Protein AF-A0A7J9WUA8-F1 (afdb_monomer)

Secondary structure (DSSP, 8-state):
------SPPP--HHHHHHHHHTT--SHHHHHHHHHHHHHHHTSTTTT---GGG-EEEEEEE---SSS--EEEEEESS---HHHHHGGG-TT-TTTT-SS-S-------TTHHHHHHHHSBSS-EEEEEEETTEEEEEEE-SSTT-TTTTS-EESS-HHHHSSEE-S-HHHHHHHHHGGGT--TTTS-HHHHHHHHHHT-EEEEEEESBTT-GGG---HHHHHHHHHT-TTTHHHHHHSEEEEEETTEESGGGSPP-PPP-PPPTT--SPEEEEPPSEEE-TTS-EEESSTTTTSPPPEEEEEE-SS-TTT-TTTTGGG-EEEEEETTEEEEEEEGGGTSTT-TTGGGEEEEEE-GGGTTTTPPTT-SSPPPSHHHHHHHHHHHHHHHHHHHHHHHHHHHHHHHHHHHHHHHHHHHHHHHHTTTSPPSS--------------------PPPPPPPEEEEE----TT-EEEETT--EEHHHHTT-EEEETTSPBPSS--EEEEES-TTTEEEETTEEEE-SSEEEEEEEEETTSS-B---EEEEEE-EEEEEEE-SEEEEETT-EEEPEEEEEETT--EES-EE-EEEE--SSTTSEEE-TT-EEEE-SSEEEEEEEEETTEE-SS-EEEEEEPPS--PPPPSSSPEEEETTTSBPTTTSSB----TTS-SEE--HHHHHTTEEEE-TTSHHHHHHHHTTTT-HHHHHHHHHHHHHHHHHHHHHHHHHHHHTTT--GGGHHHHHHHHHHHHHHHHHHHHHHHHHHHHHS-PPP-

Sequence (773 aa):
MTIERTQPIQWHNEGTLRAATRWISGHDDGLAELLKNVRRAYQTDRLDVAVEQRASVLLFQDGNDTSAGRIAVLDVGGAMIDDVEAWSVWHDPSASHRSSGLDEEQTQGQGGKAYLFAMFDDQCRFLGVNDRKRNCKGFEGPPGSEDRGTPGWIPNEAEGREVSISSTTAELNAALEPYGIDLNDLPTVVRDAIVAREAFTLVEGVAPTEMYKQRIPADDLVWKLLRHDQTAMVIEQVEIYAIHNGKSMNGGKHLQLPEIPPYPSLEKPEVHVIPEELPLSNDQLISTNEGGKKDAGRLTLFTSRDNMHWAYKLLRPRWRMNYRAGKQPIGSKSIAEFAPGNSGAQFVYGIVELPALDPGYVETGRKRPKDGPLVEAVDAFAAEKIAQIAKRINDLRRQELDERSLDQVHEENRKLDAFKNNFLPSAQGGSGSGEGGDDLSKKRRKRTEKPKAGFPSELEYAVPDGGLHVGRGVDLNLAYQLGVSVLDGDGNRIPSPRLEWFSSDPKVGSVDGEWLKPVGKGKCDVWVRVKGTALESEHVPVRVWLVEHVFLAPRELSVEVGKKALITAEVTDDDGDRSTDVLLDWRHDAADQALVRIGSVGWVTGNKEGRTDVFAGADGLWARRPVEVTILPSKDKEKRGGGFPELKLTDRDVDPATGRVREGNPDAPALWQETVDYVNNIFWLNLQSPAAAYAFKQSSETPRLWRLFHIERLMEMVELVWMDEEFTRRGENEPPDLWASHRIALENRRVQTIQNMWTKLRAYVEGGKLEAG

pLDDT: mean 79.08, std 17.13, range [24.59, 98.44]

Mean predicted aligned error: 20.22 Å

Structure (mmCIF, N/CA/C/O backbone):
data_AF-A0A7J9WUA8-F1
#
_entry.id   AF-A0A7J9WUA8-F1
#
loop_
_atom_site.group_PDB
_atom_site.id
_atom_site.type_symbol
_atom_site.label_atom_id
_atom_site.label_alt_id
_atom_site.label_comp_id
_atom_site.label_asym_id
_atom_site.label_entity_id
_atom_site.label_seq_id
_atom_site.pdbx_PDB_ins_code
_atom_site.Cartn_x
_atom_site.Cartn_y
_atom_site.Cartn_z
_atom_site.occupancy
_atom_site.B_iso_or_equiv
_atom_site.auth_seq_id
_atom_site.auth_comp_id
_atom_site.auth_asym_id
_atom_site.auth_atom_id
_atom_site.pdbx_PDB_model_num
ATOM 1 N N . MET A 1 1 ? -60.532 10.996 6.899 1.00 44.34 1 MET A N 1
ATOM 2 C CA . MET A 1 1 ? -60.521 9.615 7.425 1.00 44.34 1 MET A CA 1
ATOM 3 C C . MET A 1 1 ? -59.844 9.644 8.779 1.00 44.34 1 MET A C 1
ATOM 5 O O . MET A 1 1 ? -58.716 10.112 8.859 1.00 44.34 1 MET A O 1
ATOM 9 N N . THR A 1 2 ? -60.537 9.219 9.826 1.00 55.50 2 THR A N 1
ATOM 10 C CA . THR A 1 2 ? -60.006 9.093 11.188 1.00 55.50 2 THR A CA 1
ATOM 11 C C . THR A 1 2 ? -59.793 7.609 11.452 1.00 55.50 2 THR A C 1
ATOM 13 O O . THR A 1 2 ? -60.723 6.822 11.312 1.00 55.50 2 THR A O 1
ATOM 16 N N . ILE A 1 3 ? -58.553 7.219 11.742 1.00 70.12 3 ILE A N 1
ATOM 17 C CA . ILE A 1 3 ? -58.205 5.824 12.018 1.00 70.12 3 ILE A CA 1
ATOM 18 C C . ILE A 1 3 ? -58.677 5.493 13.435 1.00 70.12 3 ILE A C 1
ATOM 20 O O . ILE A 1 3 ? -58.242 6.132 14.393 1.00 70.12 3 ILE A O 1
ATOM 24 N N . GLU A 1 4 ? -59.547 4.494 13.562 1.00 75.31 4 GLU A N 1
ATOM 25 C CA . GLU A 1 4 ? -59.926 3.913 14.848 1.00 75.31 4 GLU A CA 1
ATOM 26 C C . GLU A 1 4 ? -58.771 3.039 15.356 1.00 75.31 4 GLU A C 1
ATOM 28 O O . GLU A 1 4 ? -58.384 2.056 14.724 1.00 75.31 4 GLU A O 1
ATOM 33 N N . ARG A 1 5 ? -58.155 3.446 16.470 1.00 81.19 5 ARG A N 1
ATOM 34 C CA . ARG A 1 5 ? -57.036 2.726 17.089 1.00 81.19 5 ARG A CA 1
ATOM 35 C C . ARG A 1 5 ? -57.592 1.762 18.129 1.00 81.19 5 ARG A C 1
ATOM 37 O O . ARG A 1 5 ? -58.256 2.195 19.063 1.00 81.19 5 ARG A O 1
ATOM 44 N N . THR A 1 6 ? -57.307 0.475 17.974 1.00 74.88 6 THR A N 1
ATOM 45 C CA . THR A 1 6 ? -57.883 -0.588 18.808 1.00 74.88 6 THR A CA 1
ATOM 46 C C . THR A 1 6 ? -57.040 -0.908 20.040 1.00 74.88 6 THR A C 1
ATOM 48 O O . THR A 1 6 ? -57.612 -1.159 21.096 1.00 74.88 6 THR A O 1
ATOM 51 N N . GLN A 1 7 ? -55.702 -0.873 19.948 1.00 79.25 7 GLN A N 1
ATOM 52 C CA . GLN A 1 7 ? -54.792 -1.105 21.081 1.00 79.25 7 GLN A CA 1
ATOM 53 C C . GLN A 1 7 ? -53.468 -0.322 20.943 1.00 79.25 7 GLN A C 1
ATOM 55 O O . GLN A 1 7 ? -53.053 -0.024 19.818 1.00 79.25 7 GLN A O 1
ATOM 60 N N . PRO A 1 8 ? -52.791 0.018 22.061 1.00 82.12 8 PRO A N 1
ATOM 61 C CA . PRO A 1 8 ? -51.423 0.534 22.044 1.00 82.12 8 PRO A CA 1
ATOM 62 C C . PRO A 1 8 ? -50.437 -0.493 21.472 1.00 82.12 8 PRO A C 1
ATOM 64 O O . PRO A 1 8 ? -50.645 -1.700 21.589 1.00 82.12 8 PRO A O 1
ATOM 67 N N . ILE A 1 9 ? -49.338 -0.010 20.892 1.00 79.25 9 ILE A N 1
ATOM 68 C CA . ILE A 1 9 ? -48.224 -0.862 20.455 1.00 79.25 9 ILE A CA 1
ATOM 69 C C . ILE A 1 9 ? -47.658 -1.602 21.675 1.00 79.25 9 ILE A C 1
ATOM 71 O O . ILE A 1 9 ? -47.371 -0.978 22.697 1.00 79.25 9 ILE A O 1
ATOM 75 N N . GLN A 1 10 ? -47.488 -2.919 21.555 1.00 81.00 10 GLN A N 1
ATOM 76 C CA . GLN A 1 10 ? -46.819 -3.751 22.555 1.00 81.00 10 GLN A CA 1
ATOM 77 C C . GLN A 1 10 ? -45.356 -3.967 22.160 1.00 81.00 10 GLN A C 1
ATOM 79 O O . GLN A 1 10 ? -45.057 -4.233 20.996 1.00 81.00 10 GLN A O 1
ATOM 84 N N . TRP A 1 11 ? -44.456 -3.876 23.136 1.00 78.31 11 TRP A N 1
ATOM 85 C CA . TRP A 1 11 ? -43.024 -4.101 22.956 1.00 78.31 11 TRP A CA 1
ATOM 86 C C . TRP A 1 11 ? -42.613 -5.397 23.653 1.00 78.31 11 TRP A C 1
ATOM 88 O O . TRP A 1 11 ? -43.051 -5.668 24.767 1.00 78.31 11 TRP A O 1
ATOM 98 N N . HIS A 1 12 ? -41.770 -6.197 23.003 1.00 82.31 12 HIS A N 1
ATOM 99 C CA . HIS A 1 12 ? -41.188 -7.392 23.610 1.00 82.31 12 HIS A CA 1
ATOM 100 C C . HIS A 1 12 ? -39.904 -7.002 24.349 1.00 82.31 12 HIS A C 1
ATOM 102 O O . HIS A 1 12 ? -38.896 -6.747 23.692 1.00 82.31 12 HIS A O 1
ATOM 108 N N . ASN A 1 13 ? -39.926 -6.948 25.684 1.00 80.81 13 ASN A N 1
ATOM 109 C CA . ASN A 1 13 ? -38.844 -6.379 26.505 1.00 80.81 13 ASN A CA 1
ATOM 110 C C . ASN A 1 13 ? -37.461 -6.967 26.176 1.00 80.81 13 ASN A C 1
ATOM 112 O O . ASN A 1 13 ? -36.552 -6.224 25.808 1.00 80.81 13 ASN A O 1
ATOM 116 N N . GLU A 1 14 ? -37.319 -8.295 26.182 1.00 78.81 14 GLU A N 1
ATOM 117 C CA . GLU A 1 14 ? -36.058 -8.970 25.832 1.00 78.81 14 GLU A CA 1
ATOM 118 C C . GLU A 1 14 ? -35.617 -8.681 24.384 1.00 78.81 14 GLU A C 1
ATOM 120 O O . GLU A 1 14 ? -34.436 -8.494 24.093 1.00 78.81 14 GLU A O 1
ATOM 125 N N . GLY A 1 15 ? -36.578 -8.606 23.460 1.00 78.88 15 GLY A N 1
ATOM 126 C CA . GLY A 1 15 ? -36.307 -8.369 22.040 1.00 78.88 15 GLY A CA 1
ATOM 127 C C . GLY A 1 15 ? -35.825 -6.942 21.795 1.00 78.88 15 GLY A C 1
ATOM 128 O O . GLY A 1 15 ? -34.883 -6.726 21.034 1.00 78.88 15 GLY A O 1
ATOM 129 N N . THR A 1 16 ? -36.433 -5.983 22.494 1.00 82.19 16 THR A N 1
ATOM 130 C CA . THR A 1 16 ? -36.045 -4.573 22.492 1.00 82.19 16 THR A CA 1
ATOM 131 C C . THR A 1 16 ? -34.661 -4.389 23.103 1.00 82.19 16 THR A C 1
ATOM 133 O O . THR A 1 16 ? -33.827 -3.743 22.480 1.00 82.19 16 THR A O 1
ATOM 136 N N . LEU A 1 17 ? -34.374 -5.005 24.258 1.00 80.88 17 LEU A N 1
ATOM 137 C CA . LEU A 1 17 ? -33.053 -4.943 24.896 1.00 80.88 17 LEU A CA 1
ATOM 138 C C . LEU A 1 17 ? -31.965 -5.511 23.981 1.00 80.88 17 LEU A C 1
ATOM 140 O O . LEU A 1 17 ? -30.971 -4.839 23.724 1.00 80.88 17 LEU A O 1
ATOM 144 N N . ARG A 1 18 ? -32.175 -6.698 23.399 1.00 79.56 18 ARG A N 1
ATOM 145 C CA . ARG A 1 18 ? -31.226 -7.274 22.432 1.00 79.56 18 ARG A CA 1
ATOM 146 C C . ARG A 1 18 ? -31.035 -6.378 21.211 1.00 79.56 18 ARG A C 1
ATOM 148 O O . ARG A 1 18 ? -29.911 -6.211 20.755 1.00 79.56 18 ARG A O 1
ATOM 155 N N . ALA A 1 19 ? -32.104 -5.791 20.672 1.00 79.88 19 ALA A N 1
ATOM 156 C CA . ALA A 1 19 ? -32.004 -4.876 19.535 1.00 79.88 19 ALA A CA 1
ATOM 157 C C . ALA A 1 19 ? -31.241 -3.586 19.888 1.00 79.88 19 ALA A C 1
ATOM 159 O O . ALA A 1 19 ? -30.443 -3.113 19.079 1.00 79.88 19 ALA A O 1
ATOM 160 N N . ALA A 1 20 ? -31.448 -3.056 21.096 1.00 77.62 20 ALA A N 1
ATOM 161 C CA . ALA A 1 20 ? -30.807 -1.848 21.608 1.00 77.62 20 ALA A CA 1
ATOM 162 C C . ALA A 1 20 ? -29.297 -2.008 21.824 1.00 77.62 20 ALA A C 1
ATOM 164 O O . ALA A 1 20 ? -28.551 -1.035 21.708 1.00 77.62 20 ALA A O 1
ATOM 165 N N . THR A 1 21 ? -28.848 -3.226 22.139 1.00 82.50 21 THR A N 1
ATOM 166 C CA . THR A 1 21 ? -27.457 -3.511 22.516 1.00 82.50 21 THR A CA 1
ATOM 167 C C . THR A 1 21 ? -26.647 -4.223 21.436 1.00 82.50 21 THR A C 1
ATOM 169 O O . THR A 1 21 ? -25.424 -4.223 21.511 1.00 82.50 21 THR A O 1
ATOM 172 N N . ARG A 1 22 ? -27.296 -4.747 20.384 1.00 81.44 22 ARG A N 1
ATOM 173 C CA . ARG A 1 22 ? -26.679 -5.548 19.305 1.00 81.44 22 ARG A CA 1
ATOM 174 C C . ARG A 1 22 ? -25.475 -4.905 18.608 1.00 81.44 22 ARG A C 1
ATOM 176 O O . ARG A 1 22 ? -24.694 -5.610 17.978 1.00 81.44 22 ARG A O 1
ATOM 183 N N . TRP A 1 23 ? -25.375 -3.582 18.627 1.00 79.25 23 TRP A N 1
ATOM 184 C CA . TRP A 1 23 ? -24.301 -2.859 17.950 1.00 79.25 23 TRP A CA 1
ATOM 185 C C . TRP A 1 23 ? -22.975 -2.874 18.724 1.00 79.25 23 TRP A C 1
ATOM 187 O O . TRP A 1 23 ? -21.950 -2.598 18.113 1.00 79.25 23 TRP A O 1
ATOM 197 N N . ILE A 1 24 ? -22.981 -3.210 20.022 1.00 84.94 24 ILE A N 1
ATOM 198 C CA . ILE A 1 24 ? -21.756 -3.492 20.778 1.00 84.94 24 ILE A CA 1
ATOM 199 C C . ILE A 1 24 ? -21.307 -4.901 20.403 1.00 84.94 24 ILE A C 1
ATOM 201 O O . ILE A 1 24 ? -21.976 -5.877 20.741 1.00 84.94 24 ILE A O 1
ATOM 205 N N . SER A 1 25 ? -20.203 -4.996 19.665 1.00 82.38 25 SER A N 1
ATOM 206 C CA . SER A 1 25 ? -19.703 -6.261 19.118 1.00 82.38 25 SER A CA 1
ATOM 207 C C . SER A 1 25 ? -18.463 -6.792 19.834 1.00 82.38 25 SER A C 1
ATOM 209 O O . SER A 1 25 ? -18.107 -7.952 19.651 1.00 82.38 25 SER A O 1
ATOM 211 N N . GLY A 1 26 ? -17.826 -5.958 20.658 1.00 90.44 26 GLY A N 1
ATOM 212 C CA . GLY A 1 26 ? -16.641 -6.304 21.428 1.00 90.44 26 GLY A CA 1
ATOM 213 C C . GLY A 1 26 ? -16.434 -5.390 22.635 1.00 90.44 26 GLY A C 1
ATOM 214 O O . GLY A 1 26 ? -17.081 -4.351 22.794 1.00 90.44 26 GLY A O 1
ATOM 215 N N . HIS A 1 27 ? -15.502 -5.779 23.507 1.00 94.06 27 HIS A N 1
ATOM 216 C CA . HIS A 1 27 ? -15.142 -4.990 24.688 1.00 94.06 27 HIS A CA 1
ATOM 217 C C . HIS A 1 27 ? -14.513 -3.635 24.338 1.00 94.06 27 HIS A C 1
ATOM 219 O O . HIS A 1 27 ? -14.638 -2.686 25.106 1.00 94.06 27 HIS A O 1
ATOM 225 N N . ASP A 1 28 ? -13.860 -3.518 23.185 1.00 90.50 28 ASP A N 1
ATOM 226 C CA . ASP A 1 28 ? -13.303 -2.271 22.667 1.00 90.50 28 ASP A CA 1
ATOM 227 C C . ASP A 1 28 ? -14.382 -1.241 22.300 1.00 90.50 28 ASP A C 1
ATOM 229 O O . ASP A 1 28 ? -14.249 -0.085 22.707 1.00 90.50 28 ASP A O 1
ATOM 233 N N . ASP A 1 29 ? -15.474 -1.655 21.641 1.00 87.12 29 ASP A N 1
ATOM 234 C CA . ASP A 1 29 ? -16.633 -0.785 21.367 1.00 87.12 29 ASP A CA 1
ATOM 235 C C . ASP A 1 29 ? -17.213 -0.237 22.682 1.00 87.12 29 ASP A C 1
ATOM 237 O O . ASP A 1 29 ? -17.468 0.958 22.845 1.00 87.12 29 ASP A O 1
ATOM 241 N N . GLY A 1 30 ? -17.384 -1.126 23.660 1.00 90.56 30 GLY A N 1
ATOM 242 C CA . GLY A 1 30 ? -17.956 -0.786 24.954 1.00 90.56 30 GLY A CA 1
ATOM 243 C C . GLY A 1 30 ? -17.079 0.126 25.809 1.00 90.56 30 GLY A C 1
ATOM 244 O O . GLY A 1 30 ? -17.561 1.110 26.375 1.00 90.56 30 GLY A O 1
ATOM 245 N N . LEU A 1 31 ? -15.775 -0.156 25.873 1.00 94.12 31 LEU A N 1
ATOM 246 C CA . LEU A 1 31 ? -14.799 0.703 26.545 1.00 94.12 31 LEU A CA 1
ATOM 247 C C . LEU A 1 31 ? -14.722 2.085 25.891 1.00 94.12 31 LEU A C 1
ATOM 249 O O . LEU A 1 31 ? -14.598 3.083 26.603 1.00 94.12 31 LEU A O 1
ATOM 253 N N . ALA A 1 32 ? -14.837 2.169 24.562 1.00 89.81 32 ALA A N 1
ATOM 254 C CA . ALA A 1 32 ? -14.881 3.448 23.866 1.00 89.81 32 ALA A CA 1
ATOM 255 C C . ALA A 1 32 ? -16.090 4.284 24.303 1.00 89.81 32 ALA A C 1
ATOM 257 O O . ALA A 1 32 ? -15.946 5.479 24.555 1.00 89.81 32 ALA A O 1
ATOM 258 N N . GLU A 1 33 ? -17.260 3.664 24.465 1.00 89.56 33 GLU A N 1
ATOM 259 C CA . GLU A 1 33 ? -18.456 4.351 24.959 1.00 89.56 33 GLU A CA 1
ATOM 260 C C . GLU A 1 33 ? -18.327 4.821 26.411 1.00 89.56 33 GLU A C 1
ATOM 262 O O . GLU A 1 33 ? -18.742 5.938 26.732 1.00 89.56 33 GLU A O 1
ATOM 267 N N . LEU A 1 34 ? -17.700 4.029 27.285 1.00 91.88 34 LEU A N 1
ATOM 268 C CA . LEU A 1 34 ? -17.401 4.477 28.648 1.00 91.88 34 LEU A CA 1
ATOM 269 C C . LEU A 1 34 ? -16.449 5.679 28.644 1.00 91.88 34 LEU A C 1
ATOM 271 O O . LEU A 1 34 ? -16.720 6.675 29.310 1.00 91.88 34 LEU A O 1
ATOM 275 N N . LEU A 1 35 ? -15.387 5.644 27.839 1.00 92.06 35 LEU A N 1
ATOM 276 C CA . LEU A 1 35 ? -14.432 6.748 27.722 1.00 92.06 35 LEU A CA 1
ATOM 277 C C . LEU A 1 35 ? -15.045 8.030 27.133 1.00 92.06 35 LEU A C 1
ATOM 279 O O . LEU A 1 35 ? -14.685 9.134 27.548 1.00 92.06 35 LEU A O 1
ATOM 283 N N . LYS A 1 36 ? -16.009 7.925 26.211 1.00 87.94 36 LYS A N 1
ATOM 284 C CA . LYS A 1 36 ? -16.793 9.092 25.766 1.00 87.94 36 LYS A CA 1
ATOM 285 C C . LYS A 1 36 ? -17.574 9.710 26.921 1.00 87.94 36 LYS A C 1
ATOM 287 O O . LYS A 1 36 ? -17.595 10.934 27.041 1.00 87.94 36 LYS A O 1
ATOM 292 N N . ASN A 1 37 ? -18.191 8.884 27.770 1.00 88.12 37 ASN A N 1
ATOM 293 C CA . ASN A 1 37 ? -18.923 9.366 28.942 1.00 88.12 37 ASN A CA 1
ATOM 294 C C . ASN A 1 37 ? -17.986 10.067 29.930 1.00 88.12 37 ASN A C 1
ATOM 296 O O . ASN A 1 37 ? -18.334 11.148 30.400 1.00 88.12 37 ASN A O 1
ATOM 300 N N . VAL A 1 38 ? -16.780 9.529 30.154 1.00 92.00 38 VAL A N 1
ATOM 301 C CA . VAL A 1 38 ? -15.724 10.197 30.937 1.00 92.00 38 VAL A CA 1
ATOM 302 C C . VAL A 1 38 ? -15.433 11.590 30.369 1.00 92.00 38 VAL A C 1
ATOM 304 O O . VAL A 1 38 ? -15.528 12.593 31.075 1.00 92.00 38 VAL A O 1
ATOM 307 N N . ARG A 1 39 ? -15.150 11.686 29.061 1.00 89.50 39 ARG A N 1
ATOM 308 C CA . ARG A 1 39 ? -14.873 12.974 28.399 1.00 89.50 39 ARG A CA 1
ATOM 309 C C . ARG A 1 39 ? -16.038 13.954 28.534 1.00 89.50 39 ARG A C 1
ATOM 311 O O . ARG A 1 39 ? -15.809 15.147 28.736 1.00 89.50 39 ARG A O 1
ATOM 318 N N . ARG A 1 40 ? -17.279 13.475 28.384 1.00 85.31 40 ARG A N 1
ATOM 319 C CA . ARG A 1 40 ? -18.491 14.302 28.475 1.00 85.31 40 ARG A CA 1
ATOM 320 C C . ARG A 1 40 ? -18.720 14.806 29.898 1.00 85.31 40 ARG A C 1
ATOM 322 O O . ARG A 1 40 ? -19.089 15.965 30.058 1.00 85.31 40 ARG A O 1
ATOM 329 N N . ALA A 1 41 ? -18.458 13.977 30.908 1.00 87.06 41 ALA A N 1
ATOM 330 C CA . ALA A 1 41 ? -18.573 14.354 32.313 1.00 87.06 41 ALA A CA 1
ATOM 331 C C . ALA A 1 41 ? -17.647 15.531 32.668 1.00 87.06 41 ALA A C 1
ATOM 333 O O . ALA A 1 41 ? -18.012 16.376 33.480 1.00 87.06 41 ALA A O 1
ATOM 334 N N . TYR A 1 42 ? -16.485 15.633 32.014 1.00 90.50 42 TYR A N 1
ATOM 335 C CA . TYR A 1 42 ? -15.483 16.670 32.284 1.00 90.50 42 TYR A CA 1
ATOM 336 C C . TYR A 1 42 ? -15.751 18.039 31.652 1.00 90.50 42 TYR A C 1
ATOM 338 O O . TYR A 1 42 ? -14.989 18.975 31.896 1.00 90.50 42 TYR A O 1
ATOM 346 N N . GLN A 1 43 ? -16.793 18.168 30.831 1.00 83.69 43 GLN A N 1
ATOM 347 C CA . GLN A 1 43 ? -17.102 19.424 30.148 1.00 83.69 43 GLN A CA 1
ATOM 348 C C . GLN A 1 43 ? -17.635 20.492 31.117 1.00 83.69 43 GLN A C 1
ATOM 350 O O . GLN A 1 43 ? -18.112 20.188 32.213 1.00 83.69 43 GLN A O 1
ATOM 355 N N . THR A 1 44 ? -17.542 21.753 30.694 1.00 75.50 44 THR A N 1
ATOM 356 C CA . THR A 1 44 ? -17.877 22.948 31.489 1.00 75.50 44 THR A CA 1
ATOM 357 C C . THR A 1 44 ? -19.350 23.019 31.894 1.00 75.50 44 THR A C 1
ATOM 359 O O . THR A 1 44 ? -19.684 23.601 32.917 1.00 75.50 44 THR A O 1
ATOM 362 N N . ASP A 1 45 ? -20.244 22.412 31.113 1.00 71.81 45 ASP A N 1
ATOM 363 C CA . ASP A 1 45 ? -21.681 22.307 31.389 1.00 71.81 45 ASP A CA 1
ATOM 364 C C . ASP A 1 45 ? -22.045 21.113 32.294 1.00 71.81 45 ASP A C 1
ATOM 366 O O . ASP A 1 45 ? -23.223 20.855 32.543 1.00 71.81 45 ASP A O 1
ATOM 370 N N . ARG A 1 46 ? -21.043 20.363 32.772 1.00 80.19 46 ARG A N 1
ATOM 371 C CA . ARG A 1 46 ? -21.191 19.212 33.672 1.00 80.19 46 ARG A CA 1
ATOM 372 C C . ARG A 1 46 ? -20.356 19.404 34.937 1.00 80.19 46 ARG A C 1
ATOM 374 O O . ARG A 1 46 ? -20.729 20.206 35.785 1.00 80.19 46 ARG A O 1
ATOM 381 N N . LEU A 1 47 ? -19.262 18.657 35.095 1.00 85.44 47 LEU A N 1
ATOM 382 C CA . LEU A 1 47 ? -18.429 18.700 36.301 1.00 85.44 47 LEU A CA 1
ATOM 383 C C . LEU A 1 47 ? -17.312 19.747 36.234 1.00 85.44 47 LEU A C 1
ATOM 385 O O . LEU A 1 47 ? -16.591 19.894 37.221 1.00 85.44 47 LEU A O 1
ATOM 389 N N . ASP A 1 48 ? -17.136 20.392 35.074 1.00 85.69 48 ASP A N 1
ATOM 390 C CA . ASP A 1 48 ? -16.124 21.420 34.808 1.00 85.69 48 ASP A CA 1
ATOM 391 C C . ASP A 1 48 ? -14.732 21.044 35.347 1.00 85.69 48 ASP A C 1
ATOM 393 O O . ASP A 1 48 ? -14.123 21.728 36.169 1.00 85.69 48 ASP A O 1
ATOM 397 N N . VAL A 1 49 ? -14.242 19.867 34.940 1.00 89.19 49 VAL A N 1
ATOM 398 C CA . VAL A 1 49 ? -12.952 19.362 35.422 1.00 89.19 49 VAL A CA 1
ATOM 399 C C . VAL A 1 49 ? -11.822 20.134 34.744 1.00 89.19 49 VAL A C 1
ATOM 401 O O . VAL A 1 49 ? -11.758 20.196 33.507 1.00 89.19 49 VAL A O 1
ATOM 404 N N . ALA A 1 50 ? -10.913 20.688 35.553 1.00 88.31 50 ALA A N 1
ATOM 405 C CA . ALA A 1 50 ? -9.720 21.392 35.088 1.00 88.31 50 ALA A CA 1
ATOM 406 C C . ALA A 1 50 ? -8.895 20.501 34.148 1.00 88.31 50 ALA A C 1
ATOM 408 O O . ALA A 1 50 ? -8.767 19.302 34.388 1.00 88.31 50 ALA A O 1
ATOM 409 N N . VAL A 1 51 ? -8.350 21.071 33.069 1.00 86.56 51 VAL A N 1
ATOM 410 C CA . VAL A 1 51 ? -7.717 20.309 31.974 1.00 86.56 51 VAL A CA 1
ATOM 411 C C . VAL A 1 51 ? -6.589 19.412 32.486 1.00 86.56 51 VAL A C 1
ATOM 413 O O . VAL A 1 51 ? -6.517 18.248 32.111 1.00 86.56 51 VAL A O 1
ATOM 416 N N . GLU A 1 52 ? -5.771 19.924 33.397 1.00 90.50 52 GLU A N 1
ATOM 417 C CA . GLU A 1 52 ? -4.664 19.229 34.055 1.00 90.50 52 GLU A CA 1
ATOM 418 C C . GLU A 1 52 ? -5.095 18.077 34.979 1.00 90.50 52 GLU A C 1
ATOM 420 O O . GLU A 1 52 ? -4.271 17.245 35.345 1.00 90.50 52 GLU A O 1
ATOM 425 N N . GLN A 1 53 ? -6.376 18.011 35.351 1.00 93.31 53 GLN A N 1
ATOM 426 C CA . GLN A 1 53 ? -6.950 16.939 36.169 1.00 93.31 53 GLN A CA 1
ATOM 427 C C . GLN A 1 53 ? -7.710 15.900 35.332 1.00 93.31 53 GLN A C 1
ATOM 429 O O . GLN A 1 53 ? -8.168 14.897 35.878 1.00 93.31 53 GLN A O 1
ATOM 434 N N . ARG A 1 54 ? -7.882 16.110 34.019 1.00 94.62 54 ARG A N 1
ATOM 435 C CA . ARG A 1 54 ? -8.660 15.208 33.155 1.00 94.62 54 ARG A CA 1
ATOM 436 C C . ARG A 1 54 ? -7.889 13.921 32.893 1.00 94.62 54 ARG A C 1
ATOM 438 O O . ARG A 1 54 ? -7.161 13.814 31.911 1.00 94.62 54 ARG A O 1
ATOM 445 N N . ALA A 1 55 ? -8.102 12.926 33.744 1.00 96.56 55 ALA A N 1
ATOM 446 C CA . ALA A 1 55 ? -7.475 11.618 33.616 1.00 96.56 55 ALA A CA 1
ATOM 447 C C . ALA A 1 55 ? -8.457 10.465 33.875 1.00 96.56 55 ALA A C 1
ATOM 449 O O . ALA A 1 55 ? -9.520 10.656 34.467 1.00 96.56 55 ALA A O 1
ATOM 450 N N . SER A 1 56 ? -8.116 9.266 33.406 1.00 97.44 56 SER A N 1
ATOM 451 C CA . SER A 1 56 ? -8.881 8.032 33.624 1.00 97.44 56 SER A CA 1
ATOM 452 C C . SER A 1 56 ? -7.966 6.808 33.579 1.00 97.44 56 SER A C 1
ATOM 454 O O . SER A 1 56 ? -6.891 6.858 32.985 1.00 97.44 56 SER A O 1
ATOM 456 N N . VAL A 1 57 ? -8.373 5.702 34.202 1.00 98.31 57 VAL A N 1
ATOM 457 C CA . VAL A 1 57 ? -7.620 4.444 34.242 1.00 98.31 57 VAL A CA 1
ATOM 458 C C . VAL A 1 57 ? -8.503 3.294 33.774 1.00 98.31 57 VAL A C 1
ATOM 460 O O . VAL A 1 57 ? -9.576 3.055 34.322 1.00 98.31 57 VAL A O 1
ATOM 463 N N . LEU A 1 58 ? -8.021 2.548 32.785 1.00 98.25 58 LEU A N 1
ATOM 464 C CA . LEU A 1 58 ? -8.547 1.242 32.410 1.00 98.25 58 LEU A CA 1
ATOM 465 C C . LEU A 1 58 ? -7.964 0.189 33.353 1.00 98.25 58 LEU A C 1
ATOM 467 O O . LEU A 1 58 ? -6.744 0.073 33.487 1.00 98.25 58 LEU A O 1
ATOM 471 N N . LEU A 1 59 ? -8.824 -0.586 33.997 1.00 98.38 59 LEU A N 1
ATOM 472 C CA . LEU A 1 59 ? -8.434 -1.621 34.944 1.00 98.38 59 LEU A CA 1
ATOM 473 C C . LEU A 1 59 ? -8.791 -2.988 34.368 1.00 98.38 59 LEU A C 1
ATOM 475 O O . LEU A 1 59 ? -9.949 -3.252 34.045 1.00 98.38 59 LEU A O 1
ATOM 479 N N . PHE A 1 60 ? -7.796 -3.862 34.257 1.00 98.00 60 PHE A N 1
ATOM 480 C CA . PHE A 1 60 ? -7.954 -5.232 33.784 1.00 98.00 60 PHE A CA 1
ATOM 481 C C . PHE A 1 60 ? -7.452 -6.205 34.852 1.00 98.00 60 PHE A C 1
ATOM 483 O O . PHE A 1 60 ? -6.317 -6.096 35.318 1.00 98.00 60 PHE A O 1
ATOM 490 N N . GLN A 1 61 ? -8.266 -7.194 35.206 1.00 97.62 61 GLN A N 1
ATOM 491 C CA . GLN A 1 61 ? -7.877 -8.271 36.113 1.00 97.62 61 GLN A CA 1
ATOM 492 C C . GLN A 1 61 ? -8.242 -9.614 35.491 1.00 97.62 61 GLN A C 1
ATOM 494 O O . GLN A 1 61 ? -9.414 -9.889 35.240 1.00 97.62 61 GLN A O 1
ATOM 499 N N . ASP A 1 62 ? -7.245 -10.459 35.248 1.00 96.50 62 ASP A N 1
ATOM 500 C CA . ASP A 1 62 ? -7.474 -11.815 34.760 1.00 96.50 62 ASP A CA 1
ATOM 501 C C . ASP A 1 62 ? -8.178 -12.656 35.822 1.00 96.50 62 ASP A C 1
ATOM 503 O O . ASP A 1 62 ? -7.894 -12.553 37.021 1.00 96.50 62 ASP A O 1
ATOM 507 N N . GLY A 1 63 ? -9.044 -13.549 35.351 1.00 93.00 63 GLY A N 1
ATOM 508 C CA . GLY A 1 63 ? -9.610 -14.586 36.189 1.00 93.00 63 GLY A CA 1
ATOM 509 C C . GLY A 1 63 ? -8.639 -15.742 36.426 1.00 93.00 63 GLY A C 1
ATOM 510 O O . GLY A 1 63 ? -7.638 -15.937 35.729 1.00 93.00 63 GLY A O 1
ATOM 511 N N . ASN A 1 64 ? -8.968 -16.537 37.432 1.00 87.75 64 ASN A N 1
ATOM 512 C CA . ASN A 1 64 ? -8.320 -17.794 37.779 1.00 87.75 64 ASN A CA 1
ATOM 513 C C . ASN A 1 64 ? -9.396 -18.812 38.197 1.00 87.75 64 ASN A C 1
ATOM 515 O O . ASN A 1 64 ? -10.589 -18.541 38.081 1.00 87.75 64 ASN A O 1
ATOM 519 N N . ASP A 1 65 ? -8.984 -19.975 38.699 1.00 81.19 65 ASP A N 1
ATOM 520 C CA . ASP A 1 65 ? -9.909 -21.053 39.078 1.00 81.19 65 ASP A CA 1
ATOM 521 C C . ASP A 1 65 ? -10.889 -20.666 40.208 1.00 81.19 65 ASP A C 1
ATOM 523 O O . ASP A 1 65 ? -11.897 -21.338 40.406 1.00 81.19 65 ASP A O 1
ATOM 527 N N . THR A 1 66 ? -10.604 -19.593 40.953 1.00 82.06 66 THR A N 1
ATOM 528 C CA . THR A 1 66 ? -11.373 -19.146 42.128 1.00 82.06 66 THR A CA 1
ATOM 529 C C . THR A 1 66 ? -12.010 -17.762 41.991 1.00 82.06 66 THR A C 1
ATOM 531 O O . THR A 1 66 ? -12.842 -17.399 42.817 1.00 82.06 66 THR A O 1
ATOM 534 N N . SER A 1 67 ? -11.646 -16.979 40.975 1.00 88.31 67 SER A N 1
ATOM 535 C CA . SER A 1 67 ? -12.159 -15.622 40.764 1.00 88.31 67 SER A CA 1
ATOM 536 C C . SER A 1 67 ? -12.341 -15.328 39.280 1.00 88.31 67 SER A C 1
ATOM 538 O O . SER A 1 67 ? -11.423 -15.552 38.491 1.00 88.31 67 SER A O 1
ATOM 540 N N . ALA A 1 68 ? -13.495 -14.777 38.906 1.00 92.88 68 ALA A N 1
ATOM 541 C CA . ALA A 1 68 ? -13.764 -14.336 37.540 1.00 92.88 68 ALA A CA 1
ATOM 542 C C . ALA A 1 68 ? -12.906 -13.122 37.144 1.00 92.88 68 ALA A C 1
ATOM 544 O O . ALA A 1 68 ? -12.493 -12.334 38.001 1.00 92.88 68 ALA A O 1
ATOM 545 N N . GLY A 1 69 ? -12.657 -12.964 35.839 1.00 95.25 69 GLY A N 1
ATOM 546 C CA . GLY A 1 69 ? -11.980 -11.777 35.313 1.00 95.25 69 GLY A CA 1
ATOM 547 C C . GLY A 1 69 ? -12.820 -10.507 35.481 1.00 95.25 69 GLY A C 1
ATOM 548 O O . GLY A 1 69 ? -14.039 -10.580 35.653 1.00 95.25 69 GLY A O 1
ATOM 549 N N . ARG A 1 70 ? -12.180 -9.334 35.432 1.00 97.25 70 ARG A N 1
ATOM 550 C CA . ARG A 1 70 ? -12.832 -8.025 35.614 1.00 97.25 70 ARG A CA 1
ATOM 551 C C . ARG A 1 70 ? -12.275 -6.977 34.661 1.00 97.25 70 ARG A C 1
ATOM 553 O O . ARG A 1 70 ? -11.069 -6.937 34.411 1.00 97.25 70 ARG A O 1
ATOM 560 N N . ILE A 1 71 ? -13.157 -6.109 34.173 1.00 98.12 71 ILE A N 1
ATOM 561 C CA . ILE A 1 71 ? -12.804 -4.925 33.383 1.00 98.12 71 ILE A CA 1
ATOM 562 C C . ILE A 1 71 ? -13.496 -3.715 34.000 1.00 98.12 71 ILE A C 1
ATOM 564 O O . ILE A 1 71 ? -14.706 -3.763 34.225 1.00 98.12 71 ILE A O 1
ATOM 568 N N . ALA A 1 72 ? -12.759 -2.627 34.219 1.00 97.94 72 ALA A N 1
ATOM 569 C CA . ALA A 1 72 ? -13.339 -1.364 34.654 1.00 97.94 72 ALA A CA 1
ATOM 570 C C . ALA A 1 72 ? -12.711 -0.129 34.014 1.00 97.94 72 ALA A C 1
ATOM 572 O O . ALA A 1 72 ? -11.586 -0.156 33.513 1.00 97.94 72 ALA A O 1
ATOM 573 N N . VAL A 1 73 ? -13.458 0.970 34.083 1.00 98.12 73 VAL A N 1
ATOM 574 C CA . VAL A 1 73 ? -12.993 2.330 33.812 1.00 98.12 73 VAL A CA 1
ATOM 575 C C . VAL A 1 73 ? -13.156 3.139 35.094 1.00 98.12 73 VAL A C 1
ATOM 577 O O . VAL A 1 73 ? -14.269 3.278 35.600 1.00 98.12 73 VAL A O 1
ATOM 580 N N . LEU A 1 74 ? -12.041 3.642 35.618 1.00 98.44 74 LEU A N 1
ATOM 581 C CA . LEU A 1 74 ? -11.982 4.575 36.739 1.00 98.44 74 LEU A CA 1
ATOM 582 C C . LEU A 1 74 ? -11.760 5.990 36.200 1.00 98.44 74 LEU A C 1
ATOM 584 O O . LEU A 1 74 ? -10.867 6.215 35.382 1.00 98.44 74 LEU A O 1
ATOM 588 N N . ASP A 1 75 ? -12.536 6.953 36.673 1.00 97.31 75 ASP A N 1
ATOM 589 C CA . ASP A 1 75 ? -12.405 8.367 36.333 1.00 97.31 75 ASP A CA 1
ATOM 590 C C . ASP A 1 75 ? -12.420 9.257 37.586 1.00 97.31 75 ASP A C 1
ATOM 592 O O . ASP A 1 75 ? -12.716 8.797 38.691 1.00 97.31 75 ASP A O 1
ATOM 596 N N . VAL A 1 76 ? -12.077 10.535 37.415 1.00 96.38 76 VAL A N 1
ATOM 597 C CA . VAL A 1 76 ? -11.948 11.520 38.506 1.00 96.38 76 VAL A CA 1
ATOM 598 C C . VAL A 1 76 ? -13.192 12.405 38.668 1.00 96.38 76 VAL A C 1
ATOM 600 O O . VAL A 1 76 ? -13.168 13.420 39.365 1.00 96.38 76 VAL A O 1
ATOM 603 N N . GLY A 1 77 ? -14.278 12.078 37.967 1.00 88.19 77 GLY A N 1
ATOM 604 C CA . GLY A 1 77 ? -15.482 12.892 37.885 1.00 88.19 77 GLY A CA 1
ATOM 605 C C . GLY A 1 77 ? -16.305 12.850 39.168 1.00 88.19 77 GLY A C 1
ATOM 606 O O . GLY A 1 77 ? -16.595 13.905 39.735 1.00 88.19 77 GLY A O 1
ATOM 607 N N . GLY A 1 78 ? -16.644 11.641 39.623 1.00 90.75 78 GLY A N 1
ATOM 608 C CA . GLY A 1 78 ? -17.579 11.420 40.724 1.00 90.75 78 GLY A CA 1
ATOM 609 C C . GLY A 1 78 ? -19.022 11.624 40.297 1.00 90.75 78 GLY A C 1
ATOM 610 O O . GLY A 1 78 ? -19.616 12.663 40.579 1.00 90.75 78 GLY A O 1
ATOM 611 N N . ALA A 1 79 ? -19.591 10.644 39.602 1.00 89.06 79 ALA A N 1
ATOM 612 C CA . ALA A 1 79 ? -20.968 10.732 39.138 1.00 89.06 79 ALA A CA 1
ATOM 613 C C . ALA A 1 79 ? -21.973 10.903 40.295 1.00 89.06 79 ALA A C 1
ATOM 615 O O . ALA A 1 79 ? -21.901 10.214 41.319 1.00 89.06 79 ALA A O 1
ATOM 616 N N . MET A 1 80 ? -22.917 11.830 40.123 1.00 88.50 80 MET A N 1
ATOM 617 C CA . MET A 1 80 ? -23.914 12.181 41.135 1.00 88.50 80 MET A CA 1
ATOM 618 C C . MET A 1 80 ? -25.152 11.284 41.035 1.00 88.50 80 MET A C 1
ATOM 620 O O . MET A 1 80 ? -25.319 10.528 40.078 1.00 88.50 80 MET A O 1
ATOM 624 N N . ILE A 1 81 ? -26.055 11.383 42.018 1.00 88.50 81 ILE A N 1
ATOM 625 C CA . ILE A 1 81 ? -27.296 10.593 42.062 1.00 88.50 81 ILE A CA 1
ATOM 626 C C . ILE A 1 81 ? -28.087 10.675 40.749 1.00 88.50 81 ILE A C 1
ATOM 628 O O . ILE A 1 81 ? -28.491 9.651 40.205 1.00 88.50 81 ILE A O 1
ATOM 632 N N . ASP A 1 82 ? -28.199 11.875 40.187 1.00 85.75 82 ASP A N 1
ATOM 633 C CA . ASP A 1 82 ? -28.901 12.155 38.936 1.00 85.75 82 ASP A CA 1
ATOM 634 C C . ASP A 1 82 ? -28.300 11.438 37.719 1.00 85.75 82 ASP A C 1
ATOM 636 O O . ASP A 1 82 ? -29.031 11.124 36.772 1.00 85.75 82 ASP A O 1
ATOM 640 N N . ASP A 1 83 ? -26.986 11.196 37.725 1.00 83.50 83 ASP A N 1
ATOM 641 C CA . ASP A 1 83 ? -26.277 10.463 36.675 1.00 83.50 83 ASP A CA 1
ATOM 642 C C . ASP A 1 83 ? -26.518 8.954 36.822 1.00 83.50 83 ASP A C 1
ATOM 644 O O . ASP A 1 83 ? -26.794 8.262 35.838 1.00 83.50 83 ASP A O 1
ATOM 648 N N . VAL A 1 84 ? -26.483 8.447 38.061 1.00 84.31 84 VAL A N 1
ATOM 649 C CA . VAL A 1 84 ? -26.720 7.026 38.364 1.00 84.31 84 VAL A CA 1
ATOM 650 C C . VAL A 1 84 ? -28.187 6.642 38.132 1.00 84.31 84 VAL A C 1
ATOM 652 O O . VAL A 1 84 ? -28.482 5.573 37.596 1.00 84.31 84 VAL A O 1
ATOM 655 N N . GLU A 1 85 ? -29.136 7.511 38.482 1.00 84.12 85 GLU A N 1
ATOM 656 C CA . GLU A 1 85 ? -30.569 7.270 38.276 1.00 84.12 85 GLU A CA 1
ATOM 657 C C . GLU A 1 85 ? -30.945 7.258 36.796 1.00 84.12 85 GLU A C 1
ATOM 659 O O . GLU A 1 85 ? -31.717 6.387 36.370 1.00 84.12 85 GLU A O 1
ATOM 664 N N . ALA A 1 86 ? -30.332 8.139 35.996 1.00 76.94 86 ALA A N 1
ATOM 665 C CA . ALA A 1 86 ? -30.488 8.157 34.544 1.00 76.94 86 ALA A CA 1
ATOM 666 C C . ALA A 1 86 ? -30.074 6.825 33.898 1.00 76.94 86 ALA A C 1
ATOM 668 O O . ALA A 1 86 ? -30.504 6.516 32.781 1.00 76.94 86 ALA A O 1
ATOM 669 N N . TRP A 1 87 ? -29.313 5.974 34.599 1.00 73.56 87 TRP A N 1
ATOM 670 C CA . TRP A 1 87 ? -28.977 4.637 34.124 1.00 73.56 87 TRP A CA 1
ATOM 671 C C . TRP A 1 87 ? -30.191 3.705 33.993 1.00 73.56 87 TRP A C 1
ATOM 673 O O . TRP A 1 87 ? -30.167 2.791 33.171 1.00 73.56 87 TRP A O 1
ATOM 683 N N . SER A 1 88 ? -31.295 4.008 34.676 1.00 73.25 88 SER A N 1
ATOM 684 C CA . SER A 1 88 ? -32.492 3.157 34.750 1.00 73.25 88 SER A CA 1
ATOM 685 C C . SER A 1 88 ? -33.403 3.195 33.521 1.00 73.25 88 SER A C 1
ATOM 687 O O . SER A 1 88 ? -34.291 2.357 33.405 1.00 73.25 88 SER A O 1
ATOM 689 N N . VAL A 1 89 ? -33.200 4.145 32.601 1.00 72.88 89 VAL A N 1
ATOM 690 C CA . VAL A 1 89 ? -34.095 4.341 31.447 1.00 72.88 89 VAL A CA 1
ATOM 691 C C . VAL A 1 89 ? -33.419 3.939 30.132 1.00 72.88 89 VAL A C 1
ATOM 693 O O . VAL A 1 89 ? -32.434 4.550 29.700 1.00 72.88 89 VAL A O 1
ATOM 696 N N . TRP A 1 90 ? -33.940 2.906 29.471 1.00 73.75 90 TRP A N 1
ATOM 697 C CA . TRP A 1 90 ? -33.537 2.530 28.112 1.00 73.75 90 TRP A CA 1
ATOM 698 C C . TRP A 1 90 ? -34.219 3.440 27.081 1.00 73.75 90 TRP A C 1
ATOM 700 O O . TRP A 1 90 ? -35.365 3.838 27.254 1.00 73.75 90 TRP A O 1
ATOM 710 N N . HIS A 1 91 ? -33.498 3.788 26.017 1.00 67.06 91 HIS A N 1
ATOM 711 C CA . HIS A 1 91 ? -33.924 4.707 24.952 1.00 67.06 91 HIS A CA 1
ATOM 712 C C . HIS A 1 91 ? -34.480 6.076 25.391 1.00 67.06 91 HIS A C 1
ATOM 714 O O . HIS A 1 91 ? -35.316 6.632 24.687 1.00 67.06 91 HIS A O 1
ATOM 720 N N . ASP A 1 92 ? -34.013 6.656 26.502 1.00 62.62 92 ASP A N 1
ATOM 721 C CA . ASP A 1 92 ? -34.411 8.015 26.903 1.00 62.62 92 ASP A CA 1
ATOM 722 C C . ASP A 1 92 ? -33.805 9.083 25.963 1.00 62.62 92 ASP A C 1
ATOM 724 O O . ASP A 1 92 ? -32.583 9.279 25.986 1.00 62.62 92 ASP A O 1
ATOM 728 N N . PRO A 1 93 ? -34.612 9.796 25.151 1.00 52.59 93 PRO A N 1
ATOM 729 C CA . PRO A 1 93 ? -34.112 10.851 24.275 1.00 52.59 93 PRO A CA 1
ATOM 730 C C . PRO A 1 93 ? -33.800 12.151 25.033 1.00 52.59 93 PRO A C 1
ATOM 732 O O . PRO A 1 93 ? -33.155 13.037 24.483 1.00 52.59 93 PRO A O 1
ATOM 735 N N . SER A 1 94 ? -34.237 12.284 26.291 1.00 53.53 94 SER A N 1
ATOM 736 C CA . SER A 1 94 ? -33.987 13.457 27.136 1.00 53.53 94 SER A CA 1
ATOM 737 C C . SER A 1 94 ? -32.678 13.371 27.929 1.00 53.53 94 SER A C 1
ATOM 739 O O . SER A 1 94 ? -32.190 14.395 28.412 1.00 53.53 94 SER A O 1
ATOM 741 N N . ALA A 1 95 ? -32.054 12.188 27.998 1.00 51.75 95 ALA A N 1
ATOM 742 C CA . ALA A 1 95 ? -30.787 11.970 28.700 1.00 51.75 95 ALA A CA 1
ATOM 743 C C . ALA A 1 95 ? -29.631 12.849 28.170 1.00 51.75 95 ALA A C 1
ATOM 745 O O . ALA A 1 95 ? -28.709 13.177 28.920 1.00 51.75 95 ALA A O 1
ATOM 746 N N . SER A 1 96 ? -29.704 13.284 26.907 1.00 45.09 96 SER A N 1
ATOM 747 C CA . SER A 1 96 ? -28.741 14.190 26.266 1.00 45.09 96 SER A CA 1
ATOM 748 C C . SER A 1 96 ? -28.984 15.680 26.546 1.00 45.09 96 SER A C 1
ATOM 750 O O . SER A 1 96 ? -28.076 16.481 26.350 1.00 45.09 96 SER A O 1
ATOM 752 N N . HIS A 1 97 ? -30.178 16.079 27.005 1.00 43.66 97 HIS A N 1
ATOM 753 C CA . HIS A 1 97 ? -30.642 17.478 27.003 1.00 43.66 97 HIS A CA 1
ATOM 754 C C . HIS A 1 97 ? -30.569 18.204 28.354 1.00 43.66 97 HIS A C 1
ATOM 756 O O . HIS A 1 97 ? -31.185 19.259 28.527 1.00 43.66 97 HIS A O 1
ATOM 762 N N . ARG A 1 98 ? -29.806 17.694 29.327 1.00 42.44 98 ARG A N 1
ATOM 763 C CA . ARG A 1 98 ? -29.597 18.424 30.585 1.00 42.44 98 ARG A CA 1
ATOM 764 C C . ARG A 1 98 ? -28.666 19.627 30.345 1.00 42.44 98 ARG A C 1
ATOM 766 O O . ARG A 1 98 ? -27.451 19.500 30.380 1.00 42.44 98 ARG A O 1
ATOM 773 N N . SER A 1 99 ? -29.313 20.760 30.050 1.00 36.88 99 SER A N 1
ATOM 774 C CA . SER A 1 99 ? -28.860 22.159 30.128 1.00 36.88 99 SER A CA 1
ATOM 775 C C . SER A 1 99 ? -27.648 22.599 29.297 1.00 36.88 99 SER A C 1
ATOM 777 O O . SER A 1 99 ? -26.569 22.823 29.826 1.00 36.88 99 SER A O 1
ATOM 779 N N . SER A 1 100 ? -27.868 22.889 28.015 1.00 34.78 100 SER A N 1
ATOM 780 C CA . SER A 1 100 ? -27.475 24.154 27.361 1.00 34.78 100 SER A CA 1
ATOM 781 C C . SER A 1 100 ? -27.948 24.123 25.903 1.00 34.78 100 SER A C 1
ATOM 783 O O . SER A 1 100 ? -28.077 23.057 25.312 1.00 34.78 100 SER A O 1
ATOM 785 N N . GLY A 1 101 ? -28.260 25.283 25.317 1.00 36.81 101 GLY A N 1
ATOM 786 C CA . GLY A 1 101 ? -28.667 25.422 23.908 1.00 36.81 101 GLY A CA 1
ATOM 787 C C . GLY A 1 101 ? -27.532 25.187 22.901 1.00 36.81 101 GLY A C 1
ATOM 788 O O . GLY A 1 101 ? -27.514 25.826 21.854 1.00 36.81 101 GLY A O 1
ATOM 789 N N . LEU A 1 102 ? -26.573 24.327 23.242 1.00 37.41 102 LEU A N 1
ATOM 790 C CA . LEU A 1 102 ? -25.467 23.906 22.397 1.00 37.41 102 LEU A CA 1
ATOM 791 C C . LEU A 1 102 ? -25.772 22.487 21.917 1.00 37.41 102 LEU A C 1
ATOM 793 O O . LEU A 1 102 ? -25.774 21.530 22.687 1.00 37.41 102 LEU A O 1
ATOM 797 N N . ASP A 1 103 ? -26.052 22.374 20.624 1.00 35.91 103 ASP A N 1
ATOM 798 C CA . ASP A 1 103 ? -26.437 21.152 19.907 1.00 35.91 103 ASP A CA 1
ATOM 799 C C . ASP A 1 103 ? -25.237 20.190 19.702 1.00 35.91 103 ASP A C 1
ATOM 801 O O . ASP A 1 103 ? -25.120 19.509 18.684 1.00 35.91 103 ASP A O 1
ATOM 805 N N . GLU A 1 104 ? -24.264 20.190 20.623 1.00 39.09 104 GLU A N 1
ATOM 806 C CA . GLU A 1 104 ? -22.900 19.732 20.323 1.00 39.09 104 GLU A CA 1
ATOM 807 C C . GLU A 1 104 ? -22.622 18.250 20.590 1.00 39.09 104 GLU A C 1
ATOM 809 O O . GLU A 1 104 ? -21.664 17.718 20.030 1.00 39.09 104 GLU A O 1
ATOM 814 N N . GLU A 1 105 ? -23.439 17.522 21.355 1.00 42.44 105 GLU A N 1
ATOM 815 C CA . GLU A 1 105 ? -23.231 16.075 21.491 1.00 42.44 105 GLU A CA 1
ATOM 816 C C . GLU A 1 105 ? -24.478 15.358 22.021 1.00 42.44 105 GLU A C 1
ATOM 818 O O . GLU A 1 105 ? -24.706 15.268 23.228 1.00 42.44 105 GLU A O 1
ATOM 823 N N . GLN A 1 106 ? -25.302 14.808 21.122 1.00 39.94 106 GLN A N 1
ATOM 824 C CA . GLN A 1 106 ? -26.330 13.839 21.511 1.00 39.94 106 GLN A CA 1
ATOM 825 C C . GLN A 1 106 ? -25.653 12.521 21.913 1.00 39.94 106 GLN A C 1
ATOM 827 O O . GLN A 1 106 ? -25.583 11.571 21.134 1.00 39.94 106 GLN A O 1
ATOM 832 N N . THR A 1 107 ? -25.146 12.433 23.141 1.00 43.72 107 THR A N 1
ATOM 833 C CA . THR A 1 107 ? -24.872 11.133 23.751 1.00 43.72 107 THR A CA 1
ATOM 834 C C . THR A 1 107 ? -26.216 10.539 24.157 1.00 43.72 107 THR A C 1
ATOM 836 O O . THR A 1 107 ? -26.771 10.829 25.215 1.00 43.72 107 THR A O 1
ATOM 839 N N . GLN A 1 108 ? -26.793 9.701 23.294 1.00 49.66 108 GLN A N 1
ATOM 840 C CA . GLN A 1 108 ? -27.805 8.761 23.761 1.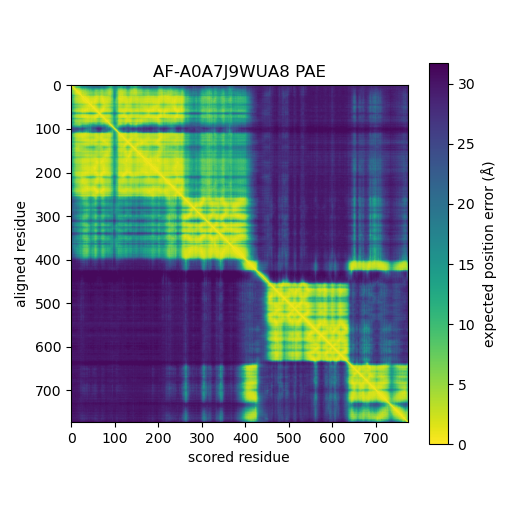00 49.66 108 GLN A CA 1
ATOM 841 C C . GLN A 1 108 ? -27.092 7.922 24.821 1.00 49.66 108 GLN A C 1
ATOM 843 O O . GLN A 1 108 ? -26.203 7.148 24.475 1.00 49.66 108 GLN A O 1
ATOM 848 N N . GLY A 1 109 ? -27.408 8.105 26.106 1.00 59.03 109 GLY A N 1
ATOM 849 C CA . GLY A 1 109 ? -26.744 7.445 27.241 1.00 59.03 109 GLY A CA 1
ATOM 850 C C . GLY A 1 109 ? -26.895 5.916 27.273 1.00 59.03 109 GLY A C 1
ATOM 851 O O . GLY A 1 109 ? -26.875 5.328 28.342 1.00 59.03 109 GLY A O 1
ATOM 852 N N . GLN A 1 110 ? -27.101 5.276 26.122 1.00 71.25 110 GLN A N 1
ATOM 853 C CA . GLN A 1 110 ? -27.325 3.859 25.890 1.00 71.25 110 GLN A CA 1
ATOM 854 C C . GLN A 1 110 ? -26.020 3.066 25.761 1.00 71.25 110 GLN A C 1
ATOM 856 O O . GLN A 1 110 ? -25.993 1.925 26.200 1.00 71.25 110 GLN A O 1
ATOM 861 N N . GLY A 1 111 ? -24.938 3.644 25.219 1.00 81.44 111 GLY A N 1
ATOM 862 C CA . GLY A 1 111 ? -23.709 2.900 24.887 1.00 81.44 111 GLY A CA 1
ATOM 863 C C . GLY A 1 111 ? -23.060 2.188 26.073 1.00 81.44 111 GLY A C 1
ATOM 864 O O . GLY A 1 111 ? -22.878 0.974 26.047 1.00 81.44 111 GLY A O 1
ATOM 865 N N . GLY A 1 112 ? -22.810 2.915 27.166 1.00 85.38 112 GLY A N 1
ATOM 866 C CA . GLY A 1 112 ? -22.251 2.324 28.387 1.00 85.38 112 GLY A CA 1
ATOM 867 C C . GLY A 1 112 ? -23.162 1.269 29.030 1.00 85.38 112 GLY A C 1
ATOM 868 O O . GLY A 1 112 ? -22.671 0.259 29.525 1.00 85.38 112 GLY A O 1
ATOM 869 N N . LYS A 1 113 ? -24.493 1.451 28.985 1.00 87.19 113 LYS A N 1
ATOM 870 C CA . LYS A 1 113 ? -25.449 0.447 29.499 1.00 87.19 113 LYS A CA 1
ATOM 871 C C . LYS A 1 113 ? -25.457 -0.803 28.627 1.00 87.19 113 LYS A C 1
ATOM 873 O O . LYS A 1 113 ? -25.416 -1.914 29.144 1.00 87.19 113 LYS A O 1
ATOM 878 N N . ALA A 1 114 ? -25.491 -0.604 27.310 1.00 88.25 114 ALA A N 1
ATOM 879 C CA . ALA A 1 114 ? -25.459 -1.670 26.325 1.00 88.25 114 ALA A CA 1
ATOM 880 C C . ALA A 1 114 ? -24.214 -2.535 26.497 1.00 88.25 114 ALA A C 1
ATOM 882 O O . ALA A 1 114 ? -24.325 -3.757 26.483 1.00 88.25 114 ALA A O 1
ATOM 883 N N . TYR A 1 115 ? -23.066 -1.903 26.748 1.00 91.44 115 TYR A N 1
ATOM 884 C CA . TYR A 1 115 ? -21.826 -2.609 27.021 1.00 91.44 115 TYR A CA 1
ATOM 885 C C . TYR A 1 115 ? -21.920 -3.529 28.243 1.00 91.44 115 TYR A C 1
ATOM 887 O O . TYR A 1 115 ? -21.657 -4.725 28.128 1.00 91.44 115 TYR A O 1
ATOM 895 N N . LEU A 1 116 ? -22.333 -2.998 29.396 1.00 90.50 116 LEU A N 1
ATOM 896 C CA . LEU A 1 116 ? -22.407 -3.795 30.623 1.00 90.50 116 LEU A CA 1
ATOM 897 C C . LEU A 1 116 ? -23.471 -4.896 30.562 1.00 90.50 116 LEU A C 1
ATOM 899 O O . LEU A 1 116 ? -23.276 -5.984 31.099 1.00 90.50 116 LEU A O 1
ATOM 903 N N . PHE A 1 117 ? -24.583 -4.634 29.875 1.00 89.12 117 PHE A N 1
ATOM 904 C CA . PHE A 1 117 ? -25.618 -5.636 29.654 1.00 89.12 117 PHE A CA 1
ATOM 905 C C . PHE A 1 117 ? -25.129 -6.784 28.759 1.00 89.12 117 PHE A C 1
ATOM 907 O O . PHE A 1 117 ? -25.381 -7.944 29.079 1.00 89.12 117 PHE A O 1
ATOM 914 N N . ALA A 1 118 ? -24.460 -6.463 27.644 1.00 88.38 118 ALA A N 1
ATOM 915 C CA . ALA A 1 118 ? -24.176 -7.421 26.576 1.00 88.38 118 ALA A CA 1
ATOM 916 C C . ALA A 1 118 ? -22.859 -8.193 26.742 1.00 88.38 118 ALA A C 1
ATOM 918 O O . ALA A 1 118 ? -22.787 -9.332 26.292 1.00 88.38 118 ALA A O 1
ATOM 919 N N . MET A 1 119 ? -21.831 -7.592 27.352 1.00 92.69 119 MET A N 1
ATOM 920 C CA . MET A 1 119 ? -20.455 -8.107 27.261 1.00 92.69 119 MET A CA 1
ATOM 921 C C . MET A 1 119 ? -19.930 -8.768 28.540 1.00 92.69 119 MET A C 1
ATOM 923 O O . MET A 1 119 ? -18.748 -9.104 28.617 1.00 92.69 119 MET A O 1
ATOM 927 N N . PHE A 1 120 ? -20.774 -8.972 29.545 1.00 93.12 120 PHE A N 1
ATOM 928 C CA . PHE A 1 120 ? -20.393 -9.588 30.815 1.00 93.12 120 PHE A CA 1
ATOM 929 C C . PHE A 1 120 ? -21.394 -10.680 31.188 1.00 93.12 120 PHE A C 1
ATOM 931 O O . PHE A 1 120 ? -22.576 -10.567 30.863 1.00 93.12 120 PHE A O 1
ATOM 938 N N . ASP A 1 121 ? -20.922 -11.723 31.870 1.00 91.12 121 ASP A N 1
ATOM 939 C CA . ASP A 1 121 ? -21.754 -12.850 32.309 1.00 91.12 121 ASP A CA 1
ATOM 940 C C . ASP A 1 121 ? -22.193 -12.736 33.773 1.00 91.12 121 ASP A C 1
ATOM 942 O O . ASP A 1 121 ? -23.158 -13.374 34.188 1.00 91.12 121 ASP A O 1
ATOM 946 N N . ASP A 1 122 ? -21.535 -11.879 34.550 1.00 92.00 122 ASP A N 1
ATOM 947 C CA . ASP A 1 122 ? -21.763 -11.710 35.986 1.00 92.00 122 ASP A CA 1
ATOM 948 C C . ASP A 1 122 ? -22.064 -10.233 36.310 1.00 92.00 122 ASP A C 1
ATOM 950 O O . ASP A 1 122 ? -22.372 -9.451 35.404 1.00 92.00 122 ASP A O 1
ATOM 954 N N . GLN A 1 123 ? -22.041 -9.856 37.587 1.00 93.12 123 GLN A N 1
ATOM 955 C CA . GLN A 1 123 ? -22.405 -8.531 38.073 1.00 93.12 123 GLN A CA 1
ATOM 956 C C . GLN A 1 123 ? -21.623 -7.407 37.369 1.00 93.12 123 GLN A C 1
ATOM 958 O O . GLN A 1 123 ? -20.406 -7.468 37.179 1.00 93.12 123 GLN A O 1
ATOM 963 N N . CYS A 1 124 ? -22.329 -6.331 37.032 1.00 94.31 124 CYS A N 1
ATOM 964 C CA . CYS A 1 124 ? -21.743 -5.068 36.586 1.00 94.31 124 CYS A CA 1
ATOM 965 C C . CYS A 1 124 ? -22.209 -3.939 37.496 1.00 94.31 124 CYS A C 1
ATOM 967 O O . CYS A 1 124 ? -23.368 -3.955 37.903 1.00 94.31 124 CYS A O 1
ATOM 969 N N . ARG A 1 125 ? -21.368 -2.935 37.772 1.00 93.75 125 ARG A N 1
ATOM 970 C CA . ARG A 1 125 ? -21.750 -1.784 38.609 1.00 93.75 125 ARG A CA 1
ATOM 971 C C . ARG A 1 125 ? -21.229 -0.445 38.086 1.00 93.75 125 ARG A C 1
ATOM 973 O O . ARG A 1 125 ? -20.150 -0.367 37.508 1.00 93.75 125 ARG A O 1
ATOM 980 N N . PHE A 1 126 ? -22.001 0.602 38.343 1.00 93.88 126 PHE A N 1
ATOM 981 C CA . PHE A 1 126 ? -21.600 2.002 38.426 1.00 93.88 126 PHE A CA 1
ATOM 982 C C . PHE A 1 126 ? -21.377 2.295 39.891 1.00 93.88 126 PHE A C 1
ATOM 984 O O . PHE A 1 126 ? -22.283 2.067 40.690 1.00 93.88 126 PHE A O 1
ATOM 991 N N . LEU A 1 127 ? -20.252 2.884 40.230 1.00 96.12 127 LEU A N 1
ATOM 992 C CA . LEU A 1 127 ? -19.996 3.427 41.546 1.00 96.12 127 LEU A CA 1
ATOM 993 C C . LEU A 1 127 ? -19.594 4.885 41.368 1.00 96.12 127 LEU A C 1
ATOM 995 O O . LEU A 1 127 ? -18.534 5.169 40.824 1.00 96.12 127 LEU A O 1
ATOM 999 N N . GLY A 1 128 ? -20.452 5.799 41.807 1.00 96.12 128 GLY A N 1
ATOM 1000 C CA . GLY A 1 128 ? -20.157 7.225 41.871 1.00 96.12 128 GLY A CA 1
ATOM 1001 C C . GLY A 1 128 ? -19.925 7.647 43.315 1.00 96.12 128 GLY A C 1
ATOM 1002 O O . GLY A 1 128 ? -20.775 7.399 44.175 1.00 96.12 128 GLY A O 1
ATOM 1003 N N . VAL A 1 129 ? -18.784 8.281 43.578 1.00 96.81 129 VAL A N 1
ATOM 1004 C CA . VAL A 1 129 ? -18.488 8.928 44.857 1.00 96.81 129 VAL A CA 1
ATOM 1005 C C . VAL A 1 129 ? -18.243 10.406 44.614 1.00 96.81 129 VAL A C 1
ATOM 1007 O O . VAL A 1 129 ? -17.326 10.778 43.883 1.00 96.81 129 VAL A O 1
ATOM 1010 N N . ASN A 1 130 ? -19.073 11.243 45.227 1.00 93.88 130 ASN A N 1
ATOM 1011 C CA . ASN A 1 130 ? -18.968 12.696 45.170 1.00 93.88 130 ASN A CA 1
ATOM 1012 C C . ASN A 1 130 ? -19.660 13.295 46.397 1.00 93.88 130 ASN A C 1
ATOM 1014 O O . ASN A 1 130 ? -20.622 12.716 46.898 1.00 93.88 130 ASN A O 1
ATOM 1018 N N . ASP A 1 131 ? -19.165 14.426 46.894 1.00 91.06 131 ASP A N 1
ATOM 1019 C CA . ASP A 1 131 ? -19.726 15.137 48.051 1.00 91.06 131 ASP A CA 1
ATOM 1020 C C . ASP A 1 131 ? -19.960 14.219 49.269 1.00 91.06 131 ASP A C 1
ATOM 1022 O O . ASP A 1 131 ? -20.991 14.256 49.942 1.00 91.06 131 ASP A O 1
ATOM 1026 N N . ARG A 1 132 ? -19.008 13.301 49.508 1.00 92.69 132 ARG A N 1
ATOM 1027 C CA . ARG A 1 132 ? -19.069 12.263 50.560 1.00 92.69 132 ARG A CA 1
ATOM 1028 C C . ARG A 1 132 ? -20.336 11.405 50.532 1.00 92.69 132 ARG A C 1
ATOM 1030 O O . ARG A 1 132 ? -20.707 10.810 51.546 1.00 92.69 132 ARG A O 1
ATOM 1037 N N . LYS A 1 133 ? -20.969 11.300 49.369 1.00 95.50 133 LYS A N 1
ATOM 1038 C CA . LYS A 1 133 ? -22.058 10.375 49.087 1.00 95.50 133 LYS A CA 1
ATOM 1039 C C . LYS A 1 133 ? -21.596 9.328 48.091 1.00 95.50 133 LYS A C 1
ATOM 1041 O O . LYS A 1 133 ? -20.908 9.627 47.116 1.00 95.50 133 LYS A O 1
ATOM 1046 N N . ARG A 1 134 ? -22.027 8.098 48.332 1.00 95.88 134 ARG A N 1
ATOM 1047 C CA . ARG A 1 134 ? -21.803 6.942 47.479 1.00 95.88 134 ARG A CA 1
ATOM 1048 C C . ARG A 1 134 ? -23.114 6.511 46.840 1.00 95.88 134 ARG A C 1
ATOM 1050 O O . ARG A 1 134 ? -24.098 6.274 47.539 1.00 95.88 134 ARG A O 1
ATOM 1057 N N . ASN A 1 135 ? -23.096 6.369 45.520 1.00 95.88 135 ASN A N 1
ATOM 1058 C CA . ASN A 1 135 ? -24.204 5.862 44.722 1.00 95.88 135 ASN A CA 1
ATOM 1059 C C . ASN A 1 135 ? -23.727 4.656 43.909 1.00 95.88 135 ASN A C 1
ATOM 1061 O O . ASN A 1 135 ? -22.778 4.778 43.136 1.00 95.88 135 ASN A O 1
ATOM 1065 N N . CYS A 1 136 ? -24.372 3.503 44.076 1.00 94.69 136 CYS A N 1
ATOM 1066 C CA . CYS A 1 136 ? -23.996 2.259 43.420 1.00 94.69 136 CYS A CA 1
ATOM 1067 C C . CYS A 1 136 ? -25.210 1.562 42.797 1.00 94.69 136 CYS A C 1
ATOM 1069 O O . CYS A 1 136 ? -26.100 1.088 43.508 1.00 94.69 136 CYS A O 1
ATOM 1071 N N . LYS A 1 137 ? -25.238 1.472 41.464 1.00 93.00 137 LYS A N 1
ATOM 1072 C CA . LYS A 1 137 ? -26.244 0.704 40.710 1.00 93.00 137 LYS A CA 1
ATOM 1073 C C . LYS A 1 137 ? -25.582 -0.260 39.756 1.00 93.00 137 LYS A C 1
ATOM 1075 O O . LYS A 1 137 ? -24.424 -0.077 39.411 1.00 93.00 137 LYS A O 1
ATOM 1080 N N . GLY A 1 138 ? -26.318 -1.248 39.274 1.00 91.06 138 GLY A N 1
ATOM 1081 C CA . GLY A 1 138 ? -25.751 -2.205 38.346 1.00 91.06 138 GLY A CA 1
ATOM 1082 C C . GLY A 1 138 ? -26.731 -3.209 37.783 1.00 91.06 138 GLY A C 1
ATOM 1083 O O . GLY A 1 138 ? -27.933 -3.119 38.019 1.00 91.06 138 GLY A O 1
ATOM 1084 N N . PHE A 1 139 ? -26.180 -4.157 37.036 1.00 89.94 139 PHE A N 1
ATOM 1085 C CA . PHE A 1 139 ? -26.904 -5.256 36.412 1.00 89.94 139 PHE A CA 1
ATOM 1086 C C . PHE A 1 139 ? -26.440 -6.578 37.017 1.00 89.94 139 PHE A C 1
ATOM 1088 O O . PHE A 1 139 ? -25.245 -6.777 37.238 1.00 89.94 139 PHE A O 1
ATOM 1095 N N . GLU A 1 140 ? -27.381 -7.486 37.249 1.00 88.88 140 GLU A N 1
ATOM 1096 C CA . GLU A 1 140 ? -27.118 -8.848 37.706 1.00 88.88 140 GLU A CA 1
ATOM 1097 C C . GLU A 1 140 ? -28.158 -9.788 37.090 1.00 88.88 140 GLU A C 1
ATOM 1099 O O . GLU A 1 140 ? -29.274 -9.376 36.777 1.00 88.88 140 GLU A O 1
ATOM 1104 N N . GLY A 1 141 ? -27.788 -11.049 36.890 1.00 85.44 141 GLY A N 1
ATOM 1105 C CA . GLY A 1 141 ? -28.675 -12.075 36.354 1.00 85.44 141 GLY A CA 1
ATOM 1106 C C . GLY A 1 141 ? -28.148 -12.727 35.073 1.00 85.44 141 GLY A C 1
ATOM 1107 O O . GLY A 1 141 ? -27.118 -12.309 34.530 1.00 85.44 141 GLY A O 1
ATOM 1108 N N . PRO A 1 142 ? -28.843 -13.773 34.585 1.00 83.81 142 PRO A N 1
ATOM 1109 C CA . PRO A 1 142 ? -28.382 -14.560 33.447 1.00 83.81 142 PRO A CA 1
ATOM 1110 C C . PRO A 1 142 ? -28.172 -13.711 32.178 1.00 83.81 142 PRO A C 1
ATOM 1112 O O . PRO A 1 142 ? -28.968 -12.803 31.921 1.00 83.81 142 PRO A O 1
ATOM 1115 N N . PRO A 1 143 ? -27.154 -14.007 31.349 1.00 81.62 143 PRO A N 1
ATOM 1116 C CA . PRO A 1 143 ? -26.907 -13.287 30.101 1.00 81.62 143 PRO A CA 1
ATOM 1117 C C . PRO A 1 143 ? -28.145 -13.216 29.201 1.00 81.62 143 PRO A C 1
ATOM 1119 O O . PRO A 1 143 ? -28.793 -14.224 28.915 1.00 81.62 143 PRO A O 1
ATOM 1122 N N . GLY A 1 144 ? -28.471 -12.007 28.738 1.00 75.19 144 GLY A N 1
ATOM 1123 C CA . GLY A 1 144 ? -29.582 -11.763 27.816 1.00 75.19 144 GLY A CA 1
ATOM 1124 C C . GLY A 1 144 ? -30.991 -11.892 28.408 1.00 75.19 144 GLY A C 1
ATOM 1125 O O . GLY A 1 144 ? -31.934 -11.945 27.620 1.00 75.19 144 GLY A O 1
ATOM 1126 N N . SER A 1 145 ? -31.147 -11.947 29.737 1.00 84.19 145 SER A N 1
ATOM 1127 C CA . SER A 1 145 ? -32.454 -11.961 30.407 1.00 84.19 145 SER A CA 1
ATOM 1128 C C . SER A 1 145 ? -33.036 -10.554 30.615 1.00 84.19 145 SER A C 1
ATOM 1130 O O . SER A 1 145 ? -32.319 -9.552 30.607 1.00 84.19 145 SER A O 1
ATOM 1132 N N . GLU A 1 146 ? -34.353 -10.478 30.830 1.00 83.88 146 GLU A N 1
ATOM 1133 C CA . GLU A 1 146 ? -35.038 -9.236 31.218 1.00 83.88 146 GLU A CA 1
ATOM 1134 C C . GLU A 1 146 ? -34.575 -8.727 32.594 1.00 83.88 146 GLU A C 1
ATOM 1136 O O . GLU A 1 146 ? -34.364 -7.524 32.764 1.00 83.88 146 GLU A O 1
ATOM 1141 N N . ASP A 1 147 ? -34.321 -9.642 33.537 1.00 84.19 147 ASP A N 1
ATOM 1142 C CA . ASP A 1 147 ? -33.802 -9.317 34.872 1.00 84.19 147 ASP A CA 1
ATOM 1143 C C . ASP A 1 147 ? -32.446 -8.605 34.779 1.00 84.19 147 ASP A C 1
ATOM 1145 O O . ASP A 1 147 ? -32.270 -7.532 35.352 1.00 84.19 147 ASP A O 1
ATOM 1149 N N . ARG A 1 148 ? -31.522 -9.121 33.952 1.00 85.75 148 ARG A N 1
ATOM 1150 C CA . ARG A 1 148 ? -30.222 -8.479 33.701 1.00 85.75 148 ARG A CA 1
ATOM 1151 C C . ARG A 1 148 ? -30.370 -7.118 33.025 1.00 85.75 148 ARG A C 1
ATOM 1153 O O . ARG A 1 148 ? -29.504 -6.268 33.174 1.00 85.75 148 ARG A O 1
ATOM 1160 N N . GLY A 1 149 ? -31.449 -6.889 32.279 1.00 83.12 149 GLY A N 1
ATOM 1161 C CA . GLY A 1 149 ? -31.748 -5.603 31.643 1.00 83.12 149 GLY A CA 1
ATOM 1162 C C . GLY A 1 149 ? -32.280 -4.539 32.604 1.00 83.12 149 GLY A C 1
ATOM 1163 O O . GLY A 1 149 ? -32.383 -3.371 32.217 1.00 83.12 149 GLY A O 1
ATOM 1164 N N . THR A 1 150 ? -32.601 -4.922 33.841 1.00 87.25 150 THR A N 1
ATOM 1165 C CA . THR A 1 150 ? -33.241 -4.068 34.843 1.00 87.25 150 THR A CA 1
ATOM 1166 C C . THR A 1 150 ? -32.222 -3.649 35.910 1.00 87.25 150 THR A C 1
ATOM 1168 O O . THR A 1 150 ? -31.882 -4.447 36.780 1.00 87.25 150 THR A O 1
ATOM 1171 N N . PRO A 1 151 ? -31.706 -2.405 35.885 1.00 87.56 151 PRO A N 1
ATOM 1172 C CA . PRO A 1 151 ? -30.644 -2.003 36.799 1.00 87.56 151 PRO A CA 1
ATOM 1173 C C . PRO A 1 151 ? -31.151 -1.785 38.232 1.00 87.56 151 PRO A C 1
ATOM 1175 O O . PRO A 1 151 ? -32.057 -0.979 38.476 1.00 87.56 151 PRO A O 1
ATOM 1178 N N . GLY A 1 152 ? -30.502 -2.442 39.192 1.00 90.50 152 GLY A N 1
ATOM 1179 C CA . GLY A 1 152 ? -30.795 -2.373 40.626 1.00 90.50 152 GLY A CA 1
ATOM 1180 C C . GLY A 1 152 ? -29.777 -1.547 41.414 1.00 90.50 152 GLY A C 1
ATOM 1181 O O . GLY A 1 152 ? -28.700 -1.231 40.914 1.00 90.50 152 GLY A O 1
ATOM 1182 N N . TRP A 1 153 ? -30.124 -1.177 42.649 1.00 93.44 153 TRP A N 1
ATOM 1183 C CA . TRP A 1 153 ? -29.182 -0.609 43.622 1.00 93.44 153 TRP A CA 1
ATOM 1184 C C . TRP A 1 153 ? -28.365 -1.724 44.276 1.00 93.44 153 TRP A C 1
ATOM 1186 O O . TRP A 1 153 ? -28.938 -2.741 44.659 1.00 93.44 153 TRP A O 1
ATOM 1196 N N . ILE A 1 154 ? -27.053 -1.528 44.424 1.00 91.44 154 ILE A N 1
ATOM 1197 C CA . ILE A 1 154 ? -26.136 -2.542 44.962 1.00 91.44 154 ILE A CA 1
ATOM 1198 C C . ILE A 1 154 ? -25.628 -2.104 46.348 1.00 91.44 154 ILE A C 1
ATOM 1200 O O . ILE A 1 154 ? -25.062 -1.014 46.455 1.00 91.44 154 ILE A O 1
ATOM 1204 N N . PRO A 1 155 ? -25.762 -2.938 47.402 1.00 90.12 155 PRO A N 1
ATOM 1205 C CA . PRO A 1 155 ? -26.424 -4.252 47.413 1.00 90.12 155 PRO A CA 1
ATOM 1206 C C . PRO A 1 155 ? -27.961 -4.165 47.456 1.00 90.12 155 PRO A C 1
ATOM 1208 O O . PRO A 1 155 ? -28.645 -5.141 47.171 1.00 90.12 155 PRO A O 1
ATOM 1211 N N . ASN A 1 156 ? -28.503 -3.013 47.850 1.00 92.81 156 ASN A N 1
ATOM 1212 C CA . ASN A 1 156 ? -29.932 -2.711 47.897 1.00 92.81 156 ASN A CA 1
ATOM 1213 C C . ASN A 1 156 ? -30.128 -1.183 47.873 1.00 92.81 156 ASN A C 1
ATOM 1215 O O . ASN A 1 156 ? -29.155 -0.437 47.920 1.00 92.81 156 ASN A O 1
ATOM 1219 N N . GLU A 1 157 ? -31.368 -0.691 47.801 1.00 91.94 157 GLU A N 1
ATOM 1220 C CA . GLU A 1 157 ? -31.634 0.756 47.728 1.00 91.94 157 GLU A CA 1
ATOM 1221 C C . GLU A 1 157 ? -31.129 1.529 48.956 1.00 91.94 157 GLU A C 1
ATOM 1223 O O . GLU A 1 157 ? -30.535 2.590 48.796 1.00 91.94 157 GLU A O 1
ATOM 1228 N N . ALA A 1 158 ? -31.294 0.987 50.165 1.00 92.88 158 ALA A N 1
ATOM 1229 C CA . ALA A 1 158 ? -30.894 1.664 51.400 1.00 92.88 158 ALA A CA 1
ATOM 1230 C C . ALA A 1 158 ? -29.368 1.803 51.544 1.00 92.88 158 ALA A C 1
ATOM 1232 O O . ALA A 1 158 ? -28.886 2.770 52.127 1.00 92.88 158 ALA A O 1
ATOM 1233 N N . GLU A 1 159 ? -28.612 0.843 51.013 1.00 91.75 159 GLU A N 1
ATOM 1234 C CA . GLU A 1 159 ? -27.148 0.794 51.104 1.00 91.75 159 GLU A CA 1
ATOM 1235 C C . GLU A 1 159 ? -26.440 1.189 49.797 1.00 91.75 159 GLU A C 1
ATOM 1237 O O . GLU A 1 159 ? -25.216 1.333 49.767 1.00 91.75 159 GLU A O 1
ATOM 1242 N N . GLY A 1 160 ? -27.186 1.365 48.709 1.00 91.00 160 GLY A N 1
ATOM 1243 C CA . GLY A 1 160 ? -26.665 1.717 47.390 1.00 91.00 160 GLY A CA 1
ATOM 1244 C C . GLY A 1 160 ? -26.974 3.149 46.958 1.00 91.00 160 GLY A C 1
ATOM 1245 O O . GLY A 1 160 ? -26.310 3.640 46.050 1.00 91.00 160 GLY A O 1
ATOM 1246 N N . ARG A 1 161 ? -27.948 3.831 47.574 1.00 95.12 161 ARG A N 1
ATOM 1247 C CA . ARG A 1 161 ? -28.421 5.162 47.157 1.00 95.12 161 ARG A CA 1
ATOM 1248 C C . ARG A 1 161 ? -28.076 6.233 48.189 1.00 95.12 161 ARG A C 1
ATOM 1250 O O . ARG A 1 161 ? -28.480 6.129 49.340 1.00 95.12 161 ARG A O 1
ATOM 1257 N N . GLU A 1 162 ? -27.362 7.274 47.760 1.00 95.06 162 GLU A N 1
ATOM 1258 C CA . GLU A 1 162 ? -26.960 8.437 48.568 1.00 95.06 162 GLU A CA 1
ATOM 1259 C C . GLU A 1 162 ? -26.346 8.092 49.938 1.00 95.06 162 GLU A C 1
ATOM 1261 O O . GLU A 1 162 ? -26.588 8.769 50.940 1.00 95.06 162 GLU A O 1
ATOM 1266 N N . VAL A 1 163 ? -25.526 7.042 50.000 1.00 95.81 163 VAL A N 1
ATOM 1267 C CA . VAL A 1 163 ? -24.936 6.588 51.263 1.00 95.81 163 VAL A CA 1
ATOM 1268 C C . VAL A 1 163 ? -23.803 7.509 51.686 1.00 95.81 163 VAL A C 1
ATOM 1270 O O . VAL A 1 163 ? -22.826 7.669 50.959 1.00 95.81 163 VAL A O 1
ATOM 1273 N N . SER A 1 164 ? -23.906 8.088 52.880 1.00 95.81 164 SER A N 1
ATOM 1274 C CA . SER A 1 164 ? -22.843 8.910 53.459 1.00 95.81 164 SER A CA 1
ATOM 1275 C C . SER A 1 164 ? -21.606 8.074 53.782 1.00 95.81 164 SER A C 1
ATOM 1277 O O . SER A 1 164 ? -21.698 7.068 54.486 1.00 95.81 164 SER A O 1
ATOM 1279 N N . ILE A 1 165 ? -20.440 8.532 53.331 1.00 95.00 165 ILE A N 1
ATOM 1280 C CA . ILE A 1 165 ? -19.150 7.873 53.564 1.00 95.00 165 ILE A CA 1
ATOM 1281 C C . ILE A 1 165 ? -18.234 8.739 54.430 1.00 95.00 165 ILE A C 1
ATOM 1283 O O . ILE A 1 165 ? -18.317 9.968 54.437 1.00 95.00 165 ILE A O 1
ATOM 1287 N N . SER A 1 166 ? -17.337 8.095 55.175 1.00 91.50 166 SER A N 1
ATOM 1288 C CA . SER A 1 166 ? -16.368 8.781 56.040 1.00 91.50 166 SER A CA 1
ATOM 1289 C C . SER A 1 166 ? -15.066 9.143 55.322 1.00 91.50 166 SER A C 1
ATOM 1291 O O . SER A 1 166 ? -14.370 10.061 55.754 1.00 91.50 166 SER A O 1
ATOM 1293 N N . SER A 1 167 ? -14.720 8.434 54.242 1.00 94.56 167 SER A N 1
ATOM 1294 C CA . SER A 1 167 ? -13.481 8.642 53.493 1.00 94.56 167 SER A CA 1
ATOM 1295 C C . SER A 1 167 ? -13.617 8.183 52.042 1.00 94.56 167 SER A C 1
ATOM 1297 O O . SER A 1 167 ? -13.813 6.997 51.782 1.00 94.56 167 SER A O 1
ATOM 1299 N N . THR A 1 168 ? -13.422 9.107 51.097 1.00 94.81 168 THR A N 1
ATOM 1300 C CA . THR A 1 168 ? -13.331 8.787 49.662 1.00 94.81 168 THR A CA 1
ATOM 1301 C C . THR A 1 168 ? -12.185 7.815 49.378 1.00 94.81 168 THR A C 1
ATOM 1303 O O . THR A 1 168 ? -12.341 6.887 48.591 1.00 94.81 168 THR A O 1
ATOM 1306 N N . THR A 1 169 ? -11.042 7.976 50.053 1.00 95.38 169 THR A N 1
ATOM 1307 C CA . THR A 1 169 ? -9.888 7.077 49.909 1.00 95.38 169 THR A CA 1
ATOM 1308 C C . THR A 1 169 ? -10.210 5.649 50.337 1.00 95.38 169 THR A C 1
ATOM 1310 O O . THR A 1 169 ? -9.802 4.711 49.659 1.00 95.38 169 THR A O 1
ATOM 1313 N N . ALA A 1 170 ? -10.944 5.470 51.440 1.00 95.88 170 ALA A N 1
ATOM 1314 C CA . ALA A 1 170 ? -11.334 4.139 51.896 1.00 95.88 170 ALA A CA 1
ATOM 1315 C C . ALA A 1 170 ? -12.263 3.447 50.886 1.00 95.88 170 ALA A C 1
ATOM 1317 O O . ALA A 1 170 ? -12.040 2.283 50.563 1.00 95.88 170 ALA A O 1
ATOM 1318 N N . GLU A 1 171 ? -13.243 4.175 50.340 1.00 96.88 171 GLU A N 1
ATOM 1319 C CA . GLU A 1 171 ? -14.135 3.648 49.298 1.00 96.88 171 GLU A CA 1
ATOM 1320 C C . GLU A 1 171 ? -13.379 3.297 48.014 1.00 96.88 171 GLU A C 1
ATOM 1322 O O . GLU A 1 171 ? -13.612 2.237 47.436 1.00 96.88 171 GLU A O 1
ATOM 1327 N N . LEU A 1 172 ? -12.443 4.148 47.579 1.00 97.69 172 LEU A N 1
ATOM 1328 C CA . LEU A 1 172 ? -11.635 3.859 46.397 1.00 97.69 172 LEU A CA 1
ATOM 1329 C C . LEU A 1 172 ? -10.769 2.614 46.609 1.00 97.69 172 LEU A C 1
ATOM 1331 O O . LEU A 1 172 ? -10.763 1.733 45.757 1.00 97.69 172 LEU A O 1
ATOM 1335 N N . ASN A 1 173 ? -10.071 2.509 47.741 1.00 98.00 173 ASN A N 1
ATOM 1336 C CA . ASN A 1 173 ? -9.230 1.347 48.032 1.00 98.00 173 ASN A CA 1
ATOM 1337 C C . ASN A 1 173 ? -10.055 0.052 48.091 1.00 98.00 173 ASN A C 1
ATOM 1339 O O . ASN A 1 173 ? -9.627 -0.961 47.547 1.00 98.00 173 ASN A O 1
ATOM 1343 N N . ALA A 1 174 ? -11.261 0.089 48.669 1.00 97.12 174 ALA A N 1
ATOM 1344 C CA . ALA A 1 174 ? -12.178 -1.051 48.650 1.00 97.12 174 ALA A CA 1
ATOM 1345 C C . ALA A 1 174 ? -12.635 -1.410 47.223 1.00 97.12 174 ALA A C 1
ATOM 1347 O O . ALA A 1 174 ? -12.786 -2.582 46.883 1.00 97.12 174 ALA A O 1
ATOM 1348 N N . ALA A 1 175 ? -12.837 -0.412 46.361 1.00 96.94 175 ALA A N 1
ATOM 1349 C CA . ALA A 1 175 ? -13.201 -0.634 44.966 1.00 96.94 175 ALA A CA 1
ATOM 1350 C C . ALA A 1 175 ? -12.032 -1.180 44.117 1.00 96.94 175 ALA A C 1
ATOM 1352 O O . ALA A 1 175 ? -12.269 -1.906 43.150 1.00 96.94 175 ALA A O 1
ATOM 1353 N N . LEU A 1 176 ? -10.789 -0.856 44.488 1.00 98.06 176 LEU A N 1
ATOM 1354 C CA . LEU A 1 176 ? -9.560 -1.268 43.804 1.00 98.06 176 LEU A CA 1
ATOM 1355 C C . LEU A 1 176 ? -8.979 -2.604 44.294 1.00 98.06 176 LEU A C 1
ATOM 1357 O O . LEU A 1 176 ? -8.267 -3.257 43.529 1.00 98.06 176 LEU A O 1
ATOM 1361 N N . GLU A 1 177 ? -9.326 -3.051 45.506 1.00 97.12 177 GLU A N 1
ATOM 1362 C CA . GLU A 1 177 ? -8.872 -4.322 46.094 1.00 97.12 177 GLU A CA 1
ATOM 1363 C C . GLU A 1 177 ? -8.963 -5.521 45.122 1.00 97.12 177 GLU A C 1
ATOM 1365 O O . GLU A 1 177 ? -7.976 -6.255 45.006 1.00 97.12 177 GLU A O 1
ATOM 1370 N N . PRO A 1 178 ? -10.051 -5.717 44.339 1.00 95.88 178 PRO A N 1
ATOM 1371 C CA . PRO A 1 178 ? -10.141 -6.835 43.397 1.00 95.88 178 PRO A CA 1
ATOM 1372 C C . PRO A 1 178 ? -9.098 -6.818 42.268 1.00 95.88 178 PRO A C 1
ATOM 1374 O O . PRO A 1 178 ? -8.885 -7.849 41.637 1.00 95.88 178 PRO A O 1
ATOM 1377 N N . TYR A 1 179 ? -8.469 -5.672 42.000 1.00 96.44 179 TYR A N 1
ATOM 1378 C CA . TYR A 1 179 ? -7.409 -5.495 40.999 1.00 96.44 179 TYR A CA 1
ATOM 1379 C C . TYR A 1 179 ? -6.002 -5.596 41.610 1.00 96.44 179 TYR A C 1
ATOM 1381 O O . TYR A 1 179 ? -5.008 -5.462 40.892 1.00 96.44 179 TYR A O 1
ATOM 1389 N N . GLY A 1 180 ? -5.912 -5.824 42.927 1.00 95.12 180 GLY A N 1
ATOM 1390 C CA . GLY A 1 180 ? -4.655 -5.950 43.661 1.00 95.12 180 GLY A CA 1
ATOM 1391 C C . GLY A 1 180 ? -3.862 -4.647 43.765 1.00 95.12 180 GLY A C 1
ATOM 1392 O O . GLY A 1 180 ? -2.636 -4.711 43.816 1.00 95.12 180 GLY A O 1
ATOM 1393 N N . ILE A 1 181 ? -4.544 -3.497 43.750 1.00 97.62 181 ILE A N 1
ATOM 1394 C CA . ILE A 1 181 ? -3.936 -2.160 43.823 1.00 97.62 181 ILE A CA 1
ATOM 1395 C C . ILE A 1 181 ? -4.670 -1.270 44.825 1.00 97.62 181 ILE A C 1
ATOM 1397 O O . ILE A 1 181 ? -5.822 -1.536 45.172 1.00 97.62 181 ILE A O 1
ATOM 1401 N N . ASP A 1 182 ? -4.021 -0.186 45.241 1.00 97.69 182 ASP A N 1
ATOM 1402 C CA . ASP A 1 182 ? -4.623 0.889 46.029 1.00 97.69 182 ASP A CA 1
ATOM 1403 C C . ASP A 1 182 ? -4.404 2.283 45.399 1.00 97.69 182 ASP A C 1
ATOM 1405 O O . ASP A 1 182 ? -3.859 2.422 44.301 1.00 97.69 182 ASP A O 1
ATOM 1409 N N . LEU A 1 183 ? -4.868 3.342 46.073 1.00 96.50 183 LEU A N 1
ATOM 1410 C CA . LEU A 1 183 ? -4.718 4.736 45.632 1.00 96.50 183 LEU A CA 1
ATOM 1411 C C . LEU A 1 183 ? -3.264 5.120 45.270 1.00 96.50 183 LEU A C 1
ATOM 1413 O O . LEU A 1 183 ? -3.060 5.961 44.393 1.00 96.50 183 LEU A O 1
ATOM 1417 N N . ASN A 1 184 ? -2.255 4.558 45.938 1.00 95.81 184 ASN A N 1
ATOM 1418 C CA . ASN A 1 184 ? -0.843 4.891 45.722 1.00 95.81 184 ASN A CA 1
ATOM 1419 C C . ASN A 1 184 ? -0.255 4.240 44.470 1.00 95.81 184 ASN A C 1
ATOM 1421 O O . ASN A 1 184 ? 0.726 4.760 43.937 1.00 95.81 184 ASN A O 1
ATOM 1425 N N . ASP A 1 185 ? -0.848 3.142 44.007 1.00 96.56 185 ASP A N 1
ATOM 1426 C CA . ASP A 1 185 ? -0.444 2.454 42.780 1.00 96.56 185 ASP A CA 1
ATOM 1427 C C . ASP A 1 185 ? -0.987 3.149 41.519 1.00 96.56 185 ASP A C 1
ATOM 1429 O O . ASP A 1 185 ? -0.528 2.884 40.403 1.00 96.56 185 ASP A O 1
ATOM 1433 N N . LEU A 1 186 ? -1.964 4.052 41.675 1.00 97.44 186 LEU A N 1
ATOM 1434 C CA . LEU A 1 186 ? -2.509 4.829 40.567 1.00 97.44 186 LEU A CA 1
ATOM 1435 C C . LEU A 1 186 ? -1.482 5.836 40.014 1.00 97.44 186 LEU A C 1
ATOM 1437 O O . LEU A 1 186 ? -0.653 6.373 40.757 1.00 97.44 186 LEU A O 1
ATOM 1441 N N . PRO A 1 187 ? -1.568 6.175 38.713 1.00 96.81 187 PRO A N 1
ATOM 1442 C CA . PRO A 1 187 ? -0.791 7.263 38.129 1.00 96.81 187 PRO A CA 1
ATOM 1443 C C . PRO A 1 187 ? -0.947 8.560 38.925 1.00 96.81 187 PRO A C 1
ATOM 1445 O O . PRO A 1 187 ? -2.051 8.903 39.351 1.00 96.81 187 PRO A O 1
ATOM 1448 N N . THR A 1 188 ? 0.145 9.314 39.081 1.00 95.44 188 THR A N 1
ATOM 1449 C CA . THR A 1 188 ? 0.180 10.510 39.941 1.00 95.44 188 THR A CA 1
ATOM 1450 C C . THR A 1 188 ? -0.900 11.523 39.578 1.00 95.44 188 THR A C 1
ATOM 1452 O O . THR A 1 188 ? -1.567 12.028 40.469 1.00 95.44 188 THR A O 1
ATOM 1455 N N . VAL A 1 189 ? -1.140 11.753 38.283 1.00 95.75 189 VAL A N 1
ATOM 1456 C CA . VAL A 1 189 ? -2.181 12.677 37.798 1.00 95.75 189 VAL A CA 1
ATOM 1457 C C . VAL A 1 189 ? -3.575 12.247 38.264 1.00 95.75 189 VAL A C 1
ATOM 1459 O O . VAL A 1 189 ? -4.344 13.068 38.751 1.00 95.75 189 VAL A O 1
ATOM 1462 N N . VAL A 1 190 ? -3.888 10.950 38.175 1.00 97.12 190 VAL A N 1
ATOM 1463 C CA . VAL A 1 190 ? -5.183 10.395 38.599 1.00 97.12 190 VAL A CA 1
ATOM 1464 C C . VAL A 1 190 ? -5.325 10.480 40.114 1.00 97.12 190 VAL A C 1
ATOM 1466 O O . VAL A 1 190 ? -6.339 10.960 40.615 1.00 97.12 190 VAL A O 1
ATOM 1469 N N . ARG A 1 191 ? -4.299 10.042 40.849 1.00 97.12 191 ARG A N 1
ATOM 1470 C CA . ARG A 1 191 ? -4.275 10.072 42.313 1.00 97.12 191 ARG A CA 1
ATOM 1471 C C . ARG A 1 191 ? -4.478 11.490 42.840 1.00 97.12 191 ARG A C 1
ATOM 1473 O O . ARG A 1 191 ? -5.346 11.714 43.680 1.00 97.12 191 ARG A O 1
ATOM 1480 N N . ASP A 1 192 ? -3.692 12.436 42.339 1.00 96.94 192 ASP A N 1
ATOM 1481 C CA . ASP A 1 192 ? -3.707 13.819 42.806 1.00 96.94 192 ASP A CA 1
ATOM 1482 C C . ASP A 1 192 ? -5.048 14.491 42.450 1.00 96.94 192 ASP A C 1
ATOM 1484 O O . ASP A 1 192 ? -5.597 15.226 43.270 1.00 96.94 192 ASP A O 1
ATOM 1488 N N . ALA A 1 193 ? -5.633 14.173 41.288 1.00 96.69 193 ALA A N 1
ATOM 1489 C CA . ALA A 1 193 ? -6.962 14.645 40.901 1.00 96.69 193 ALA A CA 1
ATOM 1490 C C . ALA A 1 193 ? -8.085 14.078 41.791 1.00 96.69 193 ALA A C 1
ATOM 1492 O O . ALA A 1 193 ? -8.931 14.848 42.244 1.00 96.69 193 ALA A O 1
ATOM 1493 N N . ILE A 1 194 ? -8.085 12.773 42.098 1.00 96.81 194 ILE A N 1
ATOM 1494 C CA . ILE A 1 194 ? -9.086 12.165 42.996 1.00 96.81 194 ILE A CA 1
ATOM 1495 C C . ILE A 1 194 ? -8.974 12.748 44.408 1.00 96.81 194 ILE A C 1
ATOM 1497 O O . ILE A 1 194 ? -9.991 13.069 45.020 1.00 96.81 194 ILE A O 1
ATOM 1501 N N . VAL A 1 195 ? -7.753 12.918 44.925 1.00 95.56 195 VAL A N 1
ATOM 1502 C CA . VAL A 1 195 ? -7.526 13.515 46.251 1.00 95.56 195 VAL A CA 1
ATOM 1503 C C . VAL A 1 195 ? -7.991 14.970 46.280 1.00 95.56 195 VAL A C 1
ATOM 1505 O O . VAL A 1 195 ? -8.673 15.366 47.219 1.00 95.56 195 VAL A O 1
ATOM 1508 N N . ALA A 1 196 ? -7.667 15.760 45.252 1.00 95.06 196 ALA A N 1
ATOM 1509 C CA . ALA A 1 196 ? -8.061 17.166 45.183 1.00 95.06 196 ALA A CA 1
ATOM 1510 C C . ALA A 1 196 ? -9.579 17.355 45.056 1.00 95.06 196 ALA A C 1
ATOM 1512 O O . ALA A 1 196 ? -10.122 18.326 45.579 1.00 95.06 196 ALA A O 1
ATOM 1513 N N . ARG A 1 197 ? -10.259 16.447 44.349 1.00 93.75 197 ARG A N 1
ATOM 1514 C CA . ARG A 1 197 ? -11.706 16.520 44.103 1.00 93.75 197 ARG A CA 1
ATOM 1515 C C . ARG A 1 197 ? -12.541 15.789 45.155 1.00 93.75 197 ARG A C 1
ATOM 1517 O O . ARG A 1 197 ? -13.752 15.967 45.172 1.00 93.75 197 ARG A O 1
ATOM 1524 N N . GLU A 1 198 ? -11.918 14.955 45.990 1.00 95.75 198 GLU A N 1
ATOM 1525 C CA . GLU A 1 198 ? -12.584 13.993 46.883 1.00 95.75 198 GLU A CA 1
ATOM 1526 C C . GLU A 1 198 ? -13.660 13.146 46.167 1.00 95.75 198 GLU A C 1
ATOM 1528 O O . GLU A 1 198 ? -14.651 12.736 46.779 1.00 95.75 198 GLU A O 1
ATOM 1533 N N . ALA A 1 199 ? -13.455 12.848 44.878 1.00 96.00 199 ALA A N 1
ATOM 1534 C CA . ALA A 1 199 ? -14.472 12.273 44.000 1.00 96.00 199 ALA A CA 1
ATOM 1535 C C . ALA A 1 199 ? -13.884 11.292 42.970 1.00 96.00 199 ALA A C 1
ATOM 1537 O O . ALA A 1 199 ? -12.774 11.495 42.475 1.00 96.00 199 ALA A O 1
ATOM 1538 N N . PHE A 1 200 ? -14.635 10.238 42.633 1.00 97.81 200 PHE A N 1
ATOM 1539 C CA . PHE A 1 200 ? -14.294 9.293 41.561 1.00 97.81 200 PHE A CA 1
ATOM 1540 C C . PHE A 1 200 ? -15.532 8.559 41.031 1.00 97.81 200 PHE A C 1
ATOM 1542 O O . PHE A 1 200 ? -16.513 8.367 41.756 1.00 97.81 200 PHE A O 1
ATOM 1549 N N . THR A 1 201 ? -15.469 8.104 39.780 1.00 97.50 201 THR A N 1
ATOM 1550 C CA . THR A 1 201 ? -16.460 7.175 39.212 1.00 97.50 201 THR A CA 1
ATOM 1551 C C . THR A 1 201 ? -15.765 5.891 38.791 1.00 97.50 201 THR A C 1
ATOM 1553 O O . THR A 1 201 ? -14.760 5.942 38.090 1.00 97.50 201 THR A O 1
ATOM 1556 N N . LEU A 1 202 ? -16.297 4.735 39.181 1.00 97.75 202 LEU A N 1
ATOM 1557 C CA . LEU A 1 202 ? -15.847 3.428 38.713 1.00 97.75 202 LEU A CA 1
ATOM 1558 C C . LEU A 1 202 ? -17.001 2.716 38.010 1.00 97.75 202 LEU A C 1
ATOM 1560 O O . LEU A 1 202 ? -18.048 2.480 38.608 1.00 97.75 202 LEU A O 1
ATOM 1564 N N . VAL A 1 203 ? -16.797 2.338 36.752 1.00 96.81 203 VAL A N 1
ATOM 1565 C CA . VAL A 1 203 ? -17.735 1.494 36.005 1.00 96.81 203 VAL A CA 1
ATOM 1566 C C . VAL A 1 203 ? -17.066 0.158 35.734 1.00 96.81 203 VAL A C 1
ATOM 1568 O O . VAL A 1 203 ? -16.051 0.130 35.044 1.00 96.81 203 VAL A O 1
ATOM 1571 N N . GLU A 1 204 ? -17.613 -0.936 36.266 1.00 96.44 204 GLU A N 1
ATOM 1572 C CA . GLU A 1 204 ? -17.006 -2.269 36.179 1.00 96.44 204 GLU A CA 1
ATOM 1573 C C . GLU A 1 204 ? -17.977 -3.349 35.705 1.00 96.44 204 GLU A C 1
ATOM 1575 O O . GLU A 1 204 ? -19.184 -3.276 35.945 1.00 96.44 204 GLU A O 1
ATOM 1580 N N . GLY A 1 205 ? -17.417 -4.392 35.095 1.00 96.00 205 GLY A N 1
ATOM 1581 C CA . GLY A 1 205 ? -18.099 -5.651 34.831 1.00 96.00 205 GLY A CA 1
ATOM 1582 C C . GLY A 1 205 ? -17.239 -6.858 35.207 1.00 96.00 205 GLY A C 1
ATOM 1583 O O . GLY A 1 205 ? -16.017 -6.861 35.016 1.00 96.00 205 GLY A O 1
ATOM 1584 N N . VAL A 1 206 ? -17.894 -7.884 35.750 1.00 95.44 206 VAL A N 1
ATOM 1585 C CA . VAL A 1 206 ? -17.303 -9.159 36.174 1.00 95.44 206 VAL A CA 1
ATOM 1586 C C . VAL A 1 206 ? -17.635 -10.254 35.157 1.00 95.44 206 VAL A C 1
ATOM 1588 O O . VAL A 1 206 ? -18.689 -10.229 34.526 1.00 95.44 206 VAL A O 1
ATOM 1591 N N . ALA A 1 207 ? -16.719 -11.211 34.993 1.00 93.88 207 ALA A N 1
ATOM 1592 C CA . ALA A 1 207 ? -16.799 -12.287 34.005 1.00 93.88 207 ALA A CA 1
ATOM 1593 C C . ALA A 1 207 ? -17.010 -11.745 32.574 1.00 93.88 207 ALA A C 1
ATOM 1595 O O . ALA A 1 207 ? -18.062 -11.971 31.976 1.00 93.88 207 ALA A O 1
ATOM 1596 N N . PRO A 1 208 ? -16.037 -10.993 32.022 1.00 94.56 208 PRO A N 1
ATOM 1597 C CA . PRO A 1 208 ? -16.109 -10.528 30.642 1.00 94.56 208 PRO A CA 1
ATOM 1598 C C . PRO A 1 208 ? -16.275 -11.706 29.674 1.00 94.56 208 PRO A C 1
ATOM 1600 O O . PRO A 1 208 ? -15.573 -12.719 29.771 1.00 94.56 208 PRO A O 1
ATOM 1603 N N . THR A 1 209 ? -17.219 -11.554 28.750 1.00 90.38 209 THR A N 1
ATOM 1604 C CA . THR A 1 209 ? -17.534 -12.549 27.719 1.00 90.38 209 THR A CA 1
ATOM 1605 C C . THR A 1 209 ? -16.395 -12.682 26.705 1.00 90.38 209 THR A C 1
ATOM 1607 O O . THR A 1 209 ? -15.471 -11.873 26.653 1.00 90.38 209 THR A O 1
ATOM 1610 N N . GLU A 1 210 ? -16.423 -13.751 25.907 1.00 86.38 210 GLU A N 1
ATOM 1611 C CA . GLU A 1 210 ? -15.448 -13.995 24.827 1.00 86.38 210 GLU A CA 1
ATOM 1612 C C . GLU A 1 210 ? -13.974 -14.123 25.278 1.00 86.38 210 GLU A C 1
ATOM 1614 O O . GLU A 1 210 ? -13.050 -14.058 24.464 1.00 86.38 210 GLU A O 1
ATOM 1619 N N . MET A 1 211 ? -13.727 -14.391 26.565 1.00 86.56 211 MET A N 1
ATOM 1620 C CA . MET A 1 211 ? -12.375 -14.571 27.101 1.00 86.56 211 MET A CA 1
ATOM 1621 C C . MET A 1 211 ? -11.919 -16.031 27.073 1.00 86.56 211 MET A C 1
ATOM 1623 O O . MET A 1 211 ? -12.483 -16.909 27.732 1.00 86.56 211 MET A O 1
ATOM 1627 N N . TYR A 1 212 ? -10.808 -16.305 26.385 1.00 83.69 212 TYR A N 1
ATOM 1628 C CA . TYR A 1 212 ? -10.178 -17.623 26.442 1.00 83.69 212 TYR A CA 1
ATOM 1629 C C . TYR A 1 212 ? -9.547 -17.852 27.822 1.00 83.69 212 TYR A C 1
ATOM 1631 O O . TYR A 1 212 ? -8.604 -17.163 28.210 1.00 83.69 212 TYR A O 1
ATOM 1639 N N . LYS A 1 213 ? -10.055 -18.845 28.564 1.00 83.25 213 LYS A N 1
ATOM 1640 C CA . LYS A 1 213 ? -9.590 -19.195 29.921 1.00 83.25 213 LYS A CA 1
ATOM 1641 C C . LYS A 1 213 ? -9.591 -18.007 30.899 1.00 83.25 213 LYS A C 1
ATOM 1643 O O . LYS A 1 213 ? -8.678 -17.904 31.712 1.00 83.25 213 LYS A O 1
ATOM 1648 N N . GLN A 1 214 ? -10.580 -17.110 30.799 1.00 85.88 214 GLN A N 1
ATOM 1649 C CA . GLN A 1 214 ? -10.700 -15.927 31.672 1.00 85.88 214 GLN A CA 1
ATOM 1650 C C . GLN A 1 214 ? -9.477 -14.982 31.621 1.00 85.88 214 GLN A C 1
ATOM 1652 O O . GLN A 1 214 ? -9.264 -14.180 32.530 1.00 85.88 214 GLN A O 1
ATOM 1657 N N . ARG A 1 215 ? -8.656 -15.070 30.564 1.00 92.50 215 ARG A N 1
ATOM 1658 C CA . ARG A 1 215 ? -7.518 -14.176 30.332 1.00 92.50 215 ARG A CA 1
ATOM 1659 C C . ARG A 1 215 ? -7.946 -13.010 29.464 1.00 92.50 215 ARG A C 1
ATOM 1661 O O . ARG A 1 215 ? -8.432 -13.223 28.354 1.00 92.50 215 ARG A O 1
ATOM 1668 N N . ILE A 1 216 ? -7.715 -11.800 29.956 1.00 94.62 216 ILE A N 1
ATOM 1669 C CA . ILE A 1 216 ? -8.051 -10.574 29.247 1.00 94.62 216 ILE A CA 1
ATOM 1670 C C . ILE A 1 216 ? -6.867 -10.215 28.345 1.00 94.62 216 ILE A C 1
ATOM 1672 O O . ILE A 1 216 ? -5.751 -10.033 28.840 1.00 94.62 216 ILE A O 1
ATOM 1676 N N . PRO A 1 217 ? -7.067 -10.084 27.022 1.00 93.44 217 PRO A N 1
ATOM 1677 C CA . PRO A 1 217 ? -6.019 -9.645 26.111 1.00 93.44 217 PRO A CA 1
ATOM 1678 C C . PRO A 1 217 ? -5.850 -8.119 26.213 1.00 93.44 217 PRO A C 1
ATOM 1680 O O . PRO A 1 217 ? -6.140 -7.391 25.267 1.00 93.44 217 PRO A O 1
ATOM 1683 N N . ALA A 1 218 ? -5.409 -7.632 27.379 1.00 93.06 218 ALA A N 1
ATOM 1684 C CA . ALA A 1 218 ? -5.375 -6.210 27.727 1.00 93.06 218 ALA A CA 1
ATOM 1685 C C . ALA A 1 218 ? -4.587 -5.371 26.711 1.00 93.06 218 ALA A C 1
ATOM 1687 O O . ALA A 1 218 ? -5.068 -4.322 26.292 1.00 93.06 218 ALA A O 1
ATOM 1688 N N . ASP A 1 219 ? -3.430 -5.861 26.250 1.00 89.62 219 ASP A N 1
ATOM 1689 C CA . ASP A 1 219 ? -2.664 -5.196 25.192 1.00 89.62 219 ASP A CA 1
ATOM 1690 C C . ASP A 1 219 ? -3.507 -5.020 23.921 1.00 89.62 219 ASP A C 1
ATOM 1692 O O . ASP A 1 219 ? -3.613 -3.913 23.403 1.00 89.62 219 ASP A O 1
ATOM 1696 N N . ASP A 1 220 ? -4.147 -6.085 23.426 1.00 88.50 220 ASP A N 1
ATOM 1697 C CA . ASP A 1 220 ? -4.964 -6.033 22.204 1.00 88.50 220 ASP A CA 1
ATOM 1698 C C . ASP A 1 220 ? -6.185 -5.115 22.364 1.00 88.50 220 ASP A C 1
ATOM 1700 O O . ASP A 1 220 ? -6.490 -4.346 21.453 1.00 88.50 220 ASP A O 1
ATOM 1704 N N . LEU A 1 221 ? -6.843 -5.137 23.529 1.00 91.00 221 LEU A N 1
ATOM 1705 C CA . LEU A 1 221 ? -7.967 -4.248 23.834 1.00 91.00 221 LEU A CA 1
ATOM 1706 C C . LEU A 1 221 ? -7.539 -2.784 23.863 1.00 91.00 221 LEU A C 1
ATOM 1708 O O . LEU A 1 221 ? -8.160 -1.963 23.195 1.00 91.00 221 LEU A O 1
ATOM 1712 N N . VAL A 1 222 ? -6.455 -2.456 24.571 1.00 90.50 222 VAL A N 1
ATOM 1713 C CA . VAL A 1 222 ? -5.880 -1.104 24.580 1.00 90.50 222 VAL A CA 1
ATOM 1714 C C . VAL A 1 222 ? -5.520 -0.667 23.159 1.00 90.50 222 VAL A C 1
ATOM 1716 O O . VAL A 1 222 ? -5.826 0.455 22.755 1.00 90.50 222 VAL A O 1
ATOM 1719 N N . TRP A 1 223 ? -4.930 -1.559 22.360 1.00 83.81 223 TRP A N 1
ATOM 1720 C CA . TRP A 1 223 ? -4.586 -1.276 20.968 1.00 83.81 223 TRP A CA 1
ATOM 1721 C C . TRP A 1 223 ? -5.796 -1.006 20.078 1.00 83.81 223 TRP A C 1
ATOM 1723 O O . TRP A 1 223 ? -5.738 -0.098 19.244 1.00 83.81 223 TRP A O 1
ATOM 1733 N N . LYS A 1 224 ? -6.867 -1.792 20.212 1.00 85.12 224 LYS A N 1
ATOM 1734 C CA . LYS A 1 224 ? -8.129 -1.578 19.492 1.00 85.12 224 LYS A CA 1
ATOM 1735 C C . LYS A 1 224 ? -8.784 -0.273 19.924 1.00 85.12 224 LYS A C 1
ATOM 1737 O O . LYS A 1 224 ? -9.146 0.536 19.075 1.00 85.12 224 LYS A O 1
ATOM 1742 N N . LEU A 1 225 ? -8.816 -0.021 21.229 1.00 86.25 225 LEU A N 1
ATOM 1743 C CA . LEU A 1 225 ? -9.400 1.168 21.827 1.00 86.25 225 LEU A CA 1
ATOM 1744 C C . LEU A 1 225 ? -8.704 2.451 21.372 1.00 86.25 225 LEU A C 1
ATOM 1746 O O . LEU A 1 225 ? -9.384 3.391 20.982 1.00 86.25 225 LEU A O 1
ATOM 1750 N N . LEU A 1 226 ? -7.367 2.486 21.332 1.00 81.81 226 LEU A N 1
ATOM 1751 C CA . LEU A 1 226 ? -6.604 3.635 20.822 1.00 81.81 226 LEU A CA 1
ATOM 1752 C C . LEU A 1 226 ? -6.883 3.947 19.339 1.00 81.81 226 LEU A C 1
ATOM 1754 O O . LEU A 1 226 ? -6.605 5.052 18.881 1.00 81.81 226 LEU A O 1
ATOM 1758 N N . ARG A 1 227 ? -7.401 2.978 18.575 1.00 74.81 227 ARG A N 1
ATOM 1759 C CA . ARG A 1 227 ? -7.715 3.107 17.140 1.00 74.81 227 ARG A CA 1
ATOM 1760 C C . ARG A 1 227 ? -9.203 3.286 16.863 1.00 74.81 227 ARG A C 1
ATOM 1762 O O . ARG A 1 227 ? -9.575 3.452 15.703 1.00 74.81 227 ARG A O 1
ATOM 1769 N N . HIS A 1 228 ? -10.036 3.206 17.891 1.00 76.38 228 HIS A N 1
ATOM 1770 C CA . HIS A 1 228 ? -11.474 3.295 17.751 1.00 76.38 228 HIS A CA 1
ATOM 1771 C C . HIS A 1 228 ? -11.872 4.734 17.387 1.00 76.38 228 HIS A C 1
ATOM 1773 O O . HIS A 1 228 ? -11.432 5.690 18.021 1.00 76.38 228 HIS A O 1
ATOM 1779 N N . ASP A 1 229 ? -12.725 4.927 16.378 1.00 65.88 229 ASP A N 1
ATOM 1780 C CA . ASP A 1 229 ? -13.054 6.279 15.891 1.00 65.88 229 ASP A CA 1
ATOM 1781 C C . ASP A 1 229 ? -13.670 7.168 16.983 1.00 65.88 229 ASP A C 1
ATOM 1783 O O . ASP A 1 229 ? -13.507 8.385 16.973 1.00 65.88 229 ASP A O 1
ATOM 1787 N N . GLN A 1 230 ? -14.360 6.564 17.953 1.00 69.75 230 GLN A N 1
ATOM 1788 C CA . GLN A 1 230 ? -14.984 7.305 19.046 1.00 69.75 230 GLN A CA 1
ATOM 1789 C C . GLN A 1 230 ? -14.023 7.728 20.173 1.00 69.75 230 GLN A C 1
ATOM 1791 O O . GLN A 1 230 ? -14.402 8.555 21.001 1.00 69.75 230 GLN A O 1
ATOM 1796 N N . THR A 1 231 ? -12.802 7.187 20.240 1.00 74.50 231 THR A N 1
ATOM 1797 C CA . THR A 1 231 ? -11.840 7.517 21.310 1.00 74.50 231 THR A CA 1
ATOM 1798 C C . THR A 1 231 ? -10.849 8.601 20.911 1.00 74.50 231 THR A C 1
ATOM 1800 O O . THR A 1 231 ? -10.210 9.167 21.795 1.00 74.50 231 THR A O 1
ATOM 1803 N N . ALA A 1 232 ? -10.756 8.952 19.623 1.00 71.56 232 ALA A N 1
ATOM 1804 C CA . ALA A 1 232 ? -9.806 9.945 19.116 1.00 71.56 232 ALA A CA 1
ATOM 1805 C C . ALA A 1 232 ? -9.882 11.275 19.889 1.00 71.56 232 ALA A C 1
ATOM 1807 O O . ALA A 1 232 ? -8.893 11.716 20.467 1.00 71.56 232 ALA A O 1
ATOM 1808 N N . MET A 1 233 ? -11.084 11.853 20.002 1.00 70.69 233 MET A N 1
ATOM 1809 C CA . MET A 1 233 ? -11.305 13.078 20.783 1.00 70.69 233 MET A CA 1
ATOM 1810 C C . MET A 1 233 ? -11.077 12.894 22.287 1.00 70.69 233 MET A C 1
ATOM 1812 O O . MET A 1 233 ? -10.780 13.860 22.983 1.00 70.69 233 MET A O 1
ATOM 1816 N N . VAL A 1 234 ? -11.274 11.681 22.813 1.00 83.06 234 VAL A N 1
ATOM 1817 C CA . VAL A 1 234 ? -11.067 11.412 24.240 1.00 83.06 234 VAL A CA 1
ATOM 1818 C C . VAL A 1 234 ? -9.578 11.448 24.558 1.00 83.06 234 VAL A C 1
ATOM 1820 O O . VAL A 1 234 ? -9.187 12.157 25.473 1.00 83.06 234 VAL A O 1
ATOM 1823 N N . ILE A 1 235 ? -8.752 10.754 23.773 1.00 83.56 235 ILE A N 1
ATOM 1824 C CA . ILE A 1 235 ? -7.295 10.670 23.972 1.00 83.56 235 ILE A CA 1
ATOM 1825 C C . ILE A 1 235 ? -6.628 12.051 23.837 1.00 83.56 235 ILE A C 1
ATOM 1827 O O . ILE A 1 235 ? -5.614 12.309 24.475 1.00 83.56 235 ILE A O 1
ATOM 1831 N N . GLU A 1 236 ? -7.202 12.961 23.043 1.00 78.12 236 GLU A N 1
ATOM 1832 C CA . GLU A 1 236 ? -6.724 14.348 22.933 1.00 78.12 236 GLU A CA 1
ATOM 1833 C C . GLU A 1 236 ? -7.060 15.226 24.152 1.00 78.12 236 GLU A C 1
ATOM 1835 O O . GLU A 1 236 ? -6.395 16.237 24.377 1.00 78.12 236 GLU A O 1
ATOM 1840 N N . GLN A 1 237 ? -8.103 14.889 24.917 1.00 83.62 237 GLN A N 1
ATOM 1841 C CA . GLN A 1 237 ? -8.642 15.739 25.991 1.00 83.62 237 GLN A CA 1
ATOM 1842 C C . GLN A 1 237 ? -8.532 15.128 27.393 1.00 83.62 237 GLN A C 1
ATOM 1844 O O . GLN A 1 237 ? -8.778 15.832 28.374 1.00 83.62 237 GLN A O 1
ATOM 1849 N N . VAL A 1 238 ? -8.232 13.833 27.486 1.00 90.75 238 VAL A N 1
ATOM 1850 C CA . VAL A 1 238 ? -8.184 13.054 28.723 1.00 90.75 238 VAL A CA 1
ATOM 1851 C C . VAL A 1 238 ? -6.950 12.161 28.700 1.00 90.75 238 VAL A C 1
ATOM 1853 O O . VAL A 1 238 ? -6.759 11.370 27.777 1.00 90.75 238 VAL A O 1
ATOM 1856 N N . GLU A 1 239 ? -6.140 12.233 29.752 1.00 94.62 239 GLU A N 1
ATOM 1857 C CA . GLU A 1 239 ? -5.025 11.312 29.946 1.00 94.62 239 GLU A CA 1
ATOM 1858 C C . GLU A 1 239 ? -5.543 9.942 30.399 1.00 94.62 239 GLU A C 1
ATOM 1860 O O . GLU A 1 239 ? -5.954 9.752 31.545 1.00 94.62 239 GLU A O 1
ATOM 1865 N N . ILE A 1 240 ? -5.537 8.966 29.493 1.00 95.69 240 ILE A N 1
ATOM 1866 C CA . ILE A 1 240 ? -5.990 7.603 29.790 1.00 95.69 240 ILE A CA 1
ATOM 1867 C C . ILE A 1 240 ? -4.786 6.752 30.178 1.00 95.69 240 ILE A C 1
ATOM 1869 O O . ILE A 1 240 ? -3.800 6.719 29.458 1.00 95.69 240 ILE A O 1
ATOM 1873 N N . TYR A 1 241 ? -4.873 6.007 31.268 1.00 97.19 241 TYR A N 1
ATOM 1874 C CA . TYR A 1 241 ? -3.865 5.052 31.722 1.00 97.19 241 TYR A CA 1
ATOM 1875 C C . TYR A 1 241 ? -4.446 3.636 31.709 1.00 97.19 241 TYR A C 1
ATOM 1877 O O . TYR A 1 241 ? -5.659 3.465 31.607 1.00 97.19 241 TYR A O 1
ATOM 1885 N N . ALA A 1 242 ? -3.606 2.606 31.817 1.00 97.31 242 ALA A N 1
ATOM 1886 C CA . ALA A 1 242 ? -4.081 1.233 31.966 1.00 97.31 242 ALA A CA 1
ATOM 1887 C C . ALA A 1 242 ? -3.254 0.447 32.985 1.00 97.31 242 ALA A C 1
ATOM 1889 O O . ALA A 1 242 ? -2.034 0.606 33.064 1.00 97.31 242 ALA A O 1
ATOM 1890 N N . ILE A 1 243 ? -3.926 -0.417 33.741 1.00 98.12 243 ILE A N 1
ATOM 1891 C CA . ILE A 1 243 ? -3.333 -1.338 34.710 1.00 98.12 243 ILE A CA 1
ATOM 1892 C C . ILE A 1 243 ? -3.890 -2.734 34.426 1.00 98.12 243 ILE A C 1
ATOM 1894 O O . ILE A 1 243 ? -5.101 -2.907 34.303 1.00 98.12 243 ILE A O 1
ATOM 1898 N N . HIS A 1 244 ? -3.011 -3.733 34.331 1.00 97.81 244 HIS A N 1
ATOM 1899 C CA . HIS A 1 244 ? -3.388 -5.135 34.141 1.00 97.81 244 HIS A CA 1
ATOM 1900 C C . HIS A 1 244 ? -2.746 -6.007 35.217 1.00 97.81 244 HIS A C 1
ATOM 1902 O O . HIS A 1 244 ? -1.523 -5.998 35.370 1.00 97.81 244 HIS A O 1
ATOM 1908 N N . ASN A 1 245 ? -3.560 -6.763 35.962 1.00 96.44 245 ASN A N 1
ATOM 1909 C CA . ASN A 1 245 ? -3.112 -7.645 37.049 1.00 96.44 245 ASN A CA 1
ATOM 1910 C C . ASN A 1 245 ? -2.204 -6.922 38.066 1.00 96.44 245 ASN A C 1
ATOM 1912 O O . ASN A 1 245 ? -1.101 -7.385 38.375 1.00 96.44 245 ASN A O 1
ATOM 1916 N N . GLY A 1 246 ? -2.636 -5.738 38.501 1.00 95.25 246 GLY A N 1
ATOM 1917 C CA . GLY A 1 246 ? -1.911 -4.873 39.431 1.00 95.25 246 GLY A CA 1
ATOM 1918 C C . GLY A 1 246 ? -0.633 -4.220 38.899 1.00 95.25 246 GLY A C 1
ATOM 1919 O O . GLY A 1 246 ? 0.124 -3.634 39.666 1.00 95.25 246 GLY A O 1
ATOM 1920 N N . LYS A 1 247 ? -0.356 -4.307 37.593 1.00 96.31 247 LYS A N 1
ATOM 1921 C CA . LYS A 1 247 ? 0.831 -3.699 36.977 1.00 96.31 247 LYS A CA 1
ATOM 1922 C C . LYS A 1 247 ? 0.447 -2.639 35.961 1.00 96.31 247 LYS A C 1
ATOM 1924 O O . LYS A 1 247 ? -0.342 -2.899 35.053 1.00 96.31 247 LYS A O 1
ATOM 1929 N N . SER A 1 248 ? 1.060 -1.465 36.070 1.00 94.50 248 SER A N 1
ATOM 1930 C CA . SER A 1 248 ? 0.882 -0.388 35.099 1.00 94.50 248 SER A CA 1
ATOM 1931 C C . SER A 1 248 ? 1.363 -0.812 33.713 1.00 94.50 248 SER A C 1
ATOM 1933 O O . SER A 1 248 ? 2.493 -1.273 33.532 1.00 94.50 248 SER A O 1
ATOM 1935 N N . MET A 1 249 ? 0.503 -0.624 32.719 1.00 94.00 249 MET A N 1
ATOM 1936 C CA . MET A 1 249 ? 0.831 -0.810 31.311 1.00 94.00 249 MET A CA 1
ATOM 1937 C C . MET A 1 249 ? 1.575 0.420 30.773 1.00 94.00 249 MET A C 1
ATOM 1939 O O . MET A 1 249 ? 1.639 1.463 31.426 1.00 94.00 249 MET A O 1
ATOM 1943 N N . ASN A 1 250 ? 2.173 0.299 29.583 1.00 89.81 250 ASN A N 1
ATOM 1944 C CA . ASN A 1 250 ? 2.896 1.390 28.910 1.00 89.81 250 ASN A CA 1
ATOM 1945 C C . ASN A 1 250 ? 3.961 2.091 29.793 1.00 89.81 250 ASN A C 1
ATOM 1947 O O . ASN A 1 250 ? 4.195 3.296 29.691 1.00 89.81 250 ASN A O 1
ATOM 1951 N N . GLY A 1 251 ? 4.581 1.350 30.721 1.00 87.19 251 GLY A N 1
ATOM 1952 C CA . GLY A 1 251 ? 5.564 1.897 31.662 1.00 87.19 251 GLY A CA 1
ATOM 1953 C C . GLY A 1 251 ? 5.009 2.977 32.600 1.00 87.19 251 GLY A C 1
ATOM 1954 O O . GLY A 1 251 ? 5.771 3.834 33.037 1.00 87.19 251 GLY A O 1
ATOM 1955 N N . GLY A 1 252 ? 3.696 2.978 32.862 1.00 88.31 252 GLY A N 1
ATOM 1956 C CA . GLY A 1 252 ? 3.026 3.975 33.704 1.00 88.31 252 GLY A CA 1
ATOM 1957 C C . GLY A 1 252 ? 2.754 5.315 33.016 1.00 88.31 252 GLY A C 1
ATOM 1958 O O . GLY A 1 252 ? 2.264 6.238 33.660 1.00 88.31 252 GLY A O 1
ATOM 1959 N N . LYS A 1 253 ? 3.050 5.438 31.717 1.00 91.62 253 LYS A N 1
ATOM 1960 C CA . LYS A 1 253 ? 2.703 6.618 30.919 1.00 91.62 253 LYS A CA 1
ATOM 1961 C C . LYS A 1 253 ? 1.279 6.491 30.389 1.00 91.62 253 LYS A C 1
ATOM 1963 O O . LYS A 1 253 ? 0.830 5.381 30.091 1.00 91.62 253 LYS A O 1
ATOM 1968 N N . HIS A 1 254 ? 0.596 7.620 30.210 1.00 91.94 254 HIS A N 1
ATOM 1969 C CA . HIS A 1 254 ? -0.720 7.606 29.581 1.00 91.94 254 HIS A CA 1
ATOM 1970 C C . HIS A 1 254 ? -0.636 7.021 28.164 1.00 91.94 254 HIS A C 1
ATOM 1972 O O . HIS A 1 254 ? 0.391 7.082 27.480 1.00 91.94 254 HIS A O 1
ATOM 1978 N N . LEU A 1 255 ? -1.719 6.377 27.758 1.00 89.31 255 LEU A N 1
ATOM 1979 C CA . LEU A 1 255 ? -1.881 5.709 26.487 1.00 89.31 255 LEU A CA 1
ATOM 1980 C C . LEU A 1 255 ? -1.905 6.769 25.389 1.00 89.31 255 LEU A C 1
ATOM 1982 O O . LEU A 1 255 ? -2.790 7.619 25.337 1.00 89.31 255 LEU A O 1
ATOM 1986 N N . GLN A 1 256 ? -0.921 6.697 24.505 1.00 80.69 256 GLN A N 1
ATOM 1987 C CA . GLN A 1 256 ? -0.838 7.527 23.316 1.00 80.69 256 GLN A CA 1
ATOM 1988 C C . GLN A 1 256 ? -0.782 6.628 22.090 1.00 80.69 256 GLN A C 1
ATOM 1990 O O . GLN A 1 256 ? -0.256 5.511 22.130 1.00 80.69 256 GLN A O 1
ATOM 1995 N N . LEU A 1 257 ? -1.290 7.137 20.971 1.00 74.88 257 LEU A N 1
ATOM 1996 C CA . LEU A 1 257 ? -0.995 6.525 19.688 1.00 74.88 257 LEU A CA 1
ATOM 1997 C C . LEU A 1 257 ? 0.525 6.578 19.460 1.00 74.88 257 LEU A C 1
ATOM 1999 O O . LEU A 1 257 ? 1.109 7.651 19.612 1.00 74.88 257 LEU A O 1
ATOM 2003 N N . PRO A 1 258 ? 1.170 5.465 19.066 1.00 72.56 258 PRO A N 1
ATOM 2004 C CA . PRO A 1 258 ? 2.600 5.457 18.785 1.00 72.56 258 PRO A CA 1
ATOM 2005 C C . PRO A 1 258 ? 2.966 6.533 17.773 1.00 72.56 258 PRO A C 1
ATOM 2007 O O . PRO A 1 258 ? 2.204 6.785 16.835 1.00 72.56 258 PRO A O 1
ATOM 2010 N N . GLU A 1 259 ? 4.142 7.131 17.910 1.00 78.38 259 GLU A N 1
ATOM 2011 C CA . GLU A 1 259 ? 4.661 7.996 16.857 1.00 78.38 259 GLU A CA 1
ATOM 2012 C C . GLU A 1 259 ? 4.775 7.211 15.546 1.00 78.38 259 GLU A C 1
ATOM 2014 O O . GLU A 1 259 ? 5.144 6.034 15.537 1.00 78.38 259 GLU A O 1
ATOM 2019 N N . ILE A 1 260 ? 4.408 7.855 14.437 1.00 85.12 260 ILE A N 1
ATOM 2020 C CA . ILE A 1 260 ? 4.597 7.281 13.108 1.00 85.12 260 ILE A CA 1
ATOM 2021 C C . ILE A 1 260 ? 6.004 7.687 12.674 1.00 85.12 260 ILE A C 1
ATOM 2023 O O . ILE A 1 260 ? 6.234 8.884 12.500 1.00 85.12 260 ILE A O 1
ATOM 2027 N N . PRO A 1 261 ? 6.949 6.741 12.513 1.00 87.44 261 PRO A N 1
ATOM 2028 C CA . PRO A 1 261 ? 8.270 7.075 12.003 1.00 87.44 261 PRO A CA 1
ATOM 2029 C C . PRO A 1 261 ? 8.109 7.711 10.622 1.00 87.44 261 PRO A C 1
ATOM 2031 O O . PRO A 1 261 ? 7.408 7.114 9.799 1.00 87.44 261 PRO A O 1
ATOM 2034 N N . PRO A 1 262 ? 8.706 8.881 10.351 1.00 91.06 262 PRO A N 1
ATOM 2035 C CA . PRO A 1 262 ? 8.515 9.551 9.077 1.00 91.06 262 PRO A CA 1
ATOM 2036 C C . PRO A 1 262 ? 9.283 8.862 7.948 1.00 91.06 262 PRO A C 1
ATOM 2038 O O . PRO A 1 262 ? 10.164 8.031 8.190 1.00 91.06 262 PRO A O 1
ATOM 2041 N N . TYR A 1 263 ? 8.933 9.192 6.706 1.00 89.50 263 TYR A N 1
ATOM 2042 C CA . TYR A 1 263 ? 9.620 8.657 5.536 1.00 89.50 263 TYR A CA 1
ATOM 2043 C C . TYR A 1 263 ? 11.080 9.163 5.515 1.00 89.50 263 TYR A C 1
ATOM 2045 O O . TYR A 1 263 ? 11.291 10.365 5.704 1.00 89.50 263 TYR A O 1
ATOM 2053 N N . PRO A 1 264 ? 12.093 8.296 5.304 1.00 83.88 264 PRO A N 1
ATOM 2054 C CA . PRO A 1 264 ? 13.495 8.720 5.273 1.00 83.88 264 PRO A CA 1
ATOM 2055 C C . PRO A 1 264 ? 13.744 9.820 4.235 1.00 83.88 264 PRO A C 1
ATOM 2057 O O . PRO A 1 264 ? 13.279 9.724 3.102 1.00 83.88 264 PRO A O 1
ATOM 2060 N N . SER A 1 265 ? 14.506 10.850 4.596 1.00 86.12 265 SER A N 1
ATOM 2061 C CA . SER A 1 265 ? 14.725 12.081 3.812 1.00 86.12 265 SER A CA 1
ATOM 2062 C C . SER A 1 265 ? 13.520 13.032 3.717 1.00 86.12 265 SER A C 1
ATOM 2064 O O . SER A 1 265 ? 13.599 14.057 3.036 1.00 86.12 265 SER A O 1
ATOM 2066 N N . LEU A 1 266 ? 12.407 12.720 4.390 1.00 89.69 266 LEU A N 1
ATOM 2067 C CA . LEU A 1 266 ? 11.210 13.558 4.524 1.00 89.69 266 LEU A CA 1
ATOM 2068 C C . LEU A 1 266 ? 10.732 13.591 5.987 1.00 89.69 266 LEU A C 1
ATOM 2070 O O . LEU A 1 266 ? 9.543 13.443 6.272 1.00 89.69 266 LEU A O 1
ATOM 2074 N N . GLU A 1 267 ? 11.662 13.771 6.928 1.00 93.06 267 GLU A N 1
ATOM 2075 C CA . GLU A 1 267 ? 11.399 13.669 8.369 1.00 93.06 267 GLU A CA 1
ATOM 2076 C C . GLU A 1 267 ? 10.588 14.839 8.928 1.00 93.06 267 GLU A C 1
ATOM 2078 O O . GLU A 1 267 ? 9.880 14.698 9.927 1.00 93.06 267 GLU A O 1
ATOM 2083 N N . LYS A 1 268 ? 10.718 16.016 8.312 1.00 94.06 268 LYS A N 1
ATOM 2084 C CA . LYS A 1 268 ? 10.046 17.233 8.770 1.00 94.06 268 LYS A CA 1
ATOM 2085 C C . LYS A 1 268 ? 8.651 17.331 8.147 1.00 94.06 268 LYS A C 1
ATOM 2087 O O . LYS A 1 268 ? 8.556 17.250 6.923 1.00 94.06 268 LYS A O 1
ATOM 2092 N N . PRO A 1 269 ? 7.596 17.573 8.949 1.00 93.81 269 PRO A N 1
ATOM 2093 C CA . PRO A 1 269 ? 6.266 17.841 8.418 1.00 93.81 269 PRO A CA 1
ATOM 2094 C C . PRO A 1 269 ? 6.276 19.065 7.502 1.00 93.81 269 PRO A C 1
ATOM 2096 O O . PRO A 1 269 ? 6.888 20.087 7.827 1.00 93.81 269 PRO A O 1
ATOM 2099 N N . GLU A 1 270 ? 5.577 18.976 6.375 1.00 95.19 270 GLU A N 1
ATOM 2100 C CA . GLU A 1 270 ? 5.422 20.098 5.458 1.00 95.19 270 GLU A CA 1
ATOM 2101 C C . GLU A 1 270 ? 4.198 20.921 5.842 1.00 95.19 270 GLU A C 1
ATOM 2103 O O . GLU A 1 270 ? 3.066 20.434 5.817 1.00 95.19 270 GLU A O 1
ATOM 2108 N N . VAL A 1 271 ? 4.435 22.181 6.200 1.00 96.62 271 VAL A N 1
ATOM 2109 C C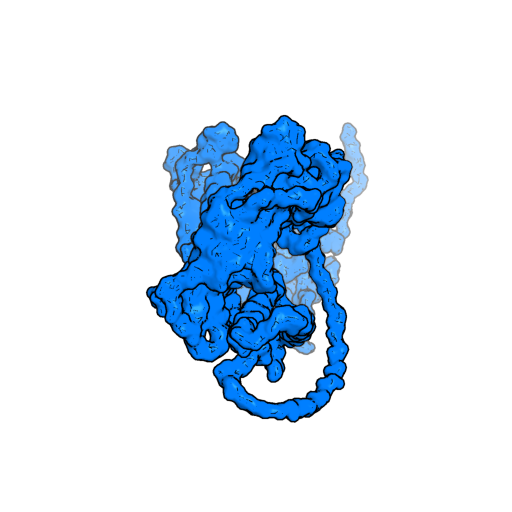A . VAL A 1 271 ? 3.388 23.125 6.589 1.00 96.62 271 VAL A CA 1
ATOM 2110 C C . VAL A 1 271 ? 3.123 24.074 5.428 1.00 96.62 271 VAL A C 1
ATOM 2112 O O . VAL A 1 271 ? 4.004 24.823 5.010 1.00 96.62 271 VAL A O 1
ATOM 2115 N N . HIS A 1 272 ? 1.887 24.066 4.948 1.00 96.56 272 HIS A N 1
ATOM 2116 C CA . HIS A 1 272 ? 1.392 24.901 3.862 1.00 96.56 272 HIS A CA 1
ATOM 2117 C C . HIS A 1 272 ? 0.353 25.873 4.416 1.00 96.56 272 HIS A C 1
ATOM 2119 O O . HIS A 1 272 ? -0.632 25.462 5.031 1.00 96.56 272 HIS A O 1
ATOM 2125 N N . VAL A 1 273 ? 0.563 27.172 4.215 1.00 96.31 273 VAL A N 1
ATOM 2126 C CA . VAL A 1 273 ? -0.450 28.181 4.555 1.00 96.31 273 VAL A CA 1
ATOM 2127 C C . VAL A 1 273 ? -1.586 28.064 3.546 1.00 96.31 273 VAL A C 1
ATOM 2129 O O . VAL A 1 273 ? -1.335 28.057 2.341 1.00 96.31 273 VAL A O 1
ATOM 2132 N N . ILE A 1 274 ? -2.820 27.949 4.035 1.00 96.38 274 ILE A N 1
ATOM 2133 C CA . ILE A 1 274 ? -4.005 27.931 3.180 1.00 96.38 274 ILE A CA 1
ATOM 2134 C C . ILE A 1 274 ? -4.222 29.368 2.678 1.00 96.38 274 ILE A C 1
ATOM 2136 O O . ILE A 1 274 ? -4.367 30.266 3.513 1.00 96.38 274 ILE A O 1
ATOM 2140 N N . PRO A 1 275 ? -4.216 29.611 1.353 1.00 95.31 275 PRO A N 1
ATOM 2141 C CA . PRO A 1 275 ? -4.451 30.936 0.783 1.00 95.31 275 PRO A CA 1
ATOM 2142 C C . PRO A 1 275 ? -5.779 31.539 1.246 1.00 95.31 275 PRO A C 1
ATOM 2144 O O . PRO A 1 275 ? -6.743 30.805 1.454 1.00 95.31 275 PRO A O 1
ATOM 2147 N N . GLU A 1 276 ? -5.848 32.869 1.361 1.00 93.44 276 GLU A N 1
ATOM 2148 C CA . GLU A 1 276 ? -7.066 33.584 1.788 1.00 93.44 276 GLU A CA 1
ATOM 2149 C C . GLU A 1 276 ? -8.258 33.359 0.848 1.00 93.44 276 GLU A C 1
ATOM 2151 O O . GLU A 1 276 ? -9.411 33.450 1.274 1.00 93.44 276 GLU A O 1
ATOM 2156 N N . GLU A 1 277 ? -7.972 33.020 -0.409 1.00 94.06 277 GLU A N 1
ATOM 2157 C CA . GLU A 1 277 ? -8.942 32.657 -1.433 1.00 94.06 277 GLU A CA 1
ATOM 2158 C C . GLU A 1 277 ? -8.488 31.384 -2.152 1.00 94.06 277 GLU A C 1
ATOM 2160 O O . GLU A 1 277 ? -7.329 31.267 -2.555 1.00 94.06 277 GLU A O 1
ATOM 2165 N N . LEU A 1 278 ? -9.403 30.429 -2.322 1.00 95.62 278 LEU A N 1
ATOM 2166 C CA . LEU A 1 278 ? -9.169 29.196 -3.073 1.00 95.62 278 LEU A CA 1
ATOM 2167 C C . LEU A 1 278 ? -10.146 29.079 -4.249 1.00 95.62 278 LEU A C 1
ATOM 2169 O O . LEU A 1 278 ? -11.294 29.509 -4.123 1.00 95.62 278 LEU A O 1
ATOM 2173 N N . PRO A 1 279 ? -9.724 28.489 -5.381 1.00 93.44 279 PRO A N 1
ATOM 2174 C CA . PRO A 1 279 ? -10.608 28.248 -6.511 1.00 93.44 279 PRO A CA 1
ATOM 2175 C C . PRO A 1 279 ? -11.551 27.068 -6.245 1.00 93.44 279 PRO A C 1
ATOM 2177 O O . PRO A 1 279 ? -11.155 26.032 -5.710 1.00 93.44 279 PRO A O 1
ATOM 2180 N N . LEU A 1 280 ? -12.803 27.228 -6.659 1.00 90.69 280 LEU A N 1
ATOM 2181 C CA . LEU A 1 280 ? -13.795 26.166 -6.783 1.00 90.69 280 LEU A CA 1
ATOM 2182 C C . LEU A 1 280 ? -13.672 25.472 -8.146 1.00 90.69 280 LEU A C 1
ATOM 2184 O O . LEU A 1 280 ? -13.004 25.955 -9.056 1.00 90.69 280 LEU A O 1
ATOM 2188 N N . SER A 1 281 ? -14.384 24.356 -8.318 1.00 80.25 281 SER A N 1
ATOM 2189 C CA . SER A 1 281 ? -14.426 23.587 -9.575 1.00 80.25 281 SER A CA 1
ATOM 2190 C C . SER A 1 281 ? -14.942 24.375 -10.789 1.00 80.25 281 SER A C 1
ATOM 2192 O O . SER A 1 281 ? -14.730 23.964 -11.926 1.00 80.25 281 SER A O 1
ATOM 2194 N N . ASN A 1 282 ? -15.618 25.500 -10.557 1.00 84.81 282 ASN A N 1
ATOM 2195 C CA . ASN A 1 282 ? -16.118 26.426 -11.572 1.00 84.81 282 ASN A CA 1
ATOM 2196 C C . ASN A 1 282 ? -15.246 27.694 -11.722 1.00 84.81 282 ASN A C 1
ATOM 2198 O O . ASN A 1 282 ? -15.744 28.705 -12.218 1.00 84.81 282 ASN A O 1
ATOM 2202 N N . ASP A 1 283 ? -13.999 27.661 -11.237 1.00 84.44 283 ASP A N 1
ATOM 2203 C CA . ASP A 1 283 ? -13.026 28.766 -11.206 1.00 84.44 283 ASP A CA 1
ATOM 2204 C C . ASP A 1 283 ? -13.443 30.002 -10.381 1.00 84.44 283 ASP A C 1
ATOM 2206 O O . ASP A 1 283 ? -12.745 31.019 -10.374 1.00 84.44 283 ASP A O 1
ATOM 2210 N N . GLN A 1 284 ? -14.556 29.948 -9.640 1.00 89.88 284 GLN A N 1
ATOM 2211 C CA . GLN A 1 284 ? -14.909 31.008 -8.693 1.00 89.88 284 GLN A CA 1
ATOM 2212 C C . GLN A 1 284 ? -14.042 30.921 -7.437 1.00 89.88 284 GLN A C 1
ATOM 2214 O O . GLN A 1 284 ? -13.742 29.833 -6.953 1.00 89.88 284 GLN A O 1
ATOM 2219 N N . LEU A 1 285 ? -13.676 32.071 -6.874 1.00 91.75 285 LEU A N 1
ATOM 2220 C CA . LEU A 1 285 ? -12.903 32.131 -5.637 1.00 91.75 285 LEU A CA 1
ATOM 2221 C C . LEU A 1 285 ? -13.823 32.090 -4.414 1.00 91.75 285 LEU A C 1
ATOM 2223 O O . LEU A 1 285 ? -14.833 32.795 -4.356 1.00 91.75 285 LEU A O 1
ATOM 2227 N N . ILE A 1 286 ? -13.450 31.282 -3.422 1.00 93.81 286 ILE A N 1
ATOM 2228 C CA . ILE A 1 286 ? -14.076 31.251 -2.100 1.00 93.81 286 ILE A CA 1
ATOM 2229 C C . ILE A 1 286 ? -13.079 31.692 -1.032 1.00 93.81 286 ILE A C 1
ATOM 2231 O O . ILE A 1 286 ? -11.931 31.250 -1.013 1.00 93.81 286 ILE A O 1
ATOM 2235 N N . SER A 1 287 ? -13.528 32.560 -0.124 1.00 93.69 287 SER A N 1
ATOM 2236 C CA . SER A 1 287 ? -12.701 33.013 0.994 1.00 93.69 287 SER A CA 1
ATOM 2237 C C . SER A 1 287 ? -12.543 31.916 2.047 1.00 93.69 287 SER A C 1
ATOM 2239 O O . SER A 1 287 ? -13.523 31.304 2.474 1.00 93.69 287 SER A O 1
ATOM 2241 N N . THR A 1 288 ? -11.313 31.716 2.513 1.00 93.06 288 THR A N 1
ATOM 2242 C CA . THR A 1 288 ? -10.958 30.745 3.559 1.00 93.06 288 THR A CA 1
ATOM 2243 C C . THR A 1 288 ? -10.831 31.382 4.946 1.00 93.06 288 THR A C 1
ATOM 2245 O O . THR A 1 288 ? -10.703 30.678 5.942 1.00 93.06 288 THR A O 1
ATOM 2248 N N . ASN A 1 289 ? -10.905 32.711 5.039 1.00 91.50 289 ASN A N 1
ATOM 2249 C CA . ASN A 1 289 ? -10.750 33.481 6.277 1.00 91.50 289 ASN A CA 1
ATOM 2250 C C . ASN A 1 289 ? -11.921 34.455 6.533 1.00 91.50 289 ASN A C 1
ATOM 2252 O O . ASN A 1 289 ? -11.810 35.369 7.353 1.00 91.50 289 ASN A O 1
ATOM 2256 N N . GLU A 1 290 ? -13.039 34.274 5.820 1.00 86.88 290 GLU A N 1
ATOM 2257 C CA . GLU A 1 290 ? -14.230 35.139 5.863 1.00 86.88 290 GLU A CA 1
ATOM 2258 C C . GLU A 1 290 ? -13.931 36.624 5.569 1.00 86.88 290 GLU A C 1
ATOM 2260 O O . GLU A 1 290 ? -14.482 37.529 6.204 1.00 86.88 290 GLU A O 1
ATOM 2265 N N . GLY A 1 291 ? -13.044 36.886 4.606 1.00 80.69 291 GLY A N 1
ATOM 2266 C CA . GLY A 1 291 ? -12.607 38.237 4.244 1.00 80.69 291 GLY A CA 1
ATOM 2267 C C . GLY A 1 291 ? -11.743 38.888 5.328 1.00 80.69 291 GLY A C 1
ATOM 2268 O O . GLY A 1 291 ? -11.914 40.069 5.626 1.00 80.69 291 GLY A O 1
ATOM 2269 N N . GLY A 1 292 ? -10.868 38.100 5.959 1.00 83.00 292 GLY A N 1
ATOM 2270 C CA . GLY A 1 292 ? -9.934 38.543 7.002 1.00 83.00 292 GLY A CA 1
ATOM 2271 C C . GLY A 1 292 ? -10.512 38.614 8.419 1.00 83.00 292 GLY A C 1
ATOM 2272 O O . GLY A 1 292 ? -9.856 39.131 9.320 1.00 83.00 292 GLY A O 1
ATOM 2273 N N . LYS A 1 293 ? -11.733 38.114 8.647 1.00 86.94 293 LYS A N 1
ATOM 2274 C CA . LYS A 1 293 ? -12.355 38.079 9.986 1.00 86.94 293 LYS A CA 1
ATOM 2275 C C . LYS A 1 293 ? -11.823 36.955 10.870 1.00 86.94 293 LYS A C 1
ATOM 2277 O O . LYS A 1 293 ? -11.966 37.024 12.089 1.00 86.94 293 LYS A O 1
ATOM 2282 N N . LYS A 1 294 ? -11.262 35.914 10.259 1.00 88.94 294 LYS A N 1
ATOM 2283 C CA . LYS A 1 294 ? -10.682 34.757 10.938 1.00 88.94 294 LYS A CA 1
ATOM 2284 C C . LYS A 1 294 ? -9.210 34.608 10.579 1.00 88.94 294 LYS A C 1
ATOM 2286 O O . LYS A 1 294 ? -8.766 35.088 9.539 1.00 88.94 294 LYS A O 1
ATOM 2291 N N . ASP A 1 295 ? -8.468 33.922 11.439 1.00 89.88 295 ASP A N 1
ATOM 2292 C CA . ASP A 1 295 ? -7.058 33.632 11.192 1.00 89.88 295 ASP A CA 1
ATOM 2293 C C . ASP A 1 295 ? -6.876 32.750 9.949 1.00 89.88 295 ASP A C 1
ATOM 2295 O O . ASP A 1 295 ? -7.721 31.907 9.628 1.00 89.88 295 ASP A O 1
ATOM 2299 N N . ALA A 1 296 ? -5.736 32.919 9.275 1.00 90.94 296 ALA A N 1
ATOM 2300 C CA . ALA A 1 296 ? -5.361 32.103 8.127 1.00 90.94 296 ALA A CA 1
ATOM 2301 C C . ALA A 1 296 ? -5.238 30.617 8.502 1.00 90.94 296 ALA A C 1
ATOM 2303 O O . ALA A 1 296 ? -4.681 30.253 9.546 1.00 90.94 296 ALA A O 1
ATOM 2304 N N . GLY A 1 297 ? -5.731 29.754 7.615 1.00 93.88 297 GLY A N 1
ATOM 2305 C CA . GLY A 1 297 ? -5.653 28.312 7.796 1.00 93.88 297 GLY A CA 1
ATOM 2306 C C . GLY A 1 297 ? -4.277 27.730 7.484 1.00 93.88 297 GLY A C 1
ATOM 2307 O O . GLY A 1 297 ? -3.440 28.347 6.821 1.00 93.88 297 GLY A O 1
ATOM 2308 N N . ARG A 1 298 ? -4.040 26.503 7.946 1.00 97.06 298 ARG A N 1
ATOM 2309 C CA . ARG A 1 298 ? -2.809 25.745 7.697 1.00 97.06 298 ARG A CA 1
ATOM 2310 C C . ARG A 1 298 ? -3.126 24.295 7.362 1.00 97.06 298 ARG A C 1
ATOM 2312 O O . ARG A 1 298 ? -3.920 23.656 8.042 1.00 97.06 298 ARG A O 1
ATOM 2319 N N . LEU A 1 299 ? -2.457 23.769 6.346 1.00 97.25 299 LEU A N 1
ATOM 2320 C CA . LEU A 1 299 ? -2.390 22.349 6.034 1.00 97.25 299 LEU A CA 1
ATOM 2321 C C . LEU A 1 299 ? -1.021 21.833 6.478 1.00 97.25 299 LEU A C 1
ATOM 2323 O O . LEU A 1 299 ? 0.002 22.317 6.006 1.00 97.25 299 LEU A O 1
ATOM 2327 N N . THR A 1 300 ? -0.993 20.839 7.357 1.00 97.12 300 THR A N 1
ATOM 2328 C CA . THR A 1 300 ? 0.241 20.153 7.752 1.00 97.12 300 THR A CA 1
ATOM 2329 C C . THR A 1 300 ? 0.212 18.728 7.229 1.00 97.12 300 THR A C 1
ATOM 2331 O O . THR A 1 300 ? -0.668 17.951 7.603 1.00 97.12 300 THR A O 1
ATOM 2334 N N . LEU A 1 301 ? 1.173 18.383 6.376 1.00 96.69 301 LEU A N 1
ATOM 2335 C CA . LEU A 1 301 ? 1.348 17.043 5.830 1.00 96.69 301 LEU A CA 1
ATOM 2336 C C . LEU A 1 301 ? 2.520 16.345 6.513 1.00 96.69 301 LEU A C 1
ATOM 2338 O O . LEU A 1 301 ? 3.607 16.900 6.666 1.00 96.69 301 LEU A O 1
ATOM 2342 N N . PHE A 1 302 ? 2.287 15.102 6.898 1.00 95.19 302 PHE A N 1
ATOM 2343 C CA . PHE A 1 302 ? 3.260 14.217 7.508 1.00 95.19 302 PHE A CA 1
ATOM 2344 C C . PHE A 1 302 ? 3.510 13.035 6.582 1.00 95.19 302 PHE A C 1
ATOM 2346 O O . PHE A 1 302 ? 2.622 12.610 5.836 1.00 95.19 302 PHE A O 1
ATOM 2353 N N . THR A 1 303 ? 4.713 12.481 6.665 1.00 93.75 303 THR A N 1
ATOM 2354 C CA . THR A 1 303 ? 5.080 11.260 5.956 1.00 93.75 303 THR A CA 1
ATOM 2355 C C . THR A 1 303 ? 5.221 10.100 6.937 1.00 93.75 303 THR A C 1
ATOM 2357 O O . THR A 1 303 ? 5.376 10.305 8.141 1.00 93.75 303 THR A O 1
ATOM 2360 N N . SER A 1 304 ? 5.167 8.874 6.433 1.00 90.00 304 SER A N 1
ATOM 2361 C CA . SER A 1 304 ? 5.417 7.655 7.192 1.00 90.00 304 SER A CA 1
ATOM 2362 C C . SER A 1 304 ? 6.457 6.800 6.488 1.00 90.00 304 SER A C 1
ATOM 2364 O O . SER A 1 304 ? 6.465 6.710 5.270 1.00 90.00 304 SER A O 1
ATOM 2366 N N . ARG A 1 305 ? 7.320 6.123 7.241 1.00 87.06 305 ARG A N 1
ATOM 2367 C CA . ARG A 1 305 ? 8.275 5.142 6.711 1.00 87.06 305 ARG A CA 1
ATOM 2368 C C . ARG A 1 305 ? 7.558 3.944 6.104 1.00 87.06 305 ARG A C 1
ATOM 2370 O O . ARG A 1 305 ? 7.943 3.434 5.059 1.00 87.06 305 ARG A O 1
ATOM 2377 N N . ASP A 1 306 ? 6.526 3.487 6.798 1.00 82.50 306 ASP A N 1
ATOM 2378 C CA . ASP A 1 306 ? 5.769 2.302 6.438 1.00 82.50 306 ASP A CA 1
ATOM 2379 C C . ASP A 1 306 ? 4.506 2.698 5.666 1.00 82.50 306 ASP A C 1
ATOM 2381 O O . ASP A 1 306 ? 3.908 3.747 5.912 1.00 82.50 306 ASP A O 1
ATOM 2385 N N . ASN A 1 307 ? 4.089 1.841 4.736 1.00 80.38 307 ASN A N 1
ATOM 2386 C CA . ASN A 1 307 ? 2.881 2.048 3.948 1.00 80.38 307 ASN A CA 1
ATOM 2387 C C . ASN A 1 307 ? 1.641 2.065 4.854 1.00 80.38 307 ASN A C 1
ATOM 2389 O O . ASN A 1 307 ? 1.260 1.036 5.420 1.00 80.38 307 ASN A O 1
ATOM 2393 N N . MET A 1 308 ? 0.992 3.223 4.962 1.00 77.06 308 MET A N 1
ATOM 2394 C CA . MET A 1 308 ? -0.147 3.438 5.849 1.00 77.06 308 MET A CA 1
ATOM 2395 C C . MET A 1 308 ? -1.352 2.586 5.452 1.00 77.06 308 MET A C 1
ATOM 2397 O O . MET A 1 308 ? -2.062 2.099 6.326 1.00 77.06 308 MET A O 1
ATOM 2401 N N . HIS A 1 309 ? -1.582 2.371 4.154 1.00 65.62 309 HIS A N 1
ATOM 2402 C CA . HIS A 1 309 ? -2.728 1.606 3.666 1.00 65.62 309 HIS A CA 1
ATOM 2403 C C . HIS A 1 309 ? -2.606 0.102 3.974 1.00 65.62 309 HIS A C 1
ATOM 2405 O O . HIS A 1 309 ? -3.569 -0.520 4.435 1.00 65.62 309 HIS A O 1
ATOM 2411 N N . TRP A 1 310 ? -1.423 -0.484 3.762 1.00 57.59 310 TRP A N 1
ATOM 2412 C CA . TRP A 1 310 ? -1.182 -1.926 3.925 1.00 57.59 310 TRP A CA 1
ATOM 2413 C C . TRP A 1 310 ? -0.722 -2.343 5.324 1.00 57.59 310 TRP A C 1
ATOM 2415 O O . TRP A 1 310 ? -0.855 -3.514 5.689 1.00 57.59 310 TRP A O 1
ATOM 2425 N N . ALA A 1 311 ? -0.259 -1.409 6.157 1.00 66.31 311 ALA A N 1
ATOM 2426 C CA . ALA A 1 311 ? 0.011 -1.666 7.569 1.00 66.31 311 ALA A CA 1
ATOM 2427 C C . ALA A 1 311 ? -1.308 -1.759 8.368 1.00 66.31 311 ALA A C 1
ATOM 2429 O O . ALA A 1 311 ? -1.719 -0.839 9.082 1.00 66.31 311 ALA A O 1
ATOM 2430 N N . TYR A 1 312 ? -1.965 -2.920 8.238 1.00 50.22 312 TYR A N 1
ATOM 2431 C CA . TYR A 1 312 ? -3.344 -3.189 8.671 1.00 50.22 312 TYR A CA 1
ATOM 2432 C C . TYR A 1 312 ? -3.603 -2.933 10.162 1.00 50.22 312 TYR A C 1
ATOM 2434 O O . TYR A 1 312 ? -4.702 -2.508 10.511 1.00 50.22 312 TYR A O 1
ATOM 2442 N N . LYS A 1 313 ? -2.614 -3.160 11.038 1.00 55.03 313 LYS A N 1
ATOM 2443 C CA . LYS A 1 313 ? -2.799 -2.967 12.482 1.00 55.03 313 LYS A CA 1
ATOM 2444 C C . LYS A 1 313 ? -2.558 -1.511 12.890 1.00 55.03 313 LYS A C 1
ATOM 2446 O O . LYS A 1 313 ? -3.467 -0.887 13.407 1.00 55.03 313 LYS A O 1
ATOM 2451 N N . LEU A 1 314 ? -1.373 -0.946 12.653 1.00 61.75 314 LEU A N 1
ATOM 2452 C CA . LEU A 1 314 ? -0.945 0.305 13.308 1.00 61.75 314 LEU A CA 1
ATOM 2453 C C . LEU A 1 314 ? -1.319 1.600 12.577 1.00 61.75 314 LEU A C 1
ATOM 2455 O O . LEU A 1 314 ? -1.586 2.603 13.237 1.00 61.75 314 LEU A O 1
ATOM 2459 N N . LEU A 1 315 ? -1.315 1.596 11.244 1.00 68.88 315 LEU A N 1
ATOM 2460 C CA . LEU A 1 315 ? -1.252 2.839 10.470 1.00 68.88 315 LEU A CA 1
ATOM 2461 C C . LEU A 1 315 ? -2.494 3.096 9.620 1.00 68.88 315 LEU A C 1
ATOM 2463 O O . LEU A 1 315 ? -2.871 4.253 9.444 1.00 68.88 315 LEU A O 1
ATOM 2467 N N . ARG A 1 316 ? -3.186 2.042 9.173 1.00 70.12 316 ARG A N 1
ATOM 2468 C CA . ARG A 1 316 ? -4.380 2.168 8.324 1.00 70.12 316 ARG A CA 1
ATOM 2469 C C . ARG A 1 316 ? -5.474 3.060 8.920 1.00 70.12 316 ARG A C 1
ATOM 2471 O O . ARG A 1 316 ? -5.957 3.925 8.193 1.00 70.12 316 ARG A O 1
ATOM 2478 N N . PRO A 1 317 ? -5.836 2.952 10.216 1.00 72.12 317 PRO A N 1
ATOM 2479 C CA . PRO A 1 317 ? -6.813 3.862 10.807 1.00 72.12 317 PRO A CA 1
ATOM 2480 C C . PRO A 1 317 ? -6.343 5.316 10.812 1.00 72.12 317 PRO A C 1
ATOM 2482 O O . PRO A 1 317 ? -7.174 6.204 10.862 1.00 72.12 317 PRO A O 1
ATOM 2485 N N . ARG A 1 318 ? -5.039 5.586 10.742 1.00 79.25 318 ARG A N 1
ATOM 2486 C CA . ARG A 1 318 ? -4.462 6.938 10.758 1.00 79.25 318 ARG A CA 1
ATOM 2487 C C . ARG A 1 318 ? -4.183 7.487 9.360 1.00 79.25 318 ARG A C 1
ATOM 2489 O O . ARG A 1 318 ? -3.701 8.608 9.236 1.00 79.25 318 ARG A O 1
ATOM 2496 N N . TRP A 1 319 ? -4.522 6.733 8.315 1.00 86.56 319 TRP A N 1
ATOM 2497 C CA . TRP A 1 319 ? -4.416 7.159 6.922 1.00 86.56 319 TRP A CA 1
ATOM 2498 C C . TRP A 1 319 ? -5.591 8.064 6.520 1.00 86.56 319 TRP A C 1
ATOM 2500 O O . TRP A 1 319 ? -6.433 7.731 5.678 1.00 86.56 319 TRP A O 1
ATOM 2510 N N . ARG A 1 320 ? -5.679 9.209 7.197 1.00 88.81 320 ARG A N 1
ATOM 2511 C CA . ARG A 1 320 ? -6.760 10.184 7.064 1.00 88.81 320 ARG A CA 1
ATOM 2512 C C . ARG A 1 320 ? -6.229 11.618 7.113 1.00 88.81 320 ARG A C 1
ATOM 2514 O O . ARG A 1 320 ? -5.162 11.878 7.667 1.00 88.81 320 ARG A O 1
ATOM 2521 N N . MET A 1 321 ? -6.994 12.524 6.522 1.00 93.50 321 MET A N 1
ATOM 2522 C CA . MET A 1 321 ? -6.891 13.966 6.690 1.00 93.50 321 MET A CA 1
ATOM 2523 C C . MET A 1 321 ? -7.831 14.384 7.821 1.00 93.50 321 MET A C 1
ATOM 2525 O O . MET A 1 321 ? -9.036 14.140 7.729 1.00 93.50 321 MET A O 1
ATOM 2529 N N . ASN A 1 322 ? -7.298 14.985 8.884 1.00 90.94 322 ASN A N 1
ATOM 2530 C CA . ASN A 1 322 ? -8.090 15.462 10.022 1.00 90.94 322 ASN A CA 1
ATOM 2531 C C . ASN A 1 322 ? -8.353 16.966 9.906 1.00 90.94 322 ASN A C 1
ATOM 2533 O O . ASN A 1 322 ? -7.424 17.726 9.664 1.00 90.94 322 ASN A O 1
ATOM 2537 N N . TYR A 1 323 ? -9.587 17.404 10.133 1.00 93.00 323 TYR A N 1
ATOM 2538 C CA . TYR A 1 323 ? -10.003 18.804 10.054 1.00 93.00 323 TYR A CA 1
ATOM 2539 C C . TYR A 1 323 ? -10.299 19.333 11.452 1.00 93.00 323 TYR A C 1
ATOM 2541 O O . TYR A 1 323 ? -11.042 18.701 12.209 1.00 93.00 323 TYR A O 1
ATOM 2549 N N . ARG A 1 324 ? -9.763 20.509 11.783 1.00 88.38 324 ARG A N 1
ATOM 2550 C CA . ARG A 1 324 ? -10.027 21.201 13.050 1.00 88.38 324 ARG A CA 1
ATOM 2551 C C . ARG A 1 324 ? -10.138 22.717 12.883 1.00 88.38 324 ARG A C 1
ATOM 2553 O O . ARG A 1 324 ? -9.506 23.306 12.010 1.00 88.38 324 ARG A O 1
ATOM 2560 N N . ALA A 1 325 ? -10.901 23.348 13.768 1.00 86.00 325 ALA A N 1
ATOM 2561 C CA . ALA A 1 325 ? -10.958 24.791 13.969 1.00 86.00 325 ALA A CA 1
ATOM 2562 C C . ALA A 1 325 ? -10.413 25.103 15.373 1.00 86.00 325 ALA A C 1
ATOM 2564 O O . ALA A 1 325 ? -11.091 24.931 16.387 1.00 86.00 325 ALA A O 1
ATOM 2565 N N . GLY A 1 326 ? -9.138 25.488 15.458 1.00 79.88 326 GLY A N 1
ATOM 2566 C CA . GLY A 1 326 ? -8.446 25.602 16.745 1.00 79.88 326 GLY A CA 1
ATOM 2567 C C . GLY A 1 326 ? -8.403 24.254 17.477 1.00 79.88 326 GLY A C 1
ATOM 2568 O O . GLY A 1 326 ? -7.891 23.274 16.941 1.00 79.88 326 G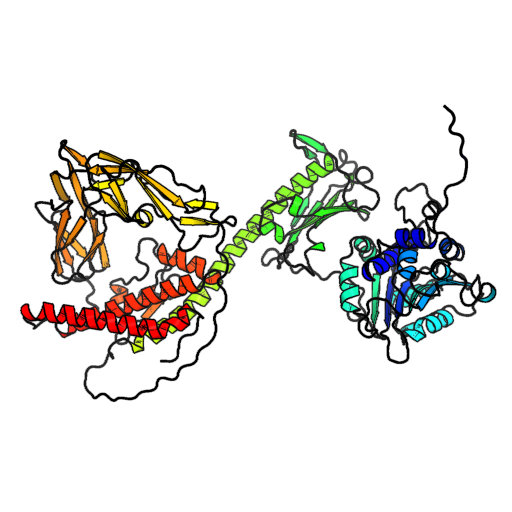LY A O 1
ATOM 2569 N N . LYS A 1 327 ? -8.953 24.195 18.697 1.00 67.81 327 LYS A N 1
ATOM 2570 C CA . LYS A 1 327 ? -9.063 22.948 19.484 1.00 67.81 327 LYS A CA 1
ATOM 2571 C C . LYS A 1 327 ? -10.307 22.113 19.149 1.00 67.81 327 LYS A C 1
ATOM 2573 O O . LYS A 1 327 ? -10.455 21.024 19.694 1.00 67.81 327 LYS A O 1
ATOM 2578 N N . GLN A 1 328 ? -11.205 22.616 18.300 1.00 70.00 328 GLN A N 1
ATOM 2579 C CA . GLN A 1 328 ? -12.446 21.926 17.956 1.00 70.00 328 GLN A CA 1
ATOM 2580 C C . GLN A 1 328 ? -12.238 21.018 16.735 1.00 70.00 328 GLN A C 1
ATOM 2582 O O . GLN A 1 328 ? -11.916 21.522 15.657 1.00 70.00 328 GLN A O 1
ATOM 2587 N N . PRO A 1 329 ? -12.418 19.692 16.853 1.00 76.69 329 PRO A N 1
ATOM 2588 C CA . PRO A 1 329 ? -12.412 18.802 15.698 1.00 76.69 329 PRO A CA 1
ATOM 2589 C C . PRO A 1 329 ? -13.678 19.003 14.861 1.00 76.69 329 PRO A C 1
ATOM 2591 O O . PRO A 1 329 ? -14.776 19.114 15.402 1.00 76.69 329 PRO A O 1
ATOM 2594 N N . ILE A 1 330 ? -13.517 19.020 13.540 1.00 84.56 330 ILE A N 1
ATOM 2595 C CA . ILE A 1 330 ? -14.606 19.160 12.561 1.00 84.56 330 ILE A CA 1
ATOM 2596 C C . ILE A 1 330 ? -14.964 17.789 11.970 1.00 84.56 330 ILE A C 1
ATOM 2598 O O . ILE A 1 330 ? -16.137 17.445 11.848 1.00 84.56 330 ILE A O 1
ATOM 2602 N N . GLY A 1 331 ? -13.950 16.985 11.638 1.00 82.31 331 GLY A N 1
ATOM 2603 C CA . GLY A 1 331 ? -14.104 15.616 11.150 1.00 82.31 331 GLY A CA 1
ATOM 2604 C C . GLY A 1 331 ? -12.872 15.111 10.412 1.00 82.31 331 GLY A C 1
ATOM 2605 O O . GLY A 1 331 ? -11.820 15.746 10.446 1.00 82.31 331 GLY A O 1
ATOM 2606 N N . SER A 1 332 ? -12.981 13.967 9.735 1.00 88.06 332 SER A N 1
ATOM 2607 C CA . SER A 1 332 ? -11.874 13.406 8.953 1.00 88.06 332 SER A CA 1
ATOM 2608 C C . SER A 1 332 ? -12.321 12.808 7.617 1.00 88.06 332 SER A C 1
ATOM 2610 O O . SER A 1 332 ? -13.473 12.405 7.464 1.00 88.06 332 SER A O 1
ATOM 2612 N N . LYS A 1 333 ? -11.404 12.755 6.645 1.00 90.69 333 LYS A N 1
ATOM 2613 C CA . LYS A 1 333 ? -11.586 12.108 5.330 1.00 90.69 333 LYS A CA 1
ATOM 2614 C C . LYS A 1 333 ? -10.422 11.161 5.050 1.00 90.69 333 LYS A C 1
ATOM 2616 O O . LYS A 1 333 ? -9.313 11.409 5.519 1.00 90.69 333 LYS A O 1
ATOM 2621 N N . SER A 1 334 ? -10.630 10.072 4.313 1.00 87.88 334 SER A N 1
ATOM 2622 C CA . SER A 1 334 ? -9.526 9.153 3.996 1.00 87.88 334 SER A CA 1
ATOM 2623 C C . SER A 1 334 ? -8.555 9.791 3.002 1.00 87.88 334 SER A C 1
ATOM 2625 O O . SER A 1 334 ? -8.988 10.446 2.062 1.00 87.88 334 SER A O 1
ATOM 2627 N N . ILE A 1 335 ? -7.246 9.547 3.147 1.00 89.44 335 ILE A N 1
ATOM 2628 C CA . ILE A 1 335 ? -6.246 10.038 2.178 1.00 89.44 335 ILE A CA 1
ATOM 2629 C C . ILE A 1 335 ? -6.496 9.482 0.763 1.00 89.44 335 ILE A C 1
ATOM 2631 O O . ILE A 1 335 ? -6.198 10.154 -0.223 1.00 89.44 335 ILE A O 1
ATOM 2635 N N . ALA A 1 336 ? -7.127 8.307 0.652 1.00 80.00 336 ALA A N 1
ATOM 2636 C CA . ALA A 1 336 ? -7.552 7.730 -0.624 1.00 80.00 336 ALA A CA 1
ATOM 2637 C C . ALA A 1 336 ? -8.476 8.652 -1.440 1.00 80.00 336 ALA A C 1
ATOM 2639 O O . ALA A 1 336 ? -8.493 8.555 -2.664 1.00 80.00 336 ALA A O 1
ATOM 2640 N N . GLU A 1 337 ? -9.228 9.535 -0.780 1.00 87.06 337 GLU A N 1
ATOM 2641 C CA . GLU A 1 337 ? -10.161 10.457 -1.434 1.00 87.06 337 GLU A CA 1
ATOM 2642 C C . GLU A 1 337 ? -9.446 11.622 -2.135 1.00 87.06 337 GLU A C 1
ATOM 2644 O O . GLU A 1 337 ? -9.992 12.198 -3.067 1.00 87.06 337 GLU A O 1
ATOM 2649 N N . PHE A 1 338 ? -8.217 11.947 -1.721 1.00 86.12 338 PHE A N 1
ATOM 2650 C CA . PHE A 1 338 ? -7.453 13.084 -2.248 1.00 86.12 338 PHE A CA 1
ATOM 2651 C C . PHE A 1 338 ? -6.526 12.687 -3.399 1.00 86.12 338 PHE A C 1
ATOM 2653 O O . PHE A 1 338 ? -6.238 13.495 -4.274 1.00 86.12 338 PHE A O 1
ATOM 2660 N N . ALA A 1 339 ? -6.020 11.452 -3.392 1.00 73.44 339 ALA A N 1
ATOM 2661 C CA . ALA A 1 339 ? -5.056 10.975 -4.382 1.00 73.44 339 ALA A CA 1
ATOM 2662 C C . ALA A 1 339 ? -5.291 9.490 -4.728 1.00 73.44 339 ALA A C 1
ATOM 2664 O O . ALA A 1 339 ? -4.455 8.636 -4.402 1.00 73.44 339 ALA A O 1
ATOM 2665 N N . PRO A 1 340 ? -6.426 9.151 -5.371 1.00 57.34 340 PRO A N 1
ATOM 2666 C CA . PRO A 1 340 ? -6.718 7.778 -5.762 1.00 57.34 340 PRO A CA 1
ATOM 2667 C C . PRO A 1 340 ? -5.658 7.267 -6.749 1.00 57.34 340 PRO A C 1
ATOM 2669 O O . PRO A 1 340 ? -5.319 7.935 -7.721 1.00 57.34 340 PRO A O 1
ATOM 2672 N N . GLY A 1 341 ? -5.106 6.080 -6.484 1.00 52.81 341 GLY A N 1
ATOM 2673 C CA . GLY A 1 341 ? -4.126 5.432 -7.366 1.00 52.81 341 GLY A CA 1
ATOM 2674 C C . GLY A 1 341 ? -2.680 5.930 -7.249 1.00 52.81 341 GLY A C 1
ATOM 2675 O O . GLY A 1 341 ? -1.807 5.384 -7.915 1.00 52.81 341 GLY A O 1
ATOM 2676 N N . ASN A 1 342 ? -2.373 6.906 -6.386 1.00 65.44 342 ASN A N 1
ATOM 2677 C CA . ASN A 1 342 ? -0.991 7.344 -6.181 1.00 65.44 342 ASN A CA 1
ATOM 2678 C C . ASN A 1 342 ? -0.288 6.495 -5.103 1.00 65.44 342 ASN A C 1
ATOM 2680 O O . ASN A 1 342 ? -0.557 6.633 -3.908 1.00 65.44 342 ASN A O 1
ATOM 2684 N N . SER A 1 343 ? 0.654 5.639 -5.513 1.00 67.06 343 SER A N 1
ATOM 2685 C CA . SER A 1 343 ? 1.422 4.758 -4.616 1.00 67.06 343 SER A CA 1
ATOM 2686 C C . SER A 1 343 ? 2.192 5.505 -3.522 1.00 67.06 343 SER A C 1
ATOM 2688 O O . SER A 1 343 ? 2.373 4.969 -2.429 1.00 67.06 343 SER A O 1
ATOM 2690 N N . GLY A 1 344 ? 2.620 6.744 -3.781 1.00 71.62 344 GLY A N 1
ATOM 2691 C CA . GLY A 1 344 ? 3.341 7.570 -2.812 1.00 71.62 344 GLY A CA 1
ATOM 2692 C C . GLY A 1 344 ? 2.421 8.171 -1.746 1.00 71.62 344 GLY A C 1
ATOM 2693 O O . GLY A 1 344 ? 2.838 8.362 -0.607 1.00 71.62 344 GLY A O 1
ATOM 2694 N N . ALA A 1 345 ? 1.140 8.394 -2.065 1.00 81.62 345 ALA A N 1
ATOM 2695 C CA . ALA A 1 345 ? 0.156 8.930 -1.118 1.00 81.62 345 ALA A CA 1
ATOM 2696 C C . ALA A 1 345 ? -0.183 7.931 0.003 1.00 81.62 345 ALA A C 1
ATOM 2698 O O . ALA A 1 345 ? -0.680 8.309 1.065 1.00 81.62 345 ALA A O 1
ATOM 2699 N N . GLN A 1 346 ? 0.152 6.653 -0.192 1.00 82.88 346 GLN A N 1
ATOM 2700 C CA . GLN A 1 346 ? 0.029 5.610 0.826 1.00 82.88 346 GLN A CA 1
ATOM 2701 C C . GLN A 1 346 ? 0.969 5.836 2.023 1.00 82.88 346 GLN A C 1
ATOM 2703 O O . GLN A 1 346 ? 0.818 5.166 3.036 1.00 82.88 346 GLN A O 1
ATOM 2708 N N . PHE A 1 347 ? 1.911 6.777 1.933 1.00 88.31 347 PHE A N 1
ATOM 2709 C CA . PHE A 1 347 ? 2.848 7.144 2.999 1.00 88.31 347 PHE A CA 1
ATOM 2710 C C . PHE A 1 347 ? 2.563 8.534 3.581 1.00 88.31 347 PHE A C 1
ATOM 2712 O O . PHE A 1 347 ? 3.398 9.086 4.287 1.00 88.31 347 PHE A O 1
ATOM 2719 N N . VAL A 1 348 ? 1.420 9.140 3.252 1.00 91.44 348 VAL A N 1
ATOM 2720 C CA . VAL A 1 348 ? 1.090 10.521 3.628 1.00 91.44 348 VAL A CA 1
ATOM 2721 C C . VAL A 1 348 ? -0.159 10.542 4.504 1.00 91.44 348 VAL A C 1
ATOM 2723 O O . VAL A 1 348 ? -1.104 9.789 4.274 1.00 91.44 348 VAL A O 1
ATOM 2726 N N . TYR A 1 349 ? -0.171 11.413 5.509 1.00 93.00 349 TYR A N 1
ATOM 2727 C CA . TYR A 1 349 ? -1.345 11.766 6.313 1.00 93.00 349 TYR A CA 1
ATOM 2728 C C . TYR A 1 349 ? -1.269 13.247 6.706 1.00 93.00 349 TYR A C 1
ATOM 2730 O O . TYR A 1 349 ? -0.226 13.876 6.526 1.00 93.00 349 TYR A O 1
ATOM 2738 N N . GLY A 1 350 ? -2.353 13.844 7.208 1.00 93.62 350 GLY A N 1
ATOM 2739 C CA . GLY A 1 350 ? -2.342 15.293 7.414 1.00 93.62 350 GLY A CA 1
ATOM 2740 C C . GLY A 1 350 ? -3.402 15.858 8.343 1.00 93.62 350 GLY A C 1
ATOM 2741 O O . GLY A 1 350 ? -4.320 15.167 8.790 1.00 93.62 350 GLY A O 1
ATOM 2742 N N . ILE A 1 351 ? -3.232 17.148 8.630 1.00 94.88 351 ILE A N 1
ATOM 2743 C CA . ILE A 1 351 ? -4.137 17.961 9.437 1.00 94.88 351 ILE A CA 1
ATOM 2744 C C . ILE A 1 351 ? -4.428 19.263 8.688 1.00 94.88 351 ILE A C 1
ATOM 2746 O O . ILE A 1 351 ? -3.505 19.983 8.309 1.00 94.88 351 ILE A O 1
ATOM 2750 N N . VAL A 1 352 ? -5.708 19.577 8.527 1.00 96.75 352 VAL A N 1
ATOM 2751 C CA . VAL A 1 352 ? -6.223 20.875 8.096 1.00 96.75 352 VAL A CA 1
ATOM 2752 C C . VAL A 1 352 ? -6.691 21.638 9.329 1.00 96.75 352 VAL A C 1
ATOM 2754 O O . VAL A 1 352 ? -7.601 21.211 10.039 1.00 96.75 352 VAL A O 1
ATOM 2757 N N . GLU A 1 353 ? -6.087 22.793 9.568 1.00 95.50 353 GLU A N 1
ATOM 2758 C CA . GLU A 1 353 ? -6.490 23.748 10.592 1.00 95.50 353 GLU A CA 1
ATOM 2759 C C . GLU A 1 353 ? -7.111 24.961 9.916 1.00 95.50 353 GLU A C 1
ATOM 2761 O O . GLU A 1 353 ? -6.401 25.745 9.289 1.00 95.50 353 GLU A O 1
ATOM 2766 N N . LEU A 1 354 ? -8.429 25.119 10.020 1.00 95.50 354 LEU A N 1
ATOM 2767 C CA . LEU A 1 354 ? -9.133 26.205 9.348 1.00 95.50 354 LEU A CA 1
ATOM 2768 C C . LEU A 1 354 ? -10.301 26.722 10.203 1.00 95.50 354 LEU A C 1
ATOM 2770 O O . LEU A 1 354 ? -11.364 26.097 10.228 1.00 95.50 354 LEU A O 1
ATOM 2774 N N . PRO A 1 355 ? -10.147 27.877 10.882 1.00 93.38 355 PRO A N 1
ATOM 2775 C CA . PRO A 1 355 ? -11.202 28.448 11.723 1.00 93.38 355 PRO A CA 1
ATOM 2776 C C . PRO A 1 355 ? -12.510 28.756 10.976 1.00 93.38 355 PRO A C 1
ATOM 2778 O O . PRO A 1 355 ? -13.581 28.770 11.579 1.00 93.38 355 PRO A O 1
ATOM 2781 N N . AL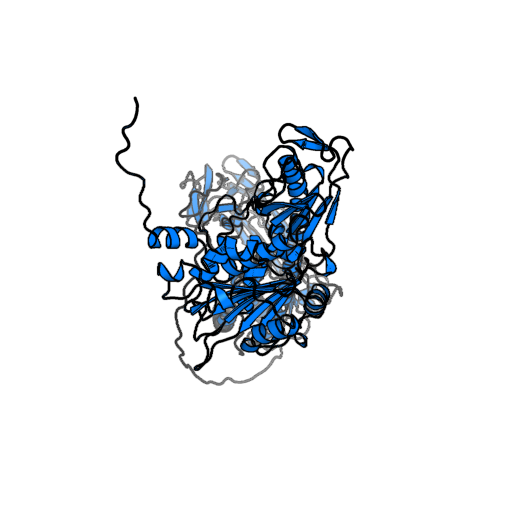A A 1 356 ? -12.455 29.004 9.663 1.00 93.00 356 ALA A N 1
ATOM 2782 C CA . ALA A 1 356 ? -13.641 29.269 8.843 1.00 93.00 356 ALA A CA 1
ATOM 2783 C C . ALA A 1 356 ? -14.583 28.061 8.683 1.00 93.00 356 ALA A C 1
ATOM 2785 O O . ALA A 1 356 ? -15.723 28.237 8.261 1.00 93.00 356 ALA A O 1
ATOM 2786 N N . LEU A 1 357 ? -14.150 26.849 9.051 1.00 91.25 357 LEU A N 1
ATOM 2787 C CA . LEU A 1 357 ? -15.015 25.666 9.029 1.00 91.25 357 LEU A CA 1
ATOM 2788 C C . LEU A 1 357 ? -16.045 25.663 10.168 1.00 91.25 357 LEU A C 1
ATOM 2790 O O . LEU A 1 357 ? -17.123 25.092 10.022 1.00 91.25 357 LEU A O 1
ATOM 2794 N N . ASP A 1 358 ? -15.747 26.318 11.287 1.00 85.81 358 ASP A N 1
ATOM 2795 C CA . ASP A 1 358 ? -16.657 26.417 12.426 1.00 85.81 358 ASP A CA 1
ATOM 2796 C C . ASP A 1 358 ? -17.523 27.689 12.345 1.00 85.81 358 ASP A C 1
ATOM 2798 O O . ASP A 1 358 ? -16.991 28.758 12.039 1.00 85.81 358 ASP A O 1
ATOM 2802 N N . PRO A 1 359 ? -18.842 27.643 12.610 1.00 82.94 359 PRO A N 1
ATOM 2803 C CA . PRO A 1 359 ? -19.669 26.465 12.911 1.00 82.94 359 PRO A CA 1
ATOM 2804 C C . PRO A 1 359 ? -20.303 25.816 11.666 1.00 82.94 359 PRO A C 1
ATOM 2806 O O . PRO A 1 359 ? -20.986 24.799 11.767 1.00 82.94 359 PRO A O 1
ATOM 2809 N N . GLY A 1 360 ? -20.127 26.410 10.480 1.00 84.12 360 GLY A N 1
ATOM 2810 C CA . GLY A 1 360 ? -20.919 26.089 9.284 1.00 84.12 360 GLY A CA 1
ATOM 2811 C C . GLY A 1 360 ? -20.714 24.687 8.700 1.00 84.12 360 GLY A C 1
ATOM 2812 O O . GLY A 1 360 ? -21.611 24.185 8.017 1.00 84.12 360 GLY A O 1
ATOM 2813 N N . TYR A 1 361 ? -19.568 24.058 8.976 1.00 88.62 361 TYR A N 1
ATOM 2814 C CA . TYR A 1 361 ? -19.147 22.783 8.389 1.00 88.62 361 TYR A CA 1
ATOM 2815 C C . TYR A 1 361 ? -19.031 21.637 9.409 1.00 88.62 361 TYR A C 1
ATOM 2817 O O . TYR A 1 361 ? -18.404 20.613 9.134 1.00 88.62 361 TYR A O 1
ATOM 2825 N N . VAL A 1 362 ? -19.642 21.789 10.585 1.00 80.06 362 VAL A N 1
ATOM 2826 C CA . VAL A 1 362 ? -19.672 20.763 11.637 1.00 80.06 362 VAL A CA 1
ATOM 2827 C C . VAL A 1 362 ? -20.916 19.880 11.472 1.00 80.06 362 VAL A C 1
ATOM 2829 O O . VAL A 1 362 ? -22.033 20.390 11.404 1.00 80.06 362 VAL A O 1
ATOM 2832 N N . GLU A 1 363 ? -20.740 18.555 11.427 1.00 73.44 363 GLU A N 1
ATOM 2833 C CA . GLU A 1 363 ? -21.842 17.578 11.491 1.00 73.44 363 GLU A CA 1
ATOM 2834 C C . GLU A 1 363 ? -21.945 16.911 12.868 1.00 73.44 363 GLU A C 1
ATOM 2836 O O . GLU A 1 363 ? -20.957 16.769 13.598 1.00 73.44 363 GLU A O 1
ATOM 2841 N N . THR A 1 364 ? -23.146 16.431 13.211 1.00 57.19 364 THR A N 1
ATOM 2842 C CA . THR A 1 364 ? -23.394 15.669 14.440 1.00 57.19 364 THR A CA 1
ATOM 2843 C C . THR A 1 364 ? -22.495 14.432 14.496 1.00 57.19 364 THR A C 1
ATOM 2845 O O . THR A 1 364 ? -22.487 13.593 13.596 1.00 57.19 364 THR A O 1
ATOM 2848 N N . GLY A 1 365 ? -21.717 14.311 15.572 1.00 55.94 365 GLY A N 1
ATOM 2849 C CA . GLY A 1 365 ? -20.761 13.218 15.760 1.00 55.94 365 GLY A CA 1
ATOM 2850 C C . GLY A 1 365 ? -19.403 13.424 15.084 1.00 55.94 365 GLY A C 1
ATOM 2851 O O . GLY A 1 365 ? -18.550 12.552 15.242 1.00 55.94 365 GLY A O 1
ATOM 2852 N N . ARG A 1 366 ? -19.188 14.546 14.369 1.00 69.94 366 ARG A N 1
ATOM 2853 C CA . ARG A 1 366 ? -17.874 15.026 13.884 1.00 69.94 366 ARG A CA 1
ATOM 2854 C C . ARG A 1 366 ? -17.037 13.938 13.201 1.00 69.94 366 ARG A C 1
ATOM 2856 O O . ARG A 1 366 ? -15.817 13.895 13.323 1.00 69.94 366 ARG A O 1
ATOM 2863 N N . LYS A 1 367 ? -17.700 13.014 12.494 1.00 71.69 367 LYS A N 1
ATOM 2864 C CA . LYS A 1 367 ? -17.030 11.916 11.778 1.00 71.69 367 LYS A CA 1
ATOM 2865 C C . LYS A 1 367 ? -16.335 12.444 10.527 1.00 71.69 367 LYS A C 1
ATOM 2867 O O . LYS A 1 367 ? -15.201 12.068 10.233 1.00 71.69 367 LYS A O 1
ATOM 2872 N N . ARG A 1 368 ? -17.008 13.355 9.828 1.00 84.44 368 ARG A N 1
ATOM 2873 C CA . ARG A 1 368 ? -16.595 13.965 8.568 1.00 84.44 368 ARG A CA 1
ATOM 2874 C C . ARG A 1 368 ? -17.012 15.443 8.574 1.00 84.44 368 ARG A C 1
ATOM 2876 O O . ARG A 1 368 ? -18.051 15.746 9.158 1.00 84.44 368 ARG A O 1
ATOM 2883 N N . PRO A 1 369 ? -16.232 16.354 7.967 1.00 88.06 369 PRO A N 1
ATOM 2884 C CA . PRO A 1 369 ? -16.696 17.716 7.736 1.00 88.06 369 PRO A CA 1
ATOM 2885 C C . PRO A 1 369 ? -17.946 17.696 6.859 1.00 88.06 369 PRO A C 1
ATOM 2887 O O . PRO A 1 369 ? -18.000 16.915 5.908 1.00 88.06 369 PRO A O 1
ATOM 2890 N N . LYS A 1 370 ? -18.911 18.566 7.155 1.00 89.81 370 LYS A N 1
ATOM 2891 C CA . LYS A 1 370 ? -20.092 18.751 6.308 1.00 89.81 370 LYS A CA 1
ATOM 2892 C C . LYS A 1 370 ? -19.650 19.121 4.897 1.00 89.81 370 LYS A C 1
ATOM 2894 O O . LYS A 1 370 ? -18.758 19.954 4.733 1.00 89.81 370 LYS A O 1
ATOM 2899 N N . ASP A 1 371 ? -20.282 18.543 3.888 1.00 90.56 371 ASP A N 1
ATOM 2900 C CA . ASP A 1 371 ? -19.957 18.889 2.509 1.00 90.56 371 ASP A CA 1
ATOM 2901 C C . ASP A 1 371 ? -20.373 20.335 2.182 1.00 90.56 371 ASP A C 1
ATOM 2903 O O . ASP A 1 371 ? -21.378 20.861 2.677 1.00 90.56 371 ASP A O 1
ATOM 2907 N N . GLY A 1 372 ? -19.578 20.990 1.339 1.00 92.19 372 GLY A N 1
ATOM 2908 C CA . GLY A 1 372 ? -19.851 22.328 0.832 1.00 92.19 372 GLY A CA 1
ATOM 2909 C C . GLY A 1 372 ? -18.623 22.969 0.181 1.00 92.19 372 GLY A C 1
ATOM 2910 O O . GLY A 1 372 ? -17.520 22.421 0.254 1.00 92.19 372 GLY A O 1
ATOM 2911 N N . PRO A 1 373 ? -18.791 24.154 -0.428 1.00 92.50 373 PRO A N 1
ATOM 2912 C CA . PRO A 1 373 ? -17.811 24.717 -1.355 1.00 92.50 373 PRO A CA 1
ATOM 2913 C C . PRO A 1 373 ? -16.457 25.019 -0.698 1.00 92.50 373 PRO A C 1
ATOM 2915 O O . PRO A 1 373 ? -15.417 24.824 -1.318 1.00 92.50 373 PRO A O 1
ATOM 2918 N N . LEU A 1 374 ? -16.432 25.444 0.573 1.00 94.12 374 LEU A N 1
ATOM 2919 C CA . LEU A 1 374 ? -15.162 25.709 1.259 1.00 94.12 374 LEU A CA 1
ATOM 2920 C C . LEU A 1 374 ? -14.373 24.418 1.505 1.00 94.12 374 LEU A C 1
ATOM 2922 O O . LEU A 1 374 ? -13.161 24.401 1.320 1.00 94.12 374 LEU A O 1
ATOM 2926 N N . VAL A 1 375 ? -15.055 23.339 1.902 1.00 94.69 375 VAL A N 1
ATOM 2927 C CA . VAL A 1 375 ? -14.419 22.030 2.104 1.00 94.69 375 VAL A CA 1
ATOM 2928 C C . VAL A 1 375 ? -13.917 21.479 0.771 1.00 94.69 375 VAL A C 1
ATOM 2930 O O . VAL A 1 375 ? -12.782 21.031 0.713 1.00 94.69 375 VAL A O 1
ATOM 2933 N N . GLU A 1 376 ? -14.694 21.586 -0.310 1.00 93.94 376 GLU A N 1
ATOM 2934 C CA . GLU A 1 376 ? -14.257 21.175 -1.654 1.00 93.94 376 GLU A CA 1
ATOM 2935 C C . GLU A 1 376 ? -12.987 21.909 -2.110 1.00 93.94 376 GLU A C 1
ATOM 2937 O O . GLU A 1 376 ? -12.042 21.278 -2.586 1.00 93.94 376 GLU A O 1
ATOM 2942 N N . ALA A 1 377 ? -12.931 23.232 -1.923 1.00 94.88 377 ALA A N 1
ATOM 2943 C CA . ALA A 1 377 ? -11.769 24.035 -2.296 1.00 94.88 377 ALA A CA 1
ATOM 2944 C C . ALA A 1 377 ? -10.520 23.660 -1.476 1.00 94.88 377 ALA A C 1
ATOM 2946 O O . ALA A 1 377 ? -9.419 23.522 -2.013 1.00 94.88 377 ALA A O 1
ATOM 2947 N N . VAL A 1 378 ? -10.691 23.456 -0.167 1.00 96.00 378 VAL A N 1
ATOM 2948 C CA . VAL A 1 378 ? -9.612 23.029 0.736 1.00 96.00 378 VAL A CA 1
ATOM 2949 C C . VAL A 1 378 ? -9.142 21.611 0.410 1.00 96.00 378 VAL A C 1
ATOM 2951 O O . VAL A 1 378 ? -7.940 21.346 0.451 1.00 96.00 378 VAL A O 1
ATOM 2954 N N . ASP A 1 379 ? -10.054 20.714 0.039 1.00 95.69 379 ASP A N 1
ATOM 2955 C CA . ASP A 1 379 ? -9.731 19.345 -0.361 1.00 95.69 379 ASP A CA 1
ATOM 2956 C C . ASP A 1 379 ? -8.916 19.321 -1.654 1.00 95.69 379 ASP A C 1
ATOM 2958 O O . ASP A 1 379 ? -7.922 18.598 -1.732 1.00 95.69 379 ASP A O 1
ATOM 2962 N N . ALA A 1 380 ? -9.274 20.152 -2.637 1.00 93.25 380 ALA A N 1
ATOM 2963 C CA . ALA A 1 380 ? -8.511 20.302 -3.873 1.00 93.25 380 ALA A CA 1
ATOM 2964 C C . ALA A 1 380 ? -7.090 20.829 -3.605 1.00 93.25 380 ALA A C 1
ATOM 2966 O O . ALA A 1 380 ? -6.112 20.275 -4.115 1.00 93.25 380 ALA A O 1
ATOM 2967 N N . PHE A 1 381 ? -6.959 21.841 -2.739 1.00 95.25 381 PHE A N 1
ATOM 2968 C CA . PHE A 1 381 ? -5.656 22.348 -2.303 1.00 95.25 381 PHE A CA 1
ATOM 2969 C C . PHE A 1 381 ? -4.825 21.260 -1.604 1.00 95.25 381 PHE A C 1
ATOM 2971 O O . PHE A 1 381 ? -3.643 21.080 -1.905 1.00 95.25 381 PHE A O 1
ATOM 2978 N N . ALA A 1 382 ? -5.437 20.490 -0.701 1.00 96.06 382 ALA A N 1
ATOM 2979 C CA . ALA A 1 382 ? -4.762 19.396 -0.013 1.00 96.06 382 ALA A CA 1
ATOM 2980 C C . ALA A 1 382 ? -4.338 18.271 -0.971 1.00 96.06 382 ALA A C 1
ATOM 2982 O O . ALA A 1 382 ? -3.218 17.770 -0.859 1.00 96.06 382 ALA A O 1
ATOM 2983 N N . ALA A 1 383 ? -5.187 17.910 -1.936 1.00 93.06 383 ALA A N 1
ATOM 2984 C CA . ALA A 1 383 ? -4.899 16.906 -2.956 1.00 93.06 383 ALA A CA 1
ATOM 2985 C C . ALA A 1 383 ? -3.671 17.273 -3.801 1.00 93.06 383 ALA A C 1
ATOM 2987 O O . ALA A 1 383 ? -2.789 16.434 -4.005 1.00 93.06 383 ALA A O 1
ATOM 2988 N N . GLU A 1 384 ? -3.557 18.537 -4.219 1.00 93.31 384 GLU A N 1
ATOM 2989 C CA . GLU A 1 384 ? -2.390 19.036 -4.954 1.00 93.31 384 GLU A CA 1
ATOM 2990 C C . GLU A 1 384 ? -1.091 18.852 -4.148 1.00 93.31 384 GLU A C 1
ATOM 2992 O O . GLU A 1 384 ? -0.093 18.340 -4.666 1.00 93.31 384 GLU A O 1
ATOM 2997 N N . LYS A 1 385 ? -1.098 19.222 -2.858 1.00 95.25 385 LYS A N 1
ATOM 2998 C CA . LYS A 1 385 ? 0.089 19.101 -1.992 1.00 95.25 385 LYS A CA 1
ATOM 2999 C C . LYS A 1 385 ? 0.437 17.648 -1.672 1.00 95.25 385 LYS A C 1
ATOM 3001 O O . LYS A 1 385 ? 1.614 17.285 -1.692 1.00 95.25 385 LYS A O 1
ATOM 3006 N N . ILE A 1 386 ? -0.561 16.786 -1.464 1.00 92.94 386 ILE A N 1
ATOM 3007 C CA . ILE A 1 386 ? -0.349 15.339 -1.296 1.00 92.94 386 ILE A CA 1
ATOM 3008 C C . ILE A 1 386 ? 0.309 14.746 -2.547 1.00 92.94 386 ILE A C 1
ATOM 3010 O O . ILE A 1 386 ? 1.266 13.982 -2.420 1.00 92.94 386 ILE A O 1
ATOM 3014 N N . ALA A 1 387 ? -0.144 15.118 -3.749 1.00 85.75 387 ALA A N 1
ATOM 3015 C CA . ALA A 1 387 ? 0.429 14.623 -5.000 1.00 85.75 387 ALA A CA 1
ATOM 3016 C C . ALA A 1 387 ? 1.918 14.992 -5.158 1.00 85.75 387 ALA A C 1
ATOM 3018 O O . ALA A 1 387 ? 2.709 14.171 -5.629 1.00 85.75 387 ALA A O 1
ATOM 3019 N N . GLN A 1 388 ? 2.318 16.189 -4.715 1.00 89.56 388 GLN A N 1
ATOM 3020 C CA . GLN A 1 388 ? 3.714 16.647 -4.746 1.00 89.56 388 GLN A CA 1
ATOM 3021 C C . GLN A 1 388 ? 4.619 15.817 -3.823 1.00 89.56 388 GLN A C 1
ATOM 3023 O O . GLN A 1 388 ? 5.682 15.360 -4.253 1.00 89.56 388 GLN A O 1
ATOM 3028 N N . ILE A 1 389 ? 4.192 15.570 -2.580 1.00 90.56 389 ILE A N 1
ATOM 3029 C CA . ILE A 1 389 ? 4.944 14.730 -1.632 1.00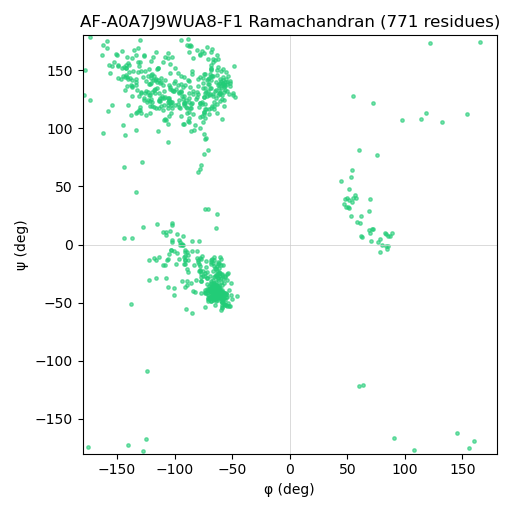 90.56 389 ILE A CA 1
ATOM 3030 C C . ILE A 1 389 ? 5.000 13.282 -2.126 1.00 90.56 389 ILE A C 1
ATOM 3032 O O . ILE A 1 389 ? 6.064 12.664 -2.132 1.00 90.56 389 ILE A O 1
ATOM 3036 N N . ALA A 1 390 ? 3.873 12.751 -2.597 1.00 81.94 390 ALA A N 1
ATOM 3037 C CA . ALA A 1 390 ? 3.781 11.389 -3.099 1.00 81.94 390 ALA A CA 1
ATOM 3038 C C . ALA A 1 390 ? 4.731 11.133 -4.282 1.00 81.94 390 ALA A C 1
ATOM 3040 O O . ALA A 1 390 ? 5.383 10.089 -4.332 1.00 81.94 390 ALA A O 1
ATOM 3041 N N . LYS A 1 391 ? 4.873 12.105 -5.194 1.00 81.25 391 LYS A N 1
ATOM 3042 C CA . LYS A 1 391 ? 5.855 12.043 -6.284 1.00 81.25 391 LYS A CA 1
ATOM 3043 C C . LYS A 1 391 ? 7.287 11.917 -5.749 1.00 81.25 391 LYS A C 1
ATOM 3045 O O . LYS A 1 391 ? 7.994 10.999 -6.147 1.00 81.25 391 LYS A O 1
ATOM 3050 N N . ARG A 1 392 ? 7.678 12.764 -4.790 1.00 85.69 392 ARG A N 1
ATOM 3051 C CA . ARG A 1 392 ? 9.017 12.720 -4.168 1.00 85.69 392 ARG A CA 1
ATOM 3052 C C . ARG A 1 392 ? 9.295 11.385 -3.476 1.00 85.69 392 ARG A C 1
ATOM 3054 O O . ARG A 1 392 ? 10.396 10.860 -3.593 1.00 85.69 392 ARG A O 1
ATOM 3061 N N . ILE A 1 393 ? 8.303 10.819 -2.786 1.00 78.56 393 ILE A N 1
ATOM 3062 C CA . ILE A 1 393 ? 8.419 9.495 -2.155 1.00 78.56 393 ILE A CA 1
ATOM 3063 C C . ILE A 1 393 ? 8.658 8.408 -3.207 1.00 78.56 393 ILE A C 1
ATOM 3065 O O . ILE A 1 393 ? 9.541 7.574 -3.032 1.00 78.56 393 ILE A O 1
ATOM 3069 N N . ASN A 1 394 ? 7.908 8.419 -4.309 1.00 72.69 394 ASN A N 1
ATOM 3070 C CA . ASN A 1 394 ? 8.103 7.451 -5.389 1.00 72.69 394 ASN A CA 1
ATOM 3071 C C . ASN A 1 394 ? 9.500 7.568 -6.024 1.00 72.69 394 ASN A C 1
ATOM 3073 O O . ASN A 1 394 ? 10.136 6.542 -6.265 1.00 72.69 394 ASN A O 1
ATOM 3077 N N . ASP A 1 395 ? 9.997 8.790 -6.232 1.00 73.56 395 ASP A N 1
ATOM 3078 C CA . ASP A 1 395 ? 11.341 9.034 -6.770 1.00 73.56 395 ASP A CA 1
ATOM 3079 C C . ASP A 1 395 ? 12.434 8.474 -5.837 1.00 73.56 395 ASP A C 1
ATOM 3081 O O . ASP A 1 395 ? 13.337 7.771 -6.294 1.00 73.56 395 ASP A O 1
ATOM 3085 N N . LEU A 1 396 ? 12.312 8.697 -4.520 1.00 74.25 396 LEU A N 1
ATOM 3086 C CA . LEU A 1 396 ? 13.229 8.149 -3.508 1.00 74.25 396 LEU A CA 1
ATOM 3087 C C . LEU A 1 396 ? 13.194 6.614 -3.455 1.00 74.25 396 LEU A C 1
ATOM 3089 O O . LEU A 1 396 ? 14.237 5.968 -3.378 1.00 74.25 396 LEU A O 1
ATOM 3093 N N . ARG A 1 397 ? 12.000 6.011 -3.526 1.00 65.88 397 ARG A N 1
ATOM 3094 C CA . ARG A 1 397 ? 11.842 4.544 -3.531 1.00 65.88 397 ARG A CA 1
ATOM 3095 C C . ARG A 1 397 ? 12.524 3.899 -4.724 1.00 65.88 397 ARG A C 1
ATOM 3097 O O . ARG A 1 397 ? 13.102 2.826 -4.579 1.00 65.88 397 ARG A O 1
ATOM 3104 N N . ARG A 1 398 ? 12.447 4.547 -5.887 1.00 60.16 398 ARG A N 1
ATOM 3105 C CA . ARG A 1 398 ? 13.086 4.067 -7.113 1.00 60.16 398 ARG A CA 1
ATOM 3106 C C . ARG A 1 398 ? 14.604 3.993 -6.943 1.00 60.16 398 ARG A C 1
ATOM 3108 O O . ARG A 1 398 ? 15.190 2.964 -7.241 1.00 60.16 398 ARG A O 1
ATOM 3115 N N . GLN A 1 399 ? 15.201 5.034 -6.367 1.00 61.28 399 GLN A N 1
ATOM 3116 C CA . GLN A 1 399 ? 16.643 5.107 -6.118 1.00 61.28 399 GLN A CA 1
ATOM 3117 C C . GLN A 1 399 ? 17.129 4.056 -5.100 1.00 61.28 399 GLN A C 1
ATOM 3119 O O . GLN A 1 399 ? 18.126 3.383 -5.342 1.00 61.28 399 GLN A O 1
ATOM 3124 N N . GLU A 1 400 ? 16.411 3.856 -3.987 1.00 54.06 400 GLU A N 1
ATOM 3125 C CA . GLU A 1 400 ? 16.810 2.887 -2.947 1.00 54.06 400 GLU A CA 1
ATOM 3126 C C . GLU A 1 400 ? 16.700 1.421 -3.414 1.00 54.06 400 GLU A C 1
ATOM 3128 O O . GLU A 1 400 ? 17.503 0.564 -3.026 1.00 54.06 400 GLU A O 1
ATOM 3133 N N . LEU A 1 401 ? 15.706 1.119 -4.256 1.00 50.66 401 LEU A N 1
ATOM 3134 C CA . LEU A 1 401 ? 15.544 -0.204 -4.862 1.00 50.66 401 LEU A CA 1
ATOM 3135 C C . LEU A 1 401 ? 16.680 -0.526 -5.841 1.00 50.66 401 LEU A C 1
ATOM 3137 O O . LEU A 1 401 ? 17.130 -1.674 -5.869 1.00 50.66 401 LEU A O 1
ATOM 3141 N N . ASP A 1 402 ? 17.173 0.466 -6.582 1.00 61.03 402 ASP A N 1
ATOM 3142 C CA . ASP A 1 402 ? 18.274 0.297 -7.534 1.00 61.03 402 ASP A CA 1
ATOM 3143 C C . ASP A 1 402 ? 19.612 -0.007 -6.815 1.00 61.03 402 ASP A C 1
ATOM 3145 O O . ASP A 1 402 ? 20.342 -0.912 -7.227 1.00 61.03 402 ASP A O 1
ATOM 3149 N N . GLU A 1 403 ? 19.908 0.646 -5.680 1.00 61.69 403 GLU A N 1
ATOM 3150 C CA . GLU A 1 403 ? 21.161 0.440 -4.922 1.00 61.69 403 GLU A CA 1
ATOM 3151 C C . GLU A 1 403 ? 21.240 -0.916 -4.197 1.00 61.69 403 GLU A C 1
ATOM 3153 O O . GLU A 1 403 ? 22.244 -1.627 -4.304 1.00 61.69 403 GLU A O 1
ATOM 3158 N N . ARG A 1 404 ? 20.185 -1.327 -3.477 1.00 60.41 404 ARG A N 1
ATOM 3159 C CA . ARG A 1 404 ? 20.188 -2.628 -2.772 1.00 60.41 404 ARG A CA 1
ATOM 3160 C C . ARG A 1 404 ? 20.219 -3.809 -3.740 1.00 60.41 404 ARG A C 1
ATOM 3162 O O . ARG A 1 404 ? 20.836 -4.835 -3.444 1.00 60.41 404 ARG A O 1
ATOM 3169 N N . SER A 1 405 ? 19.561 -3.662 -4.890 1.00 67.81 405 SER A N 1
ATOM 3170 C CA . SER A 1 405 ? 19.596 -4.663 -5.959 1.00 67.81 405 SER A CA 1
ATOM 3171 C C . SER A 1 405 ? 21.011 -4.795 -6.535 1.00 67.81 405 SER A C 1
ATOM 3173 O O . SER A 1 405 ? 21.468 -5.913 -6.774 1.00 67.81 405 SER A O 1
ATOM 3175 N N . LEU A 1 406 ? 21.752 -3.684 -6.655 1.00 76.69 406 LEU A N 1
ATOM 3176 C CA . LEU A 1 406 ? 23.144 -3.682 -7.118 1.00 76.69 406 LEU A CA 1
ATOM 3177 C C . LEU A 1 406 ? 24.081 -4.450 -6.178 1.00 76.69 406 LEU A C 1
ATOM 3179 O O . LEU A 1 406 ? 24.870 -5.277 -6.639 1.00 76.69 406 LEU A O 1
ATOM 3183 N N . ASP A 1 407 ? 23.966 -4.232 -4.866 1.00 79.31 407 ASP A N 1
ATOM 3184 C CA . ASP A 1 407 ? 24.790 -4.917 -3.861 1.00 79.31 407 ASP A CA 1
ATOM 3185 C C . ASP A 1 407 ? 24.579 -6.440 -3.872 1.00 79.31 407 ASP A C 1
ATOM 3187 O O . ASP A 1 407 ? 25.541 -7.216 -3.831 1.00 79.31 407 ASP A O 1
ATOM 3191 N N . GLN A 1 408 ? 23.321 -6.884 -3.951 1.00 78.38 408 GLN A N 1
ATOM 3192 C CA . GLN A 1 408 ? 22.993 -8.308 -3.997 1.00 78.38 408 GLN A CA 1
ATOM 3193 C C . GLN A 1 408 ? 23.535 -8.964 -5.271 1.00 78.38 408 GLN A C 1
ATOM 3195 O O . GLN A 1 408 ? 24.135 -10.041 -5.212 1.00 78.38 408 GLN A O 1
ATOM 3200 N N . VAL A 1 409 ? 23.346 -8.312 -6.417 1.00 83.81 409 VAL A N 1
ATOM 3201 C CA . VAL A 1 409 ? 23.822 -8.800 -7.713 1.00 83.81 409 VAL A CA 1
ATOM 3202 C C . VAL A 1 409 ? 25.347 -8.884 -7.755 1.00 83.81 409 VAL A C 1
ATOM 3204 O O . VAL A 1 409 ? 25.892 -9.860 -8.272 1.00 83.81 409 VAL A O 1
ATOM 3207 N N . HIS A 1 410 ? 26.047 -7.924 -7.151 1.00 86.81 410 HIS A N 1
ATOM 3208 C CA . HIS A 1 410 ? 27.506 -7.940 -7.048 1.00 86.81 410 HIS A CA 1
ATOM 3209 C C . HIS A 1 410 ? 28.035 -9.127 -6.234 1.00 86.81 410 HIS A C 1
ATOM 3211 O O . HIS A 1 410 ? 28.999 -9.785 -6.629 1.00 86.81 410 HIS A O 1
ATOM 3217 N N . GLU A 1 411 ? 27.386 -9.448 -5.114 1.00 84.06 411 GLU A N 1
ATOM 3218 C CA . GLU A 1 411 ? 27.729 -10.615 -4.295 1.00 84.06 411 GLU A CA 1
ATOM 3219 C C . GLU A 1 411 ? 27.428 -11.941 -5.014 1.00 84.06 411 GLU A C 1
ATOM 3221 O O . GLU A 1 411 ? 28.220 -12.884 -4.943 1.00 84.06 411 GLU A O 1
ATOM 3226 N N . GLU A 1 412 ? 26.302 -12.027 -5.729 1.00 83.62 412 GLU A N 1
ATOM 3227 C CA . GLU A 1 412 ? 25.985 -13.183 -6.574 1.00 83.62 412 GLU A CA 1
ATOM 3228 C C . GLU A 1 412 ? 27.024 -13.343 -7.707 1.00 83.62 412 GLU A C 1
ATOM 3230 O O . GLU A 1 412 ? 27.503 -14.455 -7.946 1.00 83.62 412 GLU A O 1
ATOM 3235 N N . ASN A 1 413 ? 27.463 -12.236 -8.319 1.00 88.19 413 ASN A N 1
ATOM 3236 C CA . ASN A 1 413 ? 28.481 -12.223 -9.372 1.00 88.19 413 ASN A CA 1
ATOM 3237 C C . ASN A 1 413 ? 29.834 -12.757 -8.885 1.00 88.19 413 ASN A C 1
ATOM 3239 O O . ASN A 1 413 ? 30.406 -13.628 -9.535 1.00 88.19 413 ASN A O 1
ATOM 3243 N N . ARG A 1 414 ? 30.306 -12.335 -7.704 1.00 86.69 414 ARG A N 1
ATOM 3244 C CA . ARG A 1 414 ? 31.569 -12.831 -7.117 1.00 86.69 414 ARG A CA 1
ATOM 3245 C C . ARG A 1 414 ? 31.563 -14.338 -6.845 1.00 86.69 414 ARG A C 1
ATOM 3247 O O . ARG A 1 414 ? 32.584 -15.005 -6.996 1.00 86.69 414 ARG A O 1
ATOM 3254 N N . LYS A 1 415 ? 30.419 -14.907 -6.461 1.00 86.00 415 LYS A N 1
ATOM 3255 C CA . LYS A 1 415 ? 30.313 -16.357 -6.222 1.00 86.00 415 LYS A CA 1
ATOM 3256 C C . LYS A 1 415 ? 30.319 -17.160 -7.521 1.00 86.00 415 LYS A C 1
ATOM 3258 O O . LYS A 1 415 ? 30.928 -18.227 -7.576 1.00 86.00 415 LYS A O 1
ATOM 3263 N N . LEU A 1 416 ? 29.645 -16.656 -8.553 1.00 84.50 416 LEU A N 1
ATOM 3264 C CA . LEU A 1 416 ? 29.634 -17.273 -9.880 1.00 84.50 416 LEU A CA 1
ATOM 3265 C C . LEU A 1 416 ? 30.995 -17.174 -10.573 1.00 84.50 416 LEU A C 1
ATOM 3267 O O . LEU A 1 416 ? 31.438 -18.142 -11.191 1.00 84.50 416 LEU A O 1
ATOM 3271 N N . ASP A 1 417 ? 31.670 -16.038 -10.406 1.00 86.06 417 ASP A N 1
ATOM 3272 C CA . ASP A 1 417 ? 33.047 -15.820 -10.832 1.00 86.06 417 ASP A CA 1
ATOM 3273 C C . ASP A 1 417 ? 33.985 -16.902 -10.279 1.00 86.06 417 ASP A C 1
ATOM 3275 O O . ASP A 1 417 ? 34.667 -17.575 -11.045 1.00 86.06 417 ASP A O 1
ATOM 3279 N N . ALA A 1 418 ? 33.934 -17.172 -8.973 1.00 84.62 418 ALA A N 1
ATOM 3280 C CA . ALA A 1 418 ? 34.716 -18.251 -8.375 1.00 84.62 418 ALA A CA 1
ATOM 3281 C C . ALA A 1 418 ? 34.281 -19.649 -8.861 1.00 84.62 418 ALA A C 1
ATOM 3283 O O . ALA A 1 418 ? 35.120 -20.521 -9.094 1.00 84.62 418 ALA A O 1
ATOM 3284 N N . PHE A 1 419 ? 32.973 -19.879 -9.031 1.00 84.00 419 PHE A N 1
ATOM 3285 C CA . PHE A 1 419 ? 32.418 -21.172 -9.447 1.00 84.00 419 PHE A CA 1
ATOM 3286 C C . PHE A 1 419 ? 32.894 -21.611 -10.838 1.00 84.00 419 PHE A C 1
ATOM 3288 O O . PHE A 1 419 ? 33.147 -22.802 -11.051 1.00 84.00 419 PHE A O 1
ATOM 3295 N N . LYS A 1 420 ? 33.031 -20.672 -11.784 1.00 85.31 420 LYS A N 1
ATOM 3296 C CA . LYS A 1 420 ? 33.403 -20.988 -13.173 1.00 85.31 420 LYS A CA 1
ATOM 3297 C C . LYS A 1 420 ? 34.793 -21.616 -13.291 1.00 85.31 420 LYS A C 1
ATOM 3299 O O . LYS A 1 420 ? 35.025 -22.394 -14.212 1.00 85.31 420 LYS A O 1
ATOM 3304 N N . ASN A 1 421 ? 35.686 -21.346 -12.336 1.00 83.94 421 ASN A N 1
ATOM 3305 C CA . ASN A 1 42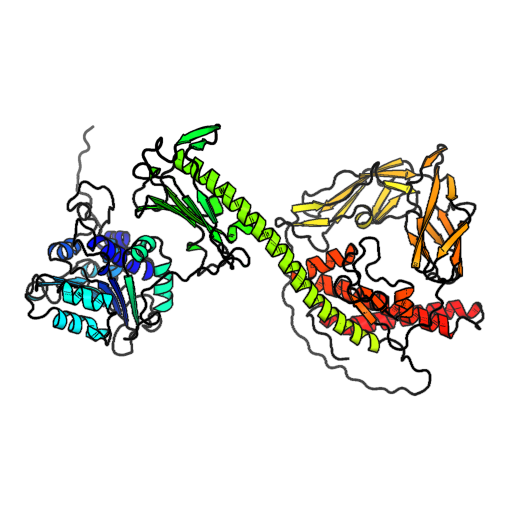1 ? 37.061 -21.848 -12.337 1.00 83.94 421 ASN A CA 1
ATOM 3306 C C . ASN A 1 421 ? 37.117 -23.384 -12.286 1.00 83.94 421 ASN A C 1
ATOM 3308 O O . ASN A 1 421 ? 38.063 -23.975 -12.790 1.00 83.94 421 ASN A O 1
ATOM 3312 N N . ASN A 1 422 ? 36.068 -24.042 -11.779 1.00 80.19 422 ASN A N 1
ATOM 3313 C CA . ASN A 1 422 ? 35.934 -25.506 -11.794 1.00 80.19 422 ASN A CA 1
ATOM 3314 C C . ASN A 1 422 ? 35.739 -26.098 -13.199 1.00 80.19 422 ASN A C 1
ATOM 3316 O O . ASN A 1 422 ? 35.825 -27.312 -13.380 1.00 80.19 422 ASN A O 1
ATOM 3320 N N . PHE A 1 423 ? 35.407 -25.256 -14.175 1.00 76.31 423 PHE A N 1
ATOM 3321 C CA . PHE A 1 423 ? 35.112 -25.661 -15.542 1.00 76.31 423 PHE A CA 1
ATOM 3322 C C . PHE A 1 423 ? 36.151 -25.158 -16.522 1.00 76.31 423 PHE A C 1
ATOM 3324 O O . PHE A 1 423 ? 36.116 -25.600 -17.660 1.00 76.31 423 PHE A O 1
ATOM 3331 N N . LEU A 1 424 ? 37.054 -24.265 -16.117 1.00 75.81 424 LEU A N 1
ATOM 3332 C CA . LEU A 1 424 ? 38.126 -23.774 -16.969 1.00 75.81 424 LEU A CA 1
ATOM 3333 C C . LEU A 1 424 ? 39.359 -24.687 -16.853 1.00 75.81 424 LEU A C 1
ATOM 3335 O O . LEU A 1 424 ? 39.654 -25.190 -15.766 1.00 75.81 424 LEU A O 1
ATOM 3339 N N . PRO A 1 425 ? 40.071 -24.944 -17.960 1.00 62.62 425 PRO A N 1
ATOM 3340 C CA . PRO A 1 425 ? 41.323 -25.693 -17.936 1.00 62.62 425 PRO A CA 1
ATOM 3341 C C . PRO A 1 425 ? 42.327 -25.030 -16.983 1.00 62.62 425 PRO A C 1
ATOM 3343 O O . PRO A 1 425 ? 42.421 -23.808 -16.882 1.00 62.62 425 PRO A O 1
ATOM 3346 N N . SER A 1 426 ? 43.062 -25.848 -16.230 1.00 55.84 426 SER A N 1
ATOM 3347 C CA . SER A 1 426 ? 44.058 -25.357 -15.281 1.00 55.84 426 SER A CA 1
ATOM 3348 C C . SER A 1 426 ? 45.125 -24.550 -16.021 1.00 55.84 426 SER A C 1
ATOM 3350 O O . SER A 1 426 ? 45.800 -25.091 -16.896 1.00 55.84 426 SER A O 1
ATOM 3352 N N . ALA A 1 427 ? 45.338 -23.297 -15.616 1.00 47.22 427 ALA A N 1
ATOM 3353 C CA . ALA A 1 427 ? 46.315 -22.369 -16.200 1.00 47.22 427 ALA A CA 1
ATOM 3354 C C . ALA A 1 427 ? 47.802 -22.795 -16.047 1.00 47.22 427 ALA A C 1
ATOM 3356 O O . ALA A 1 427 ? 48.711 -21.994 -16.256 1.00 47.22 427 ALA A O 1
ATOM 3357 N N . GLN A 1 428 ? 48.079 -24.051 -15.681 1.00 38.38 428 GLN A N 1
ATOM 3358 C CA . GLN A 1 428 ? 49.412 -24.647 -15.653 1.00 38.38 428 GLN A CA 1
ATOM 3359 C C . GLN A 1 428 ? 49.456 -25.870 -16.566 1.00 38.38 428 GLN A C 1
ATOM 3361 O O . GLN A 1 428 ? 48.742 -26.851 -16.371 1.00 38.38 428 GLN A O 1
ATOM 3366 N N . GLY A 1 429 ? 50.328 -25.811 -17.572 1.00 34.75 429 GLY A N 1
ATOM 3367 C CA . GLY A 1 429 ? 50.622 -26.951 -18.424 1.00 34.75 429 GLY A CA 1
ATOM 3368 C C . GLY A 1 429 ? 51.220 -28.121 -17.638 1.00 34.75 429 GLY A C 1
ATOM 3369 O O . GLY A 1 429 ? 52.170 -27.944 -16.882 1.00 34.75 429 GLY A O 1
ATOM 3370 N N . GLY A 1 430 ? 50.710 -29.326 -17.906 1.00 26.56 430 GLY A N 1
ATOM 3371 C CA . GLY A 1 430 ? 51.444 -30.580 -17.720 1.00 26.56 430 GLY A CA 1
ATOM 3372 C C . GLY A 1 430 ? 50.872 -31.585 -16.710 1.00 26.56 430 GLY A C 1
ATOM 3373 O O . GLY A 1 430 ? 51.015 -31.413 -15.511 1.00 26.56 430 GLY A O 1
ATOM 3374 N N . SER A 1 431 ? 50.417 -32.721 -17.262 1.00 25.67 431 SER A N 1
ATOM 3375 C CA . SER A 1 431 ? 50.422 -34.087 -16.695 1.00 25.67 431 SER A CA 1
ATOM 3376 C C . SER A 1 431 ? 49.469 -34.464 -15.544 1.00 25.67 431 SER A C 1
ATOM 3378 O O . SER A 1 431 ? 49.656 -34.044 -14.411 1.00 25.67 431 SER A O 1
ATOM 3380 N N . GLY A 1 432 ? 48.628 -35.482 -15.797 1.00 24.59 432 GLY A N 1
ATOM 3381 C CA . GLY A 1 432 ? 48.506 -36.607 -14.853 1.00 24.59 432 GLY A CA 1
ATOM 3382 C C . GLY A 1 432 ? 47.107 -37.083 -14.442 1.00 24.59 432 GLY A C 1
ATOM 3383 O O . GLY A 1 432 ? 46.497 -36.485 -13.573 1.00 24.59 432 GLY A O 1
ATOM 3384 N N . SER A 1 433 ? 46.722 -38.243 -14.997 1.00 25.38 433 SER A N 1
ATOM 3385 C CA . SER A 1 433 ? 45.905 -39.344 -14.426 1.00 25.38 433 SER A CA 1
ATOM 3386 C C . SER A 1 433 ? 44.511 -39.082 -13.840 1.00 25.38 433 SER A C 1
ATOM 3388 O O . SER A 1 433 ? 44.326 -38.301 -12.916 1.00 25.38 433 SER A O 1
ATOM 3390 N N . GLY A 1 434 ? 43.542 -39.863 -14.329 1.00 29.27 434 GLY A N 1
ATOM 3391 C CA . GLY A 1 434 ? 42.196 -39.936 -13.771 1.00 29.27 434 GLY A CA 1
ATOM 3392 C C . GLY A 1 434 ? 42.025 -40.942 -12.632 1.00 29.27 434 GLY A C 1
ATOM 3393 O O . GLY A 1 434 ? 42.911 -41.742 -12.370 1.00 29.27 434 GLY A O 1
ATOM 3394 N N . GLU A 1 435 ? 40.841 -40.875 -12.025 1.00 25.69 435 GLU A N 1
ATOM 3395 C CA . GLU A 1 435 ? 40.080 -41.851 -11.217 1.00 25.69 435 GLU A CA 1
ATOM 3396 C C . GLU A 1 435 ? 38.771 -41.086 -10.883 1.00 25.69 435 GLU A C 1
ATOM 3398 O O . GLU A 1 435 ? 38.827 -39.896 -10.593 1.00 25.69 435 GLU A O 1
ATOM 3403 N N . GLY A 1 436 ? 37.535 -41.554 -11.074 1.00 25.50 436 GLY A N 1
ATOM 3404 C CA . GLY A 1 436 ? 36.946 -42.851 -10.761 1.00 25.50 436 GLY A CA 1
ATOM 3405 C C . GLY A 1 436 ? 36.196 -42.738 -9.423 1.00 25.50 436 GLY A C 1
ATOM 3406 O O . GLY A 1 436 ? 36.851 -42.681 -8.391 1.00 25.50 436 GLY A O 1
ATOM 3407 N N . GLY A 1 437 ? 34.852 -42.722 -9.415 1.00 25.23 437 GLY A N 1
ATOM 3408 C CA . GLY A 1 437 ? 34.085 -42.948 -8.176 1.00 25.23 437 GLY A CA 1
ATOM 3409 C C . GLY A 1 437 ? 32.682 -42.336 -8.091 1.00 25.23 437 GLY A C 1
ATOM 3410 O O . GLY A 1 437 ? 32.535 -41.124 -7.998 1.00 25.23 437 GLY A O 1
ATOM 3411 N N . ASP A 1 438 ? 31.686 -43.222 -8.083 1.00 25.73 438 ASP A N 1
ATOM 3412 C CA . ASP A 1 438 ? 30.248 -43.060 -7.815 1.00 25.73 438 ASP A CA 1
ATOM 3413 C C . ASP A 1 438 ? 29.872 -42.256 -6.546 1.00 25.73 438 ASP A C 1
ATOM 3415 O O . ASP A 1 438 ? 30.588 -42.302 -5.552 1.00 25.73 438 ASP A O 1
ATOM 3419 N N . ASP A 1 439 ? 28.683 -41.629 -6.523 1.00 25.91 439 ASP A N 1
ATOM 3420 C CA . ASP A 1 439 ? 27.528 -42.157 -5.758 1.00 25.91 439 ASP A CA 1
ATOM 3421 C C . ASP A 1 439 ? 26.237 -41.343 -6.014 1.00 25.91 439 ASP A C 1
ATOM 3423 O O . ASP A 1 439 ? 26.150 -40.129 -5.819 1.00 25.91 439 ASP A O 1
ATOM 3427 N N . LEU A 1 440 ? 25.197 -42.056 -6.448 1.00 31.42 440 LEU A N 1
ATOM 3428 C CA . LEU A 1 440 ? 23.837 -41.578 -6.674 1.00 31.42 440 LEU A CA 1
ATOM 3429 C C . LEU A 1 440 ? 23.001 -41.854 -5.420 1.00 31.42 440 LEU A C 1
ATOM 3431 O O . LEU A 1 440 ? 22.582 -42.989 -5.196 1.00 31.42 440 LEU A O 1
ATOM 3435 N N . SER A 1 441 ? 22.598 -40.815 -4.681 1.00 27.16 441 SER A N 1
ATOM 3436 C CA . SER A 1 441 ? 21.536 -40.961 -3.676 1.00 27.16 441 SER A CA 1
ATOM 3437 C C . SER A 1 441 ? 20.339 -40.036 -3.925 1.00 27.16 441 SER A C 1
ATOM 3439 O O . SER A 1 441 ? 20.372 -38.811 -3.845 1.00 27.16 441 SER A O 1
ATOM 3441 N N . LYS A 1 442 ? 19.222 -40.691 -4.255 1.00 37.09 442 LYS A N 1
ATOM 3442 C CA . LYS A 1 442 ? 17.886 -40.133 -4.476 1.00 37.09 442 LYS A CA 1
ATOM 3443 C C . LYS A 1 442 ? 17.333 -39.504 -3.190 1.00 37.09 442 LYS A C 1
ATOM 3445 O O . LYS A 1 442 ? 17.110 -40.220 -2.214 1.00 37.09 442 LYS A O 1
ATOM 3450 N N . LYS A 1 443 ? 16.917 -38.232 -3.233 1.00 27.05 443 LYS A N 1
ATOM 3451 C CA . LYS A 1 443 ? 15.880 -37.703 -2.325 1.00 27.05 443 LYS A CA 1
ATOM 3452 C C . LYS A 1 443 ? 14.788 -36.951 -3.082 1.00 27.05 443 LYS A C 1
ATOM 3454 O O . LYS A 1 443 ? 14.983 -35.917 -3.700 1.00 27.05 443 LYS A O 1
ATOM 3459 N N . ARG A 1 444 ? 13.598 -37.535 -2.987 1.00 39.19 444 ARG A N 1
ATOM 3460 C CA . ARG A 1 444 ? 12.311 -37.113 -3.536 1.00 39.19 444 ARG A CA 1
ATOM 3461 C C . ARG A 1 444 ? 11.645 -36.137 -2.558 1.00 39.19 444 ARG A C 1
ATOM 3463 O O . ARG A 1 444 ? 11.366 -36.546 -1.437 1.00 39.19 444 ARG A O 1
ATOM 3470 N N . ARG A 1 445 ? 11.343 -34.898 -2.968 1.00 27.44 445 ARG A N 1
ATOM 3471 C CA . ARG A 1 445 ? 10.413 -33.946 -2.306 1.00 27.44 445 ARG A CA 1
ATOM 3472 C C . ARG A 1 445 ? 9.957 -32.944 -3.374 1.00 27.44 445 ARG A C 1
ATOM 3474 O O . ARG A 1 445 ? 10.799 -32.396 -4.059 1.00 27.44 445 ARG A O 1
ATOM 3481 N N . LYS A 1 446 ? 8.689 -32.873 -3.777 1.00 28.38 446 LYS A N 1
ATOM 3482 C CA . LYS A 1 446 ? 7.403 -32.507 -3.139 1.00 28.38 446 LYS A CA 1
ATOM 3483 C C . LYS A 1 446 ? 6.953 -31.223 -3.852 1.00 28.38 446 LYS A C 1
ATOM 3485 O O . LYS A 1 446 ? 7.576 -30.181 -3.730 1.00 28.38 446 LYS A O 1
ATOM 3490 N N . ARG A 1 447 ? 5.924 -31.386 -4.679 1.00 33.62 447 ARG A N 1
ATOM 3491 C CA . ARG A 1 447 ? 5.332 -30.406 -5.591 1.00 33.62 447 ARG A CA 1
ATOM 3492 C C . ARG A 1 447 ? 4.701 -29.270 -4.776 1.00 33.62 447 ARG A C 1
ATOM 3494 O O . ARG A 1 447 ? 3.773 -29.537 -4.019 1.00 33.62 447 ARG A O 1
ATOM 3501 N N . THR A 1 448 ? 5.207 -28.050 -4.919 1.00 29.09 448 THR A N 1
ATOM 3502 C CA . THR A 1 448 ? 4.576 -26.813 -4.435 1.00 29.09 448 THR A CA 1
ATOM 3503 C C . THR A 1 448 ? 4.055 -26.008 -5.623 1.00 29.09 448 THR A C 1
ATOM 3505 O O . THR A 1 448 ? 4.615 -26.040 -6.719 1.00 29.09 448 THR A O 1
ATOM 3508 N N . GLU A 1 449 ? 2.889 -25.407 -5.418 1.00 35.03 449 GLU A N 1
ATOM 3509 C CA . GLU A 1 449 ? 2.009 -24.831 -6.433 1.00 35.03 449 GLU A CA 1
ATOM 3510 C C . GLU A 1 449 ? 2.593 -23.572 -7.094 1.00 35.03 449 GLU A C 1
ATOM 3512 O O . GLU A 1 449 ? 3.310 -22.795 -6.470 1.00 35.03 449 GLU A O 1
ATOM 3517 N N . LYS A 1 450 ? 2.279 -23.385 -8.384 1.00 27.92 450 LYS A N 1
ATOM 3518 C CA . LYS A 1 450 ? 2.667 -22.210 -9.180 1.00 27.92 450 LYS A CA 1
ATOM 3519 C C . LYS A 1 450 ? 1.885 -20.966 -8.716 1.00 27.92 450 LYS A C 1
ATOM 3521 O O . LYS A 1 450 ? 0.667 -21.083 -8.566 1.00 27.92 450 LYS A O 1
ATOM 3526 N N . PRO A 1 451 ? 2.508 -19.780 -8.590 1.00 34.50 451 PRO A N 1
ATOM 3527 C CA . PRO A 1 451 ? 1.766 -18.533 -8.435 1.00 34.50 451 PRO A CA 1
ATOM 3528 C C . PRO A 1 451 ? 1.041 -18.166 -9.742 1.00 34.50 451 PRO A C 1
ATOM 3530 O O . PRO A 1 451 ? 1.529 -18.448 -10.840 1.00 34.50 451 PRO A O 1
ATOM 3533 N N . LYS A 1 452 ? -0.164 -17.597 -9.613 1.00 39.41 452 LYS A N 1
ATOM 3534 C CA . LYS A 1 452 ? -1.031 -17.174 -10.725 1.00 39.41 452 LYS A CA 1
ATOM 3535 C C . LYS A 1 452 ? -0.384 -16.005 -11.477 1.00 39.41 452 LYS A C 1
ATOM 3537 O O . LYS A 1 452 ? -0.020 -15.020 -10.849 1.00 39.41 452 LYS A O 1
ATOM 3542 N N . ALA A 1 453 ? -0.264 -16.126 -12.799 1.00 47.38 453 ALA A N 1
ATOM 3543 C CA . ALA A 1 453 ? 0.166 -15.039 -13.677 1.00 47.38 453 ALA A CA 1
ATOM 3544 C C . ALA A 1 453 ? -0.832 -13.868 -13.606 1.00 47.38 453 ALA A C 1
ATOM 3546 O O . ALA A 1 453 ? -2.042 -14.113 -13.602 1.00 47.38 453 ALA A O 1
ATOM 3547 N N . GLY A 1 454 ? -0.323 -12.633 -13.544 1.00 58.22 454 GLY A N 1
ATOM 3548 C CA . GLY A 1 454 ? -1.127 -11.420 -13.700 1.00 58.22 454 GLY A CA 1
ATOM 3549 C C . GLY A 1 454 ? -1.854 -11.413 -15.047 1.00 58.22 454 GLY A C 1
ATOM 3550 O O . GLY A 1 454 ? -1.412 -12.049 -16.009 1.00 58.22 454 GLY A O 1
ATOM 3551 N N . PHE A 1 455 ? -3.009 -10.752 -15.107 1.00 73.44 455 PHE A N 1
ATOM 3552 C CA . PHE A 1 455 ? -3.766 -10.632 -16.352 1.00 73.44 455 PHE A CA 1
ATOM 3553 C C . PHE A 1 455 ? -3.162 -9.516 -17.221 1.00 73.44 455 PHE A C 1
ATOM 3555 O O . PHE A 1 455 ? -2.958 -8.420 -16.699 1.00 73.44 455 PHE A O 1
ATOM 3562 N N . PRO A 1 456 ? -2.900 -9.764 -18.519 1.00 82.12 456 PRO A N 1
ATOM 3563 C CA . PRO A 1 456 ? -2.392 -8.742 -19.435 1.00 82.12 456 PRO A CA 1
ATOM 3564 C C . PRO A 1 456 ? -3.309 -7.521 -19.515 1.00 82.12 456 PRO A C 1
ATOM 3566 O O . PRO A 1 456 ? -4.514 -7.686 -19.721 1.00 82.12 456 PRO A O 1
ATOM 3569 N N . SER A 1 457 ? -2.732 -6.324 -19.394 1.00 83.88 457 SER A N 1
ATOM 3570 C CA . SER A 1 457 ? -3.424 -5.027 -19.484 1.00 83.88 457 SER A CA 1
ATOM 3571 C C . SER A 1 457 ? -2.867 -4.108 -20.583 1.00 83.88 457 SER A C 1
ATOM 3573 O O . SER A 1 457 ? -3.640 -3.347 -21.155 1.00 83.88 457 SER A O 1
ATOM 3575 N N . GLU A 1 458 ? -1.571 -4.197 -20.911 1.00 84.12 458 GLU A N 1
ATOM 3576 C CA . GLU A 1 458 ? -0.895 -3.285 -21.843 1.00 84.12 458 GLU A CA 1
ATOM 3577 C C . GLU A 1 458 ? 0.155 -4.017 -22.698 1.00 84.12 458 GLU A C 1
ATOM 3579 O O . GLU A 1 458 ? 0.693 -5.053 -22.302 1.00 84.12 458 GLU A O 1
ATOM 3584 N N . LEU A 1 459 ? 0.418 -3.503 -23.901 1.00 87.56 459 LEU A N 1
ATOM 3585 C CA . LEU A 1 459 ? 1.341 -4.061 -24.891 1.00 87.56 459 LEU A CA 1
ATOM 3586 C C . LEU A 1 459 ? 2.228 -2.933 -25.446 1.00 87.56 459 LEU A C 1
ATOM 3588 O O . LEU A 1 459 ? 1.738 -2.051 -26.144 1.00 87.56 459 LEU A O 1
ATOM 3592 N N . GLU A 1 460 ? 3.527 -2.989 -25.160 1.00 79.31 460 GLU A N 1
ATOM 3593 C CA . GLU A 1 460 ? 4.555 -2.061 -25.646 1.00 79.31 460 GLU A CA 1
ATOM 3594 C C . GLU A 1 460 ? 5.315 -2.662 -26.837 1.00 79.31 460 GLU A C 1
ATOM 3596 O O . GLU A 1 460 ? 5.636 -3.853 -26.838 1.00 79.31 460 GLU A O 1
ATOM 3601 N N . TYR A 1 461 ? 5.635 -1.841 -27.837 1.00 82.56 461 TYR A N 1
ATOM 3602 C CA . TYR A 1 461 ? 6.432 -2.204 -29.014 1.00 82.56 461 TYR A CA 1
ATOM 3603 C C . TYR A 1 461 ? 6.935 -0.932 -29.720 1.00 82.56 461 TYR A C 1
ATOM 3605 O O . TYR A 1 461 ? 6.426 0.163 -29.481 1.00 82.56 461 TYR A O 1
ATOM 3613 N N . ALA A 1 462 ? 7.934 -1.070 -30.591 1.00 74.12 462 ALA A N 1
ATOM 3614 C CA . ALA A 1 462 ? 8.510 0.003 -31.393 1.00 74.12 462 ALA A CA 1
ATOM 3615 C C . ALA A 1 462 ? 8.383 -0.318 -32.887 1.00 74.12 462 ALA A C 1
ATOM 3617 O O . ALA A 1 462 ? 8.782 -1.392 -33.339 1.00 74.12 462 ALA A O 1
ATOM 3618 N N . VAL A 1 463 ? 7.844 0.630 -33.654 1.00 75.88 463 VAL A N 1
ATOM 3619 C CA . VAL A 1 463 ? 7.682 0.510 -35.107 1.00 75.88 463 VAL A CA 1
ATOM 3620 C C . VAL A 1 463 ? 8.733 1.379 -35.798 1.00 75.88 463 VAL A C 1
ATOM 3622 O O . VAL A 1 463 ? 8.793 2.573 -35.506 1.00 75.88 463 VAL A O 1
ATOM 3625 N N . PRO A 1 464 ? 9.565 0.823 -36.696 1.00 73.12 464 PRO A N 1
ATOM 3626 C CA . PRO A 1 464 ? 10.502 1.620 -37.481 1.00 73.12 464 PRO A CA 1
ATOM 3627 C C . PRO A 1 464 ? 9.779 2.606 -38.402 1.00 73.12 464 PRO A C 1
ATOM 3629 O O . PRO A 1 464 ? 8.723 2.285 -38.956 1.00 73.12 464 PRO A O 1
ATOM 3632 N N . ASP A 1 465 ? 10.373 3.781 -38.613 1.00 73.19 465 ASP A N 1
ATOM 3633 C CA . ASP A 1 465 ? 9.855 4.773 -39.556 1.00 73.19 465 ASP A CA 1
ATOM 3634 C C . ASP A 1 465 ? 9.737 4.162 -40.963 1.00 73.19 465 ASP A C 1
ATOM 3636 O O . ASP A 1 465 ? 10.718 3.715 -41.552 1.00 73.19 465 ASP A O 1
ATOM 3640 N N . GLY A 1 466 ? 8.515 4.126 -41.504 1.00 77.38 466 GLY A N 1
ATOM 3641 C CA . GLY A 1 466 ? 8.227 3.518 -42.810 1.00 77.38 466 GLY A CA 1
ATOM 3642 C C . GLY A 1 466 ? 7.961 2.006 -42.794 1.00 77.38 466 GLY A C 1
ATOM 3643 O O . GLY A 1 466 ? 7.610 1.458 -43.839 1.00 77.38 466 GLY A O 1
ATOM 3644 N N . GLY A 1 467 ? 8.035 1.349 -41.632 1.00 86.94 467 GLY A N 1
ATOM 3645 C CA . GLY A 1 467 ? 7.765 -0.081 -41.466 1.00 86.94 467 GLY A CA 1
ATOM 3646 C C . GLY A 1 467 ? 8.991 -0.978 -41.632 1.00 86.94 467 GLY A C 1
ATOM 3647 O O . GLY A 1 467 ? 10.134 -0.531 -41.621 1.00 86.94 467 GLY A O 1
ATOM 3648 N N . LEU A 1 468 ? 8.752 -2.283 -41.770 1.00 89.56 468 LEU A N 1
ATOM 3649 C CA . LEU A 1 468 ? 9.804 -3.272 -41.996 1.00 89.56 468 LEU A CA 1
ATOM 3650 C C . LEU A 1 468 ? 10.010 -3.500 -43.493 1.00 89.56 468 LEU A C 1
ATOM 3652 O O . LEU A 1 468 ? 9.100 -3.935 -44.198 1.00 89.56 468 LEU A O 1
ATOM 3656 N N . HIS A 1 469 ? 11.224 -3.272 -43.981 1.00 91.31 469 HIS A N 1
ATOM 3657 C CA . HIS A 1 469 ? 11.632 -3.666 -45.325 1.00 91.31 469 HIS A CA 1
ATOM 3658 C C . HIS A 1 469 ? 12.503 -4.913 -45.235 1.00 91.31 469 HIS A C 1
ATOM 3660 O O . HIS A 1 469 ? 13.518 -4.914 -44.546 1.00 91.31 469 HIS A O 1
ATOM 3666 N N . VAL A 1 470 ? 12.112 -5.988 -45.914 1.00 92.44 470 VAL A N 1
ATOM 3667 C CA . VAL A 1 470 ? 12.801 -7.280 -45.806 1.00 92.44 470 VAL A CA 1
ATOM 3668 C C . VAL A 1 470 ? 12.957 -7.932 -47.173 1.00 92.44 470 VAL A C 1
ATOM 3670 O O . VAL A 1 470 ? 12.036 -7.909 -47.993 1.00 92.44 470 VAL A O 1
ATOM 3673 N N . GLY A 1 471 ? 14.130 -8.504 -47.438 1.00 90.50 471 GLY A N 1
ATOM 3674 C CA . GLY A 1 471 ? 14.346 -9.327 -48.624 1.00 90.50 471 GLY A CA 1
ATOM 3675 C C . GLY A 1 471 ? 13.558 -10.637 -48.548 1.00 90.50 471 GLY A C 1
ATOM 3676 O O . GLY A 1 471 ? 13.400 -11.223 -47.476 1.00 90.50 471 GLY A O 1
ATOM 3677 N N . ARG A 1 472 ? 13.060 -11.131 -49.685 1.00 91.06 472 ARG A N 1
ATOM 3678 C CA . ARG A 1 472 ? 12.431 -12.459 -49.738 1.00 91.06 472 ARG A CA 1
ATOM 3679 C C . ARG A 1 472 ? 13.357 -13.530 -49.137 1.00 91.06 472 ARG A C 1
ATOM 3681 O O . ARG A 1 472 ? 14.558 -13.508 -49.375 1.00 91.06 472 ARG A O 1
ATOM 3688 N N . GLY A 1 473 ? 12.800 -14.466 -48.367 1.00 80.75 473 GLY A N 1
ATOM 3689 C CA . GLY A 1 473 ? 13.547 -15.590 -47.790 1.00 80.75 473 GLY A CA 1
ATOM 3690 C C . GLY A 1 473 ? 14.417 -15.267 -46.568 1.00 80.75 473 GLY A C 1
ATOM 3691 O O . GLY A 1 473 ? 15.072 -16.177 -46.072 1.00 80.75 473 GLY A O 1
ATOM 3692 N N . VAL A 1 474 ? 14.415 -14.020 -46.080 1.00 83.88 474 VAL A N 1
ATOM 3693 C CA . VAL A 1 474 ? 15.134 -13.606 -44.861 1.00 83.88 474 VAL A CA 1
ATOM 3694 C C . VAL A 1 474 ? 14.194 -13.716 -43.659 1.00 83.88 474 VAL A C 1
ATOM 3696 O O . VAL A 1 474 ? 13.310 -12.878 -43.474 1.00 83.88 474 VAL A O 1
ATOM 3699 N N . ASP A 1 475 ? 14.361 -14.759 -42.848 1.00 83.12 475 ASP A N 1
ATOM 3700 C CA . ASP A 1 475 ? 13.508 -15.001 -41.680 1.00 83.12 475 ASP A CA 1
ATOM 3701 C C . ASP A 1 475 ? 13.829 -14.013 -40.540 1.00 83.12 475 ASP A C 1
ATOM 3703 O O . ASP A 1 475 ? 14.981 -13.853 -40.132 1.00 83.12 475 ASP A O 1
ATOM 3707 N N . LEU A 1 476 ? 12.800 -13.374 -39.976 1.00 78.38 476 LEU A N 1
ATOM 3708 C CA . LEU A 1 476 ? 12.943 -12.365 -38.919 1.00 78.38 476 LEU A CA 1
ATOM 3709 C C . LEU A 1 476 ? 12.185 -12.764 -37.657 1.00 78.38 476 LEU A C 1
ATOM 3711 O O . LEU A 1 476 ? 11.030 -13.170 -37.733 1.00 78.38 476 LEU A O 1
ATOM 3715 N N . ASN A 1 477 ? 12.779 -12.567 -36.480 1.00 83.00 477 ASN A N 1
ATOM 3716 C CA . ASN A 1 477 ? 12.033 -12.649 -35.224 1.00 83.00 477 ASN A CA 1
ATOM 3717 C C . ASN A 1 477 ? 11.344 -11.301 -34.942 1.00 83.00 477 ASN A C 1
ATOM 3719 O O . ASN A 1 477 ? 12.011 -10.302 -34.667 1.00 83.00 477 ASN A O 1
ATOM 3723 N N . LEU A 1 478 ? 10.012 -11.274 -35.006 1.00 76.44 478 LEU A N 1
ATOM 3724 C CA . LEU A 1 478 ? 9.206 -10.057 -34.879 1.00 76.44 478 LEU A CA 1
ATOM 3725 C C . LEU A 1 478 ? 9.214 -9.475 -33.462 1.00 76.44 478 LEU A C 1
ATOM 3727 O O . LEU A 1 478 ? 9.238 -8.256 -33.304 1.00 76.44 478 LEU A O 1
ATOM 3731 N N . ALA A 1 479 ? 9.237 -10.324 -32.431 1.00 72.06 479 ALA A N 1
ATOM 3732 C CA . ALA A 1 479 ? 9.282 -9.872 -31.041 1.00 72.06 479 ALA A CA 1
ATOM 3733 C C . ALA A 1 479 ? 10.590 -9.125 -30.738 1.00 72.06 479 ALA A C 1
ATOM 3735 O O . ALA A 1 479 ? 10.569 -8.086 -30.079 1.00 72.06 479 ALA A O 1
ATOM 3736 N N . TYR A 1 480 ? 11.712 -9.619 -31.272 1.00 68.94 480 TYR A N 1
ATOM 3737 C CA . TYR A 1 480 ? 13.015 -8.962 -31.193 1.00 68.94 480 TYR A CA 1
ATOM 3738 C C . TYR A 1 480 ? 13.056 -7.678 -32.026 1.00 68.94 480 TYR A C 1
ATOM 3740 O O . TYR A 1 480 ? 13.462 -6.635 -31.520 1.00 68.94 480 TYR A O 1
ATOM 3748 N N . GLN A 1 481 ? 12.601 -7.742 -33.280 1.00 71.69 481 GLN A N 1
ATOM 3749 C CA . GLN A 1 481 ? 12.686 -6.619 -34.214 1.00 71.69 481 GLN A CA 1
ATOM 3750 C C . GLN A 1 481 ? 11.828 -5.418 -33.786 1.00 71.69 481 GLN A C 1
ATOM 3752 O O . GLN A 1 481 ? 12.217 -4.280 -34.032 1.00 71.69 481 GLN A O 1
ATOM 3757 N N . LEU A 1 482 ? 10.683 -5.672 -33.144 1.00 76.38 482 LEU A N 1
ATOM 3758 C CA . LEU A 1 482 ? 9.752 -4.644 -32.668 1.00 76.38 482 LEU A CA 1
ATOM 3759 C C . LEU A 1 482 ? 9.859 -4.388 -31.157 1.00 76.38 482 LEU A C 1
ATOM 3761 O O . LEU A 1 482 ? 9.091 -3.598 -30.618 1.00 76.38 482 LEU A O 1
ATOM 3765 N N . GLY A 1 483 ? 10.773 -5.058 -30.447 1.00 69.69 483 GLY A N 1
ATOM 3766 C CA . GLY A 1 483 ? 10.970 -4.872 -29.005 1.00 69.69 483 GLY A CA 1
ATOM 3767 C C . GLY A 1 483 ? 9.708 -5.105 -28.159 1.00 69.69 483 GLY A C 1
ATOM 3768 O O . GLY A 1 483 ? 9.431 -4.319 -27.255 1.00 69.69 483 GLY A O 1
ATOM 3769 N N . VAL A 1 484 ? 8.933 -6.154 -28.461 1.00 72.38 484 VAL A N 1
ATOM 3770 C CA . VAL A 1 484 ? 7.603 -6.380 -27.864 1.00 72.38 484 VAL A CA 1
ATOM 3771 C C . VAL A 1 484 ? 7.676 -6.733 -26.377 1.00 72.38 484 VAL A C 1
ATOM 3773 O O . VAL A 1 484 ? 8.440 -7.606 -25.961 1.00 72.38 484 VAL A O 1
ATOM 3776 N N . SER A 1 485 ? 6.812 -6.109 -25.577 1.00 75.06 485 SER A N 1
ATOM 3777 C CA . SER A 1 485 ? 6.651 -6.364 -24.146 1.00 75.06 485 SER A CA 1
ATOM 3778 C C . SER A 1 485 ? 5.181 -6.266 -23.720 1.00 75.06 485 SER A C 1
ATOM 3780 O O . SER A 1 485 ? 4.443 -5.435 -24.228 1.00 75.06 485 SER A O 1
ATOM 3782 N N . VAL A 1 486 ? 4.736 -7.097 -22.772 1.00 72.81 486 VAL A N 1
ATOM 3783 C CA . VAL A 1 486 ? 3.350 -7.099 -22.259 1.00 72.81 486 VAL A CA 1
ATOM 3784 C C . VAL A 1 486 ? 3.366 -6.767 -20.778 1.00 72.81 486 VAL A C 1
ATOM 3786 O O . VAL A 1 486 ? 4.147 -7.378 -20.052 1.00 72.81 486 VAL A O 1
ATOM 3789 N N . LEU A 1 487 ? 2.509 -5.854 -20.327 1.00 72.00 487 LEU A N 1
ATOM 3790 C CA . LEU A 1 487 ? 2.375 -5.458 -18.925 1.00 72.00 487 LEU A CA 1
ATOM 3791 C C . LEU A 1 487 ? 1.041 -5.942 -18.324 1.00 72.00 487 LEU A C 1
ATOM 3793 O O . LEU A 1 487 ? 0.088 -6.224 -19.055 1.00 72.00 487 LEU A O 1
ATOM 3797 N N . ASP A 1 488 ? 0.977 -6.076 -17.000 1.00 73.31 488 ASP A N 1
ATOM 3798 C CA . ASP A 1 488 ? -0.249 -6.335 -16.234 1.00 73.31 488 ASP A CA 1
ATOM 3799 C C . ASP A 1 488 ? -0.893 -5.046 -15.695 1.00 73.31 488 ASP A C 1
ATOM 3801 O O . ASP A 1 488 ? -0.391 -3.941 -15.896 1.00 73.31 488 ASP A O 1
ATOM 3805 N N . GLY A 1 489 ? -2.065 -5.159 -15.058 1.00 63.78 489 GLY A N 1
ATOM 3806 C CA . GLY A 1 489 ? -2.840 -4.005 -14.569 1.00 63.78 489 GLY A CA 1
ATOM 3807 C C . GLY A 1 489 ? -2.114 -3.113 -13.552 1.00 63.78 489 GLY A C 1
ATOM 3808 O O . GLY A 1 489 ? -2.580 -2.007 -13.293 1.00 63.78 489 GLY A O 1
ATOM 3809 N N . ASP A 1 490 ? -0.984 -3.580 -13.022 1.00 59.09 490 ASP A N 1
ATOM 3810 C CA . ASP A 1 490 ? -0.122 -2.868 -12.083 1.00 59.09 490 ASP A CA 1
ATOM 3811 C C . ASP A 1 490 ? 1.138 -2.291 -12.774 1.00 59.09 490 ASP A C 1
ATOM 3813 O O . ASP A 1 490 ? 1.995 -1.707 -12.111 1.00 59.09 490 ASP A O 1
ATOM 3817 N N . GLY A 1 491 ? 1.250 -2.429 -14.104 1.00 53.00 491 GLY A N 1
ATOM 3818 C CA . GLY A 1 491 ? 2.360 -1.936 -14.926 1.00 53.00 491 GLY A CA 1
ATOM 3819 C C . GLY A 1 491 ? 3.585 -2.858 -14.966 1.00 53.00 491 GLY A C 1
ATOM 3820 O O . GLY A 1 491 ? 4.631 -2.462 -15.483 1.00 53.00 491 GLY A O 1
ATOM 3821 N N . ASN A 1 492 ? 3.491 -4.087 -14.442 1.00 53.34 492 ASN A N 1
ATOM 3822 C CA . ASN A 1 492 ? 4.615 -5.026 -14.407 1.00 53.34 492 ASN A CA 1
ATOM 3823 C C . ASN A 1 492 ? 4.690 -5.850 -15.688 1.00 53.34 492 ASN A C 1
ATOM 3825 O O . ASN A 1 492 ? 3.674 -6.334 -16.185 1.00 53.34 492 ASN A O 1
ATOM 3829 N N . ARG A 1 493 ? 5.904 -6.100 -16.192 1.00 48.66 493 ARG A N 1
ATOM 3830 C CA . ARG A 1 493 ? 6.109 -6.954 -17.370 1.00 48.66 493 ARG A CA 1
ATOM 3831 C C . ARG A 1 493 ? 5.708 -8.397 -17.081 1.00 48.66 493 ARG A C 1
ATOM 3833 O O . ARG A 1 493 ? 6.271 -9.049 -16.206 1.00 48.66 493 ARG A O 1
ATOM 3840 N N . ILE A 1 494 ? 4.777 -8.923 -17.869 1.00 63.75 494 ILE A N 1
ATOM 3841 C CA . ILE A 1 494 ? 4.362 -10.321 -17.831 1.00 63.75 494 ILE A CA 1
ATOM 3842 C C . ILE A 1 494 ? 5.471 -11.167 -18.462 1.00 63.75 494 ILE A C 1
ATOM 3844 O O . ILE A 1 494 ? 5.741 -11.035 -19.657 1.00 63.75 494 ILE A O 1
ATOM 3848 N N . PRO A 1 495 ? 6.115 -12.071 -17.707 1.00 44.84 495 PRO A N 1
ATOM 3849 C CA . PRO A 1 495 ? 7.178 -12.905 -18.242 1.00 44.84 495 PRO A CA 1
ATOM 3850 C C . PRO A 1 495 ? 6.609 -13.975 -19.179 1.00 44.84 495 PRO A C 1
ATOM 3852 O O . PRO A 1 495 ? 5.689 -14.711 -18.819 1.00 44.84 495 PRO A O 1
ATOM 3855 N N . SER A 1 496 ? 7.206 -14.098 -20.370 1.00 56.53 496 SER A N 1
ATOM 3856 C CA . SER A 1 496 ? 6.787 -15.052 -21.412 1.00 56.53 496 SER A CA 1
ATOM 3857 C C . SER A 1 496 ? 5.292 -14.933 -21.756 1.00 56.53 496 SER A C 1
ATOM 3859 O O . SER A 1 496 ? 4.544 -15.912 -21.611 1.00 56.53 496 SER A O 1
ATOM 3861 N N . PRO A 1 497 ? 4.831 -13.742 -22.183 1.00 70.12 497 PRO A N 1
ATOM 3862 C CA . PRO A 1 497 ? 3.447 -13.578 -22.581 1.00 70.12 497 PRO A CA 1
ATOM 3863 C C . PRO A 1 497 ? 3.161 -14.512 -23.755 1.00 70.12 497 PRO A C 1
ATOM 3865 O O . PRO A 1 497 ? 4.002 -14.742 -24.623 1.00 70.12 497 PRO A O 1
ATOM 3868 N N . ARG A 1 498 ? 1.965 -15.099 -23.777 1.00 79.44 498 ARG A N 1
ATOM 3869 C CA . ARG A 1 498 ? 1.560 -15.922 -24.916 1.00 79.44 498 ARG A CA 1
ATOM 3870 C C . ARG A 1 498 ? 1.149 -14.985 -26.039 1.00 79.44 498 ARG A C 1
ATOM 3872 O O . ARG A 1 498 ? 0.047 -14.454 -25.994 1.00 79.44 498 ARG A O 1
ATOM 3879 N N . LEU A 1 499 ? 2.036 -14.779 -26.999 1.00 85.56 499 LEU A N 1
ATOM 3880 C CA . LEU A 1 499 ? 1.797 -13.925 -28.154 1.00 85.56 499 LEU A CA 1
ATOM 3881 C C . LEU A 1 499 ? 1.287 -14.755 -29.332 1.00 85.56 499 LEU A C 1
ATOM 3883 O O . LEU A 1 499 ? 1.765 -15.862 -29.585 1.00 85.56 499 LEU A O 1
ATOM 3887 N N . GLU A 1 500 ? 0.297 -14.219 -30.033 1.00 93.38 500 GLU A N 1
ATOM 3888 C CA . GLU A 1 500 ? -0.178 -14.724 -31.316 1.00 93.38 500 GLU A CA 1
ATOM 3889 C C . GLU A 1 500 ? 0.086 -13.648 -32.365 1.00 93.38 500 GLU A C 1
ATOM 3891 O O . GLU A 1 500 ? -0.423 -12.533 -32.260 1.00 93.38 500 GLU A O 1
ATOM 3896 N N . TRP A 1 501 ? 0.921 -13.983 -33.343 1.00 93.38 501 TRP A N 1
ATOM 3897 C CA . TRP A 1 501 ? 1.269 -13.098 -34.445 1.00 93.38 501 TRP A CA 1
ATOM 3898 C C . TRP A 1 501 ? 0.378 -13.371 -35.644 1.00 93.38 501 TRP A C 1
ATOM 3900 O O . TRP A 1 501 ? 0.019 -14.517 -35.930 1.00 93.38 501 TRP A O 1
ATOM 3910 N N . PHE A 1 502 ? 0.056 -12.306 -36.362 1.00 95.56 502 PHE A N 1
ATOM 3911 C CA . PHE A 1 502 ? -0.797 -12.342 -37.535 1.00 95.56 502 PHE A CA 1
ATOM 3912 C C . PHE A 1 502 ? -0.139 -11.599 -38.690 1.00 95.56 502 PHE A C 1
ATOM 3914 O O . PHE A 1 502 ? 0.716 -10.736 -38.497 1.00 95.56 502 PHE A O 1
ATOM 3921 N N . SER A 1 503 ? -0.564 -11.958 -39.895 1.00 95.94 503 SER A N 1
ATOM 3922 C CA . SER A 1 503 ? -0.199 -11.289 -41.136 1.00 95.94 503 SER A CA 1
ATOM 3923 C C . SER A 1 503 ? -1.457 -11.070 -41.964 1.00 95.94 503 SER A C 1
ATOM 3925 O O . SER A 1 503 ? -2.298 -11.972 -42.057 1.00 95.94 503 SER A O 1
ATOM 3927 N N . SER A 1 504 ? -1.589 -9.890 -42.569 1.00 96.31 504 SER A N 1
ATOM 3928 C CA . SER A 1 504 ? -2.731 -9.564 -43.429 1.00 96.31 504 SER A CA 1
ATOM 3929 C C . SER A 1 504 ? -2.678 -10.301 -44.769 1.00 96.31 504 SER A C 1
ATOM 3931 O O . SER A 1 504 ? -3.724 -10.545 -45.370 1.00 96.31 504 SER A O 1
ATOM 3933 N N . ASP A 1 505 ? -1.485 -10.723 -45.205 1.00 95.25 505 ASP A N 1
ATOM 3934 C CA . ASP A 1 505 ? -1.297 -11.570 -46.382 1.00 95.25 505 ASP A CA 1
ATOM 3935 C C . ASP A 1 505 ? -0.160 -12.589 -46.163 1.00 95.25 505 ASP A C 1
ATOM 3937 O O . ASP A 1 505 ? 1.013 -12.309 -46.441 1.00 95.25 505 ASP A O 1
ATOM 3941 N N . PRO A 1 506 ? -0.493 -13.815 -45.711 1.00 92.38 506 PRO A N 1
ATOM 3942 C CA . PRO A 1 506 ? 0.477 -14.894 -45.536 1.00 92.38 506 PRO A CA 1
ATOM 3943 C C . PRO A 1 506 ? 1.183 -15.341 -46.823 1.00 92.38 506 PRO A C 1
ATOM 3945 O O . PRO A 1 506 ? 2.197 -16.032 -46.742 1.00 92.38 506 PRO A O 1
ATOM 3948 N N . LYS A 1 507 ? 0.672 -14.986 -48.013 1.00 90.94 507 LYS A N 1
ATOM 3949 C CA . LYS A 1 507 ? 1.355 -15.282 -49.285 1.00 90.94 507 LYS A CA 1
ATOM 3950 C C . LYS A 1 507 ? 2.497 -14.304 -49.560 1.00 90.94 507 LYS A C 1
ATOM 3952 O O . LYS A 1 507 ? 3.404 -14.653 -50.311 1.00 90.94 507 LYS A O 1
ATOM 3957 N N . VAL A 1 508 ? 2.455 -13.114 -48.957 1.00 93.38 508 VAL A N 1
ATOM 3958 C CA . VAL A 1 508 ? 3.522 -12.104 -48.996 1.00 93.38 508 VAL A CA 1
ATOM 3959 C C . VAL A 1 508 ? 4.485 -12.327 -47.829 1.00 93.38 508 VAL A C 1
ATOM 3961 O O . VAL A 1 508 ? 5.668 -12.566 -48.054 1.00 93.38 508 VAL A O 1
ATOM 3964 N N . GLY A 1 509 ? 3.982 -12.361 -46.593 1.00 93.12 509 GLY A N 1
ATOM 3965 C CA . GLY A 1 509 ? 4.773 -12.647 -45.393 1.00 93.12 509 GLY A CA 1
ATOM 3966 C C . GLY A 1 509 ? 4.019 -13.577 -44.452 1.00 93.12 509 GLY A C 1
ATOM 3967 O O . GLY A 1 509 ? 3.010 -13.181 -43.875 1.00 93.12 509 GLY A O 1
ATOM 3968 N N . SER A 1 510 ? 4.486 -14.813 -44.293 1.00 90.38 510 SER A N 1
ATOM 3969 C CA . SER A 1 510 ? 3.867 -15.805 -43.409 1.00 90.38 510 SER A CA 1
ATOM 3970 C C . SER A 1 510 ? 4.482 -15.731 -42.018 1.00 90.38 510 SER A C 1
ATOM 3972 O O . SER A 1 510 ? 5.698 -15.684 -41.893 1.00 90.38 510 SER A O 1
ATOM 3974 N N . VAL A 1 511 ? 3.668 -15.801 -40.969 1.00 93.12 511 VAL A N 1
ATOM 3975 C CA . VAL A 1 511 ? 4.149 -15.850 -39.580 1.00 93.12 511 VAL A CA 1
ATOM 3976 C C . VAL A 1 511 ? 4.038 -17.266 -39.014 1.00 93.12 511 VAL A C 1
ATOM 3978 O O . VAL A 1 511 ? 3.034 -17.947 -39.222 1.00 93.12 511 VAL A O 1
ATOM 3981 N N . ASP A 1 512 ? 5.084 -17.722 -38.329 1.00 82.00 512 ASP A N 1
ATOM 3982 C CA . ASP A 1 512 ? 5.184 -19.032 -37.677 1.00 82.00 512 ASP A CA 1
ATOM 3983 C C . ASP A 1 512 ? 5.747 -18.842 -36.262 1.00 82.00 512 ASP A C 1
ATOM 3985 O O . ASP A 1 512 ? 6.944 -18.625 -36.054 1.00 82.00 512 ASP A O 1
ATOM 3989 N N . GLY A 1 513 ? 4.852 -18.827 -35.273 1.00 85.19 513 GLY A N 1
ATOM 3990 C CA . GLY A 1 513 ? 5.188 -18.351 -33.933 1.00 85.19 513 GLY A CA 1
ATOM 3991 C C . GLY A 1 513 ? 5.562 -16.867 -33.964 1.00 85.19 513 GLY A C 1
ATOM 3992 O O . GLY A 1 513 ? 4.753 -16.042 -34.369 1.00 85.19 513 GLY A O 1
ATOM 3993 N N . GLU A 1 514 ? 6.778 -16.535 -33.532 1.00 80.62 514 GLU A N 1
ATOM 3994 C CA . GLU A 1 514 ? 7.321 -15.164 -33.553 1.00 80.62 514 GLU A CA 1
ATOM 3995 C C . GLU A 1 514 ? 8.136 -14.860 -34.817 1.00 80.62 514 GLU A C 1
ATOM 3997 O O . GLU A 1 514 ? 8.672 -13.761 -34.957 1.00 80.62 514 GLU A O 1
ATOM 4002 N N . TRP A 1 515 ? 8.268 -15.828 -35.726 1.00 83.69 515 TRP A N 1
ATOM 4003 C CA . TRP A 1 515 ? 9.097 -15.697 -36.917 1.00 83.69 515 TRP A CA 1
ATOM 4004 C C . TRP A 1 515 ? 8.263 -15.271 -38.122 1.00 83.69 515 TRP A C 1
ATOM 4006 O O . TRP A 1 515 ? 7.301 -15.947 -38.485 1.00 83.69 515 TRP A O 1
ATOM 4016 N N . LEU A 1 516 ? 8.649 -14.172 -38.765 1.00 87.94 516 LEU A N 1
ATOM 4017 C CA . LEU A 1 516 ? 8.165 -13.757 -40.076 1.00 87.94 516 LEU A CA 1
ATOM 4018 C C . LEU A 1 516 ? 9.027 -14.401 -41.162 1.00 87.94 516 LEU A C 1
ATOM 4020 O O . LEU A 1 516 ? 10.239 -14.215 -41.178 1.00 87.94 516 LEU A O 1
ATOM 4024 N N . LYS A 1 517 ? 8.371 -15.092 -42.093 1.00 92.00 517 LYS A N 1
ATOM 4025 C CA . LYS A 1 517 ? 8.938 -15.682 -43.307 1.00 92.00 517 LYS A CA 1
ATOM 4026 C C . LYS A 1 517 ? 8.450 -14.885 -44.519 1.00 92.00 517 LYS A C 1
ATOM 4028 O O . LYS A 1 517 ? 7.270 -14.992 -44.868 1.00 92.00 517 LYS A O 1
ATOM 4033 N N . PRO A 1 518 ? 9.293 -14.070 -45.167 1.00 89.06 518 PRO A N 1
ATOM 4034 C CA . PRO A 1 518 ? 8.912 -13.322 -46.364 1.00 89.06 518 PRO A CA 1
ATOM 4035 C C . PRO A 1 518 ? 8.866 -14.255 -47.586 1.00 89.06 518 PRO A C 1
ATOM 4037 O O . PRO A 1 518 ? 9.902 -14.739 -48.041 1.00 89.06 518 PRO A O 1
ATOM 4040 N N . VAL A 1 519 ? 7.671 -14.533 -48.118 1.00 89.12 519 VAL A N 1
ATOM 4041 C CA . VAL A 1 519 ? 7.432 -15.574 -49.144 1.00 89.12 519 VAL A CA 1
ATOM 4042 C C . VAL A 1 519 ? 7.180 -14.994 -50.539 1.00 89.12 519 VAL A C 1
ATOM 4044 O O . VAL A 1 519 ? 7.610 -15.577 -51.538 1.00 89.12 519 VAL A O 1
ATOM 4047 N N . GLY A 1 520 ? 6.491 -13.858 -50.636 1.00 85.06 520 GLY A N 1
ATOM 4048 C CA . GLY A 1 520 ? 6.059 -13.265 -51.902 1.00 85.06 520 GLY A CA 1
ATOM 4049 C C . GLY A 1 520 ? 6.296 -11.762 -51.935 1.00 85.06 520 GLY A C 1
ATOM 4050 O O . GLY A 1 520 ? 6.247 -11.106 -50.901 1.00 85.06 520 GLY A O 1
ATOM 4051 N N . LYS A 1 521 ? 6.552 -11.209 -53.125 1.00 90.94 521 LYS A N 1
ATOM 4052 C CA . LYS A 1 521 ? 6.696 -9.760 -53.320 1.00 90.94 521 LYS A CA 1
ATOM 4053 C C . LYS A 1 521 ? 5.410 -9.041 -52.943 1.00 90.94 521 LYS A C 1
ATOM 4055 O O . LYS A 1 521 ? 4.330 -9.464 -53.355 1.00 90.94 521 LYS A O 1
ATOM 4060 N N . GLY A 1 522 ? 5.531 -7.914 -52.255 1.00 90.44 522 GLY A N 1
ATOM 4061 C CA . GLY A 1 522 ? 4.391 -7.047 -51.995 1.00 90.44 522 GLY A CA 1
ATOM 4062 C C . GLY A 1 522 ? 4.459 -6.370 -50.641 1.00 90.44 522 GLY A C 1
ATOM 4063 O O . GLY A 1 522 ? 5.517 -6.269 -50.021 1.00 90.44 522 GLY A O 1
ATOM 4064 N N . LYS A 1 523 ? 3.302 -5.880 -50.203 1.00 95.25 523 LYS A N 1
ATOM 4065 C CA . LYS A 1 523 ? 3.113 -5.278 -48.888 1.00 95.25 523 LYS A CA 1
ATOM 4066 C C . LYS A 1 523 ? 2.109 -6.116 -48.112 1.00 95.25 523 LYS A C 1
ATOM 4068 O O . LYS A 1 523 ? 1.069 -6.472 -48.661 1.00 95.25 523 LYS A O 1
ATOM 4073 N N . CYS A 1 524 ? 2.419 -6.412 -46.864 1.00 95.81 524 CYS A N 1
ATOM 4074 C CA . CYS A 1 524 ? 1.473 -6.942 -45.894 1.00 95.81 524 CYS A CA 1
ATOM 4075 C C . CYS A 1 524 ? 1.660 -6.197 -44.577 1.00 95.81 524 CYS A C 1
ATOM 4077 O O . CYS A 1 524 ? 2.646 -5.494 -44.402 1.00 95.81 524 CYS A O 1
ATOM 4079 N N . ASP A 1 525 ? 0.727 -6.360 -43.656 1.00 96.44 525 ASP A N 1
ATOM 4080 C CA . ASP A 1 525 ? 0.855 -5.836 -42.305 1.00 96.44 525 ASP A CA 1
ATOM 4081 C C . ASP A 1 525 ? 1.002 -7.007 -41.349 1.00 96.44 525 ASP A C 1
ATOM 4083 O O . ASP A 1 525 ? 0.347 -8.040 -41.530 1.00 96.44 525 ASP A O 1
ATOM 4087 N N . VAL A 1 526 ? 1.820 -6.833 -40.317 1.00 96.06 526 VAL A N 1
ATOM 4088 C CA . VAL A 1 526 ? 1.940 -7.780 -39.209 1.00 96.06 526 VAL A CA 1
ATOM 4089 C C . VAL A 1 526 ? 1.527 -7.119 -37.910 1.00 96.06 526 VAL A C 1
ATOM 4091 O O . VAL A 1 526 ? 1.764 -5.934 -37.695 1.00 96.06 526 VAL A O 1
ATOM 4094 N N . TRP A 1 527 ? 0.904 -7.887 -37.030 1.00 95.69 527 TRP A N 1
ATOM 4095 C CA . TRP A 1 527 ? 0.533 -7.413 -35.704 1.00 95.69 527 TRP A CA 1
ATOM 4096 C C . TRP A 1 527 ? 0.541 -8.568 -34.713 1.00 95.69 527 TRP A C 1
ATOM 4098 O O . TRP A 1 527 ? 0.533 -9.745 -35.093 1.00 95.69 527 TRP A O 1
ATOM 4108 N N . VAL A 1 528 ? 0.573 -8.224 -33.431 1.00 93.62 528 VAL A N 1
ATOM 4109 C CA . VAL A 1 528 ? 0.609 -9.192 -32.341 1.00 93.62 528 VAL A CA 1
ATOM 4110 C C . VAL A 1 528 ? -0.567 -8.989 -31.407 1.00 93.62 528 VAL A C 1
ATOM 4112 O O . VAL A 1 528 ? -0.906 -7.866 -31.043 1.00 93.62 528 VAL A O 1
ATOM 4115 N N . ARG A 1 529 ? -1.174 -10.098 -30.988 1.00 93.88 529 ARG A N 1
ATOM 4116 C CA . ARG A 1 529 ? -2.196 -10.135 -29.947 1.00 93.88 529 ARG A CA 1
ATOM 4117 C C . ARG A 1 529 ? -1.707 -10.938 -28.758 1.00 93.88 529 ARG A C 1
ATOM 4119 O O . ARG A 1 529 ? -1.084 -11.991 -28.912 1.00 93.88 529 ARG A O 1
ATOM 4126 N N . VAL A 1 530 ? -2.060 -10.497 -27.559 1.00 90.62 530 VAL A N 1
ATOM 4127 C CA . VAL A 1 530 ? -1.858 -11.310 -26.361 1.00 90.62 530 VAL A CA 1
ATOM 4128 C C . VAL A 1 530 ? -2.965 -12.364 -26.278 1.00 90.62 530 VAL A C 1
ATOM 4130 O O . VAL A 1 530 ? -4.155 -12.063 -26.187 1.00 90.62 530 VAL A O 1
ATOM 4133 N N . LYS A 1 531 ? -2.581 -13.639 -26.325 1.00 83.94 531 LYS A N 1
ATOM 4134 C CA . LYS A 1 531 ? -3.504 -14.775 -26.369 1.00 83.94 531 LYS A CA 1
ATOM 4135 C C . LYS A 1 531 ? -4.432 -14.781 -25.156 1.00 83.94 531 LYS A C 1
ATOM 4137 O O . LYS A 1 531 ? -3.983 -14.870 -24.014 1.00 83.94 531 LYS A O 1
ATOM 4142 N N . GLY A 1 532 ? -5.735 -14.805 -25.422 1.00 77.06 532 GLY A N 1
ATOM 4143 C CA . GLY A 1 532 ? -6.769 -14.825 -24.386 1.00 77.06 532 GLY A CA 1
ATOM 4144 C C . GLY A 1 532 ? -7.187 -13.443 -23.883 1.00 77.06 532 GLY A C 1
ATOM 4145 O O . GLY A 1 532 ? -7.969 -13.378 -22.937 1.00 77.06 532 GLY A O 1
ATOM 4146 N N . THR A 1 533 ? -6.714 -12.361 -24.508 1.00 84.56 533 THR A N 1
ATOM 4147 C CA . THR A 1 533 ? -7.179 -10.992 -24.248 1.00 84.56 533 THR A CA 1
ATOM 4148 C C . THR A 1 533 ? -7.538 -10.274 -25.553 1.00 84.56 533 THR A C 1
ATOM 4150 O O . THR A 1 533 ? -7.391 -10.824 -26.646 1.00 84.56 533 THR A O 1
ATOM 4153 N N . ALA A 1 534 ? -8.052 -9.048 -25.428 1.00 86.31 534 ALA A N 1
ATOM 4154 C CA . ALA A 1 534 ? -8.308 -8.148 -26.551 1.00 86.31 534 ALA A CA 1
ATOM 4155 C C . ALA A 1 534 ? -7.126 -7.199 -26.844 1.00 86.31 534 ALA A C 1
ATOM 4157 O O . ALA A 1 534 ? -7.280 -6.283 -27.644 1.00 86.31 534 ALA A O 1
ATOM 4158 N N . LEU A 1 535 ? -5.973 -7.384 -26.187 1.00 87.38 535 LEU A N 1
ATOM 4159 C CA . LEU A 1 535 ? -4.802 -6.524 -26.377 1.00 87.38 535 LEU A CA 1
ATOM 4160 C C . LEU A 1 535 ? -4.083 -6.879 -27.666 1.00 87.38 535 LEU A C 1
ATOM 4162 O O . LEU A 1 535 ? -3.631 -8.015 -27.833 1.00 87.38 535 LEU A O 1
ATOM 4166 N N . GLU A 1 536 ? -3.959 -5.891 -28.539 1.00 92.81 536 GLU A N 1
ATOM 4167 C CA . GLU A 1 536 ? -3.426 -6.026 -29.885 1.00 92.81 536 GLU A CA 1
ATOM 4168 C C . GLU A 1 536 ? -2.560 -4.811 -30.234 1.00 92.81 536 GLU A C 1
ATOM 4170 O O . GLU A 1 536 ? -2.857 -3.698 -29.796 1.00 92.81 536 GLU A O 1
ATOM 4175 N N . SER A 1 537 ? -1.475 -5.027 -30.981 1.00 92.44 537 SER A N 1
ATOM 4176 C CA . SER A 1 537 ? -0.657 -3.939 -31.519 1.00 92.44 537 SER A CA 1
ATOM 4177 C C . SER A 1 537 ? -1.336 -3.274 -32.713 1.00 92.44 537 SER A C 1
ATOM 4179 O O . SER A 1 537 ? -2.235 -3.834 -33.338 1.00 92.44 537 SER A O 1
ATOM 4181 N N . GLU A 1 538 ? -0.831 -2.111 -33.108 1.00 91.81 538 GLU A N 1
ATOM 4182 C CA . GLU A 1 538 ? -1.102 -1.568 -34.430 1.00 91.81 538 GLU A CA 1
ATOM 4183 C C . GLU A 1 538 ? -0.561 -2.496 -35.527 1.00 91.81 538 GLU A C 1
ATOM 4185 O O . GLU A 1 538 ? 0.314 -3.345 -35.307 1.00 91.81 538 GLU A O 1
ATOM 4190 N N . HIS A 1 539 ? -1.120 -2.321 -36.722 1.00 94.25 539 HIS A N 1
ATOM 4191 C CA . HIS A 1 539 ? -0.695 -3.004 -37.932 1.00 94.25 539 HIS A CA 1
ATOM 4192 C C . HIS A 1 539 ? 0.629 -2.408 -38.410 1.00 94.25 539 HIS A C 1
ATOM 4194 O O . HIS A 1 539 ? 0.678 -1.276 -38.887 1.00 94.25 539 HIS A O 1
ATOM 4200 N N . VAL A 1 540 ? 1.703 -3.181 -38.275 1.00 94.50 540 VAL A N 1
ATOM 4201 C CA . VAL A 1 540 ? 3.043 -2.786 -38.704 1.00 94.50 540 VAL A CA 1
ATOM 4202 C C . VAL A 1 540 ? 3.213 -3.121 -40.182 1.00 94.50 540 VAL A C 1
ATOM 4204 O O . VAL A 1 540 ? 3.175 -4.305 -40.531 1.00 94.50 540 VAL A O 1
ATOM 4207 N N . PRO A 1 541 ? 3.435 -2.126 -41.058 1.00 95.25 541 PRO A N 1
ATOM 4208 C CA . PRO A 1 541 ? 3.608 -2.389 -42.475 1.00 95.25 541 PRO A CA 1
ATOM 4209 C C . PRO A 1 541 ? 4.928 -3.119 -42.730 1.00 95.25 541 PRO A C 1
ATOM 4211 O O . PRO A 1 541 ? 5.987 -2.743 -42.227 1.00 95.25 541 PRO A O 1
ATOM 4214 N N . VAL A 1 542 ? 4.857 -4.155 -43.555 1.00 95.88 542 VAL A N 1
ATOM 4215 C CA . VAL A 1 542 ? 5.974 -4.962 -44.040 1.00 95.88 542 VAL A CA 1
ATOM 4216 C C . VAL A 1 542 ? 6.001 -4.882 -45.561 1.00 95.88 542 VAL A C 1
ATOM 4218 O O . VAL A 1 542 ? 5.023 -5.207 -46.234 1.00 95.88 542 VAL A O 1
ATOM 4221 N N . ARG A 1 543 ? 7.140 -4.490 -46.132 1.00 95.12 543 ARG A N 1
ATOM 4222 C CA . ARG A 1 543 ? 7.398 -4.551 -47.576 1.00 95.12 543 ARG A CA 1
ATOM 4223 C C . ARG A 1 543 ? 8.416 -5.648 -47.856 1.00 95.12 543 ARG A C 1
ATOM 4225 O O . ARG A 1 543 ? 9.554 -5.571 -47.393 1.00 95.12 543 ARG A O 1
ATOM 4232 N N . VAL A 1 544 ? 8.014 -6.636 -48.649 1.00 95.44 544 VAL A N 1
ATOM 4233 C CA . VAL A 1 544 ? 8.879 -7.734 -49.090 1.00 95.44 544 VAL A CA 1
ATOM 4234 C C . VAL A 1 544 ? 9.470 -7.400 -50.456 1.00 95.44 544 VAL A C 1
ATOM 4236 O O . VAL A 1 544 ? 8.736 -7.246 -51.436 1.00 95.44 544 VAL A O 1
ATOM 4239 N N . TRP A 1 545 ? 10.796 -7.293 -50.505 1.00 94.19 545 TRP A N 1
ATOM 4240 C CA . TRP A 1 545 ? 11.575 -6.953 -51.695 1.00 94.19 545 TRP A CA 1
ATOM 4241 C C . TRP A 1 545 ? 12.050 -8.225 -52.410 1.00 94.19 545 TRP A C 1
ATOM 4243 O O . TRP A 1 545 ? 12.624 -9.120 -51.780 1.00 94.19 545 TRP A O 1
ATOM 4253 N N . LEU A 1 546 ? 11.855 -8.303 -53.732 1.00 93.69 546 LEU A N 1
ATOM 4254 C CA . LEU A 1 546 ? 12.584 -9.262 -54.568 1.00 93.69 546 LEU A CA 1
ATOM 4255 C C . LEU A 1 546 ? 13.906 -8.626 -54.959 1.00 93.69 546 LEU A C 1
ATOM 4257 O O . LEU A 1 546 ? 13.979 -7.816 -55.874 1.00 93.69 546 LEU A O 1
ATOM 4261 N N . VAL A 1 547 ? 14.943 -8.973 -54.214 1.00 93.75 547 VAL A N 1
ATOM 4262 C CA . VAL A 1 547 ? 16.283 -8.426 -54.400 1.00 93.75 547 VAL A CA 1
ATOM 4263 C C . VAL A 1 547 ? 16.833 -8.876 -55.757 1.00 93.75 547 VAL A C 1
ATOM 4265 O O . VAL A 1 547 ? 17.010 -10.071 -55.978 1.00 93.75 547 VAL A O 1
ATOM 4268 N N . GLU A 1 548 ? 17.138 -7.927 -56.645 1.00 92.69 548 GLU A N 1
ATOM 4269 C CA . GLU A 1 548 ? 17.802 -8.187 -57.932 1.00 92.69 548 GLU A CA 1
ATOM 4270 C C . GLU A 1 548 ? 19.303 -7.867 -57.859 1.00 92.69 548 GLU A C 1
ATOM 4272 O O . GLU A 1 548 ? 20.138 -8.586 -58.414 1.00 92.69 548 GLU A O 1
ATOM 4277 N N . HIS A 1 549 ? 19.674 -6.806 -57.138 1.00 92.56 549 HIS A N 1
ATOM 4278 C CA . HIS A 1 549 ? 21.069 -6.410 -56.978 1.00 92.56 549 HIS A CA 1
ATOM 4279 C C . HIS A 1 549 ? 21.361 -5.921 -55.557 1.00 92.56 549 HIS A C 1
ATOM 4281 O O . HIS A 1 549 ? 20.614 -5.126 -54.996 1.00 92.56 549 HIS A O 1
ATOM 4287 N N . VAL A 1 550 ? 22.494 -6.354 -54.998 1.00 95.94 550 VAL A N 1
ATOM 4288 C CA . VAL A 1 550 ? 23.019 -5.872 -53.711 1.00 95.94 550 VAL A CA 1
ATOM 4289 C C . VAL A 1 550 ? 24.406 -5.286 -53.935 1.00 95.94 550 VAL A C 1
ATOM 4291 O O . VAL A 1 550 ? 25.306 -5.967 -54.440 1.00 95.94 550 VAL A O 1
ATOM 4294 N N . PHE A 1 551 ? 24.583 -4.025 -53.553 1.00 94.81 551 PHE A N 1
ATOM 4295 C CA . PHE A 1 551 ? 25.869 -3.342 -53.555 1.00 94.81 551 PHE A CA 1
ATOM 4296 C C . PHE A 1 551 ? 26.313 -3.050 -52.122 1.00 94.81 551 PHE A C 1
ATOM 4298 O O . PHE A 1 551 ? 25.578 -2.431 -51.360 1.00 94.81 551 PHE A O 1
ATOM 4305 N N . LEU A 1 552 ? 27.520 -3.489 -51.765 1.00 96.62 552 LEU A N 1
ATOM 4306 C CA . LEU A 1 552 ? 28.087 -3.281 -50.435 1.00 96.62 552 LEU A CA 1
ATOM 4307 C C . LEU A 1 552 ? 29.154 -2.186 -50.458 1.00 96.62 552 LEU A C 1
ATOM 4309 O O . LEU A 1 552 ? 30.005 -2.154 -51.355 1.00 96.62 552 LEU A O 1
ATOM 4313 N N . ALA A 1 553 ? 29.122 -1.316 -49.450 1.00 91.75 553 ALA A N 1
ATOM 4314 C CA . ALA A 1 553 ? 30.112 -0.269 -49.235 1.00 91.75 553 ALA A CA 1
ATOM 4315 C C . ALA A 1 553 ? 30.500 -0.158 -47.745 1.00 91.75 553 ALA A C 1
ATOM 4317 O O . ALA A 1 553 ? 29.620 -0.252 -46.889 1.00 91.75 553 ALA A O 1
ATOM 4318 N N . PRO A 1 554 ? 31.784 0.096 -47.418 1.00 95.06 554 PRO A N 1
ATOM 4319 C CA . PRO A 1 554 ? 32.938 0.189 -48.326 1.00 95.06 554 PRO A CA 1
ATOM 4320 C C . PRO A 1 554 ? 33.366 -1.188 -48.877 1.00 95.06 554 PRO A C 1
ATOM 4322 O O . PRO A 1 554 ? 32.877 -2.210 -48.421 1.00 95.06 554 PRO A O 1
ATOM 4325 N N . ARG A 1 555 ? 34.264 -1.229 -49.877 1.00 91.31 555 ARG A N 1
ATOM 4326 C CA . ARG A 1 555 ? 34.778 -2.498 -50.454 1.00 91.31 555 ARG A CA 1
ATOM 4327 C C . ARG A 1 555 ? 35.827 -3.189 -49.590 1.00 91.31 555 ARG A C 1
ATOM 4329 O O . ARG A 1 555 ? 35.937 -4.407 -49.624 1.00 91.31 555 ARG A O 1
ATOM 4336 N N . GLU A 1 556 ? 36.593 -2.390 -48.869 1.00 93.62 556 GLU A N 1
ATOM 4337 C CA . GLU A 1 556 ? 37.583 -2.826 -47.898 1.00 93.62 556 GLU A CA 1
ATOM 4338 C C . GLU A 1 556 ? 37.231 -2.140 -46.586 1.00 93.62 556 GLU A C 1
ATOM 4340 O O . GLU A 1 556 ? 36.963 -0.933 -46.560 1.00 93.62 556 GLU A O 1
ATOM 4345 N N . LEU A 1 557 ? 37.198 -2.915 -45.511 1.00 93.75 557 LEU A N 1
ATOM 4346 C CA . LEU A 1 557 ? 36.855 -2.436 -44.187 1.00 93.75 557 LEU A CA 1
ATOM 4347 C C . LEU A 1 557 ? 37.903 -2.924 -43.191 1.00 93.75 557 LEU A C 1
ATOM 4349 O O . LEU A 1 557 ? 38.029 -4.120 -42.938 1.00 93.75 557 LEU A O 1
ATOM 4353 N N . SER A 1 558 ? 38.634 -1.982 -42.605 1.00 92.12 558 SER A N 1
ATOM 4354 C CA . SER A 1 558 ? 39.568 -2.269 -41.519 1.00 92.12 558 SER A CA 1
ATOM 4355 C C . SER A 1 558 ? 38.896 -1.991 -40.185 1.00 92.12 558 SER A C 1
ATOM 4357 O O . SER A 1 558 ? 38.471 -0.865 -39.925 1.00 92.12 558 SER A O 1
ATOM 4359 N N . VAL A 1 559 ? 38.816 -3.012 -39.339 1.00 81.75 559 VAL A N 1
ATOM 4360 C CA . VAL A 1 559 ? 38.236 -2.915 -37.997 1.00 81.75 559 VAL A CA 1
ATOM 4361 C C . VAL A 1 559 ? 39.295 -3.364 -37.001 1.00 81.75 559 VAL A C 1
ATOM 4363 O O . VAL A 1 559 ? 39.935 -4.390 -37.190 1.00 81.75 559 VAL A O 1
ATOM 4366 N N . GLU A 1 560 ? 39.533 -2.599 -35.946 1.00 78.31 560 GLU A N 1
ATOM 4367 C CA . GLU A 1 560 ? 40.407 -3.065 -34.865 1.00 78.31 560 GLU A CA 1
ATOM 4368 C C . GLU A 1 560 ? 39.664 -4.112 -34.024 1.00 78.31 560 GLU A C 1
ATOM 4370 O O . GLU A 1 560 ? 38.446 -4.010 -33.843 1.00 78.31 560 GLU A O 1
ATOM 4375 N N . VAL A 1 561 ? 40.379 -5.109 -33.491 1.00 68.88 561 VAL A N 1
ATOM 4376 C CA . VAL A 1 561 ? 39.796 -6.053 -32.519 1.00 68.88 561 VAL A CA 1
ATOM 4377 C C . VAL A 1 561 ? 39.063 -5.278 -31.409 1.00 68.88 561 VAL A C 1
ATOM 4379 O O . VAL A 1 561 ? 39.605 -4.327 -30.845 1.00 68.88 561 VAL A O 1
ATOM 4382 N N . GLY A 1 562 ? 37.817 -5.663 -31.124 1.00 53.56 562 GLY A N 1
ATOM 4383 C CA . GLY A 1 562 ? 36.928 -5.041 -30.139 1.00 53.56 562 GLY A CA 1
ATOM 4384 C C . GLY A 1 562 ? 36.136 -3.826 -30.640 1.00 53.56 562 GLY A C 1
ATOM 4385 O O . GLY A 1 562 ? 35.310 -3.294 -29.898 1.00 53.56 562 GLY A O 1
ATOM 4386 N N . LYS A 1 563 ? 36.350 -3.362 -31.879 1.00 66.50 563 LYS A N 1
ATOM 4387 C CA . LYS A 1 563 ? 35.597 -2.246 -32.481 1.00 66.50 563 LYS A CA 1
ATOM 4388 C C . LYS A 1 563 ? 34.532 -2.747 -33.461 1.00 66.50 563 LYS A C 1
ATOM 4390 O O . LYS A 1 563 ? 34.572 -3.887 -33.925 1.00 66.50 563 LYS A O 1
ATOM 4395 N N . LYS A 1 564 ? 33.562 -1.875 -33.766 1.00 75.62 564 LYS A N 1
ATOM 4396 C CA . LYS A 1 564 ? 32.514 -2.115 -34.768 1.00 75.62 564 LYS A CA 1
ATOM 4397 C C . LYS A 1 564 ? 32.560 -1.078 -35.881 1.00 75.62 564 LYS A C 1
ATOM 4399 O O . LYS A 1 564 ? 32.860 0.087 -35.626 1.00 75.62 564 LYS A O 1
ATOM 4404 N N . ALA A 1 565 ? 32.211 -1.494 -37.089 1.00 76.38 565 ALA A N 1
ATOM 4405 C CA . ALA A 1 565 ? 32.027 -0.617 -38.235 1.00 76.38 565 ALA A CA 1
ATOM 4406 C C . ALA A 1 565 ? 30.845 -1.100 -39.089 1.00 76.38 565 ALA A C 1
ATOM 4408 O O . ALA A 1 565 ? 30.474 -2.270 -39.037 1.00 76.38 565 ALA A O 1
ATOM 4409 N N . LEU A 1 566 ? 30.218 -0.189 -39.830 1.00 87.62 566 LEU A N 1
ATOM 4410 C CA . LEU A 1 566 ? 29.019 -0.479 -40.616 1.00 87.62 566 LEU A CA 1
ATOM 4411 C C . LEU A 1 566 ? 29.387 -0.786 -42.070 1.00 87.62 566 LEU A C 1
ATOM 4413 O O . LEU A 1 566 ? 30.108 -0.011 -42.699 1.00 87.62 566 LEU A O 1
ATOM 4417 N N . ILE A 1 567 ? 28.845 -1.880 -42.605 1.00 90.19 567 ILE A N 1
ATOM 4418 C CA . ILE A 1 567 ? 28.738 -2.109 -44.046 1.00 90.19 567 ILE A CA 1
ATOM 4419 C C . ILE A 1 567 ? 27.336 -1.683 -44.475 1.00 90.19 567 ILE A C 1
ATOM 4421 O O . ILE A 1 567 ? 26.343 -2.255 -44.032 1.00 90.19 567 ILE A O 1
ATOM 4425 N N . THR A 1 568 ? 27.250 -0.696 -45.360 1.00 91.62 568 THR A N 1
ATOM 4426 C CA . THR A 1 568 ? 25.983 -0.283 -45.965 1.00 91.62 568 THR A CA 1
ATOM 4427 C C . THR A 1 568 ? 25.669 -1.183 -47.154 1.00 91.62 568 THR A C 1
ATOM 4429 O O . THR A 1 568 ? 26.510 -1.357 -48.040 1.00 91.62 568 THR A O 1
ATOM 4432 N N . ALA A 1 569 ? 24.451 -1.726 -47.191 1.00 91.62 569 ALA A N 1
ATOM 4433 C CA . ALA A 1 569 ? 23.923 -2.451 -48.339 1.00 91.62 569 ALA A CA 1
ATOM 4434 C C . ALA A 1 569 ? 22.926 -1.569 -49.103 1.00 91.62 569 ALA A C 1
ATOM 4436 O O . ALA A 1 569 ? 21.863 -1.256 -48.585 1.00 91.62 569 ALA A O 1
ATOM 4437 N N . GLU A 1 570 ? 23.255 -1.176 -50.333 1.00 94.06 570 GLU A N 1
ATOM 4438 C CA . GLU A 1 570 ? 22.299 -0.577 -51.271 1.00 94.06 570 GLU A CA 1
ATOM 4439 C C . GLU A 1 570 ? 21.643 -1.709 -52.070 1.00 94.06 570 GLU A C 1
ATOM 4441 O O . GLU A 1 570 ? 22.300 -2.418 -52.841 1.00 94.06 570 GLU A O 1
ATOM 4446 N N . VAL A 1 571 ? 20.345 -1.898 -51.852 1.00 94.19 571 VAL A N 1
ATOM 4447 C CA . VAL A 1 571 ? 19.539 -2.956 -52.461 1.00 94.19 571 VAL A CA 1
ATOM 4448 C C . VAL A 1 571 ? 18.710 -2.374 -53.591 1.00 94.19 571 VAL A C 1
ATOM 4450 O O . VAL A 1 571 ? 18.088 -1.331 -53.417 1.00 94.19 571 VAL A O 1
ATOM 4453 N N . THR A 1 572 ? 18.707 -3.044 -54.743 1.00 92.06 572 THR A N 1
ATOM 4454 C CA . THR A 1 572 ? 17.810 -2.765 -55.872 1.00 92.06 572 THR A CA 1
ATOM 4455 C C . THR A 1 572 ? 16.852 -3.939 -56.063 1.00 92.06 572 THR A C 1
ATOM 4457 O O . THR A 1 572 ? 17.316 -5.085 -56.090 1.00 92.06 572 THR A O 1
ATOM 4460 N N . ASP A 1 573 ? 15.546 -3.676 -56.163 1.00 91.94 573 ASP A N 1
ATOM 4461 C CA . ASP A 1 573 ? 14.552 -4.707 -56.497 1.00 91.94 573 ASP A CA 1
ATOM 4462 C C . ASP A 1 573 ? 14.343 -4.875 -58.010 1.00 91.94 573 ASP A C 1
ATOM 4464 O O . ASP A 1 573 ? 14.928 -4.160 -58.821 1.00 91.94 573 ASP A O 1
ATOM 4468 N N . ASP A 1 574 ? 13.497 -5.837 -58.369 1.00 89.56 574 ASP A N 1
ATOM 4469 C CA . ASP A 1 574 ? 13.086 -6.165 -59.738 1.00 89.56 574 ASP A CA 1
ATOM 4470 C C . ASP A 1 574 ? 12.260 -5.068 -60.441 1.00 89.56 574 ASP A C 1
ATOM 4472 O O . ASP A 1 574 ? 12.090 -5.125 -61.660 1.00 89.56 574 ASP A O 1
ATOM 4476 N N . ASP A 1 575 ? 11.757 -4.066 -59.708 1.00 87.94 575 ASP A N 1
ATOM 4477 C CA . ASP A 1 575 ? 11.128 -2.871 -60.291 1.00 87.94 575 ASP A CA 1
ATOM 4478 C C . ASP A 1 575 ? 12.147 -1.734 -60.516 1.00 87.94 575 ASP A C 1
ATOM 4480 O O . ASP A 1 575 ? 11.824 -0.714 -61.133 1.00 87.94 575 ASP A O 1
ATOM 4484 N N . GLY A 1 576 ? 13.389 -1.908 -60.050 1.00 88.12 576 GLY A N 1
ATOM 4485 C CA . GLY A 1 576 ? 14.455 -0.912 -60.111 1.00 88.12 576 GLY A CA 1
ATOM 4486 C C . GLY A 1 576 ? 14.452 0.095 -58.955 1.00 88.12 576 GLY A C 1
ATOM 4487 O O . GLY A 1 576 ? 15.246 1.044 -58.993 1.00 88.12 576 GLY A O 1
ATOM 4488 N N . ASP A 1 577 ? 13.607 -0.090 -57.934 1.00 89.50 577 ASP A N 1
ATOM 4489 C CA . ASP A 1 577 ? 13.612 0.735 -56.722 1.00 89.50 577 ASP A CA 1
ATOM 4490 C C . ASP A 1 577 ? 14.886 0.474 -55.915 1.00 89.50 577 ASP A C 1
ATOM 4492 O O . ASP A 1 577 ? 15.420 -0.635 -55.919 1.00 89.50 577 ASP A O 1
ATOM 4496 N N . ARG A 1 578 ? 15.372 1.486 -55.181 1.00 91.69 578 ARG A N 1
ATOM 4497 C CA . ARG A 1 578 ? 16.581 1.376 -54.350 1.00 91.69 578 ARG A CA 1
ATOM 4498 C C . ARG A 1 578 ? 16.343 1.759 -52.898 1.00 91.69 578 ARG A C 1
ATOM 4500 O O . ARG A 1 578 ? 15.647 2.734 -52.626 1.00 91.69 578 ARG A O 1
ATOM 4507 N N . SER A 1 579 ? 16.960 1.033 -51.969 1.00 89.94 579 SER A N 1
ATOM 4508 C CA . SER A 1 579 ? 16.903 1.330 -50.533 1.00 89.94 579 SER A CA 1
ATOM 4509 C C . SER A 1 579 ? 18.128 0.790 -49.788 1.00 89.94 579 SER A C 1
ATOM 4511 O O . SER A 1 579 ? 18.750 -0.178 -50.224 1.00 89.94 579 SER A O 1
ATOM 4513 N N . THR A 1 580 ? 18.467 1.418 -48.661 1.00 88.56 580 THR A N 1
ATOM 4514 C CA . THR A 1 580 ? 19.505 0.962 -47.718 1.00 88.56 580 THR A CA 1
ATOM 4515 C C . THR A 1 580 ? 18.947 0.304 -46.460 1.00 88.56 580 THR A C 1
ATOM 4517 O O . THR A 1 580 ? 19.715 -0.205 -45.649 1.00 88.56 580 THR A O 1
ATOM 4520 N N . ASP A 1 581 ? 17.623 0.297 -46.301 1.00 86.25 581 ASP A N 1
ATOM 4521 C CA . ASP A 1 581 ? 16.953 -0.112 -45.060 1.00 86.25 581 ASP A CA 1
ATOM 4522 C C . ASP A 1 581 ? 16.329 -1.510 -45.179 1.00 86.25 581 ASP A C 1
ATOM 4524 O O . ASP A 1 581 ? 15.531 -1.930 -44.344 1.00 86.25 581 ASP A O 1
ATOM 4528 N N . VAL A 1 582 ? 16.669 -2.234 -46.248 1.00 89.19 582 VAL A N 1
ATOM 4529 C CA . VAL A 1 582 ? 16.204 -3.600 -46.488 1.00 89.19 582 VAL A CA 1
ATOM 4530 C C . VAL A 1 582 ? 17.016 -4.558 -45.623 1.00 89.19 582 VAL A C 1
ATOM 4532 O O . VAL A 1 582 ? 18.237 -4.644 -45.749 1.00 89.19 582 VAL A O 1
ATOM 4535 N N . LEU A 1 583 ? 16.330 -5.309 -44.768 1.00 89.69 583 LEU A N 1
ATOM 4536 C CA . LEU A 1 583 ? 16.923 -6.371 -43.964 1.00 89.69 583 LEU A CA 1
ATOM 4537 C C . LEU A 1 583 ? 17.329 -7.547 -44.865 1.00 89.69 583 LEU A C 1
ATOM 4539 O O . LEU A 1 583 ? 16.527 -8.035 -45.668 1.00 89.69 583 LEU A O 1
ATOM 4543 N N . LEU A 1 584 ? 18.579 -7.985 -44.712 1.00 86.75 584 LEU A N 1
ATOM 4544 C CA . LEU A 1 584 ? 19.231 -9.025 -45.512 1.00 86.75 584 LEU A CA 1
ATOM 4545 C C . LEU A 1 584 ? 19.810 -10.122 -44.611 1.00 86.75 584 LEU A C 1
ATOM 4547 O O . LEU A 1 584 ? 20.068 -9.895 -43.427 1.00 86.75 584 LEU A O 1
ATOM 4551 N N . ASP A 1 585 ? 20.102 -11.277 -45.202 1.00 85.31 585 ASP A N 1
ATOM 4552 C CA . ASP A 1 585 ? 20.995 -12.261 -44.600 1.00 85.31 585 ASP A CA 1
ATOM 4553 C C . ASP A 1 585 ? 22.442 -11.798 -44.741 1.00 85.31 585 ASP A C 1
ATOM 4555 O O . ASP A 1 585 ? 22.879 -11.410 -45.827 1.00 85.31 585 ASP A O 1
ATOM 4559 N N . TRP A 1 586 ? 23.208 -11.901 -43.657 1.00 84.81 586 TRP A N 1
ATOM 4560 C CA . TRP A 1 586 ? 24.628 -11.561 -43.621 1.00 84.81 586 TRP A CA 1
ATOM 4561 C C . TRP A 1 586 ? 25.460 -12.770 -43.215 1.00 84.81 586 TRP A C 1
ATOM 4563 O O . TRP A 1 586 ? 25.095 -13.517 -42.307 1.00 84.81 586 TRP A O 1
ATOM 4573 N N . ARG A 1 587 ? 26.605 -12.957 -43.871 1.00 85.81 587 ARG A N 1
ATOM 4574 C CA . ARG A 1 587 ? 27.549 -14.037 -43.554 1.00 85.81 587 ARG A CA 1
ATOM 4575 C C . ARG A 1 587 ? 28.979 -13.649 -43.893 1.00 85.81 587 ARG A C 1
ATOM 4577 O O . ARG A 1 587 ? 29.206 -12.739 -44.686 1.00 85.81 587 ARG A O 1
ATOM 4584 N N . HIS A 1 588 ? 29.929 -14.395 -43.349 1.00 85.69 588 HIS A N 1
ATOM 4585 C CA . HIS A 1 588 ? 31.337 -14.295 -43.710 1.00 85.69 588 HIS A CA 1
ATOM 4586 C C . HIS A 1 588 ? 31.927 -15.683 -43.979 1.00 85.69 588 HIS A C 1
ATOM 4588 O O . HIS A 1 588 ? 31.388 -16.693 -43.523 1.00 85.69 588 HIS A O 1
ATOM 4594 N N . ASP A 1 589 ? 33.006 -15.739 -44.754 1.00 82.44 589 ASP A N 1
ATOM 4595 C CA . ASP A 1 589 ? 33.613 -16.991 -45.225 1.00 82.44 589 ASP A CA 1
ATOM 4596 C C . ASP A 1 589 ? 34.760 -17.528 -44.353 1.00 82.44 589 ASP A C 1
ATOM 4598 O O . ASP A 1 589 ? 35.331 -18.574 -44.667 1.00 82.44 589 ASP A O 1
ATOM 4602 N N . ALA A 1 590 ? 35.102 -16.842 -43.257 1.00 68.44 590 ALA A N 1
ATOM 4603 C CA . ALA A 1 590 ? 36.182 -17.278 -42.378 1.00 68.44 590 ALA A CA 1
ATOM 4604 C C . ALA A 1 590 ? 35.945 -18.699 -41.850 1.00 68.44 590 ALA A C 1
ATOM 4606 O O . ALA A 1 590 ? 34.868 -19.031 -41.348 1.00 68.44 590 ALA A O 1
ATOM 4607 N N . ALA A 1 591 ? 37.003 -19.512 -41.868 1.00 60.69 591 ALA A N 1
ATOM 4608 C CA . ALA A 1 591 ? 36.998 -20.827 -41.232 1.00 60.69 591 ALA A CA 1
ATOM 4609 C C . ALA A 1 591 ? 36.700 -20.733 -39.722 1.00 60.69 591 ALA A C 1
ATOM 4611 O O . ALA A 1 591 ? 36.026 -21.598 -39.164 1.00 60.69 591 ALA A O 1
ATOM 4612 N N . ASP A 1 592 ? 37.171 -19.659 -39.082 1.00 60.31 592 ASP A N 1
ATOM 4613 C CA . ASP A 1 592 ? 36.858 -19.309 -37.700 1.00 60.31 592 ASP A CA 1
ATOM 4614 C C . ASP A 1 592 ? 35.641 -18.372 -37.662 1.00 60.31 592 ASP A C 1
ATOM 4616 O O . ASP A 1 592 ? 35.742 -17.179 -37.951 1.00 60.31 592 ASP A O 1
ATOM 4620 N N . GLN A 1 593 ? 34.477 -18.915 -37.300 1.00 61.81 593 GLN A N 1
ATOM 4621 C CA . GLN A 1 593 ? 33.227 -18.152 -37.185 1.00 61.81 593 GLN A CA 1
ATOM 4622 C C . GLN A 1 593 ? 33.244 -17.144 -36.025 1.00 61.81 593 GLN A C 1
ATOM 4624 O O . GLN A 1 593 ? 32.395 -16.262 -35.969 1.00 61.81 593 GLN A O 1
ATOM 4629 N N . ALA A 1 594 ? 34.209 -17.242 -35.105 1.00 56.16 594 ALA A N 1
ATOM 4630 C CA . ALA A 1 594 ? 34.370 -16.259 -34.046 1.00 56.16 594 ALA A CA 1
ATOM 4631 C C . ALA A 1 594 ? 35.116 -15.007 -34.519 1.00 56.16 594 ALA A C 1
ATOM 4633 O O . ALA A 1 594 ? 35.105 -14.028 -33.786 1.00 56.16 594 ALA A O 1
ATOM 4634 N N . LEU A 1 595 ? 35.732 -15.001 -35.710 1.00 58.72 595 LEU A N 1
ATOM 4635 C CA . LEU A 1 595 ? 36.578 -13.908 -36.205 1.00 58.72 595 LEU A CA 1
ATOM 4636 C C . LEU A 1 595 ? 35.851 -12.552 -36.250 1.00 58.72 595 LEU A C 1
ATOM 4638 O O . LEU A 1 595 ? 36.409 -11.539 -35.817 1.00 58.72 595 LEU A O 1
ATOM 4642 N N . VAL A 1 596 ? 34.598 -12.540 -36.713 1.00 62.00 596 VAL A N 1
ATOM 4643 C CA . VAL A 1 596 ? 33.726 -11.356 -36.767 1.00 62.00 596 VAL A CA 1
ATOM 4644 C C . VAL A 1 596 ? 32.284 -11.721 -36.435 1.00 62.00 596 VAL A C 1
ATOM 4646 O O . VAL A 1 596 ? 31.832 -12.824 -36.719 1.00 62.00 596 VAL A O 1
ATOM 4649 N N . ARG A 1 597 ? 31.524 -10.770 -35.887 1.00 68.56 597 ARG A N 1
ATOM 4650 C CA . ARG A 1 597 ? 30.062 -10.870 -35.748 1.00 68.56 597 ARG A CA 1
ATOM 4651 C C . ARG A 1 597 ? 29.384 -9.846 -36.646 1.00 68.56 597 ARG A C 1
ATOM 4653 O O . ARG A 1 597 ? 29.831 -8.704 -36.694 1.00 68.56 597 ARG A O 1
ATOM 4660 N N . ILE A 1 598 ? 28.292 -10.239 -37.305 1.00 72.94 598 ILE A N 1
ATOM 4661 C CA . ILE A 1 598 ? 27.550 -9.372 -38.226 1.00 72.94 598 ILE A CA 1
ATOM 4662 C C . ILE A 1 598 ? 26.073 -9.307 -37.817 1.00 72.94 598 ILE A C 1
ATOM 4664 O O . ILE A 1 598 ? 25.460 -10.338 -37.545 1.00 72.94 598 ILE A O 1
ATOM 4668 N N . GLY A 1 599 ? 25.515 -8.099 -37.721 1.00 62.53 599 GLY A N 1
ATOM 4669 C CA . GLY A 1 599 ? 24.082 -7.871 -37.483 1.00 62.53 599 GLY A CA 1
ATOM 4670 C C . GLY A 1 599 ? 23.254 -7.830 -38.775 1.00 62.53 599 GLY A C 1
ATOM 4671 O O . GLY A 1 599 ? 23.804 -7.638 -39.854 1.00 62.53 599 GLY A O 1
ATOM 4672 N N . SER A 1 600 ? 21.923 -7.922 -38.665 1.00 66.50 600 SER A N 1
ATOM 4673 C CA . SER A 1 600 ? 20.977 -7.916 -39.806 1.00 66.50 600 SER A CA 1
ATOM 4674 C C . SER A 1 600 ? 20.973 -6.624 -40.642 1.00 66.50 600 SER A C 1
ATOM 4676 O O . SER A 1 600 ? 20.483 -6.614 -41.769 1.00 66.50 600 SER A O 1
ATOM 4678 N N . VAL A 1 601 ? 21.556 -5.547 -40.109 1.00 69.38 601 VAL A N 1
ATOM 4679 C CA . VAL A 1 601 ? 21.716 -4.235 -40.765 1.00 69.38 601 VAL A CA 1
ATOM 4680 C C . VAL A 1 601 ? 23.166 -3.947 -41.195 1.00 69.38 601 VAL A C 1
ATOM 4682 O O . VAL A 1 601 ? 23.489 -2.815 -41.533 1.00 69.38 601 VAL A O 1
ATOM 4685 N N . GLY A 1 602 ? 24.064 -4.940 -41.143 1.00 74.50 602 GLY A N 1
ATOM 4686 C CA . GLY A 1 602 ? 25.437 -4.811 -41.655 1.00 74.50 602 GLY A CA 1
ATOM 4687 C C . GLY A 1 602 ? 26.485 -4.274 -40.676 1.00 74.50 602 GLY A C 1
ATOM 4688 O O . GLY A 1 602 ? 27.608 -3.980 -41.082 1.00 74.50 602 GLY A O 1
ATOM 4689 N N . TRP A 1 603 ? 26.173 -4.149 -39.380 1.00 78.69 603 TRP A N 1
ATOM 4690 C CA . TRP A 1 603 ? 27.188 -3.851 -38.358 1.00 78.69 603 TRP A CA 1
ATOM 4691 C C . TRP A 1 603 ? 28.146 -5.031 -38.194 1.00 78.69 603 TRP A C 1
ATOM 4693 O O . TRP A 1 603 ? 27.711 -6.108 -37.791 1.00 78.69 603 TRP A O 1
ATOM 4703 N N . VAL A 1 604 ? 29.434 -4.808 -38.459 1.00 77.00 604 VAL A N 1
ATOM 4704 C CA . VAL A 1 604 ? 30.520 -5.782 -38.309 1.00 77.00 604 VAL A CA 1
ATOM 4705 C C . VAL A 1 604 ? 31.344 -5.453 -37.073 1.00 77.00 604 VAL A C 1
ATOM 4707 O O . VAL A 1 604 ? 31.897 -4.359 -36.968 1.00 77.00 604 VAL A O 1
ATOM 4710 N N . THR A 1 605 ? 31.467 -6.413 -36.162 1.00 72.56 605 THR A N 1
ATOM 4711 C CA . THR A 1 605 ? 32.329 -6.330 -34.977 1.00 72.56 605 THR A CA 1
ATOM 4712 C C . THR A 1 605 ? 33.516 -7.269 -35.142 1.00 72.56 605 THR A C 1
ATOM 4714 O O . THR A 1 605 ? 33.319 -8.456 -35.409 1.00 72.56 605 THR A O 1
ATOM 4717 N N . GLY A 1 606 ? 34.736 -6.748 -34.988 1.00 60.44 606 GLY A N 1
ATOM 4718 C CA . GLY A 1 606 ? 35.970 -7.531 -35.065 1.00 60.44 606 GLY A CA 1
ATOM 4719 C C . GLY A 1 606 ? 36.310 -8.185 -33.733 1.00 60.44 606 GLY A C 1
ATOM 4720 O O . GLY A 1 606 ? 36.502 -7.477 -32.751 1.00 60.44 606 GLY A O 1
ATOM 4721 N N . ASN A 1 607 ? 36.432 -9.509 -33.689 1.00 56.69 607 ASN A N 1
ATOM 4722 C CA . ASN A 1 607 ? 36.730 -10.230 -32.445 1.00 56.69 607 ASN A CA 1
ATOM 4723 C C . ASN A 1 607 ? 38.165 -10.776 -32.408 1.00 56.69 607 ASN A C 1
ATOM 4725 O O . ASN A 1 607 ? 38.733 -10.924 -31.331 1.00 56.69 607 ASN A O 1
ATOM 4729 N N . LYS A 1 608 ? 38.758 -11.082 -33.569 1.00 59.75 608 LYS A N 1
ATOM 4730 C CA . LYS A 1 608 ? 40.094 -11.684 -33.671 1.00 59.75 608 LYS A CA 1
ATOM 4731 C C . LYS A 1 608 ? 40.821 -11.196 -34.916 1.00 59.75 608 LYS A C 1
ATOM 4733 O O . LYS A 1 608 ? 40.193 -11.039 -35.958 1.00 59.75 608 LYS A O 1
ATOM 4738 N N . GLU A 1 609 ? 42.134 -10.981 -34.801 1.00 75.31 609 GLU A N 1
ATOM 4739 C CA . GLU A 1 609 ? 42.992 -10.610 -35.933 1.00 75.31 609 GLU A CA 1
ATOM 4740 C C . GLU A 1 609 ? 42.854 -11.635 -37.064 1.00 75.31 609 GLU A C 1
ATOM 4742 O O . GLU A 1 609 ? 42.911 -12.847 -36.845 1.00 75.31 609 GLU A O 1
ATOM 4747 N N . GLY A 1 610 ? 42.672 -11.139 -38.281 1.00 76.31 610 GLY A N 1
ATOM 4748 C CA . GLY A 1 610 ? 42.491 -11.984 -39.447 1.00 76.31 610 GLY A CA 1
ATOM 4749 C C . GLY A 1 610 ? 41.747 -11.264 -40.556 1.00 76.31 610 GLY A C 1
ATOM 4750 O O . GLY A 1 610 ? 41.453 -10.074 -40.466 1.00 76.31 610 GLY A O 1
ATOM 4751 N N . ARG A 1 611 ? 41.453 -11.990 -41.628 1.00 85.81 611 ARG A N 1
ATOM 4752 C CA . ARG A 1 611 ? 40.772 -11.449 -42.800 1.00 85.81 611 ARG A CA 1
ATOM 4753 C C . ARG A 1 611 ? 39.653 -12.386 -43.223 1.00 85.81 611 ARG A C 1
ATOM 4755 O O . ARG A 1 611 ? 39.827 -13.602 -43.188 1.00 85.81 611 ARG A O 1
ATOM 4762 N N . THR A 1 612 ? 38.526 -11.812 -43.620 1.00 90.19 612 THR A N 1
ATOM 4763 C CA . THR A 1 612 ? 37.385 -12.549 -44.168 1.00 90.19 612 THR A CA 1
ATOM 4764 C C . THR A 1 612 ? 36.628 -11.694 -45.161 1.00 90.19 612 THR A C 1
ATOM 4766 O O . THR A 1 612 ? 36.636 -10.467 -45.067 1.00 90.19 612 THR A O 1
ATOM 4769 N N . ASP A 1 613 ? 35.939 -12.349 -46.080 1.00 94.50 613 ASP A N 1
ATOM 4770 C CA . ASP A 1 613 ? 35.014 -11.708 -46.990 1.00 94.50 613 ASP A CA 1
ATOM 4771 C C . ASP A 1 613 ? 33.598 -11.765 -46.402 1.00 94.50 613 ASP A C 1
ATOM 4773 O O . ASP A 1 613 ? 33.097 -12.825 -46.014 1.00 94.50 613 ASP A O 1
ATOM 4777 N N . VAL A 1 614 ? 32.949 -10.602 -46.325 1.00 94.69 614 VAL A N 1
ATOM 4778 C CA . VAL A 1 614 ? 31.575 -10.446 -45.836 1.00 94.69 614 VAL A CA 1
ATOM 4779 C C . VAL A 1 614 ? 30.609 -10.301 -47.004 1.00 94.69 614 VAL A C 1
ATOM 4781 O O . VAL A 1 614 ? 30.807 -9.493 -47.913 1.00 94.69 614 VAL A O 1
ATOM 4784 N N . PHE A 1 615 ? 29.526 -11.070 -46.946 1.00 93.19 615 PHE A N 1
ATOM 4785 C CA . PHE A 1 615 ? 28.475 -11.136 -47.950 1.00 93.19 615 PHE A CA 1
ATOM 4786 C C . PHE A 1 615 ? 27.133 -10.759 -47.322 1.00 93.19 615 PHE A C 1
ATOM 4788 O O . PHE A 1 615 ? 26.840 -11.166 -46.197 1.00 93.19 615 PHE A O 1
ATOM 4795 N N . ALA A 1 616 ? 26.296 -10.065 -48.090 1.00 92.50 616 ALA A N 1
ATOM 4796 C CA . ALA A 1 616 ? 24.886 -9.866 -47.776 1.00 92.50 616 ALA A CA 1
ATOM 4797 C C . ALA A 1 616 ? 24.013 -10.306 -48.954 1.00 92.50 616 ALA A C 1
ATOM 4799 O O . ALA A 1 616 ? 24.449 -10.227 -50.111 1.00 92.50 616 ALA A O 1
ATOM 4800 N N . GLY A 1 617 ? 22.807 -10.782 -48.673 1.00 90.81 617 GLY A N 1
ATOM 4801 C CA . GLY A 1 617 ? 21.917 -11.306 -49.698 1.00 90.81 617 GLY A CA 1
ATOM 4802 C C . GLY A 1 617 ? 20.524 -11.648 -49.195 1.00 90.81 617 GLY A C 1
ATOM 4803 O O . GLY A 1 617 ? 20.214 -11.500 -48.019 1.00 90.81 617 GLY A O 1
ATOM 4804 N N . ALA A 1 618 ? 19.684 -12.102 -50.116 1.00 90.62 618 ALA A N 1
ATOM 4805 C CA . ALA A 1 618 ? 18.346 -12.604 -49.839 1.00 90.62 618 ALA A CA 1
ATOM 4806 C C . ALA A 1 618 ? 17.995 -13.679 -50.874 1.00 90.62 618 ALA A C 1
ATOM 4808 O O . ALA A 1 618 ? 18.385 -13.567 -52.037 1.00 90.62 618 ALA A O 1
ATOM 4809 N N . ASP A 1 619 ? 17.286 -14.730 -50.456 1.00 83.38 619 ASP A N 1
ATOM 4810 C CA . ASP A 1 619 ? 16.760 -15.777 -51.348 1.00 83.38 619 ASP A CA 1
ATOM 4811 C C . ASP A 1 619 ? 17.804 -16.406 -52.297 1.00 83.38 619 ASP A C 1
ATOM 4813 O O . ASP A 1 619 ? 17.566 -16.674 -53.475 1.00 83.38 619 ASP A O 1
ATOM 4817 N N . GLY A 1 620 ? 19.024 -16.601 -51.791 1.00 82.69 620 GLY A N 1
ATOM 4818 C CA . GLY A 1 620 ? 20.134 -17.160 -52.566 1.00 82.69 620 GLY A CA 1
ATOM 4819 C C . GLY A 1 620 ? 20.824 -16.178 -53.520 1.00 82.69 620 GLY A C 1
ATOM 4820 O O . GLY A 1 620 ? 21.875 -16.530 -54.063 1.00 82.69 620 GLY A O 1
ATOM 4821 N N . LEU A 1 621 ? 20.316 -14.952 -53.679 1.00 89.06 621 LEU A N 1
ATOM 4822 C CA . LEU A 1 621 ? 21.002 -13.867 -54.374 1.00 89.06 621 LEU A CA 1
ATOM 4823 C C . LEU A 1 621 ? 21.907 -13.116 -53.396 1.00 89.06 621 LEU A C 1
ATOM 4825 O O . LEU A 1 621 ? 21.449 -12.520 -52.425 1.00 89.06 621 LEU A O 1
ATOM 4829 N N . TRP A 1 622 ? 23.210 -13.143 -53.664 1.00 92.25 622 TRP A N 1
ATOM 4830 C CA . TRP A 1 622 ? 24.235 -12.509 -52.834 1.00 92.25 622 TRP A CA 1
ATOM 4831 C C . TRP A 1 622 ? 24.916 -11.373 -53.589 1.00 92.25 622 TRP A C 1
ATOM 4833 O O . TRP A 1 622 ? 25.037 -11.418 -54.817 1.00 92.25 622 TRP A O 1
ATOM 4843 N N . ALA A 1 623 ? 25.410 -10.380 -52.849 1.00 92.69 623 ALA A N 1
ATOM 4844 C CA . ALA A 1 623 ? 26.237 -9.317 -53.403 1.00 92.69 623 ALA A CA 1
ATOM 4845 C C . ALA A 1 623 ? 27.368 -9.899 -54.268 1.00 92.69 623 ALA A C 1
ATOM 4847 O O . ALA A 1 623 ? 28.128 -10.770 -53.840 1.00 92.69 623 ALA A O 1
ATOM 4848 N N . ARG A 1 624 ? 27.493 -9.399 -55.504 1.00 88.31 624 ARG A N 1
ATOM 4849 C CA . ARG A 1 624 ? 28.452 -9.926 -56.493 1.00 88.31 624 ARG A CA 1
ATOM 4850 C C . ARG A 1 624 ? 29.907 -9.778 -56.047 1.00 88.31 624 ARG A C 1
ATOM 4852 O O . ARG A 1 624 ? 30.769 -10.535 -56.490 1.00 88.31 624 ARG A O 1
ATOM 4859 N N . ARG A 1 625 ? 30.189 -8.756 -55.241 1.00 92.62 625 ARG A N 1
ATOM 4860 C CA . ARG A 1 625 ? 31.491 -8.542 -54.615 1.00 92.62 625 ARG A CA 1
ATOM 4861 C C . ARG A 1 625 ? 31.291 -8.481 -53.103 1.00 92.62 625 ARG A C 1
ATOM 4863 O O . ARG A 1 625 ? 30.486 -7.651 -52.677 1.00 92.62 625 ARG A O 1
ATOM 4870 N N . PRO A 1 626 ? 31.992 -9.319 -52.326 1.00 95.19 626 PRO A N 1
ATOM 4871 C CA . PRO A 1 626 ? 32.010 -9.168 -50.883 1.00 95.19 626 PRO A CA 1
ATOM 4872 C C . PRO A 1 626 ? 32.744 -7.893 -50.471 1.00 95.19 626 PRO A C 1
ATOM 4874 O O . PRO A 1 626 ? 33.439 -7.264 -51.277 1.00 95.19 626 PRO A O 1
ATOM 4877 N N . VAL A 1 627 ? 32.596 -7.545 -49.197 1.00 96.62 627 VAL A N 1
ATOM 4878 C CA . VAL A 1 627 ? 33.480 -6.596 -48.522 1.00 96.62 627 VAL A CA 1
ATOM 4879 C C . VAL A 1 627 ? 34.623 -7.372 -47.905 1.00 96.62 627 VAL A C 1
ATOM 4881 O O . VAL A 1 627 ? 34.394 -8.271 -47.098 1.00 96.62 627 VAL A O 1
ATOM 4884 N N . GLU A 1 628 ? 35.845 -7.005 -48.260 1.00 96.38 628 GLU A N 1
ATOM 4885 C CA . GLU A 1 628 ? 37.028 -7.537 -47.606 1.00 96.38 628 GLU A CA 1
ATOM 4886 C C . GLU A 1 628 ? 37.153 -6.889 -46.226 1.00 96.38 628 GLU A C 1
ATOM 4888 O O . GLU A 1 628 ? 37.407 -5.688 -46.107 1.00 96.38 628 GLU A O 1
ATOM 4893 N N . VAL A 1 629 ? 36.967 -7.679 -45.176 1.00 94.06 629 VAL A N 1
ATOM 4894 C CA . VAL A 1 629 ? 37.104 -7.222 -43.798 1.00 94.06 629 VAL A CA 1
ATOM 4895 C C . VAL A 1 629 ? 38.442 -7.690 -43.256 1.00 94.06 629 VAL A C 1
ATOM 4897 O O . VAL A 1 629 ? 38.690 -8.889 -43.125 1.00 94.06 629 VAL A O 1
ATOM 4900 N N . THR A 1 630 ? 39.299 -6.732 -42.911 1.00 94.00 630 THR A N 1
ATOM 4901 C CA . THR A 1 630 ? 40.558 -6.994 -42.213 1.00 94.00 630 THR A CA 1
ATOM 4902 C C . THR A 1 630 ? 40.420 -6.563 -40.765 1.00 94.00 630 THR A C 1
ATOM 4904 O O . THR A 1 630 ? 40.222 -5.384 -40.463 1.00 94.00 630 THR A O 1
ATOM 4907 N N . ILE A 1 631 ? 40.551 -7.526 -39.860 1.00 83.00 631 ILE A N 1
ATOM 4908 C CA . ILE A 1 631 ? 40.617 -7.265 -38.434 1.00 83.00 631 ILE A CA 1
ATOM 4909 C C . ILE A 1 631 ? 42.073 -7.035 -38.062 1.00 83.00 631 ILE A C 1
ATOM 4911 O O . ILE A 1 631 ? 42.881 -7.964 -38.059 1.00 83.00 631 ILE A O 1
ATOM 4915 N N . LEU A 1 632 ? 42.411 -5.775 -37.802 1.00 84.06 632 LEU A N 1
ATOM 4916 C CA . LEU A 1 632 ? 43.768 -5.378 -37.458 1.00 84.06 632 LEU A CA 1
ATOM 4917 C C . LEU A 1 632 ? 44.064 -5.728 -35.997 1.00 84.06 632 LEU A C 1
ATOM 4919 O O . LEU A 1 632 ? 43.180 -5.580 -35.141 1.00 84.06 632 LEU A O 1
ATOM 4923 N N . PRO A 1 633 ? 45.307 -6.138 -35.685 1.00 63.03 633 PRO A N 1
ATOM 4924 C CA . PRO A 1 633 ? 45.728 -6.258 -34.304 1.00 63.03 633 PRO A CA 1
ATOM 4925 C C . PRO A 1 633 ? 45.568 -4.900 -33.630 1.00 63.03 633 PRO A C 1
ATOM 4927 O O . PRO A 1 633 ? 45.928 -3.860 -34.188 1.00 63.03 633 PRO A O 1
ATOM 4930 N N . SER A 1 634 ? 45.060 -4.920 -32.403 1.00 55.28 634 SER A N 1
ATOM 4931 C CA . SER A 1 634 ? 45.201 -3.772 -31.519 1.00 55.28 634 SER A CA 1
ATOM 4932 C C . SER A 1 634 ? 46.681 -3.381 -31.451 1.00 55.28 634 SER A C 1
ATOM 4934 O O . SER A 1 634 ? 47.551 -4.251 -31.345 1.00 55.28 634 SER A O 1
ATOM 4936 N N . LYS A 1 635 ? 46.980 -2.077 -31.516 1.00 52.88 635 LYS A N 1
ATOM 4937 C CA . LYS A 1 635 ? 48.358 -1.559 -31.411 1.00 52.88 635 LYS A CA 1
ATOM 4938 C C . LYS A 1 635 ? 49.032 -1.904 -30.076 1.00 52.88 635 LYS A C 1
ATOM 4940 O O . LYS A 1 635 ? 50.254 -1.818 -29.990 1.00 52.88 635 LYS A O 1
ATOM 4945 N N . ASP A 1 636 ? 48.268 -2.405 -29.112 1.00 48.72 636 ASP A N 1
ATOM 4946 C CA . ASP A 1 636 ? 48.744 -2.888 -27.826 1.00 48.72 636 ASP A CA 1
ATOM 4947 C C . ASP A 1 636 ? 48.705 -4.427 -27.797 1.00 48.72 636 ASP A C 1
ATOM 4949 O O . ASP A 1 636 ? 47.718 -5.040 -27.387 1.00 48.72 636 ASP A O 1
ATOM 4953 N N . LYS A 1 637 ? 49.787 -5.087 -28.247 1.00 43.09 637 LYS A N 1
ATOM 4954 C CA . LYS A 1 637 ? 50.022 -6.515 -27.943 1.00 43.09 637 LYS A CA 1
ATOM 4955 C C . LYS A 1 637 ? 50.528 -6.642 -26.507 1.00 43.09 637 LYS A C 1
ATOM 4957 O O . LYS A 1 637 ? 51.690 -6.977 -26.273 1.00 43.09 637 LYS A O 1
ATOM 4962 N N . GLU A 1 638 ? 49.670 -6.360 -25.540 1.00 44.88 638 GLU A N 1
ATOM 4963 C CA . GLU A 1 638 ? 49.965 -6.682 -24.149 1.00 44.88 638 GLU A CA 1
ATOM 4964 C C . GLU A 1 638 ? 49.591 -8.148 -23.878 1.00 44.88 638 GLU A C 1
ATOM 4966 O O . GLU A 1 638 ? 48.553 -8.656 -24.305 1.00 44.88 638 GLU A O 1
ATOM 4971 N N . LYS A 1 639 ? 50.509 -8.888 -23.249 1.00 49.94 639 LYS A N 1
ATOM 4972 C CA . LYS A 1 639 ? 50.310 -10.303 -22.918 1.00 49.94 639 LYS A CA 1
ATOM 4973 C C . LYS A 1 639 ? 49.152 -10.426 -21.928 1.00 49.94 639 LYS A C 1
ATOM 4975 O O . LYS A 1 639 ? 49.156 -9.727 -20.920 1.00 49.94 639 LYS A O 1
ATOM 4980 N N . ARG A 1 640 ? 48.232 -11.360 -22.189 1.00 50.59 640 ARG A N 1
ATOM 4981 C CA . ARG A 1 640 ? 47.147 -11.749 -21.275 1.00 50.59 640 ARG A CA 1
ATOM 4982 C C . ARG A 1 640 ? 47.702 -11.974 -19.862 1.00 50.59 640 ARG A C 1
ATOM 4984 O O . ARG A 1 640 ? 48.672 -12.718 -19.690 1.00 50.59 640 ARG A O 1
ATOM 4991 N N . GLY A 1 641 ? 47.108 -11.315 -18.871 1.00 53.75 641 GLY A N 1
ATOM 4992 C CA . GLY A 1 641 ? 47.426 -11.496 -17.458 1.00 53.75 641 GLY A CA 1
ATOM 4993 C C . GLY A 1 641 ? 47.286 -12.965 -17.049 1.00 53.75 641 GLY A C 1
ATOM 4994 O O . GLY A 1 641 ? 46.415 -13.676 -17.546 1.00 53.75 641 GLY A O 1
ATOM 4995 N N . GLY A 1 642 ? 48.174 -13.452 -16.178 1.00 55.94 642 GLY A N 1
ATOM 4996 C CA . GLY A 1 642 ? 48.128 -14.840 -15.705 1.00 55.94 642 GLY A CA 1
ATOM 4997 C C . GLY A 1 642 ? 46.915 -15.120 -14.805 1.00 55.94 642 GLY A C 1
ATOM 4998 O O . GLY A 1 642 ? 46.454 -14.229 -14.100 1.00 55.94 642 GLY A O 1
ATOM 4999 N N . GLY A 1 643 ? 46.435 -16.370 -14.785 1.00 68.19 643 GLY A N 1
ATOM 5000 C CA . GLY A 1 643 ? 45.336 -16.831 -13.919 1.00 68.19 643 GLY A CA 1
ATOM 5001 C C . GLY A 1 643 ? 44.016 -17.099 -14.655 1.00 68.19 643 GLY A C 1
ATOM 5002 O O . GLY A 1 643 ? 43.947 -17.014 -15.881 1.00 68.19 643 GLY A O 1
ATOM 5003 N N . PHE A 1 644 ? 42.963 -17.450 -13.908 1.00 76.25 644 PHE A N 1
ATOM 5004 C CA . PHE A 1 644 ? 41.615 -17.573 -14.471 1.00 76.25 644 PHE A CA 1
ATOM 5005 C C . PHE A 1 644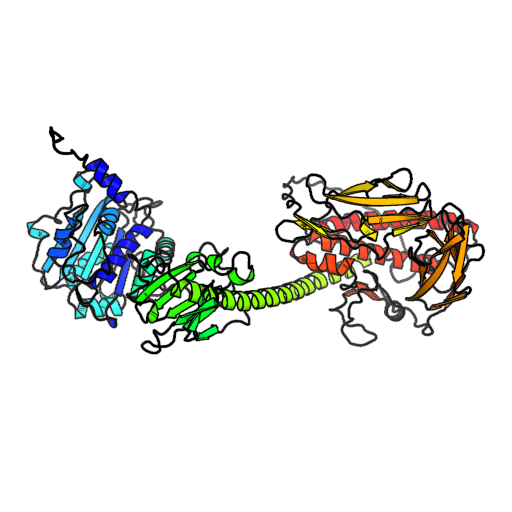 ? 41.043 -16.181 -14.787 1.00 76.25 644 PHE A C 1
ATOM 5007 O O . PHE A 1 644 ? 41.266 -15.261 -14.002 1.00 76.25 644 PHE A O 1
ATOM 5014 N N . PRO A 1 645 ? 40.313 -16.006 -15.902 1.00 82.38 645 PRO A N 1
ATOM 5015 C CA . PRO A 1 645 ? 39.688 -14.731 -16.228 1.00 82.38 645 PRO A CA 1
ATOM 5016 C C . PRO A 1 645 ? 38.629 -14.335 -15.198 1.00 82.38 645 PRO A C 1
ATOM 5018 O O . PRO A 1 645 ? 37.840 -15.181 -14.791 1.00 82.38 645 PRO A O 1
ATOM 5021 N N . GLU A 1 646 ? 38.554 -13.060 -14.822 1.00 88.50 646 GLU A N 1
ATOM 5022 C CA . GLU A 1 646 ? 37.596 -12.510 -13.847 1.00 88.50 646 GLU A CA 1
ATOM 5023 C C . GLU A 1 646 ? 36.322 -11.994 -14.540 1.00 88.50 646 GLU A C 1
ATOM 5025 O O . GLU A 1 646 ? 36.383 -11.468 -15.644 1.00 88.50 646 GLU A O 1
ATOM 5030 N N . LEU A 1 647 ? 35.155 -12.147 -13.912 1.00 91.00 647 LEU A N 1
ATOM 5031 C CA . LEU A 1 647 ? 33.867 -11.598 -14.342 1.00 91.00 647 LEU A CA 1
ATOM 5032 C C . LEU A 1 647 ? 33.499 -10.453 -13.396 1.00 91.00 647 LEU A C 1
ATOM 5034 O O . LEU A 1 647 ? 33.113 -10.695 -12.253 1.00 91.00 647 LEU A O 1
ATOM 5038 N N . LYS A 1 648 ? 33.598 -9.215 -13.872 1.00 90.50 648 LYS A N 1
ATOM 5039 C CA . LYS A 1 648 ? 33.314 -7.985 -13.120 1.00 90.50 648 LYS A CA 1
ATOM 5040 C C . LYS A 1 648 ? 31.998 -7.347 -13.545 1.00 90.50 648 LYS A C 1
ATOM 5042 O O . LYS A 1 648 ? 31.486 -7.633 -14.622 1.00 90.50 648 LYS A O 1
ATOM 5047 N N . LEU A 1 649 ? 31.442 -6.491 -12.697 1.00 90.00 649 LEU A N 1
ATOM 5048 C CA . LEU A 1 649 ? 30.152 -5.835 -12.897 1.00 90.00 649 LEU A CA 1
ATOM 5049 C C . LEU A 1 649 ? 30.342 -4.346 -13.205 1.00 90.00 649 LEU A C 1
ATOM 5051 O O . LEU A 1 649 ? 30.993 -3.636 -12.433 1.00 90.00 649 LEU A O 1
ATOM 5055 N N . THR A 1 650 ? 29.757 -3.855 -14.300 1.00 79.19 650 THR A N 1
ATOM 5056 C CA . THR A 1 650 ? 29.748 -2.406 -14.566 1.00 79.19 650 THR A CA 1
ATOM 5057 C C . THR A 1 650 ? 28.937 -1.666 -13.505 1.00 79.19 650 THR A C 1
ATOM 5059 O O . THR A 1 650 ? 28.124 -2.256 -12.797 1.00 79.19 650 THR A O 1
ATOM 5062 N N . ASP A 1 651 ? 29.191 -0.370 -13.365 1.00 76.81 651 ASP A N 1
ATOM 5063 C CA . ASP A 1 651 ? 28.592 0.536 -12.383 1.00 76.81 651 ASP A CA 1
ATOM 5064 C C . ASP A 1 651 ? 28.903 0.160 -10.918 1.00 76.81 651 ASP A C 1
ATOM 5066 O O . ASP A 1 651 ? 28.408 0.796 -9.986 1.00 76.81 651 ASP A O 1
ATOM 5070 N N . ARG A 1 652 ? 29.777 -0.840 -10.698 1.00 86.12 652 ARG A N 1
ATOM 5071 C CA . ARG A 1 652 ? 30.210 -1.278 -9.367 1.00 86.12 652 ARG A CA 1
ATOM 5072 C C . ARG A 1 652 ? 31.702 -1.578 -9.243 1.00 86.12 652 ARG A C 1
ATOM 5074 O O . ARG A 1 652 ? 32.328 -1.083 -8.307 1.00 86.12 652 ARG A O 1
ATOM 5081 N N . ASP A 1 653 ? 32.271 -2.393 -10.129 1.00 85.12 653 ASP A N 1
ATOM 5082 C CA . ASP A 1 653 ? 33.680 -2.786 -10.043 1.00 85.12 653 ASP A CA 1
ATOM 5083 C C . ASP A 1 653 ? 34.612 -1.751 -10.691 1.00 85.12 653 ASP A C 1
ATOM 5085 O O . ASP A 1 653 ? 34.281 -1.090 -11.679 1.00 85.12 653 ASP A O 1
ATOM 5089 N N . VAL A 1 654 ? 35.808 -1.614 -10.112 1.00 82.69 654 VAL A N 1
ATOM 5090 C CA . VAL A 1 654 ? 36.849 -0.702 -10.599 1.00 82.69 654 VAL A CA 1
ATOM 5091 C C . VAL A 1 654 ? 37.577 -1.329 -11.782 1.00 82.69 654 VAL A C 1
ATOM 5093 O O . VAL A 1 654 ? 38.061 -2.462 -11.702 1.00 82.69 654 VAL A O 1
ATOM 5096 N N . ASP A 1 655 ? 37.679 -0.564 -12.863 1.00 76.06 655 ASP A N 1
ATOM 5097 C CA . ASP A 1 655 ? 38.473 -0.887 -14.039 1.00 76.06 655 ASP A CA 1
ATOM 5098 C C . ASP A 1 655 ? 39.971 -0.726 -13.713 1.00 76.06 655 ASP A C 1
ATOM 5100 O O . ASP A 1 655 ? 40.410 0.391 -13.411 1.00 76.06 655 ASP A O 1
ATOM 5104 N N . PRO A 1 656 ? 40.779 -1.804 -13.759 1.00 70.88 656 PRO A N 1
ATOM 5105 C CA . PRO A 1 656 ? 42.207 -1.733 -13.450 1.00 70.88 656 PRO A CA 1
ATOM 5106 C C . PRO A 1 656 ? 43.004 -0.816 -14.380 1.00 70.88 656 PRO A C 1
ATOM 5108 O O . PRO A 1 656 ? 44.044 -0.308 -13.967 1.00 70.88 656 PRO A O 1
ATOM 5111 N N . ALA A 1 657 ? 42.531 -0.584 -15.608 1.00 63.91 657 ALA A N 1
ATOM 5112 C CA . ALA A 1 657 ? 43.212 0.273 -16.571 1.00 63.91 657 ALA A CA 1
ATOM 5113 C C . ALA A 1 657 ? 43.009 1.766 -16.271 1.00 63.91 657 ALA A C 1
ATOM 5115 O O . ALA A 1 657 ? 43.894 2.578 -16.540 1.00 63.91 657 ALA A O 1
ATOM 5116 N N . THR A 1 658 ? 41.859 2.142 -15.700 1.00 65.44 658 THR A N 1
ATOM 5117 C CA . THR A 1 658 ? 41.505 3.554 -15.453 1.00 65.44 658 THR A CA 1
ATOM 5118 C C . THR A 1 658 ? 41.512 3.948 -13.975 1.00 65.44 658 THR A C 1
ATOM 5120 O O . THR A 1 658 ? 41.548 5.139 -13.656 1.00 65.44 658 THR A O 1
ATOM 5123 N N . GLY A 1 659 ? 41.469 2.975 -13.059 1.00 71.31 659 GLY A N 1
ATOM 5124 C CA . GLY A 1 659 ? 41.366 3.196 -11.615 1.00 71.31 659 GLY A CA 1
ATOM 5125 C C . GLY A 1 659 ? 40.018 3.773 -11.163 1.00 71.31 659 GLY A C 1
ATOM 5126 O O . GLY A 1 659 ? 39.905 4.234 -10.026 1.00 71.31 659 GLY A O 1
ATOM 5127 N N . ARG A 1 660 ? 39.001 3.781 -12.036 1.00 63.59 660 ARG A N 1
ATOM 5128 C CA . ARG A 1 660 ? 37.642 4.280 -11.764 1.00 63.59 660 ARG A CA 1
ATOM 5129 C C . ARG A 1 660 ? 36.614 3.161 -11.918 1.00 63.59 660 ARG A C 1
ATOM 5131 O O . ARG A 1 660 ? 36.901 2.139 -12.534 1.00 63.59 660 ARG A O 1
ATOM 5138 N N . VAL A 1 661 ? 35.420 3.346 -11.354 1.00 71.94 661 VAL A N 1
ATOM 5139 C CA . VAL A 1 661 ? 34.292 2.428 -11.586 1.00 71.94 661 VAL A CA 1
ATOM 5140 C C . VAL A 1 661 ? 33.969 2.409 -13.080 1.00 71.94 661 VAL A C 1
ATOM 5142 O O . VAL A 1 661 ? 33.853 3.470 -13.694 1.00 71.94 661 VAL A O 1
ATOM 5145 N N . ARG A 1 662 ? 33.863 1.212 -13.665 1.00 74.00 662 ARG A N 1
ATOM 5146 C CA . ARG A 1 662 ? 33.557 1.037 -15.090 1.00 74.00 662 ARG A CA 1
ATOM 5147 C C . ARG A 1 662 ? 32.085 1.333 -15.341 1.00 74.00 662 ARG A C 1
ATOM 5149 O O . ARG A 1 662 ? 31.242 0.571 -14.887 1.00 74.00 662 ARG A O 1
ATOM 5156 N N . GLU A 1 663 ? 31.771 2.389 -16.076 1.00 65.19 663 GLU A N 1
ATOM 5157 C CA . GLU A 1 663 ? 30.386 2.692 -16.458 1.00 65.19 663 GLU A CA 1
ATOM 5158 C C . GLU A 1 663 ? 29.849 1.652 -17.454 1.00 65.19 663 GLU A C 1
ATOM 5160 O O . GLU A 1 663 ? 30.577 1.163 -18.328 1.00 65.19 663 GLU A O 1
ATOM 5165 N N . GLY A 1 664 ? 28.574 1.290 -17.311 1.00 57.72 664 GLY A N 1
ATOM 5166 C CA . GLY A 1 664 ? 27.885 0.467 -18.301 1.00 57.72 664 GLY A CA 1
ATOM 5167 C C . GLY A 1 664 ? 27.698 1.204 -19.631 1.00 57.72 664 GLY A C 1
ATOM 5168 O O . GLY A 1 664 ? 27.708 2.430 -19.694 1.00 57.72 664 GLY A O 1
ATOM 5169 N N . ASN A 1 665 ? 27.522 0.449 -20.715 1.00 58.81 665 ASN A N 1
ATOM 5170 C CA . ASN A 1 665 ? 27.296 1.006 -22.048 1.00 58.81 665 ASN A CA 1
ATOM 5171 C C . ASN A 1 665 ? 26.054 0.361 -22.691 1.00 58.81 665 ASN A C 1
ATOM 5173 O O . ASN A 1 665 ? 26.096 -0.828 -23.010 1.00 58.81 665 ASN A O 1
ATOM 5177 N N . PRO A 1 666 ? 24.958 1.100 -22.929 1.00 44.72 666 PRO A N 1
ATOM 5178 C CA . PRO A 1 666 ? 23.727 0.531 -23.480 1.00 44.72 666 PRO A CA 1
ATOM 5179 C C . PRO A 1 666 ? 23.874 -0.025 -24.904 1.00 44.72 666 PRO A C 1
ATOM 5181 O O . PRO A 1 666 ? 23.113 -0.903 -25.300 1.00 44.72 666 PRO A O 1
ATOM 5184 N N . ASP A 1 667 ? 24.885 0.407 -25.655 1.00 47.22 667 ASP A N 1
ATOM 5185 C CA . ASP A 1 667 ? 25.137 -0.066 -27.020 1.00 47.22 667 ASP A CA 1
ATOM 5186 C C . ASP A 1 667 ? 26.107 -1.260 -27.083 1.00 47.22 667 ASP A C 1
ATOM 5188 O O . ASP A 1 667 ? 26.424 -1.751 -28.175 1.00 47.22 667 ASP A O 1
ATOM 5192 N N . ALA A 1 668 ? 26.610 -1.710 -25.929 1.00 48.50 668 ALA A N 1
ATOM 5193 C CA . ALA A 1 668 ? 27.514 -2.846 -25.793 1.00 48.50 668 ALA A CA 1
ATOM 5194 C C . ALA A 1 668 ? 26.759 -4.118 -25.346 1.00 48.50 668 ALA A C 1
ATOM 5196 O O . ALA A 1 668 ? 25.719 -4.033 -24.685 1.00 48.50 668 ALA A O 1
ATOM 5197 N N . PRO A 1 669 ? 27.254 -5.323 -25.699 1.00 58.56 669 PRO A N 1
ATOM 5198 C CA . PRO A 1 669 ? 26.614 -6.578 -25.312 1.00 58.56 669 PRO A CA 1
ATOM 5199 C C . PRO A 1 669 ? 26.590 -6.770 -23.790 1.00 58.56 669 PRO A C 1
ATOM 5201 O O . PRO A 1 669 ? 27.323 -6.125 -23.043 1.00 58.56 669 PRO A O 1
ATOM 5204 N N . ALA A 1 670 ? 25.729 -7.682 -23.339 1.00 70.12 670 ALA A N 1
ATOM 5205 C CA . ALA A 1 670 ? 25.556 -7.996 -21.924 1.00 70.12 670 ALA A CA 1
ATOM 5206 C C . ALA A 1 670 ? 26.800 -8.600 -21.272 1.00 70.12 670 ALA A C 1
ATOM 5208 O O . ALA A 1 670 ? 27.145 -8.227 -20.156 1.00 70.12 670 ALA A O 1
ATOM 5209 N N . LEU A 1 671 ? 27.465 -9.519 -21.968 1.00 80.75 671 LEU A N 1
ATOM 5210 C CA . LEU A 1 671 ? 28.815 -9.941 -21.642 1.00 80.75 671 LEU A CA 1
ATOM 5211 C C . LEU A 1 671 ? 29.749 -9.245 -22.625 1.00 80.75 671 LEU A C 1
ATOM 5213 O O . LEU A 1 671 ? 29.581 -9.365 -23.840 1.00 80.75 671 LEU A O 1
ATOM 5217 N N . TRP A 1 672 ? 30.696 -8.491 -22.096 1.00 61.03 672 TRP A N 1
ATOM 5218 C CA . TRP A 1 672 ? 31.519 -7.584 -22.874 1.00 61.03 672 TRP A CA 1
ATOM 5219 C C . TRP A 1 672 ? 32.971 -7.684 -22.424 1.00 61.03 672 TRP A C 1
ATOM 5221 O O . TRP A 1 672 ? 33.263 -7.737 -21.234 1.00 61.03 672 TRP A O 1
ATOM 5231 N N . GLN A 1 673 ? 33.886 -7.730 -23.381 1.00 73.19 673 GLN A N 1
ATOM 5232 C CA . GLN A 1 673 ? 35.319 -7.675 -23.139 1.00 73.19 673 GLN A CA 1
ATOM 5233 C C . GLN A 1 673 ? 35.933 -6.811 -24.237 1.00 73.19 673 GLN A C 1
ATOM 5235 O O . GLN A 1 673 ? 35.781 -7.119 -25.420 1.00 73.19 673 GLN A O 1
ATOM 5240 N N . GLU A 1 674 ? 36.584 -5.713 -23.860 1.00 59.22 674 GLU A N 1
ATOM 5241 C CA . GLU A 1 674 ? 37.407 -4.935 -24.780 1.00 59.22 674 GLU A CA 1
ATOM 5242 C C . GLU A 1 674 ? 38.845 -5.451 -24.803 1.00 59.22 674 GLU A C 1
ATOM 5244 O O . GLU A 1 674 ? 39.267 -6.264 -23.983 1.00 59.22 674 GLU A O 1
ATOM 5249 N N . THR A 1 675 ? 39.645 -4.929 -25.727 1.00 55.59 675 THR A N 1
ATOM 5250 C CA . THR A 1 675 ? 41.049 -5.315 -25.874 1.00 55.59 675 THR A CA 1
ATOM 5251 C C . THR A 1 675 ? 41.863 -5.084 -24.599 1.00 55.59 675 THR A C 1
ATOM 5253 O O . THR A 1 675 ? 42.653 -5.943 -24.219 1.00 55.59 675 THR A O 1
ATOM 5256 N N . VAL A 1 676 ? 41.645 -3.967 -23.897 1.00 59.34 676 VAL A N 1
ATOM 5257 C CA . VAL A 1 676 ? 42.319 -3.692 -22.615 1.00 59.34 676 VAL A CA 1
ATOM 5258 C C . VAL A 1 676 ? 41.857 -4.647 -21.507 1.00 59.34 676 VAL A C 1
ATOM 5260 O O . VAL A 1 676 ? 42.653 -5.052 -20.662 1.00 59.34 676 VAL A O 1
ATOM 5263 N N . ASP A 1 677 ? 40.596 -5.078 -21.539 1.00 71.19 677 ASP A N 1
ATOM 5264 C CA . ASP A 1 677 ? 40.048 -6.033 -20.574 1.00 71.19 677 ASP A CA 1
ATOM 5265 C C . ASP A 1 677 ? 40.602 -7.440 -20.821 1.00 71.19 677 ASP A C 1
ATOM 5267 O O . ASP A 1 677 ? 40.948 -8.143 -19.875 1.00 71.19 677 ASP A O 1
ATOM 5271 N N . TYR A 1 678 ? 40.767 -7.830 -22.089 1.00 67.75 678 TYR A N 1
ATOM 5272 C CA . TYR A 1 678 ? 41.401 -9.088 -22.486 1.00 67.75 678 TYR A CA 1
ATOM 5273 C C . TYR A 1 678 ? 42.835 -9.196 -21.953 1.00 67.75 678 TYR A C 1
ATOM 5275 O O . TYR A 1 678 ? 43.220 -10.221 -21.386 1.00 67.75 678 TYR A O 1
ATOM 5283 N N . VAL A 1 679 ? 43.608 -8.111 -22.052 1.00 60.94 679 VAL A N 1
ATOM 5284 C CA . VAL A 1 679 ? 44.958 -8.023 -21.479 1.00 60.94 679 VAL A CA 1
ATOM 5285 C C . VAL A 1 679 ? 44.926 -8.203 -19.964 1.00 60.94 679 VAL A C 1
ATOM 5287 O O . VAL A 1 679 ? 45.727 -8.957 -19.415 1.00 60.94 679 VAL A O 1
ATOM 5290 N N . ASN A 1 680 ? 43.971 -7.571 -19.285 1.00 67.75 680 ASN A N 1
ATOM 5291 C CA . ASN A 1 680 ? 43.794 -7.701 -17.839 1.00 67.75 680 ASN A CA 1
ATOM 5292 C C . ASN A 1 680 ? 43.079 -9.003 -17.424 1.00 67.75 680 ASN A C 1
ATOM 5294 O O . ASN A 1 680 ? 42.867 -9.218 -16.234 1.00 67.75 680 ASN A O 1
ATOM 5298 N N . ASN A 1 681 ? 42.750 -9.885 -18.378 1.00 77.94 681 ASN A N 1
ATOM 5299 C CA . ASN A 1 681 ? 42.028 -11.141 -18.173 1.00 77.94 681 ASN A CA 1
ATOM 5300 C C . ASN A 1 681 ? 40.647 -10.931 -17.507 1.00 77.94 681 ASN A C 1
ATOM 5302 O O . ASN A 1 681 ? 40.248 -11.697 -16.637 1.00 77.94 681 ASN A O 1
ATOM 5306 N N . ILE A 1 682 ? 39.917 -9.882 -17.900 1.00 83.00 682 ILE A N 1
ATOM 5307 C CA . ILE A 1 682 ? 38.620 -9.480 -17.332 1.00 83.00 682 ILE A CA 1
ATOM 5308 C C . ILE A 1 682 ? 37.521 -9.561 -18.393 1.00 83.00 682 ILE A C 1
ATOM 5310 O O . ILE A 1 682 ? 37.721 -9.201 -19.548 1.00 83.00 682 ILE A O 1
ATOM 5314 N N . PHE A 1 683 ? 36.341 -10.007 -17.978 1.00 85.88 683 PHE A N 1
ATOM 5315 C CA . PHE A 1 683 ? 35.071 -9.851 -18.674 1.00 85.88 683 PHE A CA 1
ATOM 5316 C C . PHE A 1 683 ? 34.154 -8.964 -17.835 1.00 85.88 683 PHE A C 1
ATOM 5318 O O . PHE A 1 683 ? 34.102 -9.102 -16.614 1.00 85.88 683 PHE A O 1
ATOM 5325 N N . TRP A 1 684 ? 33.388 -8.098 -18.486 1.00 81.31 684 TRP A N 1
ATOM 5326 C CA . TRP A 1 684 ? 32.394 -7.241 -17.854 1.00 81.31 684 TRP A CA 1
ATOM 5327 C C . TRP A 1 684 ? 30.981 -7.756 -18.123 1.00 81.31 684 TRP A C 1
ATOM 5329 O O . TRP A 1 684 ? 30.570 -7.934 -19.271 1.00 81.31 684 TRP A O 1
ATOM 5339 N N . LEU A 1 685 ? 30.211 -7.954 -17.056 1.00 87.94 685 LEU A N 1
ATOM 5340 C CA . LEU A 1 685 ? 28.760 -8.035 -17.108 1.00 87.94 685 LEU A CA 1
ATOM 5341 C C . LEU A 1 685 ? 28.215 -6.602 -17.121 1.00 87.94 685 LEU A C 1
ATOM 5343 O O . LEU A 1 685 ? 28.208 -5.908 -16.103 1.00 87.94 685 LEU A O 1
ATOM 5347 N N . ASN A 1 686 ? 27.811 -6.154 -18.303 1.00 78.31 686 ASN A N 1
ATOM 5348 C CA . ASN A 1 686 ? 27.385 -4.791 -18.577 1.00 78.31 686 ASN A CA 1
ATOM 5349 C C . ASN A 1 686 ? 25.914 -4.587 -18.203 1.00 78.31 686 ASN A C 1
ATOM 5351 O O . ASN A 1 686 ? 25.018 -4.913 -18.989 1.00 78.31 686 ASN A O 1
ATOM 5355 N N . LEU A 1 687 ? 25.679 -4.015 -17.022 1.00 79.25 687 LEU A N 1
ATOM 5356 C CA . LEU A 1 687 ? 24.351 -3.771 -16.458 1.00 79.25 687 LEU A CA 1
ATOM 5357 C C . LEU A 1 687 ? 23.512 -2.762 -17.235 1.00 79.25 687 LEU A C 1
ATOM 5359 O O . LEU A 1 687 ? 22.296 -2.769 -17.076 1.00 79.25 687 LEU A O 1
ATOM 5363 N N . GLN A 1 688 ? 24.115 -1.931 -18.083 1.00 64.75 688 GLN A N 1
ATOM 5364 C CA . GLN A 1 688 ? 23.365 -0.974 -18.898 1.00 64.75 688 GLN A CA 1
ATOM 5365 C C . GLN A 1 688 ? 22.972 -1.529 -20.269 1.00 64.75 688 GLN A C 1
ATOM 5367 O O . GLN A 1 688 ? 22.141 -0.920 -20.941 1.00 64.75 688 GLN A O 1
ATOM 5372 N N . SER A 1 689 ? 23.491 -2.699 -20.673 1.00 61.00 689 SER A N 1
ATOM 5373 C CA . SER A 1 689 ? 22.997 -3.374 -21.880 1.00 61.00 689 SER A CA 1
ATOM 5374 C C . SER A 1 689 ? 21.487 -3.638 -21.750 1.00 61.00 689 SER A C 1
ATOM 5376 O O . SER A 1 689 ? 21.041 -4.024 -20.669 1.00 61.00 689 SER A O 1
ATOM 5378 N N . PRO A 1 690 ? 20.671 -3.498 -22.810 1.00 59.34 690 PRO A N 1
ATOM 5379 C CA . PRO A 1 690 ? 19.215 -3.595 -22.705 1.00 59.34 690 PRO A CA 1
ATOM 5380 C C . PRO A 1 690 ? 18.727 -4.875 -22.015 1.00 59.34 690 PRO A C 1
ATOM 5382 O O . PRO A 1 690 ? 17.816 -4.830 -21.191 1.00 59.34 690 PRO A O 1
ATOM 5385 N N . ALA A 1 691 ? 19.376 -6.010 -22.294 1.00 57.66 691 ALA A N 1
ATOM 5386 C CA . ALA A 1 691 ? 19.037 -7.295 -21.693 1.00 57.66 691 ALA A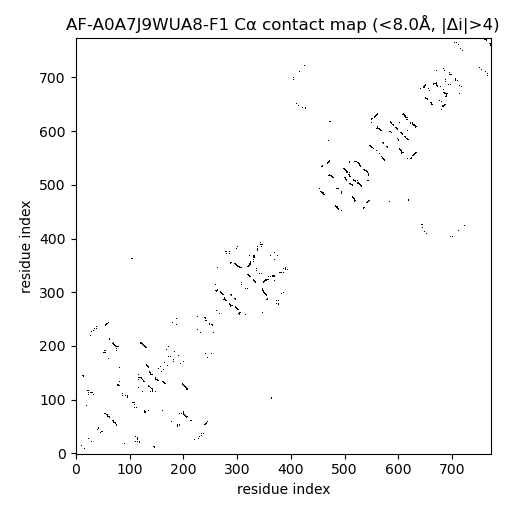 CA 1
ATOM 5387 C C . ALA A 1 691 ? 19.454 -7.395 -20.214 1.00 57.66 691 ALA A C 1
ATOM 5389 O O . ALA A 1 691 ? 18.668 -7.876 -19.397 1.00 57.66 691 ALA A O 1
ATOM 5390 N N . ALA A 1 692 ? 20.650 -6.911 -19.850 1.00 67.38 692 ALA A N 1
ATOM 5391 C CA . ALA A 1 692 ? 21.101 -6.929 -18.459 1.00 67.38 692 ALA A CA 1
ATOM 5392 C C . ALA A 1 692 ? 20.371 -5.890 -17.616 1.00 67.38 692 ALA A C 1
ATOM 5394 O O . ALA A 1 692 ? 19.935 -6.227 -16.527 1.00 67.38 692 ALA A O 1
ATOM 5395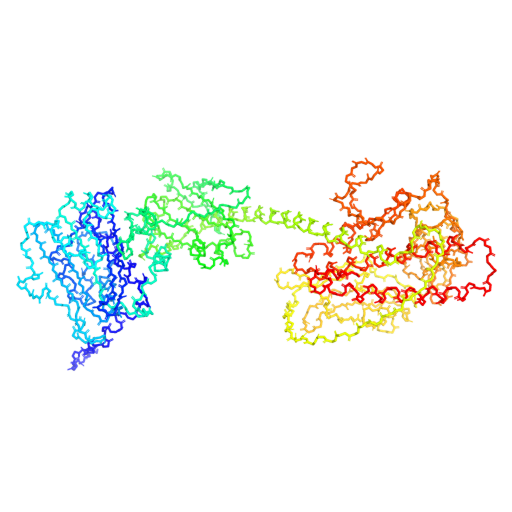 N N . ALA A 1 693 ? 20.163 -4.677 -18.130 1.00 60.69 693 ALA A N 1
ATOM 5396 C CA . ALA A 1 693 ? 19.414 -3.614 -17.468 1.00 60.69 693 ALA A CA 1
ATOM 5397 C C . ALA A 1 693 ? 17.987 -4.067 -17.169 1.00 60.69 693 ALA A C 1
ATOM 5399 O O . ALA A 1 693 ? 17.457 -3.817 -16.088 1.00 60.69 693 ALA A O 1
ATOM 5400 N N . TYR A 1 694 ? 17.371 -4.775 -18.117 1.00 61.44 694 TYR A N 1
ATOM 5401 C CA . TYR A 1 694 ? 16.058 -5.370 -17.930 1.00 61.44 694 TYR A CA 1
ATOM 5402 C C . TYR A 1 694 ? 16.065 -6.464 -16.854 1.00 61.44 694 TYR A C 1
ATOM 5404 O O . TYR A 1 694 ? 15.276 -6.399 -15.913 1.00 61.44 694 TYR A O 1
ATOM 5412 N N . ALA A 1 695 ? 16.973 -7.440 -16.949 1.00 68.62 695 ALA A N 1
ATOM 5413 C CA . ALA A 1 695 ? 17.073 -8.516 -15.965 1.00 68.62 695 ALA A CA 1
ATOM 5414 C C . ALA A 1 695 ? 17.438 -7.994 -14.560 1.00 68.62 695 ALA A C 1
ATOM 5416 O O . ALA A 1 695 ? 16.939 -8.507 -13.560 1.00 68.62 695 ALA A O 1
ATOM 5417 N N . PHE A 1 696 ? 18.283 -6.965 -14.487 1.00 73.06 696 PHE A N 1
ATOM 5418 C CA . PHE A 1 696 ? 18.780 -6.332 -13.268 1.00 73.06 696 PHE A CA 1
ATOM 5419 C C . PHE A 1 696 ? 17.689 -5.533 -12.554 1.00 73.06 696 PHE A C 1
ATOM 5421 O O . PHE A 1 696 ? 17.480 -5.734 -11.358 1.00 73.06 696 PHE A O 1
ATOM 5428 N N . LYS A 1 697 ? 16.914 -4.721 -13.290 1.00 70.94 697 LYS A N 1
ATOM 5429 C CA . LYS A 1 697 ? 15.728 -4.021 -12.756 1.00 70.94 697 LYS A CA 1
ATOM 5430 C C . LYS A 1 697 ? 14.709 -4.980 -12.139 1.00 70.94 697 LYS A C 1
ATOM 5432 O O . LYS A 1 697 ? 13.977 -4.607 -11.235 1.00 70.94 697 LYS A O 1
ATOM 5437 N N . GLN A 1 698 ? 14.677 -6.218 -12.623 1.00 66.31 698 GLN A N 1
ATOM 5438 C CA . GLN A 1 698 ? 13.770 -7.274 -12.180 1.00 66.31 698 GLN A CA 1
ATOM 5439 C C . GLN A 1 698 ? 14.394 -8.206 -11.124 1.00 66.31 698 GLN A C 1
ATOM 5441 O O . GLN A 1 698 ? 13.772 -9.192 -10.733 1.00 66.31 698 GLN A O 1
ATOM 5446 N N . SER A 1 699 ? 15.620 -7.942 -10.659 1.00 66.19 699 SER A N 1
ATOM 5447 C CA . SER A 1 699 ? 16.371 -8.859 -9.785 1.00 66.19 699 SER A CA 1
ATOM 5448 C C . SER A 1 699 ? 15.783 -9.001 -8.374 1.00 66.19 699 SER A C 1
ATOM 5450 O O . SER A 1 699 ? 15.914 -10.066 -7.769 1.00 66.19 699 SER A O 1
ATOM 5452 N N . SER A 1 700 ? 15.085 -7.978 -7.873 1.00 59.81 700 SER A N 1
ATOM 5453 C CA . SER A 1 700 ? 14.408 -7.980 -6.569 1.00 59.81 700 SER A CA 1
ATOM 5454 C C . SER A 1 700 ? 13.025 -8.648 -6.618 1.00 59.81 700 SER A C 1
ATOM 5456 O O . SER A 1 700 ? 12.678 -9.420 -5.723 1.00 59.81 700 SER A O 1
ATOM 5458 N N . GLU A 1 701 ? 12.258 -8.403 -7.682 1.00 61.56 701 GLU A N 1
ATOM 5459 C CA . GLU A 1 701 ? 10.891 -8.915 -7.872 1.00 61.56 701 GLU A CA 1
ATOM 5460 C C . GLU A 1 701 ? 10.870 -10.331 -8.459 1.00 61.56 701 GLU A C 1
ATOM 5462 O O . GLU A 1 701 ? 10.120 -11.201 -8.009 1.00 61.56 701 GLU A O 1
ATOM 5467 N N . THR A 1 702 ? 11.757 -10.600 -9.420 1.00 68.62 702 THR A N 1
ATOM 5468 C CA . THR A 1 702 ? 11.911 -11.900 -10.078 1.00 68.62 702 THR A CA 1
ATOM 5469 C C . THR A 1 702 ? 13.376 -12.361 -10.050 1.00 68.62 702 THR A C 1
ATOM 5471 O O . THR A 1 702 ? 14.016 -12.470 -11.102 1.00 68.62 702 THR A O 1
ATOM 5474 N N . PRO A 1 703 ? 13.924 -12.752 -8.876 1.00 73.56 703 PRO A N 1
ATOM 5475 C CA . PRO A 1 703 ? 15.333 -13.149 -8.748 1.00 73.56 703 PRO A CA 1
ATOM 5476 C C . PRO A 1 703 ? 15.746 -14.263 -9.713 1.00 73.56 703 PRO A C 1
ATOM 5478 O O . PRO A 1 703 ? 16.880 -14.326 -10.171 1.00 73.56 703 PRO A O 1
ATOM 5481 N N . ARG A 1 704 ? 14.812 -15.152 -10.069 1.00 74.38 704 ARG A N 1
ATOM 5482 C CA . ARG A 1 704 ? 15.060 -16.242 -11.018 1.00 74.38 704 ARG A CA 1
ATOM 5483 C C . ARG A 1 704 ? 15.384 -15.746 -12.431 1.00 74.38 704 ARG A C 1
ATOM 5485 O O . ARG A 1 704 ? 16.188 -16.388 -13.098 1.00 74.38 704 ARG A O 1
ATOM 5492 N N . LEU A 1 705 ? 14.765 -14.653 -12.884 1.00 71.25 705 LEU A N 1
ATOM 5493 C CA . LEU A 1 705 ? 15.012 -14.077 -14.209 1.00 71.25 705 LEU A CA 1
ATOM 5494 C C . LEU A 1 705 ? 16.438 -13.531 -14.288 1.00 71.25 705 LEU A C 1
ATOM 5496 O O . LEU A 1 705 ? 17.170 -13.882 -15.210 1.00 71.25 705 LEU A O 1
ATOM 5500 N N . TRP A 1 706 ? 16.842 -12.762 -13.271 1.00 81.88 706 TRP A N 1
ATOM 5501 C CA . TRP A 1 706 ? 18.222 -12.309 -13.121 1.00 81.88 706 TRP A CA 1
ATOM 5502 C C . TRP A 1 706 ? 19.196 -13.490 -13.111 1.00 81.88 706 TRP A C 1
ATOM 5504 O O . TRP A 1 706 ? 20.116 -13.532 -13.916 1.00 81.88 706 TRP A O 1
ATOM 5514 N N . ARG A 1 707 ? 18.963 -14.500 -12.265 1.00 83.19 707 ARG A N 1
ATOM 5515 C CA . ARG A 1 707 ? 19.877 -15.648 -12.132 1.00 83.19 707 ARG A CA 1
ATOM 5516 C C . ARG A 1 707 ? 19.993 -16.485 -13.401 1.00 83.19 707 ARG A C 1
ATOM 5518 O O . ARG A 1 707 ? 21.080 -16.964 -13.705 1.00 83.19 707 ARG A O 1
ATOM 5525 N N . LEU A 1 708 ? 18.897 -16.660 -14.143 1.00 73.50 708 LEU A N 1
ATOM 5526 C CA . LEU A 1 708 ? 18.906 -17.307 -15.459 1.00 73.50 708 LEU A CA 1
ATOM 5527 C C . LEU A 1 708 ? 19.819 -16.553 -16.421 1.00 73.50 708 LEU A C 1
ATOM 5529 O O . LEU A 1 708 ? 20.767 -17.128 -16.949 1.00 73.50 708 LEU A O 1
ATOM 5533 N N . PHE A 1 709 ? 19.565 -15.256 -16.570 1.00 79.44 709 PHE A N 1
ATOM 5534 C CA . PHE A 1 709 ? 20.350 -14.380 -17.426 1.00 79.44 709 PHE A CA 1
ATOM 5535 C C . PHE A 1 709 ? 21.835 -14.365 -17.030 1.00 79.44 709 PHE A C 1
ATOM 5537 O O . PHE A 1 709 ? 22.718 -14.507 -17.875 1.00 79.44 709 PHE A O 1
ATOM 5544 N N . HIS A 1 710 ? 22.113 -14.256 -15.731 1.00 83.12 710 HIS A N 1
ATOM 5545 C CA . HIS A 1 710 ? 23.459 -14.203 -15.169 1.00 83.12 710 HIS A CA 1
ATOM 5546 C C . HIS A 1 710 ? 24.250 -15.482 -15.461 1.00 83.12 710 HIS A C 1
ATOM 5548 O O . HIS A 1 710 ? 25.405 -15.417 -15.876 1.00 83.12 710 HIS A O 1
ATOM 5554 N N . ILE A 1 711 ? 23.620 -16.651 -15.323 1.00 81.25 711 ILE A N 1
ATOM 5555 C CA . ILE A 1 711 ? 24.252 -17.938 -15.642 1.00 81.25 711 ILE A CA 1
ATOM 5556 C C . ILE A 1 711 ? 24.462 -18.109 -17.138 1.00 81.25 711 ILE A C 1
ATOM 5558 O O . ILE A 1 711 ? 25.504 -18.623 -17.531 1.00 81.25 711 ILE A O 1
ATOM 5562 N N . GLU A 1 712 ? 23.516 -17.684 -17.975 1.00 76.19 712 GLU A N 1
ATOM 5563 C CA . GLU A 1 712 ? 23.712 -17.716 -19.425 1.00 76.19 712 GLU A CA 1
ATOM 5564 C C . GLU A 1 712 ? 24.949 -16.910 -19.825 1.00 76.19 712 GLU A C 1
ATOM 5566 O O . GLU A 1 712 ? 25.759 -17.400 -20.609 1.00 76.19 712 GLU A O 1
ATOM 5571 N N . ARG A 1 713 ? 25.149 -15.722 -19.232 1.00 87.75 713 ARG A N 1
ATOM 5572 C CA . ARG A 1 713 ? 26.359 -14.919 -19.475 1.00 87.75 713 ARG A CA 1
ATOM 5573 C C . ARG A 1 713 ? 27.620 -15.584 -18.918 1.00 87.75 713 ARG A C 1
ATOM 5575 O O . ARG A 1 713 ? 28.666 -15.537 -19.554 1.00 87.75 713 ARG A O 1
ATOM 5582 N N . LEU A 1 714 ? 27.537 -16.248 -17.765 1.00 82.88 714 LEU A N 1
ATOM 5583 C CA . LEU A 1 714 ? 28.660 -17.008 -17.208 1.00 82.88 714 LEU A CA 1
ATOM 5584 C C . LEU A 1 714 ? 29.056 -18.196 -18.102 1.00 82.88 714 LEU A C 1
ATOM 5586 O O . LEU A 1 714 ? 30.239 -18.463 -18.293 1.00 82.88 714 LEU A O 1
ATOM 5590 N N . MET A 1 715 ? 28.076 -18.919 -18.645 1.00 74.12 715 MET A N 1
ATOM 5591 C CA . MET A 1 715 ? 28.304 -20.030 -19.572 1.00 74.12 715 MET A CA 1
ATOM 5592 C C . MET A 1 715 ? 28.886 -19.542 -20.894 1.00 74.12 715 MET A C 1
ATOM 5594 O O . MET A 1 715 ? 29.822 -20.157 -21.395 1.00 74.12 715 MET A O 1
ATOM 5598 N N . GLU A 1 716 ? 28.376 -18.424 -21.415 1.00 73.44 716 GLU A N 1
ATOM 5599 C CA . GLU A 1 716 ? 28.925 -17.742 -22.590 1.00 73.44 716 GLU A CA 1
ATOM 5600 C C . GLU A 1 716 ? 30.397 -17.368 -22.362 1.00 73.44 716 GLU A C 1
ATOM 5602 O O . GLU A 1 716 ? 31.244 -17.685 -23.192 1.00 73.44 716 GLU A O 1
ATOM 5607 N N . MET A 1 717 ? 30.737 -16.804 -21.197 1.00 81.62 717 MET A N 1
ATOM 5608 C CA . MET A 1 717 ? 32.125 -16.503 -20.832 1.00 81.62 717 MET A CA 1
ATOM 5609 C C . MET A 1 717 ? 33.008 -17.757 -20.827 1.00 81.62 717 MET A C 1
ATOM 5611 O O . MET A 1 717 ? 34.094 -17.749 -21.405 1.00 81.62 717 MET A O 1
ATOM 5615 N N . VAL A 1 718 ? 32.571 -18.833 -20.165 1.00 77.50 718 VAL A N 1
ATOM 5616 C CA . VAL A 1 718 ? 33.343 -20.085 -20.100 1.00 77.50 718 VAL A CA 1
ATOM 5617 C C . VAL A 1 718 ? 33.558 -20.650 -21.499 1.00 77.50 718 VAL A C 1
ATOM 5619 O O . VAL A 1 718 ? 34.674 -21.039 -21.832 1.00 77.50 718 VAL A O 1
ATOM 5622 N N . GLU A 1 719 ? 32.522 -20.656 -22.333 1.00 69.56 719 GLU A N 1
ATOM 5623 C CA . GLU A 1 719 ? 32.612 -21.109 -23.717 1.00 69.56 719 GLU A CA 1
ATOM 5624 C C . GLU A 1 719 ? 33.656 -20.315 -24.516 1.00 69.56 719 GLU A C 1
ATOM 5626 O O . GLU A 1 719 ? 34.515 -20.921 -25.160 1.00 69.56 719 GLU A O 1
ATOM 5631 N N . LEU A 1 720 ? 33.631 -18.981 -24.416 1.00 69.38 720 LEU A N 1
ATOM 5632 C CA . LEU A 1 720 ? 34.576 -18.099 -25.105 1.00 69.38 720 LEU A CA 1
ATOM 5633 C C . LEU A 1 720 ? 36.028 -18.371 -24.689 1.00 69.38 720 LEU A C 1
ATOM 5635 O O . LEU A 1 720 ? 36.906 -18.453 -25.546 1.00 69.38 720 LEU A O 1
ATOM 5639 N N . VAL A 1 721 ? 36.283 -18.576 -23.393 1.00 73.62 721 VAL A N 1
ATOM 5640 C CA . VAL A 1 721 ? 37.632 -18.877 -22.876 1.00 73.62 721 VAL A CA 1
ATOM 5641 C C . VAL A 1 721 ? 38.123 -20.249 -23.344 1.00 73.62 721 VAL A C 1
ATOM 5643 O O . VAL A 1 721 ? 39.282 -20.395 -23.724 1.00 73.62 721 VAL A O 1
ATOM 5646 N N . TRP A 1 722 ? 37.247 -21.257 -23.341 1.00 66.62 722 TRP A N 1
ATOM 5647 C CA . TRP A 1 722 ? 37.574 -22.600 -23.827 1.00 66.62 722 TRP A CA 1
ATOM 5648 C C . TRP A 1 722 ? 37.917 -22.623 -25.306 1.00 66.62 722 TRP A C 1
ATOM 5650 O O . TRP A 1 722 ? 38.848 -23.321 -25.715 1.00 66.62 722 TRP A O 1
ATOM 5660 N N . MET A 1 723 ? 37.137 -21.894 -26.104 1.00 61.84 723 MET A N 1
ATOM 5661 C CA . MET A 1 723 ? 37.423 -21.730 -27.517 1.00 61.84 723 MET A CA 1
ATOM 5662 C C . MET A 1 723 ? 38.800 -21.089 -27.678 1.00 61.84 723 MET A C 1
ATOM 5664 O O . MET A 1 723 ? 39.675 -21.707 -28.282 1.00 61.84 723 MET A O 1
ATOM 5668 N N . ASP A 1 724 ? 39.029 -19.924 -27.075 1.00 62.03 724 ASP A N 1
ATOM 5669 C CA . ASP A 1 724 ? 40.305 -19.209 -27.170 1.00 62.03 724 ASP A CA 1
ATOM 5670 C C . ASP A 1 724 ? 41.521 -20.104 -26.855 1.00 62.03 724 ASP A C 1
ATOM 5672 O O . ASP A 1 724 ? 42.464 -20.170 -27.645 1.00 62.03 724 ASP A O 1
ATOM 5676 N N . GLU A 1 725 ? 41.477 -20.886 -25.772 1.00 62.84 725 GLU A N 1
ATOM 5677 C CA . GLU A 1 725 ? 42.575 -21.791 -25.415 1.00 62.84 725 GLU A CA 1
ATOM 5678 C C . GLU A 1 725 ? 42.790 -22.950 -26.398 1.00 62.84 725 GLU A C 1
ATOM 5680 O O . GLU A 1 725 ? 43.933 -23.238 -26.769 1.00 62.84 725 GLU A O 1
ATOM 5685 N N . GLU A 1 726 ? 41.732 -23.643 -26.828 1.00 54.69 726 GLU A N 1
ATOM 5686 C CA . GLU A 1 726 ? 41.879 -24.792 -27.731 1.00 54.69 726 GLU A CA 1
ATOM 5687 C C . GLU A 1 726 ? 42.336 -24.345 -29.129 1.00 54.69 726 GLU A C 1
ATOM 5689 O O . GLU A 1 726 ? 43.198 -24.996 -29.729 1.00 54.69 726 GLU A O 1
ATOM 5694 N N . PHE A 1 727 ? 41.842 -23.196 -29.610 1.00 50.12 727 PHE A N 1
ATOM 5695 C CA . PHE A 1 727 ? 42.297 -22.581 -30.860 1.00 50.12 727 PHE A CA 1
ATOM 5696 C C . PHE A 1 727 ? 43.756 -22.104 -30.759 1.00 50.12 727 PHE A C 1
ATOM 5698 O O . PHE A 1 727 ? 44.532 -22.332 -31.688 1.00 50.12 727 PHE A O 1
ATOM 5705 N N . THR A 1 728 ? 44.165 -21.511 -29.633 1.00 55.19 728 THR A N 1
ATOM 5706 C CA . THR A 1 728 ? 45.544 -21.025 -29.431 1.00 55.19 728 THR A CA 1
ATOM 5707 C C . THR A 1 728 ? 46.549 -22.170 -29.255 1.00 55.19 728 THR A C 1
ATOM 5709 O O . THR A 1 728 ? 47.681 -22.081 -29.723 1.00 55.19 728 THR A O 1
ATOM 5712 N N . ARG A 1 729 ? 46.155 -23.289 -28.630 1.00 52.88 729 ARG A N 1
ATOM 5713 C CA . ARG A 1 729 ? 47.051 -24.431 -28.370 1.00 52.88 729 ARG A CA 1
ATOM 5714 C C . ARG A 1 729 ? 47.352 -25.284 -29.609 1.00 52.88 729 ARG A C 1
ATOM 5716 O O . ARG A 1 729 ? 48.388 -25.949 -29.637 1.00 52.88 729 ARG A O 1
ATOM 5723 N N . ARG A 1 730 ? 46.452 -25.327 -30.599 1.00 49.38 730 ARG A N 1
ATOM 5724 C CA . ARG A 1 730 ? 46.533 -26.259 -31.748 1.00 49.38 730 ARG A CA 1
ATOM 5725 C C . ARG A 1 730 ? 46.555 -25.589 -33.126 1.00 49.38 730 ARG A C 1
ATOM 5727 O O . ARG A 1 730 ? 46.917 -26.236 -34.104 1.00 49.38 730 ARG A O 1
ATOM 5734 N N . GLY A 1 731 ? 46.230 -24.298 -33.204 1.00 45.12 731 GLY A N 1
ATOM 5735 C CA . GLY A 1 731 ? 45.971 -23.592 -34.461 1.00 45.12 731 GLY A CA 1
ATOM 5736 C C . GLY A 1 731 ? 47.175 -23.278 -35.356 1.00 45.12 731 GLY A C 1
ATOM 5737 O O . GLY A 1 731 ? 46.962 -22.963 -36.521 1.00 45.12 731 GLY A O 1
ATOM 5738 N N . GLU A 1 732 ? 48.422 -23.375 -34.884 1.00 42.66 732 GLU A N 1
ATOM 5739 C CA . GLU A 1 732 ? 49.581 -22.978 -35.708 1.00 42.66 732 GLU A CA 1
ATOM 5740 C C . GLU A 1 732 ? 50.200 -24.115 -36.547 1.00 42.66 732 GLU A C 1
ATOM 5742 O O . GLU A 1 732 ? 50.966 -23.823 -37.460 1.00 42.66 732 GLU A O 1
ATOM 5747 N N . ASN A 1 733 ? 49.875 -25.397 -36.300 1.00 45.00 733 ASN A N 1
ATOM 5748 C CA . ASN A 1 733 ? 50.595 -26.529 -36.923 1.00 45.00 733 ASN A CA 1
ATOM 5749 C C . ASN A 1 733 ? 49.727 -27.696 -37.453 1.00 45.00 733 ASN A C 1
ATOM 5751 O O . ASN A 1 733 ? 50.288 -28.706 -37.880 1.00 45.00 733 ASN A O 1
ATOM 5755 N N . GLU A 1 734 ? 48.390 -27.613 -37.435 1.00 46.94 734 GLU A N 1
ATOM 5756 C CA . GLU A 1 734 ? 47.521 -28.744 -37.818 1.00 46.94 734 GLU A CA 1
ATOM 5757 C C . GLU A 1 734 ? 46.940 -28.657 -39.242 1.00 46.94 734 GLU A C 1
ATOM 5759 O O . GLU A 1 734 ? 46.498 -27.588 -39.675 1.00 46.94 734 GLU A O 1
ATOM 5764 N N . PRO A 1 735 ? 46.892 -29.783 -39.982 1.00 48.81 735 PRO A N 1
ATOM 5765 C CA . PRO A 1 735 ? 46.410 -29.802 -41.355 1.00 48.81 735 PRO A CA 1
ATOM 5766 C C . PRO A 1 735 ? 44.866 -29.646 -41.450 1.00 48.81 735 PRO A C 1
ATOM 5768 O O . PRO A 1 735 ? 44.135 -30.099 -40.563 1.00 48.81 735 PRO A O 1
ATOM 5771 N N . PRO A 1 736 ? 44.345 -28.990 -42.516 1.00 46.91 736 PRO A N 1
ATOM 5772 C CA . PRO A 1 736 ? 42.928 -28.612 -42.683 1.00 46.91 736 PRO A CA 1
ATOM 5773 C C . PRO A 1 736 ? 41.893 -29.746 -42.567 1.00 46.91 736 PRO A C 1
ATOM 5775 O O . PRO A 1 736 ? 40.736 -29.511 -42.230 1.00 46.91 736 PRO A O 1
ATOM 5778 N N . ASP A 1 737 ? 42.292 -30.983 -42.840 1.00 49.25 737 ASP A N 1
ATOM 5779 C CA . ASP A 1 737 ? 41.459 -32.187 -42.846 1.00 49.25 737 ASP A CA 1
ATOM 5780 C C . ASP A 1 737 ? 41.050 -32.672 -41.442 1.00 49.25 737 ASP A C 1
ATOM 5782 O O . ASP A 1 737 ? 40.032 -33.353 -41.304 1.00 49.25 737 ASP A O 1
ATOM 5786 N N . LEU A 1 738 ? 41.761 -32.257 -40.387 1.00 48.53 738 LEU A N 1
ATOM 5787 C CA . LEU A 1 738 ? 41.421 -32.566 -38.988 1.00 48.53 738 LEU A CA 1
ATOM 5788 C C . LEU A 1 738 ? 40.467 -31.541 -38.341 1.00 48.53 738 LEU A C 1
ATOM 5790 O O . LEU A 1 738 ? 39.910 -31.794 -37.265 1.00 48.53 738 LEU A O 1
ATOM 5794 N N . TRP A 1 739 ? 40.198 -30.415 -39.008 1.00 47.94 739 TRP A N 1
ATOM 5795 C CA . TRP A 1 739 ? 39.358 -29.333 -38.479 1.00 47.94 739 TRP A CA 1
ATOM 5796 C C . TRP A 1 739 ? 37.892 -29.730 -38.317 1.00 47.94 739 TRP A C 1
ATOM 5798 O O . TRP A 1 739 ? 37.250 -29.337 -37.345 1.00 47.94 739 TRP A O 1
ATOM 5808 N N . ALA A 1 740 ? 37.356 -30.557 -39.218 1.00 45.69 740 ALA A N 1
ATOM 5809 C CA . ALA A 1 740 ? 35.983 -31.047 -39.108 1.00 45.69 740 ALA A CA 1
ATOM 5810 C C . ALA A 1 740 ? 35.798 -31.946 -37.872 1.00 45.69 740 ALA A C 1
ATOM 5812 O O . ALA A 1 740 ? 34.813 -31.801 -37.146 1.00 45.69 740 ALA A O 1
ATOM 5813 N N . SER A 1 741 ? 36.769 -32.823 -37.584 1.00 49.00 741 SER A N 1
ATOM 5814 C CA . SER A 1 741 ? 36.782 -33.645 -36.368 1.00 49.00 741 SER A CA 1
ATOM 5815 C C . SER A 1 741 ? 36.997 -32.820 -35.100 1.00 49.00 741 SER A C 1
ATOM 5817 O O . SER A 1 741 ? 36.371 -33.109 -34.082 1.00 49.00 741 SER A O 1
ATOM 5819 N N . HIS A 1 742 ? 37.818 -31.768 -35.156 1.00 50.78 742 HIS A N 1
ATOM 5820 C CA . HIS A 1 742 ? 38.026 -30.853 -34.032 1.00 50.78 742 HIS A CA 1
ATOM 5821 C C . HIS A 1 742 ? 36.798 -30.004 -33.740 1.00 50.78 742 HIS A C 1
ATOM 5823 O O . HIS A 1 742 ? 36.422 -29.886 -32.580 1.00 50.78 742 HIS A O 1
ATOM 5829 N N . ARG A 1 743 ? 36.099 -29.517 -34.766 1.00 50.09 743 ARG A N 1
ATOM 5830 C CA . ARG A 1 743 ? 34.832 -28.800 -34.605 1.00 50.09 743 ARG A CA 1
ATOM 5831 C C . ARG A 1 743 ? 33.762 -29.677 -33.954 1.00 50.09 743 ARG A C 1
ATOM 5833 O O . ARG A 1 743 ? 33.112 -29.232 -33.019 1.00 50.09 743 ARG A O 1
ATOM 5840 N N . ILE A 1 744 ? 33.641 -30.939 -34.375 1.00 52.59 744 ILE A N 1
ATOM 5841 C CA . ILE A 1 744 ? 32.706 -31.899 -33.764 1.00 52.59 744 ILE A CA 1
ATOM 5842 C C . ILE A 1 744 ? 33.114 -32.223 -32.318 1.00 52.59 744 ILE A C 1
ATOM 5844 O O . ILE A 1 744 ? 32.265 -32.289 -31.431 1.00 52.59 744 ILE A O 1
ATOM 5848 N N . ALA A 1 745 ? 34.408 -32.414 -32.044 1.00 52.78 745 ALA A N 1
ATOM 5849 C CA . ALA A 1 745 ? 34.901 -32.642 -30.685 1.00 52.78 745 ALA A CA 1
ATOM 5850 C C . ALA A 1 745 ? 34.673 -31.422 -29.775 1.00 52.78 745 ALA A C 1
ATOM 5852 O O . ALA A 1 745 ? 34.301 -31.590 -28.613 1.00 52.78 745 ALA A O 1
ATOM 5853 N N . LEU A 1 746 ? 34.841 -30.210 -30.309 1.00 53.97 746 LEU A N 1
ATOM 5854 C CA . LEU A 1 746 ? 34.600 -28.943 -29.626 1.00 53.97 746 LEU A CA 1
ATOM 5855 C C . LEU A 1 746 ? 33.108 -28.731 -29.357 1.00 53.97 746 LEU A C 1
ATOM 5857 O O . LEU A 1 746 ? 32.750 -28.419 -28.229 1.00 53.97 746 LEU A O 1
ATOM 5861 N N . GLU A 1 747 ? 32.232 -28.985 -30.331 1.00 53.78 747 GLU A N 1
ATOM 5862 C CA . GLU A 1 747 ? 30.774 -28.951 -30.150 1.00 53.78 747 GLU A CA 1
ATOM 5863 C C . GLU A 1 747 ? 30.314 -29.968 -29.102 1.00 53.78 747 GLU A C 1
ATOM 5865 O O . GLU A 1 747 ? 29.566 -29.622 -28.189 1.00 53.78 747 GLU A O 1
ATOM 5870 N N . ASN A 1 748 ? 30.815 -31.203 -29.160 1.00 56.38 748 ASN A N 1
ATOM 5871 C CA . ASN A 1 748 ? 30.481 -32.232 -28.176 1.00 56.38 748 ASN A CA 1
ATOM 5872 C C . ASN A 1 748 ? 30.952 -31.848 -26.769 1.00 56.38 748 ASN A C 1
ATOM 5874 O O . ASN A 1 748 ? 30.213 -32.021 -25.799 1.00 56.38 748 ASN A O 1
ATOM 5878 N N . ARG A 1 749 ? 32.164 -31.299 -26.644 1.00 58.44 749 ARG A N 1
ATOM 5879 C CA . ARG A 1 749 ? 32.715 -30.866 -25.356 1.00 58.44 749 ARG A CA 1
ATOM 5880 C C . ARG A 1 749 ? 32.003 -29.627 -24.825 1.00 58.44 749 ARG A C 1
ATOM 5882 O O . ARG A 1 749 ? 31.702 -29.579 -23.639 1.00 58.44 749 ARG A O 1
ATOM 5889 N N . ARG A 1 750 ? 31.659 -28.675 -25.694 1.00 59.12 750 ARG A N 1
ATOM 5890 C CA . ARG A 1 750 ? 30.819 -27.510 -25.388 1.00 59.12 750 ARG A CA 1
ATOM 5891 C C . ARG A 1 750 ? 29.478 -27.958 -24.816 1.00 59.12 750 ARG A C 1
ATOM 5893 O O . ARG A 1 750 ? 29.107 -27.531 -23.727 1.00 59.12 750 ARG A O 1
ATOM 5900 N N . VAL A 1 751 ? 28.788 -28.870 -25.502 1.00 59.19 751 VAL A N 1
ATOM 5901 C CA . VAL A 1 751 ? 27.507 -29.426 -25.045 1.00 59.19 751 VAL A CA 1
ATOM 5902 C C . VAL A 1 751 ? 27.664 -30.109 -23.684 1.00 59.19 751 VAL A C 1
ATOM 5904 O O . VAL A 1 751 ? 26.858 -29.860 -22.791 1.00 59.19 751 VAL A O 1
ATOM 5907 N N . GLN A 1 752 ? 28.717 -30.905 -23.483 1.00 65.06 752 GLN A N 1
ATOM 5908 C CA . GLN A 1 752 ? 28.983 -31.575 -22.204 1.00 65.06 752 GLN A CA 1
ATOM 5909 C C . GLN A 1 752 ? 29.284 -30.592 -21.063 1.00 65.06 752 GLN A C 1
ATOM 5911 O O . GLN A 1 752 ? 28.713 -30.723 -19.978 1.00 65.06 752 GLN A O 1
ATOM 5916 N N . THR A 1 753 ? 30.144 -29.596 -21.289 1.00 62.75 753 THR A N 1
ATOM 5917 C CA . THR A 1 753 ? 30.510 -28.588 -20.282 1.00 62.75 753 THR A CA 1
ATOM 5918 C C . THR A 1 753 ? 29.300 -27.745 -19.896 1.00 62.75 753 THR A C 1
ATOM 5920 O O . THR A 1 753 ? 29.022 -27.600 -18.706 1.00 62.75 753 THR A O 1
ATOM 5923 N N . ILE A 1 754 ? 28.518 -27.276 -20.874 1.00 64.19 754 ILE A N 1
ATOM 5924 C CA . ILE A 1 754 ? 27.294 -26.501 -20.630 1.00 64.19 754 ILE A CA 1
ATOM 5925 C C . ILE A 1 754 ? 26.255 -27.346 -19.883 1.00 64.19 754 ILE A C 1
ATOM 5927 O O . ILE A 1 754 ? 25.678 -26.878 -18.903 1.00 64.19 754 ILE A O 1
ATOM 5931 N N . GLN A 1 755 ? 26.046 -28.611 -20.267 1.00 68.69 755 GLN A N 1
ATOM 5932 C CA . GLN A 1 755 ? 25.128 -29.513 -19.557 1.00 68.69 755 GLN A CA 1
ATOM 5933 C C . GLN A 1 755 ? 25.556 -29.763 -18.103 1.00 68.69 755 GLN A C 1
ATOM 5935 O O . GLN A 1 755 ? 24.710 -29.785 -17.202 1.00 68.69 755 GLN A O 1
ATOM 5940 N N . ASN A 1 756 ? 26.857 -29.923 -17.855 1.00 71.31 756 ASN A N 1
ATOM 5941 C CA . ASN A 1 756 ? 27.393 -30.139 -16.513 1.00 71.31 756 ASN A CA 1
ATOM 5942 C C . ASN A 1 756 ? 27.277 -28.872 -15.648 1.00 71.31 756 ASN A C 1
ATOM 5944 O O . ASN A 1 756 ? 26.747 -28.928 -14.535 1.00 71.31 756 ASN A O 1
ATOM 5948 N N . MET A 1 757 ? 27.666 -27.710 -16.189 1.00 74.94 757 MET A N 1
ATOM 5949 C CA . MET A 1 757 ? 27.461 -26.411 -15.541 1.00 74.94 757 MET A CA 1
ATOM 5950 C C . MET A 1 757 ? 25.985 -26.193 -15.213 1.00 74.94 757 MET A C 1
ATOM 5952 O O . MET A 1 757 ? 25.657 -25.820 -14.090 1.00 74.94 757 MET A O 1
ATOM 5956 N N . TRP A 1 758 ? 25.080 -26.490 -16.149 1.00 71.81 758 TRP A N 1
ATOM 5957 C CA . TRP A 1 758 ? 23.647 -26.297 -15.942 1.00 71.81 758 TRP A CA 1
ATOM 5958 C C . TRP A 1 758 ? 23.076 -27.184 -14.844 1.00 71.81 758 TRP A C 1
ATOM 5960 O O . TRP A 1 758 ? 22.233 -26.749 -14.060 1.00 71.81 758 TRP A O 1
ATOM 5970 N N . THR A 1 759 ? 23.570 -28.416 -14.746 1.00 74.38 759 THR A N 1
ATOM 5971 C CA . THR A 1 759 ? 23.166 -29.351 -13.694 1.00 74.38 759 THR A CA 1
ATOM 5972 C C . THR A 1 759 ? 23.554 -28.823 -12.312 1.00 74.38 759 THR A C 1
ATOM 5974 O O . THR A 1 759 ? 22.709 -28.816 -11.419 1.00 74.38 759 THR A O 1
ATOM 5977 N N . LYS A 1 760 ? 24.780 -28.302 -12.157 1.00 76.50 760 LYS A N 1
ATOM 5978 C CA . LYS A 1 760 ? 25.292 -27.753 -10.887 1.00 76.50 760 LYS A CA 1
ATOM 5979 C C . LYS A 1 760 ? 24.753 -26.350 -10.553 1.00 76.50 760 LYS A C 1
ATOM 5981 O O . LYS A 1 760 ? 24.668 -25.979 -9.386 1.00 76.50 760 LYS A O 1
ATOM 5986 N N . LEU A 1 761 ? 24.345 -25.573 -11.558 1.00 78.19 761 LEU A N 1
ATOM 5987 C CA . LEU A 1 761 ? 23.810 -24.213 -11.393 1.00 78.19 761 LEU A CA 1
ATOM 5988 C C . LEU A 1 761 ? 22.281 -24.154 -11.254 1.00 78.19 761 LEU A C 1
ATOM 5990 O O . LEU A 1 761 ? 21.740 -23.121 -10.855 1.00 78.19 761 LEU A O 1
ATOM 5994 N N . ARG A 1 762 ? 21.565 -25.259 -11.507 1.00 74.50 762 ARG A N 1
ATOM 5995 C CA . ARG A 1 762 ? 20.098 -25.325 -11.386 1.00 74.50 762 ARG A CA 1
ATOM 5996 C C . ARG A 1 762 ? 19.601 -24.901 -10.000 1.00 74.50 762 ARG A C 1
ATOM 5998 O O . ARG A 1 762 ? 18.634 -24.147 -9.905 1.00 74.50 762 ARG A O 1
ATOM 6005 N N . ALA A 1 763 ? 20.269 -25.337 -8.931 1.00 75.50 763 ALA A N 1
ATOM 6006 C CA . ALA A 1 763 ? 19.900 -24.974 -7.561 1.00 75.50 763 ALA A CA 1
ATOM 6007 C C . ALA A 1 763 ? 20.049 -23.464 -7.285 1.00 75.50 763 ALA A C 1
ATOM 6009 O O . ALA A 1 763 ? 19.254 -22.879 -6.540 1.00 75.50 763 ALA A O 1
ATOM 6010 N N . TYR A 1 764 ? 21.018 -22.812 -7.933 1.00 77.88 764 TYR A N 1
ATOM 6011 C CA . TYR A 1 764 ? 21.210 -21.370 -7.835 1.00 77.88 764 TYR A CA 1
ATOM 6012 C C . TYR A 1 764 ? 20.088 -20.625 -8.572 1.00 77.88 764 TYR A C 1
ATOM 6014 O O . TYR A 1 764 ? 19.470 -19.741 -7.979 1.00 77.88 764 TYR A O 1
ATOM 6022 N N . VAL A 1 765 ? 19.703 -21.060 -9.776 1.00 74.00 765 VAL A N 1
ATOM 6023 C CA . VAL A 1 765 ? 18.531 -20.514 -10.495 1.00 74.00 765 VAL A CA 1
ATOM 6024 C C . VAL A 1 765 ? 17.252 -20.608 -9.668 1.00 74.00 765 VAL A C 1
ATOM 6026 O O . VAL A 1 765 ? 16.487 -19.648 -9.579 1.00 74.00 765 VAL A O 1
ATOM 6029 N N . GLU A 1 766 ? 16.993 -21.781 -9.092 1.00 73.56 766 GLU A N 1
ATOM 6030 C CA . GLU A 1 766 ? 15.715 -22.088 -8.451 1.00 73.56 766 GLU A CA 1
ATOM 6031 C C . GLU A 1 766 ? 15.607 -21.529 -7.026 1.00 73.56 766 GLU A C 1
ATOM 6033 O O . GLU A 1 766 ? 14.507 -21.186 -6.593 1.00 73.56 766 GLU A O 1
ATOM 6038 N N . GLY A 1 767 ? 16.722 -21.418 -6.298 1.00 72.50 767 GLY A N 1
ATOM 6039 C CA . GLY A 1 767 ? 16.707 -21.090 -4.869 1.00 72.50 767 GLY A CA 1
ATOM 6040 C C . GLY A 1 767 ? 17.853 -20.212 -4.368 1.00 72.50 767 GLY A C 1
ATOM 6041 O O . GLY A 1 767 ? 17.952 -20.007 -3.160 1.00 72.50 767 GLY A O 1
ATOM 6042 N N . GLY A 1 768 ? 18.720 -19.701 -5.249 1.00 69.19 768 GLY A N 1
ATOM 6043 C CA . GLY A 1 768 ? 19.826 -18.802 -4.890 1.00 69.19 768 GLY A CA 1
ATOM 6044 C C . GLY A 1 768 ? 20.978 -19.472 -4.139 1.00 69.19 768 GLY A C 1
ATOM 6045 O O . GLY A 1 768 ? 21.821 -18.782 -3.572 1.00 69.19 768 GLY A O 1
ATOM 6046 N N . LYS A 1 769 ? 21.024 -20.810 -4.107 1.00 71.81 769 LYS A N 1
ATOM 6047 C CA . LYS A 1 769 ? 22.095 -21.582 -3.466 1.00 71.81 769 LYS A CA 1
ATOM 6048 C C . LYS A 1 769 ? 23.006 -22.194 -4.520 1.00 71.81 769 LYS A C 1
ATOM 6050 O O . LYS A 1 769 ? 22.537 -22.957 -5.355 1.00 71.81 769 LYS A O 1
ATOM 6055 N N . LEU A 1 770 ? 24.297 -21.890 -4.449 1.00 65.62 770 LEU A N 1
ATOM 6056 C CA . LEU A 1 770 ? 25.318 -22.594 -5.221 1.00 65.62 770 LEU A CA 1
ATOM 6057 C C . LEU A 1 770 ? 25.650 -23.905 -4.505 1.00 65.62 770 LEU A C 1
ATOM 6059 O O . LEU A 1 770 ? 25.927 -23.895 -3.304 1.00 65.62 770 LEU A O 1
ATOM 6063 N N . GLU A 1 771 ? 25.574 -25.031 -5.212 1.00 56.56 771 GLU A N 1
ATOM 6064 C CA . GLU A 1 771 ? 26.052 -26.305 -4.676 1.00 56.56 771 GLU A CA 1
ATOM 6065 C C . GLU A 1 771 ? 27.583 -26.257 -4.605 1.00 56.56 771 GLU A C 1
ATOM 6067 O O . GLU A 1 771 ? 28.240 -25.871 -5.573 1.00 56.56 771 GLU A O 1
ATOM 6072 N N . ALA A 1 772 ? 28.150 -26.591 -3.440 1.00 47.78 772 ALA A N 1
ATOM 6073 C CA . ALA A 1 772 ? 29.592 -26.757 -3.315 1.00 47.78 772 ALA A CA 1
ATOM 6074 C C . ALA A 1 772 ? 30.005 -27.920 -4.225 1.00 47.78 772 ALA A C 1
ATOM 6076 O O . ALA A 1 772 ? 29.436 -29.009 -4.123 1.00 47.78 772 ALA A O 1
ATOM 6077 N N . GLY A 1 773 ? 30.899 -27.615 -5.167 1.00 41.59 773 GLY A N 1
ATOM 6078 C CA . GLY A 1 773 ? 31.341 -28.524 -6.220 1.00 41.59 773 GLY A CA 1
ATOM 6079 C C . GLY A 1 773 ? 32.094 -29.734 -5.712 1.00 41.59 773 GLY A C 1
ATOM 6080 O O . GLY A 1 773 ? 32.743 -29.621 -4.647 1.00 41.59 773 GLY A O 1
#

Foldseek 3Di:
DDDDDDDDDDDDLLVVLCVLLVVCPDLLQLVLLVLLVLVVCCDPLHQVPDLLLFAKEWFWEFDDPVFFTKTKIKTLRQDDLVRLVVLQDDQDQCVQPNDDPDPAASPPVSRNLSSQLAFAQAKKWKWGAAPQFIAIKTAGDGRSDSRRSGIAAVVHCVCHHRDGHPALQVVQQVVCVSLVDGLVLAQPSNSVSCVVRVIMIMTMGTNTPPDDNRDDPVVVSLLSNQLDLSCVLSVVRHQYWYDYSSHTPPNSGGDDQDDFQFAPVQRDKDKDWDDQWFQFPVRDTDGLANNVVHDTKIKTKTFHNDQQCPPVRRRVSQQWEWEAAVSRTQAIDHLCVLEPPQSLLSGMYIYIHGNSLPPVQHDHPNHHTRDDRSVRRVSPVVSVVSNVRSVVSVVVVLVVLLVVLVVVLQVLQVVLQVVLQVLFPDLDDDDDDDDDDDDDDDDDDDDDDDDDFADWDAKDWAADDVFAAAEAFDKDQQCVVTVIFTAHPNRHTGPPFQKDKDKQDCCQWNDDRRIIHGHDADKIWMKIDRPPDPYIDDTGIYGYFHFPAWDWPDQEAEAEAQGKDFIFIWTAGPVRDTDRRYFWDKDKDDPDRQQWDADRSGIIHGHDADWIWMWTHHPPDIHPGTRIYGHDYDPDPQAADGDAAGEEEAPPDADPVPRHGHHADQVADQWGAGPSSRNPSYIYRRCNHPQNVVQSSCCVVQVLSVLVVSLVSSLVVSLVSVVVVVCVVPVPDDDPVCSVVVVVVSVVVSVVSSVVSCVQCVCCSVPVDGDDD

Nearest PDB structures (foldseek):
  4uj6-assembly1_A  TM=3.241E-01  e=3.013E-09  Geobacillus stearothermophilus
  4uid-assembly1_A  TM=3.896E-01  e=4.620E-08  Geobacillus stearothermophilus
  4uic-assembly1_A  TM=3.418E-01  e=1.929E-08  Geobacillus stearothermophilus
  5ftx-assembly1_A  TM=3.441E-01  e=3.329E-08  Geobacillus stearothermophilus
  6zr7-assembly1_AAA  TM=3.202E-01  e=1.137E-04  Homo sapiens

Radius of gyration: 40.77 Å; Cα contacts (8 Å, |Δi|>4): 1418; chains: 1; bounding box: 112×82×116 Å

Solvent-accessible surface area (backbone atoms only — not comparable to full-atom values): 42497 Å² total; per-residue (Å²): 139,83,84,86,81,89,72,81,90,83,79,56,67,50,60,50,52,51,65,74,26,62,83,56,83,48,71,38,58,23,50,29,37,42,46,41,50,55,51,56,46,38,33,78,80,60,66,49,50,54,73,90,43,36,32,33,36,39,41,36,24,58,24,59,102,87,43,71,14,37,44,34,44,37,39,44,75,18,46,48,68,73,58,61,56,58,67,65,54,82,89,46,83,63,70,45,64,76,68,68,101,64,92,78,65,83,50,64,76,49,49,47,54,27,26,52,48,71,49,22,55,42,52,21,38,41,37,16,29,32,94,52,25,34,31,24,37,29,28,46,55,60,70,80,39,58,62,22,71,49,61,42,39,44,90,34,61,84,70,6,48,73,30,80,55,94,48,59,67,59,55,50,31,66,71,31,47,87,40,67,39,44,66,85,73,44,53,66,58,47,37,54,29,24,63,74,61,48,14,30,25,40,42,36,31,26,32,53,56,97,42,70,84,37,43,69,63,58,69,62,42,53,56,48,31,72,60,34,83,69,28,54,71,31,59,76,62,30,48,36,34,43,33,48,67,56,36,60,38,76,85,62,42,60,66,68,80,76,83,72,60,38,20,86,99,43,70,69,67,49,75,42,75,44,57,62,57,38,57,38,100,81,72,48,74,45,62,44,12,72,85,73,78,40,62,78,22,38,40,38,39,39,42,27,58,58,52,18,69,77,35,70,82,85,32,32,84,59,35,26,37,37,34,22,32,81,91,44,75,24,15,40,46,55,40,62,80,51,44,72,91,44,78,30,40,36,24,39,32,36,38,40,39,32,47,59,44,58,76,87,25,56,38,91,82,36,62,35,53,41,87,49,69,68,55,54,22,51,47,53,56,48,22,56,56,46,52,56,53,14,50,55,49,47,57,52,51,54,55,56,53,54,53,58,43,49,56,53,52,52,56,52,39,54,54,52,43,59,55,51,57,81,74,49,81,73,90,62,91,80,88,82,85,90,82,88,84,89,85,92,80,94,81,91,82,82,95,76,86,81,83,83,78,75,62,82,64,47,78,48,66,53,81,56,91,93,35,49,37,31,20,30,62,38,72,39,54,48,50,70,73,24,58,56,46,40,20,20,84,86,70,46,72,49,82,84,67,57,71,44,56,47,44,78,32,54,68,26,33,28,62,60,72,56,32,38,39,26,69,29,72,46,73,31,34,36,35,44,30,42,67,96,59,90,54,62,56,71,75,43,44,32,39,29,38,52,68,67,44,47,45,62,37,59,57,64,42,80,32,41,40,61,35,74,51,72,38,49,47,44,36,25,32,81,86,69,53,76,44,66,71,56,35,37,44,66,52,65,71,42,93,55,70,69,34,50,50,74,43,60,78,34,43,37,32,19,62,36,67,49,70,35,44,37,40,44,28,33,71,91,45,58,28,87,57,52,28,41,34,36,21,38,71,53,94,72,85,61,73,62,44,89,69,82,69,44,57,42,42,34,74,67,38,64,33,86,91,76,75,40,63,31,74,46,42,60,91,43,57,43,65,37,60,45,61,72,32,46,26,66,25,35,36,32,42,18,44,42,3,66,69,32,34,52,30,51,76,32,33,78,85,40,46,45,56,25,40,47,53,52,47,54,46,52,51,50,51,53,50,53,53,52,49,53,50,56,49,69,76,50,65,88,83,66,65,80,83,53,48,65,60,48,50,51,51,49,51,53,48,50,54,50,52,51,53,53,51,49,64,54,42,45,49,28,36,77,70,72,41,75,63,85,128